Protein AF-0000000070552387 (afdb_homodimer)

Radius of gyration: 32.2 Å; Cα contacts (8 Å, |Δi|>4): 1734; chains: 2; bounding box: 57×98×79 Å

Solvent-accessible surface area (backbone atoms only — not comparable to full-atom values): 49212 Å² total; per-residue (Å²): 130,98,77,75,85,72,87,76,51,78,92,54,53,68,32,55,48,50,32,50,52,53,49,49,32,41,76,71,54,77,45,40,63,69,37,76,47,72,49,48,64,59,42,13,62,74,65,71,49,53,46,64,38,40,45,51,20,52,48,51,35,40,74,31,31,54,28,48,74,43,90,97,75,43,38,27,31,36,68,49,71,29,52,77,60,55,64,74,53,91,67,78,62,67,79,55,56,78,80,74,75,79,75,52,80,34,60,34,52,43,87,47,63,40,61,83,69,47,63,47,70,63,50,37,51,40,44,38,48,43,47,72,73,34,47,68,65,43,55,43,78,58,50,30,41,37,49,65,62,32,30,42,35,50,25,52,48,35,32,72,73,64,68,31,88,59,55,40,58,25,37,37,39,26,25,25,64,73,54,46,51,57,51,46,40,55,70,77,39,63,87,42,30,36,28,35,51,35,56,19,65,63,65,60,59,51,50,39,52,58,68,70,33,52,66,48,72,19,46,52,57,87,50,33,71,36,61,67,39,40,59,73,66,61,48,34,32,40,46,45,32,49,72,58,23,54,74,76,24,42,50,40,30,47,33,54,51,29,42,46,51,26,57,30,63,72,41,91,82,24,35,34,39,40,42,46,51,54,68,83,41,50,78,56,75,78,81,64,81,52,67,52,69,70,47,50,54,66,40,36,33,35,31,39,45,42,31,71,79,57,34,68,30,61,21,44,17,38,34,38,38,27,48,72,55,28,54,50,38,56,72,74,48,46,85,45,73,32,26,52,26,42,65,58,41,55,28,49,19,49,36,47,70,71,45,52,44,61,55,47,52,55,52,48,41,53,48,50,50,52,45,48,51,53,54,56,50,53,47,65,31,90,78,27,51,63,25,45,46,72,49,81,32,76,32,61,57,44,37,31,37,35,45,39,50,86,59,52,55,66,54,51,41,52,59,36,42,76,72,27,33,42,64,40,46,50,51,74,33,33,84,65,90,55,77,85,45,62,39,28,29,39,39,27,52,54,56,58,53,65,69,55,49,51,53,50,41,55,57,48,35,70,55,25,76,133,129,97,79,75,85,71,87,78,51,77,93,53,53,68,34,56,48,50,33,50,52,52,50,48,31,43,74,72,55,77,45,42,62,67,37,74,46,72,49,47,64,60,41,12,62,75,63,72,49,54,47,64,39,40,45,50,19,53,50,50,36,39,71,31,32,54,28,48,76,42,88,97,74,42,39,26,30,37,66,51,70,29,51,78,62,54,63,76,54,90,68,76,63,67,79,56,57,79,80,75,74,80,75,53,82,34,61,33,52,44,86,47,63,42,60,83,69,45,62,47,71,64,50,36,52,40,43,39,48,44,46,69,74,35,48,69,66,43,56,44,78,57,51,31,41,35,48,67,63,34,30,42,38,49,27,52,47,35,33,72,74,64,68,30,88,60,55,40,58,25,38,37,40,28,26,25,63,72,53,47,51,56,52,46,39,54,71,77,38,63,87,43,29,36,28,35,50,34,56,22,64,64,64,59,58,50,52,39,52,59,67,71,32,51,65,47,73,19,47,54,58,90,49,33,72,36,62,68,40,40,58,74,67,60,48,33,32,40,46,46,32,48,73,60,24,52,73,74,24,42,48,41,30,47,33,54,50,30,42,46,51,25,56,30,63,74,42,90,83,24,34,34,39,39,42,47,53,56,69,83,40,51,78,56,75,77,80,66,81,52,67,51,68,71,47,49,55,66,38,36,34,34,33,40,44,42,29,69,79,56,36,67,33,62,22,44,17,38,35,38,38,29,49,72,55,30,53,48,38,54,71,73,50,46,85,44,71,32,26,52,27,41,65,58,40,54,29,50,20,49,37,46,69,71,44,52,43,60,53,47,50,54,53,48,42,53,49,51,49,52,46,50,52,53,54,55,48,54,46,65,31,89,78,26,51,63,25,47,47,74,48,76,32,77,34,60,59,45,38,30,37,34,44,40,52,85,58,52,57,68,54,50,40,51,57,35,41,76,72,27,32,43,62,40,47,51,54,76,34,34,82,66,92,54,77,84,45,62,40,26,28,40,40,26,53,54,56,58,53,67,69,53,50,51,53,50,43,55,56,46,36,70,56,24,76,130

pLDDT: mean 89.42, std 9.97, range [50.81, 98.81]

InterPro domains:
  IPR000524 Transcription regulator HTH, GntR [PF00392] (15-77)
  IPR000524 Transcription regulator HTH, GntR [PS50949] (12-80)
  IPR000524 Transcription regulator HTH, GntR [SM00345] (18-77)
  IPR000524 Transcription regulator HTH, GntR [cd07377] (13-78)
  IPR004839 Aminotransferase, class I/classII, large domain [PF00155] (108-458)
  IPR015421 Pyridoxal phosphate-dependent transferase, major domain [G3DSA:3.40.640.10] (93-458)
  IPR015424 Pyridoxal phosphate-dependent transferase [SSF53383] (72-462)
  IPR036388 Winged helix-like DNA-binding domain superfamily [G3DSA:1.10.10.10] (6-84)
  IPR036390 Winged helix DNA-binding domain superfamily [SSF46785] (9-81)
  IPR051446 HTH-type transcriptional regulator with aminotransferase domain [PTHR46577] (10-462)

Organism: Lachnospira eligens (strain ATCC 27750 / DSM 3376 / VPI C15-48 / C15-B4) (NCBI:txid515620)

Structure (mmCIF, N/CA/C/O backbone):
data_AF-0000000070552387-model_v1
#
loop_
_entity.id
_entity.type
_entity.pdbx_description
1 polymer 'GntR family transcriptional regulator / MocR family aminotransferase'
#
loop_
_atom_site.group_PDB
_atom_site.id
_atom_site.type_symbol
_atom_site.label_atom_id
_atom_site.label_alt_id
_atom_site.label_comp_id
_atom_site.label_asym_id
_atom_site.label_entity_id
_atom_site.label_seq_id
_atom_site.pdbx_PDB_ins_code
_atom_site.Cartn_x
_atom_site.Cartn_y
_atom_site.Cartn_z
_atom_site.occupancy
_atom_site.B_iso_or_equiv
_atom_site.auth_seq_id
_atom_site.auth_comp_id
_atom_site.auth_asym_id
_atom_site.auth_atom_id
_atom_site.pdbx_PDB_model_num
ATOM 1 N N . MET A 1 1 ? -19.828 -42 -33.344 1 63.31 1 MET A N 1
ATOM 2 C CA . MET A 1 1 ? -18.5 -41.5 -33.656 1 63.31 1 MET A CA 1
ATOM 3 C C . MET A 1 1 ? -18.422 -39.969 -33.469 1 63.31 1 MET A C 1
ATOM 5 O O . MET A 1 1 ? -19.375 -39.25 -33.781 1 63.31 1 MET A O 1
ATOM 9 N N . LEU A 1 2 ? -17.453 -39.531 -32.656 1 74.12 2 LEU A N 1
ATOM 10 C CA . LEU A 1 2 ? -17.281 -38.094 -32.375 1 74.12 2 LEU A CA 1
ATOM 11 C C . LEU A 1 2 ? -16.922 -37.344 -33.656 1 74.12 2 LEU A C 1
ATOM 13 O O . LEU A 1 2 ? -15.898 -37.625 -34.281 1 74.12 2 LEU A O 1
ATOM 17 N N . THR A 1 3 ? -17.906 -36.562 -34.25 1 77.94 3 THR A N 1
ATOM 18 C CA . THR A 1 3 ? -17.672 -35.844 -35.469 1 77.94 3 THR A CA 1
ATOM 19 C C . THR A 1 3 ? -17.781 -34.312 -35.281 1 77.94 3 THR A C 1
ATOM 21 O O . THR A 1 3 ? -18.688 -33.875 -34.562 1 77.94 3 THR A O 1
ATOM 24 N N . TYR A 1 4 ? -16.766 -33.656 -35.781 1 83.31 4 TYR A N 1
ATOM 25 C CA . TYR A 1 4 ? -16.734 -32.219 -35.719 1 83.31 4 TYR A CA 1
ATOM 26 C C . TYR A 1 4 ? -16.469 -31.625 -37.094 1 83.31 4 TYR A C 1
ATOM 28 O O . TYR A 1 4 ? -15.719 -32.188 -37.906 1 83.31 4 TYR A O 1
ATOM 36 N N . SER A 1 5 ? -17.203 -30.562 -37.469 1 73.88 5 SER A N 1
ATOM 37 C CA . SER A 1 5 ? -16.984 -29.859 -38.75 1 73.88 5 SER A CA 1
ATOM 38 C C . SER A 1 5 ? -15.891 -28.812 -38.625 1 73.88 5 SER A C 1
ATOM 40 O O . SER A 1 5 ? -15.883 -28.031 -37.656 1 73.88 5 SER A O 1
ATOM 42 N N . PHE A 1 6 ? -14.844 -28.859 -39.469 1 78.38 6 PHE A N 1
ATOM 43 C CA . PHE A 1 6 ? -13.719 -27.922 -39.406 1 78.38 6 PHE A CA 1
ATOM 44 C C . PHE A 1 6 ? -13.883 -26.844 -40.469 1 78.38 6 PHE A C 1
ATOM 46 O O . PHE A 1 6 ? -12.93 -26.109 -40.75 1 78.38 6 PHE A O 1
ATOM 53 N N . GLU A 1 7 ? -14.953 -26.719 -41.094 1 64 7 GLU A N 1
ATOM 54 C CA . GLU A 1 7 ? -15.203 -25.781 -42.156 1 64 7 GLU A CA 1
ATOM 55 C C . GLU A 1 7 ? -15.117 -24.344 -41.656 1 64 7 GLU A C 1
ATOM 57 O O . GLU A 1 7 ? -14.664 -23.453 -42.375 1 64 7 GLU A O 1
ATOM 62 N N . ASN A 1 8 ? -15.43 -24.141 -40.375 1 65.12 8 ASN A N 1
ATOM 63 C CA . ASN A 1 8 ? -15.516 -22.766 -39.875 1 65.12 8 ASN A CA 1
ATOM 64 C C . ASN A 1 8 ? -14.555 -22.516 -38.719 1 65.12 8 ASN A C 1
ATOM 66 O O . ASN A 1 8 ? -14.898 -21.844 -37.75 1 65.12 8 ASN A O 1
ATOM 70 N N . ILE A 1 9 ? -13.383 -23.016 -38.875 1 73.88 9 ILE A N 1
ATOM 71 C CA . ILE A 1 9 ? -12.461 -22.953 -37.75 1 73.88 9 ILE A CA 1
ATOM 72 C C . ILE A 1 9 ? -11.844 -21.547 -37.656 1 73.88 9 ILE A C 1
ATOM 74 O O . ILE A 1 9 ? -11.344 -21.141 -36.625 1 73.88 9 ILE A O 1
ATOM 78 N N . GLY A 1 10 ? -12.062 -20.688 -38.688 1 66.38 10 GLY A N 1
ATOM 79 C CA . GLY A 1 10 ? -11.5 -19.344 -38.688 1 66.38 10 GLY A CA 1
ATOM 80 C C . GLY A 1 10 ? -9.984 -19.344 -38.562 1 66.38 10 GLY A C 1
ATOM 81 O O . GLY A 1 10 ? -9.297 -20.031 -39.344 1 66.38 10 GLY A O 1
ATOM 82 N N . LYS A 1 11 ? -9.383 -18.562 -37.688 1 72.81 11 LYS A N 1
ATOM 83 C CA . LYS A 1 11 ? -7.949 -18.359 -37.531 1 72.81 11 LYS A CA 1
ATOM 84 C C . LYS A 1 11 ? -7.375 -19.312 -36.5 1 72.81 11 LYS A C 1
ATOM 86 O O . LYS A 1 11 ? -6.172 -19.281 -36.219 1 72.81 11 LYS A O 1
ATOM 91 N N . GLU A 1 12 ? -8.086 -20.25 -36 1 79.94 12 GLU A N 1
ATOM 92 C CA . GLU A 1 12 ? -7.66 -21.172 -34.938 1 79.94 12 GLU A CA 1
ATOM 93 C C . GLU A 1 12 ? -7.004 -22.406 -35.531 1 79.94 12 GLU A C 1
ATOM 95 O O . GLU A 1 12 ? -7.336 -22.828 -36.625 1 79.94 12 GLU A O 1
ATOM 100 N N . SER A 1 13 ? -6.016 -22.938 -34.844 1 84.56 13 SER A N 1
ATOM 101 C CA . SER A 1 13 ? -5.418 -24.203 -35.25 1 84.56 13 SER A CA 1
ATOM 102 C C . SER A 1 13 ? -6.402 -25.359 -35.125 1 84.56 13 SER A C 1
ATOM 104 O O . SER A 1 13 ? -7.312 -25.312 -34.312 1 84.56 13 SER A O 1
ATOM 106 N N . ILE A 1 14 ? -6.25 -26.297 -35.906 1 86.19 14 ILE A N 1
ATOM 107 C CA . ILE A 1 14 ? -7.145 -27.453 -35.938 1 86.19 14 ILE A CA 1
ATOM 108 C C . ILE A 1 14 ? -7.145 -28.156 -34.562 1 86.19 14 ILE A C 1
ATOM 110 O O . ILE A 1 14 ? -8.188 -28.594 -34.094 1 86.19 14 ILE A O 1
ATOM 114 N N . TYR A 1 15 ? -5.996 -28.25 -33.969 1 86.31 15 TYR A N 1
ATOM 115 C CA . TYR A 1 15 ? -5.969 -28.938 -32.688 1 86.31 15 TYR A CA 1
ATOM 116 C C . TYR A 1 15 ? -6.723 -28.141 -31.641 1 86.31 15 TYR A C 1
ATOM 118 O O . TYR A 1 15 ? -7.422 -28.719 -30.797 1 86.31 15 TYR A O 1
ATOM 126 N N . GLU A 1 16 ? -6.617 -26.828 -31.719 1 86.38 16 GLU A N 1
ATOM 127 C CA . GLU A 1 16 ? -7.332 -26 -30.766 1 86.38 16 GLU A CA 1
ATOM 128 C C . GLU A 1 16 ? -8.844 -26.109 -30.953 1 86.38 16 GLU A C 1
ATOM 130 O O . GLU A 1 16 ? -9.602 -26.141 -29.984 1 86.38 16 GLU A O 1
ATOM 135 N N . TYR A 1 17 ? -9.148 -26.047 -32.156 1 87 17 TYR A N 1
ATOM 136 C CA . TYR A 1 17 ? -10.57 -26.156 -32.469 1 87 17 TYR A CA 1
ATOM 137 C C . TYR A 1 17 ? -11.125 -27.5 -32 1 87 17 TYR A C 1
ATOM 139 O O . TYR A 1 17 ? -12.195 -27.547 -31.375 1 87 17 TYR A O 1
ATOM 147 N N . LEU A 1 18 ? -10.461 -28.547 -32.312 1 89.5 18 LEU A N 1
ATOM 148 C CA . LEU A 1 18 ? -10.883 -29.875 -31.875 1 89.5 18 LEU A CA 1
ATOM 149 C C . LEU A 1 18 ? -10.984 -29.938 -30.359 1 89.5 18 LEU A C 1
ATOM 151 O O . LEU A 1 18 ? -11.961 -30.469 -29.828 1 89.5 18 LEU A O 1
ATOM 155 N N . TYR A 1 19 ? -9.922 -29.469 -29.734 1 89.44 19 TYR A N 1
ATOM 156 C CA . TYR A 1 19 ? -9.898 -29.391 -28.281 1 89.44 19 TYR A CA 1
ATOM 157 C C . TYR A 1 19 ? -11.148 -28.672 -27.766 1 89.44 19 TYR A C 1
ATOM 159 O O . TYR A 1 19 ? -11.828 -29.172 -26.875 1 89.44 19 TYR A O 1
ATOM 167 N N . LYS A 1 20 ? -11.484 -27.531 -28.266 1 88.06 20 LYS A N 1
ATOM 168 C CA . LYS A 1 20 ? -12.617 -26.734 -27.812 1 88.06 20 LYS A CA 1
ATOM 169 C C . LYS A 1 20 ? -13.938 -27.469 -28.031 1 88.06 20 LYS A C 1
ATOM 171 O O . LYS A 1 20 ? -14.844 -27.375 -27.203 1 88.06 20 LYS A O 1
ATOM 176 N N . CYS A 1 21 ? -14.016 -28.109 -29.141 1 88.56 21 CYS A N 1
ATOM 177 C CA . CYS A 1 21 ? -15.227 -28.859 -29.453 1 88.56 21 CYS A CA 1
ATOM 178 C C . CYS A 1 21 ? -15.461 -29.969 -28.438 1 88.56 21 CYS A C 1
ATOM 180 O O . CYS A 1 21 ? -16.562 -30.109 -27.906 1 88.56 21 CYS A O 1
ATOM 182 N N . ILE A 1 22 ? -14.469 -30.719 -28.188 1 90.12 22 ILE A N 1
ATOM 183 C CA . ILE A 1 22 ? -14.602 -31.828 -27.266 1 90.12 22 ILE A CA 1
ATOM 184 C C . ILE A 1 22 ? -14.891 -31.297 -25.859 1 90.12 22 ILE A C 1
ATOM 186 O O . ILE A 1 22 ? -15.758 -31.828 -25.156 1 90.12 22 ILE A O 1
ATOM 190 N N . LYS A 1 23 ? -14.172 -30.297 -25.5 1 89.31 23 LYS A N 1
ATOM 191 C CA . LYS A 1 23 ? -14.398 -29.656 -24.219 1 89.31 23 LYS A CA 1
ATOM 192 C C . LYS A 1 23 ? -15.844 -29.219 -24.078 1 89.31 23 LYS A C 1
ATOM 194 O O . LYS A 1 23 ? -16.484 -29.453 -23.047 1 89.31 23 LYS A O 1
ATOM 199 N N . LYS A 1 24 ? -16.344 -28.547 -25 1 87.06 24 LYS A N 1
ATOM 200 C CA . LYS A 1 24 ? -17.734 -28.078 -25 1 87.06 24 LYS A CA 1
ATOM 201 C C . LYS A 1 24 ? -18.703 -29.25 -24.844 1 87.06 24 LYS A C 1
ATOM 203 O O . LYS A 1 24 ? -19.672 -29.141 -24.078 1 87.06 24 LYS A O 1
ATOM 208 N N . ASP A 1 25 ? -18.422 -30.281 -25.547 1 88.81 25 ASP A N 1
ATOM 209 C CA . ASP A 1 25 ? -19.297 -31.453 -25.469 1 88.81 25 ASP A CA 1
ATOM 210 C C . ASP A 1 25 ? -19.281 -32.062 -24.062 1 88.81 25 ASP A C 1
ATOM 212 O O . ASP A 1 25 ? -20.297 -32.531 -23.578 1 88.81 25 ASP A O 1
ATOM 216 N N . ILE A 1 26 ? -18.172 -32 -23.453 1 88.31 26 ILE A N 1
ATOM 217 C CA . ILE A 1 26 ? -18.047 -32.531 -22.094 1 88.31 26 ILE A CA 1
ATOM 218 C C . ILE A 1 26 ? -18.781 -31.641 -21.125 1 88.31 26 ILE A C 1
ATOM 220 O O . ILE A 1 26 ? -19.578 -32.125 -20.312 1 88.31 26 ILE A O 1
ATOM 224 N N . ILE A 1 27 ? -18.641 -30.391 -21.266 1 85 27 ILE A N 1
ATOM 225 C CA . ILE A 1 27 ? -19.219 -29.406 -20.344 1 85 27 ILE A CA 1
ATOM 226 C C . ILE A 1 27 ? -20.734 -29.391 -20.5 1 85 27 ILE A C 1
ATOM 228 O O . ILE A 1 27 ? -21.469 -29.281 -19.516 1 85 27 ILE A O 1
ATOM 232 N N . GLU A 1 28 ? -21.156 -29.594 -21.766 1 84.06 28 GLU A N 1
ATOM 233 C CA . GLU A 1 28 ? -22.594 -29.531 -22.047 1 84.06 28 GLU A CA 1
ATOM 234 C C . GLU A 1 28 ? -23.266 -30.875 -21.797 1 84.06 28 GLU A C 1
ATOM 236 O O . GLU A 1 28 ? -24.484 -30.984 -21.906 1 84.06 28 GLU A O 1
ATOM 241 N N . GLY A 1 29 ? -22.484 -31.844 -21.469 1 84.19 29 GLY A N 1
ATOM 242 C CA . GLY A 1 29 ? -23.047 -33.125 -21.078 1 84.19 29 GLY A CA 1
ATOM 243 C C . GLY A 1 29 ? -23.297 -34.062 -22.25 1 84.19 29 GLY A C 1
ATOM 244 O O . GLY A 1 29 ? -23.938 -35.094 -22.094 1 84.19 29 GLY A O 1
ATOM 245 N N . ARG A 1 30 ? -22.828 -33.688 -23.484 1 86.44 30 ARG A N 1
ATOM 246 C CA . ARG A 1 30 ? -22.922 -34.562 -24.641 1 86.44 30 ARG A CA 1
ATOM 247 C C . ARG A 1 30 ? -21.984 -35.75 -24.5 1 86.44 30 ARG A C 1
ATOM 249 O O . ARG A 1 30 ? -22.297 -36.875 -24.953 1 86.44 30 ARG A O 1
ATOM 256 N N . LEU A 1 31 ? -20.875 -35.469 -23.969 1 90.19 31 LEU A N 1
ATOM 257 C CA . LEU A 1 31 ? -19.953 -36.5 -23.516 1 90.19 31 LEU A CA 1
ATOM 258 C C . LEU A 1 31 ? -20 -36.656 -22 1 90.19 31 LEU A C 1
ATOM 260 O O . LEU A 1 31 ? -19.781 -35.688 -21.266 1 90.19 31 LEU A O 1
ATOM 264 N N . VAL A 1 32 ? -20.281 -37.781 -21.547 1 87.81 32 VAL A N 1
ATOM 265 C CA . VAL A 1 32 ? -20.609 -37.938 -20.125 1 87.81 32 VAL A CA 1
ATOM 266 C C . VAL A 1 32 ? -19.469 -38.688 -19.422 1 87.81 32 VAL A C 1
ATOM 268 O O . VAL A 1 32 ? -18.625 -39.312 -20.062 1 87.81 32 VAL A O 1
ATOM 271 N N . LYS A 1 33 ? -19.547 -38.594 -18.141 1 89.62 33 LYS A N 1
ATOM 272 C CA . LYS A 1 33 ? -18.531 -39.219 -17.281 1 89.62 33 LYS A CA 1
ATOM 273 C C . LYS A 1 33 ? -18.344 -40.688 -17.625 1 89.62 33 LYS A C 1
ATOM 275 O O . LYS A 1 33 ? -19.328 -41.438 -17.719 1 89.62 33 LYS A O 1
ATOM 280 N N . GLY A 1 34 ? -17.078 -41.031 -17.75 1 89.56 34 GLY A N 1
ATOM 281 C CA . GLY A 1 34 ? -16.766 -42.438 -17.969 1 89.56 34 GLY A CA 1
ATOM 282 C C . GLY A 1 34 ? -16.906 -42.875 -19.422 1 89.56 34 GLY A C 1
ATOM 283 O O . GLY A 1 34 ? -16.562 -44 -19.766 1 89.56 34 GLY A O 1
ATOM 284 N N . GLU A 1 35 ? -17.359 -42 -20.25 1 91.19 35 GLU A N 1
ATOM 285 C CA . GLU A 1 35 ? -17.531 -42.312 -21.672 1 91.19 35 GLU A CA 1
ATOM 286 C C . GLU A 1 35 ? -16.188 -42.531 -22.359 1 91.19 35 GLU A C 1
ATOM 288 O O . GLU A 1 35 ? -15.234 -41.812 -22.109 1 91.19 35 GLU A O 1
ATOM 293 N N . HIS A 1 36 ? -16.125 -43.562 -23.125 1 92.75 36 HIS A N 1
ATOM 294 C CA . HIS A 1 36 ? -14.914 -43.906 -23.875 1 92.75 36 HIS A CA 1
ATOM 295 C C . HIS A 1 36 ? -14.781 -43.031 -25.125 1 92.75 36 HIS A C 1
ATOM 297 O O . HIS A 1 36 ? -15.711 -42.938 -25.922 1 92.75 36 HIS A O 1
ATOM 303 N N . LEU A 1 37 ? -13.641 -42.438 -25.25 1 93.25 37 LEU A N 1
ATOM 304 C CA . LEU A 1 37 ? -13.367 -41.625 -26.453 1 93.25 37 LEU A CA 1
ATOM 305 C C . LEU A 1 37 ? -12.625 -42.469 -27.5 1 93.25 37 LEU A C 1
ATOM 307 O O . LEU A 1 37 ? -11.914 -43.406 -27.156 1 93.25 37 LEU A O 1
ATOM 311 N N . PRO A 1 38 ? -12.797 -42.062 -28.766 1 91.75 38 PRO A N 1
ATOM 312 C CA . PRO A 1 38 ? -12.07 -42.812 -29.797 1 91.75 38 PRO A CA 1
ATOM 313 C C . PRO A 1 38 ? -10.555 -42.719 -29.641 1 91.75 38 PRO A C 1
ATOM 315 O O . PRO A 1 38 ? -10.047 -41.75 -29.047 1 91.75 38 PRO A O 1
ATOM 318 N N . SER A 1 39 ? -9.914 -43.75 -30.078 1 91.38 39 SER A N 1
ATOM 319 C CA . SER A 1 39 ? -8.453 -43.688 -30.094 1 91.38 39 SER A CA 1
ATOM 320 C C . SER A 1 39 ? -7.957 -42.562 -30.984 1 91.38 39 SER A C 1
ATOM 322 O O . SER A 1 39 ? -8.695 -42.062 -31.828 1 91.38 39 SER A O 1
ATOM 324 N N . LYS A 1 40 ? -6.77 -42.156 -30.75 1 92.88 40 LYS A N 1
ATOM 325 C CA . LYS A 1 40 ? -6.184 -41.062 -31.516 1 92.88 40 LYS A CA 1
ATOM 326 C C . LYS A 1 40 ? -6.246 -41.344 -33.031 1 92.88 40 LYS A C 1
ATOM 328 O O . LYS A 1 40 ? -6.641 -40.469 -33.812 1 92.88 40 LYS A O 1
ATOM 333 N N . ARG A 1 41 ? -5.863 -42.625 -33.375 1 89.88 41 ARG A N 1
ATOM 334 C CA . ARG A 1 41 ? -5.82 -43 -34.781 1 89.88 41 ARG A CA 1
ATOM 335 C C . ARG A 1 41 ? -7.223 -43.031 -35.375 1 89.88 41 ARG A C 1
ATOM 337 O O . ARG A 1 41 ? -7.449 -42.5 -36.469 1 89.88 41 ARG A O 1
ATOM 344 N N . THR A 1 42 ? -8.148 -43.625 -34.656 1 90.94 42 THR A N 1
ATOM 345 C CA . THR A 1 42 ? -9.516 -43.75 -35.156 1 90.94 42 THR A CA 1
ATOM 346 C C . THR A 1 42 ? -10.156 -42.375 -35.344 1 90.94 42 THR A C 1
ATOM 348 O O . THR A 1 42 ? -10.844 -42.156 -36.312 1 90.94 42 THR A O 1
ATOM 351 N N . LEU A 1 43 ? -9.922 -41.531 -34.375 1 92.38 43 LEU A N 1
ATOM 352 C CA . LEU A 1 43 ? -10.508 -40.219 -34.469 1 92.38 43 LEU A CA 1
ATOM 353 C C . LEU A 1 43 ? -9.883 -39.406 -35.594 1 92.38 43 LEU A C 1
ATOM 355 O O . LEU A 1 43 ? -10.586 -38.656 -36.281 1 92.38 43 LEU A O 1
ATOM 359 N N . ALA A 1 44 ? -8.625 -39.469 -35.75 1 92.06 44 ALA A N 1
ATOM 360 C CA . ALA A 1 44 ? -7.918 -38.781 -36.812 1 92.06 44 ALA A CA 1
ATOM 361 C C . ALA A 1 44 ? -8.477 -39.156 -38.188 1 92.06 44 ALA A C 1
ATOM 363 O O . ALA A 1 44 ? -8.719 -38.312 -39.031 1 92.06 44 ALA A O 1
ATOM 364 N N . VAL A 1 45 ? -8.633 -40.469 -38.344 1 89.19 45 VAL A N 1
ATOM 365 C CA . VAL A 1 45 ? -9.141 -41 -39.625 1 89.19 45 VAL A CA 1
ATOM 366 C C . VAL A 1 45 ? -10.57 -40.5 -39.844 1 89.19 45 VAL A C 1
ATOM 368 O O . VAL A 1 45 ? -10.906 -40.031 -40.938 1 89.19 45 VAL A O 1
ATOM 371 N N . ASN A 1 46 ? -11.328 -40.594 -38.844 1 88.56 46 ASN A N 1
ATOM 372 C CA . ASN A 1 46 ? -12.727 -40.188 -38.938 1 88.56 46 ASN A CA 1
ATOM 373 C C . ASN A 1 46 ? -12.875 -38.719 -39.281 1 88.56 46 ASN A C 1
ATOM 375 O O . ASN A 1 46 ? -13.805 -38.344 -40 1 88.56 46 ASN A O 1
ATOM 379 N N . LEU A 1 47 ? -12.008 -37.906 -38.719 1 89.56 47 LEU A N 1
ATOM 380 C CA . LEU A 1 47 ? -12.141 -36.469 -38.875 1 89.56 47 LEU A CA 1
ATOM 381 C C . LEU A 1 47 ? -11.305 -35.969 -40.062 1 89.56 47 LEU A C 1
ATOM 383 O O . LEU A 1 47 ? -11.406 -34.812 -40.469 1 89.56 47 LEU A O 1
ATOM 387 N N . GLY A 1 48 ? -10.453 -36.781 -40.562 1 87.31 48 GLY A N 1
ATOM 388 C CA . GLY A 1 48 ? -9.594 -36.406 -41.688 1 87.31 48 GLY A CA 1
ATOM 389 C C . GLY A 1 48 ? -8.477 -35.469 -41.281 1 87.31 48 GLY A C 1
ATOM 390 O O . GLY A 1 48 ? -8.18 -34.531 -42 1 87.31 48 GLY A O 1
ATOM 391 N N . ILE A 1 49 ? -8 -35.656 -40.062 1 90.5 49 ILE A N 1
ATOM 392 C CA . ILE A 1 49 ? -6.91 -34.812 -39.594 1 90.5 49 ILE A CA 1
ATOM 393 C C . ILE A 1 49 ? -5.738 -35.656 -39.156 1 90.5 49 ILE A C 1
ATOM 395 O O . ILE A 1 49 ? -5.82 -36.906 -39.188 1 90.5 49 ILE A O 1
ATOM 399 N N . SER A 1 50 ? -4.633 -35.062 -38.875 1 91.5 50 SER A N 1
ATOM 400 C CA . SER A 1 50 ? -3.432 -35.781 -38.469 1 91.5 50 SER A CA 1
ATOM 401 C C . SER A 1 50 ? -3.566 -36.375 -37.062 1 91.5 50 SER A C 1
ATOM 403 O O . SER A 1 50 ? -4.25 -35.781 -36.219 1 91.5 50 SER A O 1
ATOM 405 N N . THR A 1 51 ? -2.916 -37.5 -36.875 1 92 51 THR A N 1
ATOM 406 C CA . THR A 1 51 ? -2.898 -38.125 -35.562 1 92 51 THR A CA 1
ATOM 407 C C . THR A 1 51 ? -2.217 -37.219 -34.531 1 92 51 THR A C 1
ATOM 409 O O . THR A 1 51 ? -2.572 -37.219 -33.344 1 92 51 THR A O 1
ATOM 412 N N . ILE A 1 52 ? -1.321 -36.469 -35 1 91.81 52 ILE A N 1
ATOM 413 C CA . ILE A 1 52 ? -0.603 -35.531 -34.125 1 91.81 52 ILE A CA 1
ATOM 414 C C . ILE A 1 52 ? -1.559 -34.469 -33.594 1 91.81 52 ILE A C 1
ATOM 416 O O . ILE A 1 52 ? -1.459 -34.031 -32.469 1 91.81 52 ILE A O 1
ATOM 420 N N . THR A 1 53 ? -2.391 -34.031 -34.438 1 91.62 53 THR A N 1
ATOM 421 C CA . THR A 1 53 ? -3.391 -33.031 -34.062 1 91.62 53 THR A CA 1
ATOM 422 C C . THR A 1 53 ? -4.301 -33.562 -32.969 1 91.62 53 THR A C 1
ATOM 424 O O . THR A 1 53 ? -4.574 -32.875 -31.984 1 91.62 53 THR A O 1
ATOM 427 N N . VAL A 1 54 ? -4.75 -34.719 -33.156 1 91.56 54 VAL A N 1
ATOM 428 C CA . VAL A 1 54 ? -5.609 -35.344 -32.156 1 91.56 54 VAL A CA 1
ATOM 429 C C . VAL A 1 54 ? -4.828 -35.562 -30.859 1 91.56 54 VAL A C 1
ATOM 431 O O . VAL A 1 54 ? -5.359 -35.344 -29.766 1 91.56 54 VAL A O 1
ATOM 434 N N . GLU A 1 55 ? -3.609 -35.969 -31.047 1 91.5 55 GLU A N 1
ATOM 435 C CA . GLU A 1 55 ? -2.75 -36.188 -29.891 1 91.5 55 GLU A CA 1
ATOM 436 C C . GLU A 1 55 ? -2.596 -34.906 -29.078 1 91.5 55 GLU A C 1
ATOM 438 O O . GLU A 1 55 ? -2.65 -34.938 -27.844 1 91.5 55 GLU A O 1
ATOM 443 N N . ASN A 1 56 ? -2.473 -33.875 -29.734 1 89.75 56 ASN A N 1
ATOM 444 C CA . ASN A 1 56 ? -2.324 -32.562 -29.078 1 89.75 56 ASN A CA 1
ATOM 445 C C . ASN A 1 56 ? -3.613 -32.156 -28.375 1 89.75 56 ASN A C 1
ATOM 447 O O . ASN A 1 56 ? -3.574 -31.625 -27.266 1 89.75 56 ASN A O 1
ATOM 451 N N . SER A 1 57 ? -4.633 -32.344 -28.969 1 89.94 57 SER A N 1
ATOM 452 C CA . SER A 1 57 ? -5.926 -32 -28.391 1 89.94 57 SER A CA 1
ATOM 453 C C . SER A 1 57 ? -6.207 -32.844 -27.141 1 89.94 57 SER A C 1
ATOM 455 O O . SER A 1 57 ? -6.605 -32.312 -26.109 1 89.94 57 SER A O 1
ATOM 457 N N . TYR A 1 58 ? -5.996 -34.188 -27.312 1 90.44 58 TYR A N 1
ATOM 458 C CA . TYR A 1 58 ? -6.188 -35.094 -26.172 1 90.44 58 TYR A CA 1
ATOM 459 C C . TYR A 1 58 ? -5.219 -34.75 -25.047 1 90.44 58 TYR A C 1
ATOM 461 O O . TYR A 1 58 ? -5.582 -34.812 -23.875 1 90.44 58 TYR A O 1
ATOM 469 N N . GLY A 1 59 ? -4.023 -34.375 -25.453 1 86.75 59 GLY A N 1
ATOM 470 C CA . GLY A 1 59 ? -3.035 -34 -24.469 1 86.75 59 GLY A CA 1
ATOM 471 C C . GLY A 1 59 ? -3.475 -32.812 -23.641 1 86.75 59 GLY A C 1
ATOM 472 O O . GLY A 1 59 ? -3.33 -32.812 -22.406 1 86.75 59 GLY A O 1
ATOM 473 N N . GLN A 1 60 ? -4.055 -31.844 -24.266 1 85.56 60 GLN A N 1
ATOM 474 C CA . GLN A 1 60 ? -4.539 -30.641 -23.578 1 85.56 60 GLN A CA 1
ATOM 475 C C . GLN A 1 60 ? -5.719 -30.984 -22.672 1 85.56 60 GLN A C 1
ATOM 477 O O . GLN A 1 60 ? -5.785 -30.516 -21.531 1 85.56 60 GLN A O 1
ATOM 482 N N . LEU A 1 61 ? -6.613 -31.719 -23.188 1 88.81 61 LEU A N 1
ATOM 483 C CA . LEU A 1 61 ? -7.773 -32.125 -22.406 1 88.81 61 LEU A CA 1
ATOM 484 C C . LEU A 1 61 ? -7.348 -32.906 -21.172 1 88.81 61 LEU A C 1
ATOM 486 O O . LEU A 1 61 ? -7.941 -32.75 -20.094 1 88.81 61 LEU A O 1
ATOM 490 N N . MET A 1 62 ? -6.32 -33.719 -21.328 1 86.69 62 MET A N 1
ATOM 491 C CA . MET A 1 62 ? -5.793 -34.469 -20.203 1 86.69 62 MET A CA 1
ATOM 492 C C . MET A 1 62 ? -5.102 -33.594 -19.203 1 86.69 62 MET A C 1
ATOM 494 O O . MET A 1 62 ? -5.281 -33.75 -17.984 1 86.69 62 MET A O 1
ATOM 498 N N . SER A 1 63 ? -4.387 -32.625 -19.75 1 81.56 63 SER A N 1
ATOM 499 C CA . SER A 1 63 ? -3.652 -31.719 -18.891 1 81.56 63 SER A CA 1
ATOM 500 C C . SER A 1 63 ? -4.602 -30.875 -18.047 1 81.56 63 SER A C 1
ATOM 502 O O . SER A 1 63 ? -4.273 -30.516 -16.906 1 81.56 63 SER A O 1
ATOM 504 N N . GLU A 1 64 ? -5.801 -30.656 -18.594 1 83.31 64 GLU A N 1
ATOM 505 C CA . GLU A 1 64 ? -6.793 -29.859 -17.875 1 83.31 64 GLU A CA 1
ATOM 506 C C . GLU A 1 64 ? -7.668 -30.734 -16.984 1 83.31 64 GLU A C 1
ATOM 508 O O . GLU A 1 64 ? -8.367 -30.219 -16.094 1 83.31 64 GLU A O 1
ATOM 513 N N . GLY A 1 65 ? -7.719 -31.984 -17.25 1 84 65 GLY A N 1
ATOM 514 C CA . GLY A 1 65 ? -8.461 -32.906 -16.422 1 84 65 GLY A CA 1
ATOM 515 C C . GLY A 1 65 ? -9.852 -33.219 -16.969 1 84 65 GLY A C 1
ATOM 516 O O . GLY A 1 65 ? -10.703 -33.75 -16.234 1 84 65 GLY A O 1
ATOM 517 N N . TYR A 1 66 ? -10.156 -32.875 -18.234 1 88.94 66 TYR A N 1
ATOM 518 C CA . TYR A 1 66 ? -11.461 -33.188 -18.812 1 88.94 66 TYR A CA 1
ATOM 519 C C . TYR A 1 66 ? -11.586 -34.656 -19.172 1 88.94 66 TYR A C 1
ATOM 521 O O . TYR A 1 66 ? -12.688 -35.219 -19.188 1 88.94 66 TYR A O 1
ATOM 529 N N . ILE A 1 67 ? -10.367 -35.25 -19.516 1 91.44 67 ILE A N 1
ATOM 530 C CA . ILE A 1 67 ? -10.336 -36.688 -19.844 1 91.44 67 ILE A CA 1
ATOM 531 C C . ILE A 1 67 ? -9.148 -37.344 -19.141 1 91.44 67 ILE A C 1
ATOM 533 O O . ILE A 1 67 ? -8.289 -36.656 -18.578 1 91.44 67 ILE A O 1
ATOM 537 N N . TYR A 1 68 ? -9.148 -38.562 -18.969 1 91.12 68 TYR A N 1
ATOM 538 C CA . TYR A 1 68 ? -8.031 -39.312 -18.422 1 91.12 68 TYR A CA 1
ATOM 539 C C . TYR A 1 68 ? -7.754 -40.562 -19.266 1 91.12 68 TYR A C 1
ATOM 541 O O . TYR A 1 68 ? -8.625 -41.031 -20 1 91.12 68 TYR A O 1
ATOM 549 N N . SER A 1 69 ? -6.492 -41.031 -19.25 1 91.44 69 SER A N 1
ATOM 550 C CA . SER A 1 69 ? -6.078 -42.188 -20.031 1 91.44 69 SER A CA 1
ATOM 551 C C . SER A 1 69 ? -5.93 -43.406 -19.156 1 91.44 69 SER A C 1
ATOM 553 O O . SER A 1 69 ? -5.488 -43.312 -18.016 1 91.44 69 SER A O 1
ATOM 555 N N . VAL A 1 70 ? -6.41 -44.469 -19.609 1 88.31 70 VAL A N 1
ATOM 556 C CA . VAL A 1 70 ? -6.18 -45.781 -18.984 1 88.31 70 VAL A CA 1
ATOM 557 C C . VAL A 1 70 ? -5.281 -46.625 -19.875 1 88.31 70 VAL A C 1
ATOM 559 O O . VAL A 1 70 ? -5.582 -46.812 -21.062 1 88.31 70 VAL A O 1
ATOM 562 N N . PRO A 1 71 ? -4.156 -47 -19.344 1 87 71 PRO A N 1
ATOM 563 C CA . PRO A 1 71 ? -3.23 -47.781 -20.156 1 87 71 PRO A CA 1
ATOM 564 C C . PRO A 1 71 ? -3.914 -48.969 -20.875 1 87 71 PRO A C 1
ATOM 566 O O . PRO A 1 71 ? -4.637 -49.75 -20.25 1 87 71 PRO A O 1
ATOM 569 N N . LYS A 1 72 ? -3.713 -49.062 -22.031 1 87.5 72 LYS A N 1
ATOM 570 C CA . LYS A 1 72 ? -4.152 -50.156 -22.906 1 87.5 72 LYS A CA 1
ATOM 571 C C . LYS A 1 72 ? -5.668 -50.125 -23.078 1 87.5 72 LYS A C 1
ATOM 573 O O . LYS A 1 72 ? -6.242 -51.062 -23.625 1 87.5 72 LYS A O 1
ATOM 578 N N . LYS A 1 73 ? -6.387 -49.156 -22.531 1 87.06 73 LYS A N 1
ATOM 579 C CA . LYS A 1 73 ? -7.844 -49.125 -22.656 1 87.06 73 LYS A CA 1
ATOM 580 C C . LYS A 1 73 ? -8.289 -47.875 -23.422 1 87.06 73 LYS A C 1
ATOM 582 O O . LYS A 1 73 ? -9.266 -47.938 -24.172 1 87.06 73 LYS A O 1
ATOM 587 N N . GLY A 1 74 ? -7.477 -46.812 -23.234 1 90.81 74 GLY A N 1
ATOM 588 C CA . GLY A 1 74 ? -7.812 -45.656 -24.031 1 90.81 74 GLY A CA 1
ATOM 589 C C . GLY A 1 74 ? -8.102 -44.406 -23.188 1 90.81 74 GLY A C 1
ATOM 590 O O . GLY A 1 74 ? -7.508 -44.25 -22.109 1 90.81 74 GLY A O 1
ATOM 591 N N . TYR A 1 75 ? -8.953 -43.469 -23.797 1 93.19 75 TYR A N 1
ATOM 592 C CA . TYR A 1 75 ? -9.25 -42.188 -23.172 1 93.19 75 TYR A CA 1
ATOM 593 C C . TYR A 1 75 ? -10.703 -42.125 -22.719 1 93.19 75 TYR A C 1
ATOM 595 O O . TYR A 1 75 ? -11.602 -42.625 -23.406 1 93.19 75 TYR A O 1
ATOM 603 N N . TYR A 1 76 ? -10.992 -41.531 -21.516 1 93.19 76 TYR A N 1
ATOM 604 C CA . TYR A 1 76 ? -12.328 -41.469 -20.938 1 93.19 76 TYR A CA 1
ATOM 605 C C . TYR A 1 76 ? -12.633 -40.062 -20.438 1 93.19 76 TYR A C 1
ATOM 607 O O . TYR A 1 76 ? -11.727 -39.312 -20.062 1 93.19 76 TYR A O 1
ATOM 615 N N . VAL A 1 77 ? -13.898 -39.75 -20.438 1 92.19 77 VAL A N 1
ATOM 616 C CA . VAL A 1 77 ? -14.344 -38.438 -19.969 1 92.19 77 VAL A CA 1
ATOM 617 C C . VAL A 1 77 ? -14.359 -38.438 -18.438 1 92.19 77 VAL A C 1
ATOM 619 O O . VAL A 1 77 ? -14.852 -39.375 -17.797 1 92.19 77 VAL A O 1
ATOM 622 N N . SER A 1 78 ? -13.797 -37.375 -17.844 1 90.19 78 SER A N 1
ATOM 623 C CA . SER A 1 78 ? -13.727 -37.219 -16.406 1 90.19 78 SER A CA 1
ATOM 624 C C . SER A 1 78 ? -15.078 -36.781 -15.828 1 90.19 78 SER A C 1
ATOM 626 O O . SER A 1 78 ? -15.969 -36.375 -16.562 1 90.19 78 SER A O 1
ATOM 628 N N . ASP A 1 79 ? -15.281 -37.031 -14.5 1 86.56 79 ASP A N 1
ATOM 629 C CA . ASP A 1 79 ? -16.484 -36.594 -13.789 1 86.56 79 ASP A CA 1
ATOM 630 C C . ASP A 1 79 ? -16.469 -35.094 -13.555 1 86.56 79 ASP A C 1
ATOM 632 O O . ASP A 1 79 ? -15.68 -34.594 -12.75 1 86.56 79 ASP A O 1
ATOM 636 N N . ILE A 1 80 ? -17.281 -34.406 -14.266 1 84.56 80 ILE A N 1
ATOM 637 C CA . ILE A 1 80 ? -17.375 -32.969 -14.07 1 84.56 80 ILE A CA 1
ATOM 638 C C . ILE A 1 80 ? -18.781 -32.594 -13.625 1 84.56 80 ILE A C 1
ATOM 640 O O . ILE A 1 80 ? -19.344 -31.594 -14.102 1 84.56 80 ILE A O 1
ATOM 644 N N . SER A 1 81 ? -19.438 -33.438 -12.844 1 76.62 81 SER A N 1
ATOM 645 C CA . SER A 1 81 ? -20.812 -33.25 -12.414 1 76.62 81 SER A CA 1
ATOM 646 C C . SER A 1 81 ? -20.984 -31.922 -11.664 1 76.62 81 SER A C 1
ATOM 648 O O . SER A 1 81 ? -22.094 -31.406 -11.555 1 76.62 81 SER A O 1
ATOM 650 N N . GLY A 1 82 ? -19.969 -31.375 -11.195 1 75.69 82 GLY A N 1
ATOM 651 C CA . GLY A 1 82 ? -20.047 -30.078 -10.523 1 75.69 82 GLY A CA 1
ATOM 652 C C . GLY A 1 82 ? -20.578 -28.984 -11.422 1 75.69 82 GLY A C 1
ATOM 653 O O . GLY A 1 82 ? -21.172 -28.016 -10.938 1 75.69 82 GLY A O 1
ATOM 654 N N . VAL A 1 83 ? -20.391 -29.141 -12.648 1 75.19 83 VAL A N 1
ATOM 655 C CA . VAL A 1 83 ? -20.797 -28.125 -13.625 1 75.19 83 VAL A CA 1
ATOM 656 C C . VAL A 1 83 ? -22.312 -27.953 -13.609 1 75.19 83 VAL A C 1
ATOM 658 O O . VAL A 1 83 ? -22.812 -26.844 -13.758 1 75.19 83 VAL A O 1
ATOM 661 N N . ALA A 1 84 ? -22.938 -29.047 -13.406 1 69.44 84 ALA A N 1
ATOM 662 C CA . ALA A 1 84 ? -24.391 -29.047 -13.461 1 69.44 84 ALA A CA 1
ATOM 663 C C . ALA A 1 84 ? -24.984 -28.266 -12.305 1 69.44 84 ALA A C 1
ATOM 665 O O . ALA A 1 84 ? -26.141 -27.828 -12.359 1 69.44 84 ALA A O 1
ATOM 666 N N . ARG A 1 85 ? -24.266 -27.969 -11.344 1 72.94 85 ARG A N 1
ATOM 667 C CA . ARG A 1 85 ? -24.766 -27.312 -10.133 1 72.94 85 ARG A CA 1
ATOM 668 C C . ARG A 1 85 ? -24.516 -25.797 -10.188 1 72.94 85 ARG A C 1
ATOM 670 O O . ARG A 1 85 ? -24.828 -25.094 -9.234 1 72.94 85 ARG A O 1
ATOM 677 N N . ILE A 1 86 ? -24.047 -25.375 -11.344 1 74.69 86 ILE A N 1
ATOM 678 C CA . ILE A 1 86 ? -23.703 -23.969 -11.461 1 74.69 86 ILE A CA 1
ATOM 679 C C . ILE A 1 86 ? -24.703 -23.25 -12.359 1 74.69 86 ILE A C 1
ATOM 681 O O . ILE A 1 86 ? -24.953 -23.672 -13.492 1 74.69 86 ILE A O 1
ATOM 685 N N . LYS A 1 87 ? -25.406 -22.234 -11.805 1 72 87 LYS A N 1
ATOM 686 C CA . LYS A 1 87 ? -26.359 -21.438 -12.57 1 72 87 LYS A CA 1
ATOM 687 C C . LYS A 1 87 ? -25.719 -20.141 -13.062 1 72 87 LYS A C 1
ATOM 689 O O . LYS A 1 87 ? -25.109 -19.406 -12.281 1 72 87 LYS A O 1
ATOM 694 N N . PRO A 1 88 ? -25.875 -19.906 -14.398 1 71.31 88 PRO A N 1
ATOM 695 C CA . PRO A 1 88 ? -25.344 -18.656 -14.906 1 71.31 88 PRO A CA 1
ATOM 696 C C . PRO A 1 88 ? -26.062 -17.422 -14.352 1 71.31 88 PRO A C 1
ATOM 698 O O . PRO A 1 88 ? -27.266 -17.484 -14.117 1 71.31 88 PRO A O 1
ATOM 701 N N . VAL A 1 89 ? -25.375 -16.484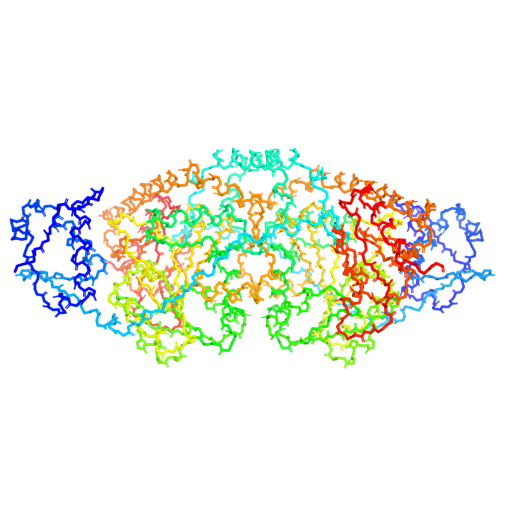 -13.867 1 71.19 89 VAL A N 1
ATOM 702 C CA . VAL A 1 89 ? -25.953 -15.219 -13.453 1 71.19 89 VAL A CA 1
ATOM 703 C C . VAL A 1 89 ? -25.672 -14.148 -14.508 1 71.19 89 VAL A C 1
ATOM 705 O O . VAL A 1 89 ? -24.547 -14.023 -14.984 1 71.19 89 VAL A O 1
ATOM 708 N N . LYS A 1 90 ? -26.688 -13.617 -15.211 1 60.06 90 LYS A N 1
ATOM 709 C CA . LYS A 1 90 ? -26.531 -12.516 -16.156 1 60.06 90 LYS A CA 1
ATOM 710 C C . LYS A 1 90 ? -26.297 -11.195 -15.43 1 60.06 90 LYS A C 1
ATOM 712 O O . LYS A 1 90 ? -27.156 -10.734 -14.672 1 60.06 90 LYS A O 1
ATOM 717 N N . TYR A 1 91 ? -25.094 -10.836 -15.133 1 57.06 91 TYR A N 1
ATOM 718 C CA . TYR A 1 91 ? -24.938 -9.5 -14.555 1 57.06 91 TYR A CA 1
ATOM 719 C C . TYR A 1 91 ? -24.469 -8.508 -15.602 1 57.06 91 TYR A C 1
ATOM 721 O O . TYR A 1 91 ? -23.688 -8.859 -16.5 1 57.06 91 TYR A O 1
ATOM 729 N N . GLU A 1 92 ? -25.172 -7.418 -15.75 1 55.59 92 GLU A N 1
ATOM 730 C CA . GLU A 1 92 ? -24.703 -6.312 -16.578 1 55.59 92 GLU A CA 1
ATOM 731 C C . GLU A 1 92 ? -23.406 -5.727 -16.016 1 55.59 92 GLU A C 1
ATOM 733 O O . GLU A 1 92 ? -23.328 -5.426 -14.82 1 55.59 92 GLU A O 1
ATOM 738 N N . VAL A 1 93 ? -22.375 -6.023 -16.703 1 59.72 93 VAL A N 1
ATOM 739 C CA . VAL A 1 93 ? -21.156 -5.32 -16.328 1 59.72 93 VAL A CA 1
ATOM 740 C C . VAL A 1 93 ? -21.438 -3.82 -16.234 1 59.72 93 VAL A C 1
ATOM 742 O O . VAL A 1 93 ? -21.828 -3.191 -17.219 1 59.72 93 VAL A O 1
ATOM 745 N N . PRO A 1 94 ? -21.516 -3.348 -14.969 1 55.94 94 PRO A N 1
ATOM 746 C CA . PRO A 1 94 ? -21.672 -1.892 -14.984 1 55.94 94 PRO A CA 1
ATOM 747 C C . PRO A 1 94 ? -20.625 -1.194 -15.844 1 55.94 94 PRO A C 1
ATOM 749 O O . PRO A 1 94 ? -19.469 -1.626 -15.883 1 55.94 94 PRO A O 1
ATOM 752 N N . GLU A 1 95 ? -21.109 -0.603 -16.859 1 57.53 95 GLU A N 1
ATOM 753 C CA . GLU A 1 95 ? -20.172 0.221 -17.609 1 57.53 95 GLU A CA 1
ATOM 754 C C . GLU A 1 95 ? -19.375 1.139 -16.703 1 57.53 95 GLU A C 1
ATOM 756 O O . GLU A 1 95 ? -19.859 2.199 -16.297 1 57.53 95 GLU A O 1
ATOM 761 N N . ILE A 1 96 ? -18.578 0.528 -15.969 1 59.31 96 ILE A N 1
ATOM 762 C CA . ILE A 1 96 ? -17.719 1.398 -15.172 1 59.31 96 ILE A CA 1
ATOM 763 C C . ILE A 1 96 ? -16.812 2.197 -16.094 1 59.31 96 ILE A C 1
ATOM 765 O O . ILE A 1 96 ? -15.906 1.634 -16.719 1 59.31 96 ILE A O 1
ATOM 769 N N . THR A 1 97 ? -17.422 3.238 -16.609 1 56.94 97 THR A N 1
ATOM 770 C CA . THR A 1 97 ? -16.672 4.145 -17.484 1 56.94 97 THR A CA 1
ATOM 771 C C . THR A 1 97 ? -15.711 5.008 -16.672 1 56.94 97 THR A C 1
ATOM 773 O O . THR A 1 97 ? -15.875 5.156 -15.461 1 56.94 97 THR A O 1
ATOM 776 N N . ALA A 1 98 ? -14.711 5.363 -17.297 1 58.47 98 ALA A N 1
ATOM 777 C CA . ALA A 1 98 ? -13.844 6.371 -16.703 1 58.47 98 ALA A CA 1
ATOM 778 C C . ALA A 1 98 ? -14.656 7.492 -16.062 1 58.47 98 ALA A C 1
ATOM 780 O O . ALA A 1 98 ? -15.609 7.996 -16.672 1 58.47 98 ALA A O 1
ATOM 781 N N . LYS A 1 99 ? -14.664 7.492 -14.68 1 56.44 99 LYS A N 1
ATOM 782 C CA . LYS A 1 99 ? -15.359 8.57 -13.992 1 56.44 99 LYS A CA 1
ATOM 783 C C . LYS A 1 99 ? -15.242 9.883 -14.766 1 56.44 99 LYS A C 1
ATOM 785 O O . LYS A 1 99 ? -14.148 10.281 -15.164 1 56.44 99 LYS A O 1
ATOM 790 N N . LYS A 1 100 ? -16.484 10.359 -15.297 1 51.38 100 LYS A N 1
ATOM 791 C CA . LYS A 1 100 ? -16.578 11.625 -16.016 1 51.38 100 LYS A CA 1
ATOM 792 C C . LYS A 1 100 ? -15.938 12.758 -15.227 1 51.38 100 LYS A C 1
ATOM 794 O O . LYS A 1 100 ? -16.094 12.836 -14.008 1 51.38 100 LYS A O 1
ATOM 799 N N . LYS A 1 101 ? -14.969 13.5 -15.859 1 53.72 101 LYS A N 1
ATOM 800 C CA . LYS A 1 101 ? -14.328 14.703 -15.352 1 53.72 101 LYS A CA 1
ATOM 801 C C . LYS A 1 101 ? -15.359 15.742 -14.922 1 53.72 101 LYS A C 1
ATOM 803 O O . LYS A 1 101 ? -16.172 16.203 -15.734 1 53.72 101 LYS A O 1
ATOM 808 N N . THR A 1 102 ? -16.062 15.672 -13.805 1 55.72 102 THR A N 1
ATOM 809 C CA . THR A 1 102 ? -16.828 16.891 -13.547 1 55.72 102 THR A CA 1
ATOM 810 C C . THR A 1 102 ? -15.969 18.125 -13.781 1 55.72 102 THR A C 1
ATOM 812 O O . THR A 1 102 ? -14.938 18.297 -13.125 1 55.72 102 THR A O 1
ATOM 815 N N . GLY A 1 103 ? -15.906 18.484 -14.984 1 64.31 103 GLY A N 1
ATOM 816 C CA . GLY A 1 103 ? -15.039 19.562 -15.391 1 64.31 103 GLY A CA 1
ATOM 817 C C . GLY A 1 103 ? -15.422 20.906 -14.781 1 64.31 103 GLY A C 1
ATOM 818 O O . GLY A 1 103 ? -16.344 21.578 -15.266 1 64.31 103 GLY A O 1
ATOM 819 N N . TYR A 1 104 ? -15.062 21.141 -13.445 1 76.12 104 TYR A N 1
ATOM 820 C CA . TYR A 1 104 ? -15.219 22.484 -12.922 1 76.12 104 TYR A CA 1
ATOM 821 C C . TYR A 1 104 ? -14.25 23.453 -13.602 1 76.12 104 TYR A C 1
ATOM 823 O O . TYR A 1 104 ? -13.133 23.078 -13.961 1 76.12 104 TYR A O 1
ATOM 831 N N . LYS A 1 105 ? -14.789 24.609 -13.867 1 78.19 105 LYS A N 1
ATOM 832 C CA . LYS A 1 105 ? -13.922 25.656 -14.367 1 78.19 105 LYS A CA 1
ATOM 833 C C . LYS A 1 105 ? -12.859 26.031 -13.344 1 78.19 105 LYS A C 1
ATOM 835 O O . LYS A 1 105 ? -11.703 26.297 -13.695 1 78.19 105 LYS A O 1
ATOM 840 N N . SER A 1 106 ? -13.375 26.016 -12.031 1 84.44 106 SER A N 1
ATOM 841 C CA . SER A 1 106 ? -12.484 26.344 -10.922 1 84.44 106 SER A CA 1
ATOM 842 C C . SER A 1 106 ? -12.805 25.5 -9.688 1 84.44 106 SER A C 1
ATOM 844 O O . SER A 1 106 ? -13.945 25.5 -9.219 1 84.44 106 SER A O 1
ATOM 846 N N . ASP A 1 107 ? -11.805 24.828 -9.25 1 86.88 107 ASP A N 1
ATOM 847 C CA . ASP A 1 107 ? -11.945 24.062 -8.016 1 86.88 107 ASP A CA 1
ATOM 848 C C . ASP A 1 107 ? -11.148 24.703 -6.879 1 86.88 107 ASP A C 1
ATOM 850 O O . ASP A 1 107 ? -9.93 24.516 -6.797 1 86.88 107 ASP A O 1
ATOM 854 N N . LEU A 1 108 ? -11.859 25.328 -5.965 1 88.69 108 LEU A N 1
ATOM 855 C CA . LEU A 1 108 ? -11.211 26.062 -4.883 1 88.69 108 LEU A CA 1
ATOM 856 C C . LEU A 1 108 ? -10.938 25.141 -3.697 1 88.69 108 LEU A C 1
ATOM 858 O O . LEU A 1 108 ? -10.367 25.562 -2.691 1 88.69 108 LEU A O 1
ATOM 862 N N . SER A 1 109 ? -11.336 23.906 -3.9 1 81.56 109 SER A N 1
ATOM 863 C CA . SER A 1 109 ? -11.164 22.953 -2.809 1 81.56 109 SER A CA 1
ATOM 864 C C . SER A 1 109 ? -10.031 21.969 -3.107 1 81.56 109 SER A C 1
ATOM 866 O O . SER A 1 109 ? -9.742 21.078 -2.301 1 81.56 109 SER A O 1
ATOM 868 N N . SER A 1 110 ? -9.414 22.141 -4.191 1 70.88 110 SER A N 1
ATOM 869 C CA . SER A 1 110 ? -8.406 21.188 -4.641 1 70.88 110 SER A CA 1
ATOM 870 C C . SER A 1 110 ? -7.148 21.266 -3.781 1 70.88 110 SER A C 1
ATOM 872 O O . SER A 1 110 ? -6.684 22.344 -3.443 1 70.88 110 SER A O 1
ATOM 874 N N . ASN A 1 111 ? -6.781 20.156 -3.225 1 69.81 111 ASN A N 1
ATOM 875 C CA . ASN A 1 111 ? -5.535 20.094 -2.473 1 69.81 111 ASN A CA 1
ATOM 876 C C . ASN A 1 111 ? -4.383 19.594 -3.344 1 69.81 111 ASN A C 1
ATOM 878 O O . ASN A 1 111 ? -3.35 19.172 -2.828 1 69.81 111 ASN A O 1
ATOM 882 N N . ARG A 1 112 ? -4.516 19.906 -4.605 1 71.5 112 ARG A N 1
ATOM 883 C CA . ARG A 1 112 ? -3.506 19.438 -5.547 1 71.5 112 ARG A CA 1
ATOM 884 C C . ARG A 1 112 ? -2.32 20.391 -5.605 1 71.5 112 ARG A C 1
ATOM 886 O O . ARG A 1 112 ? -2.457 21.578 -5.301 1 71.5 112 ARG A O 1
ATOM 893 N N . THR A 1 113 ? -1.237 19.797 -5.84 1 71.69 113 THR A N 1
ATOM 894 C CA . THR A 1 113 ? -0.044 20.609 -6.062 1 71.69 113 THR A CA 1
ATOM 895 C C . THR A 1 113 ? 0.047 21.047 -7.523 1 71.69 113 THR A C 1
ATOM 897 O O . THR A 1 113 ? -0.443 20.344 -8.414 1 71.69 113 THR A O 1
ATOM 900 N N . ASP A 1 114 ? 0.58 22.156 -7.746 1 73.62 114 ASP A N 1
ATOM 901 C CA . ASP A 1 114 ? 0.81 22.625 -9.109 1 73.62 114 ASP A CA 1
ATOM 902 C C . ASP A 1 114 ? 1.676 21.641 -9.891 1 73.62 114 ASP A C 1
ATOM 904 O O . ASP A 1 114 ? 2.781 21.297 -9.461 1 73.62 114 ASP A O 1
ATOM 908 N N . PRO A 1 115 ? 1.149 21.141 -10.953 1 73.75 115 PRO A N 1
ATOM 909 C CA . PRO A 1 115 ? 1.911 20.172 -11.742 1 73.75 115 PRO A CA 1
ATOM 910 C C . PRO A 1 115 ? 3.293 20.672 -12.141 1 73.75 115 PRO A C 1
ATOM 912 O O . PRO A 1 115 ? 4.234 19.891 -12.266 1 73.75 115 PRO A O 1
ATOM 915 N N . GLY A 1 116 ? 3.336 21.922 -12.336 1 78.88 116 GLY A N 1
ATOM 916 C CA . GLY A 1 116 ? 4.609 22.484 -12.758 1 78.88 116 GLY A CA 1
ATOM 917 C C . GLY A 1 116 ? 5.613 22.609 -11.633 1 78.88 116 GLY A C 1
ATOM 918 O O . GLY A 1 116 ? 6.793 22.875 -11.867 1 78.88 116 GLY A O 1
ATOM 919 N N . SER A 1 117 ? 5.195 22.344 -10.492 1 86 117 SER A N 1
ATOM 920 C CA . SER A 1 117 ? 6.066 22.562 -9.344 1 86 117 SER A CA 1
ATOM 921 C C . SER A 1 117 ? 6.918 21.344 -9.047 1 86 117 SER A C 1
ATOM 923 O O . SER A 1 117 ? 7.941 21.438 -8.367 1 86 117 SER A O 1
ATOM 925 N N . PHE A 1 118 ? 6.562 20.188 -9.547 1 93 118 PHE A N 1
ATOM 926 C CA . PHE A 1 118 ? 7.348 18.984 -9.32 1 93 118 PHE A CA 1
ATOM 927 C C . PHE A 1 118 ? 8.68 19.062 -10.062 1 93 118 PHE A C 1
ATOM 929 O O . PHE A 1 118 ? 8.727 19.516 -11.211 1 93 118 PHE A O 1
ATOM 936 N N . PRO A 1 119 ? 9.734 18.672 -9.453 1 95.88 119 PRO A N 1
ATOM 937 C CA . PRO A 1 119 ? 11.055 18.719 -10.086 1 95.88 119 PRO A CA 1
ATOM 938 C C . PRO A 1 119 ? 11.289 17.562 -11.055 1 95.88 119 PRO A C 1
ATOM 940 O O . PRO A 1 119 ? 12.18 16.734 -10.828 1 95.88 119 PRO A O 1
ATOM 943 N N . PHE A 1 120 ? 10.656 17.578 -12.203 1 96.69 120 PHE A N 1
ATOM 944 C CA . PHE A 1 120 ? 10.633 16.484 -13.164 1 96.69 120 PHE A CA 1
ATOM 945 C C . PHE A 1 120 ? 12.039 16.172 -13.672 1 96.69 120 PHE A C 1
ATOM 947 O O . PHE A 1 120 ? 12.438 15.016 -13.742 1 96.69 120 PHE A O 1
ATOM 954 N N . ALA A 1 121 ? 12.789 17.203 -14.023 1 96.62 121 ALA A N 1
ATOM 955 C CA . ALA A 1 121 ? 14.109 17 -14.609 1 96.62 121 ALA A CA 1
ATOM 956 C C . ALA A 1 121 ? 15.039 16.297 -13.625 1 96.62 121 ALA A C 1
ATOM 958 O O . ALA A 1 121 ? 15.719 15.336 -13.977 1 96.62 121 ALA A O 1
ATOM 959 N N . THR A 1 122 ? 15.062 16.797 -12.383 1 97.69 122 THR A N 1
ATOM 960 C CA . THR A 1 122 ? 15.898 16.203 -11.344 1 97.69 122 THR A CA 1
ATOM 961 C C . THR A 1 122 ? 15.461 14.773 -11.047 1 97.69 122 THR A C 1
ATOM 963 O O . THR A 1 122 ? 16.297 13.875 -10.906 1 97.69 122 THR A O 1
ATOM 966 N N . TRP A 1 123 ? 14.172 14.523 -10.961 1 97.94 123 TRP A N 1
ATOM 967 C CA . TRP A 1 123 ? 13.633 13.203 -10.648 1 97.94 123 TRP A CA 1
ATOM 968 C C . TRP A 1 123 ? 13.953 12.203 -11.758 1 97.94 123 TRP A C 1
ATOM 970 O O . TRP A 1 123 ? 14.32 11.062 -11.477 1 97.94 123 TRP A O 1
ATOM 980 N N . ALA A 1 124 ? 13.766 12.648 -13.031 1 97.81 124 ALA A N 1
ATOM 981 C CA . ALA A 1 124 ? 14.102 11.789 -14.172 1 97.81 124 ALA A CA 1
ATOM 982 C C . ALA A 1 124 ? 15.57 11.391 -14.141 1 97.81 124 ALA A C 1
ATOM 984 O O . ALA A 1 124 ? 15.914 10.234 -14.383 1 97.81 124 ALA A O 1
ATOM 985 N N . LYS A 1 125 ? 16.406 12.328 -13.844 1 97.88 125 LYS A N 1
ATOM 986 C CA . LYS A 1 125 ? 17.844 12.094 -13.75 1 97.88 125 LYS A CA 1
ATOM 987 C C . LYS A 1 125 ? 18.172 11.078 -12.656 1 97.88 125 LYS A C 1
ATOM 989 O O . LYS A 1 125 ? 18.922 10.125 -12.891 1 97.88 125 LYS A O 1
ATOM 994 N N . LEU A 1 126 ? 17.625 11.234 -11.5 1 98.31 126 LEU A N 1
ATOM 995 C CA . LEU A 1 126 ? 17.906 10.352 -10.367 1 98.31 126 LEU A CA 1
ATOM 996 C C . LEU A 1 126 ? 17.344 8.953 -10.617 1 98.31 126 LEU A C 1
ATOM 998 O O . LEU A 1 126 ? 18 7.957 -10.297 1 98.31 126 LEU A O 1
ATOM 1002 N N . MET A 1 127 ? 16.125 8.852 -11.18 1 98.19 127 MET A N 1
ATOM 1003 C CA . MET A 1 127 ? 15.516 7.559 -11.492 1 98.19 127 MET A CA 1
ATOM 1004 C C . MET A 1 127 ? 16.375 6.777 -12.477 1 98.19 127 MET A C 1
ATOM 1006 O O . MET A 1 127 ? 16.609 5.582 -12.289 1 98.19 127 MET A O 1
ATOM 1010 N N . ARG A 1 128 ? 16.797 7.453 -13.484 1 97.5 128 ARG A N 1
ATOM 1011 C CA . ARG A 1 128 ? 17.656 6.805 -14.469 1 97.5 128 ARG A CA 1
ATOM 1012 C C . ARG A 1 128 ? 18.953 6.309 -13.82 1 97.5 128 ARG A C 1
ATOM 1014 O O . ARG A 1 128 ? 19.375 5.18 -14.078 1 97.5 128 ARG A O 1
ATOM 1021 N N . ARG A 1 129 ? 19.562 7.145 -13.047 1 98 129 ARG A N 1
ATOM 1022 C CA . ARG A 1 129 ? 20.797 6.789 -12.383 1 98 129 ARG A CA 1
ATOM 1023 C C . ARG A 1 129 ? 20.609 5.578 -11.469 1 98 129 ARG A C 1
ATOM 1025 O O . ARG A 1 129 ? 21.438 4.66 -11.477 1 98 129 ARG A O 1
ATOM 1032 N N . VAL A 1 130 ? 19.531 5.539 -10.711 1 97.94 130 VAL A N 1
ATOM 1033 C CA . VAL A 1 130 ? 19.234 4.441 -9.789 1 97.94 130 VAL A CA 1
ATOM 1034 C C . VAL A 1 130 ? 19.047 3.148 -10.578 1 97.94 130 VAL A C 1
ATOM 1036 O O . VAL A 1 130 ? 19.594 2.104 -10.219 1 97.94 130 VAL A O 1
ATOM 1039 N N . ILE A 1 131 ? 18.297 3.184 -11.664 1 97.19 131 ILE A N 1
ATOM 1040 C CA . ILE A 1 131 ? 17.969 1.998 -12.453 1 97.19 131 ILE A CA 1
ATOM 1041 C C . ILE A 1 131 ? 19.219 1.465 -13.125 1 97.19 131 ILE A C 1
ATOM 1043 O O . ILE A 1 131 ? 19.422 0.251 -13.227 1 97.19 131 ILE A O 1
ATOM 1047 N N . THR A 1 132 ? 20.125 2.363 -13.516 1 95.62 132 THR A N 1
ATOM 1048 C CA . THR A 1 132 ? 21.312 1.971 -14.273 1 95.62 132 THR A CA 1
ATOM 1049 C C . THR A 1 132 ? 22.438 1.54 -13.336 1 95.62 132 THR A C 1
ATOM 1051 O O . THR A 1 132 ? 23.156 0.579 -13.617 1 95.62 132 THR A O 1
ATOM 1054 N N . ASP A 1 133 ? 22.562 2.203 -12.203 1 95.94 133 ASP A N 1
ATOM 1055 C CA . ASP A 1 133 ? 23.766 2.055 -11.398 1 95.94 133 ASP A CA 1
ATOM 1056 C C . ASP A 1 133 ? 23.531 1.154 -10.188 1 95.94 133 ASP A C 1
ATOM 1058 O O . ASP A 1 133 ? 24.469 0.659 -9.578 1 95.94 133 ASP A O 1
ATOM 1062 N N . ARG A 1 134 ? 22.312 0.908 -9.836 1 95.44 134 ARG A N 1
ATOM 1063 C CA . ARG A 1 134 ? 22.031 0.21 -8.578 1 95.44 134 ARG A CA 1
ATOM 1064 C C . ARG A 1 134 ? 21.219 -1.055 -8.82 1 95.44 134 ARG A C 1
ATOM 1066 O O . ARG A 1 134 ? 20.312 -1.376 -8.047 1 95.44 134 ARG A O 1
ATOM 1073 N N . GLN A 1 135 ? 21.469 -1.703 -9.828 1 93.94 135 GLN A N 1
ATOM 1074 C CA . GLN A 1 135 ? 20.688 -2.846 -10.273 1 93.94 135 GLN A CA 1
ATOM 1075 C C . GLN A 1 135 ? 20.656 -3.941 -9.219 1 93.94 135 GLN A C 1
ATOM 1077 O O . GLN A 1 135 ? 19.594 -4.504 -8.93 1 93.94 135 GLN A O 1
ATOM 1082 N N . ASP A 1 136 ? 21.719 -4.242 -8.547 1 90.75 136 ASP A N 1
ATOM 1083 C CA . ASP A 1 136 ? 21.781 -5.273 -7.52 1 90.75 136 ASP A CA 1
ATOM 1084 C C . ASP A 1 136 ? 20.922 -4.895 -6.316 1 90.75 136 ASP A C 1
ATOM 1086 O O . ASP A 1 136 ? 20.172 -5.727 -5.793 1 90.75 136 ASP A O 1
ATOM 1090 N N . ASP A 1 137 ? 21.016 -3.668 -5.891 1 93.5 137 ASP A N 1
ATOM 1091 C CA . ASP A 1 137 ? 20.234 -3.186 -4.75 1 93.5 137 ASP A CA 1
ATOM 1092 C C . ASP A 1 137 ? 18.734 -3.195 -5.059 1 93.5 137 ASP A C 1
ATOM 1094 O O . ASP A 1 137 ? 17.922 -3.506 -4.191 1 93.5 137 ASP A O 1
ATOM 1098 N N . LEU A 1 138 ? 18.484 -2.865 -6.32 1 95.31 138 LEU A N 1
ATOM 1099 C CA . LEU A 1 138 ? 17.094 -2.777 -6.742 1 95.31 138 LEU A CA 1
ATOM 1100 C C . LEU A 1 138 ? 16.422 -4.145 -6.695 1 95.31 138 LEU A C 1
ATOM 1102 O O . LEU A 1 138 ? 15.211 -4.242 -6.465 1 95.31 138 LEU A O 1
ATOM 1106 N N . MET A 1 139 ? 17.156 -5.223 -6.832 1 92.19 139 MET A N 1
ATOM 1107 C CA . MET A 1 139 ? 16.578 -6.566 -6.934 1 92.19 139 MET A CA 1
ATOM 1108 C C . MET A 1 139 ? 16.578 -7.254 -5.57 1 92.19 139 MET A C 1
ATOM 1110 O O . MET A 1 139 ? 15.938 -8.297 -5.402 1 92.19 139 MET A O 1
ATOM 1114 N N . LYS A 1 140 ? 17.203 -6.684 -4.625 1 90.75 140 LYS A N 1
ATOM 1115 C CA . LYS A 1 140 ? 17.172 -7.215 -3.266 1 90.75 140 LYS A CA 1
ATOM 1116 C C . LYS A 1 140 ? 15.891 -6.82 -2.549 1 90.75 140 LYS A C 1
ATOM 1118 O O . LYS A 1 140 ? 15.547 -5.637 -2.479 1 90.75 140 LYS A O 1
ATOM 1123 N N . ILE A 1 141 ? 15.211 -7.773 -2.059 1 90.5 141 ILE A N 1
ATOM 1124 C CA . ILE A 1 141 ? 13.969 -7.492 -1.338 1 90.5 141 ILE A CA 1
ATOM 1125 C C . ILE A 1 141 ? 14.273 -6.645 -0.106 1 90.5 141 ILE A C 1
ATOM 1127 O O . ILE A 1 141 ? 15.148 -6.988 0.695 1 90.5 141 ILE A O 1
ATOM 1131 N N . SER A 1 142 ? 13.586 -5.551 0.032 1 92.5 142 SER A N 1
ATOM 1132 C CA . SER A 1 142 ? 13.805 -4.66 1.169 1 92.5 142 SER A CA 1
ATOM 1133 C C . SER A 1 142 ? 13.078 -5.168 2.412 1 92.5 142 SER A C 1
ATOM 1135 O O . SER A 1 142 ? 12.148 -5.965 2.311 1 92.5 142 SER A O 1
ATOM 1137 N N . PRO A 1 143 ? 13.562 -4.684 3.594 1 94.06 143 PRO A N 1
ATOM 1138 C CA . PRO A 1 143 ? 12.75 -4.914 4.793 1 94.06 143 PRO A CA 1
ATOM 1139 C C . PRO A 1 143 ? 11.328 -4.367 4.656 1 94.06 143 PRO A C 1
ATOM 1141 O O . PRO A 1 143 ? 11.086 -3.473 3.842 1 94.06 143 PRO A O 1
ATOM 1144 N N . GLY A 1 144 ? 10.445 -4.934 5.457 1 95.56 144 GLY A N 1
ATOM 1145 C CA . GLY A 1 144 ? 9.055 -4.492 5.434 1 95.56 144 GLY A CA 1
ATOM 1146 C C . GLY A 1 144 ? 8.891 -3.027 5.781 1 95.56 144 GLY A C 1
ATOM 1147 O O . GLY A 1 144 ? 7.945 -2.379 5.328 1 95.56 144 GLY A O 1
ATOM 1148 N N . GLU A 1 145 ? 9.852 -2.443 6.496 1 96.94 145 GLU A N 1
ATOM 1149 C CA . GLU A 1 145 ? 9.82 -1.053 6.941 1 96.94 145 GLU A CA 1
ATOM 1150 C C . GLU A 1 145 ? 10.312 -0.11 5.848 1 96.94 145 GLU A C 1
ATOM 1152 O O . GLU A 1 145 ? 10.141 1.106 5.945 1 96.94 145 GLU A O 1
ATOM 1157 N N . GLY A 1 146 ? 10.867 -0.627 4.82 1 97.62 146 GLY A N 1
ATOM 1158 C CA . GLY A 1 146 ? 11.469 0.17 3.762 1 97.62 146 GLY A CA 1
ATOM 1159 C C . GLY A 1 146 ? 12.984 0.068 3.723 1 97.62 146 GLY A C 1
ATOM 1160 O O . GLY A 1 146 ? 13.602 -0.473 4.645 1 97.62 146 GLY A O 1
ATOM 1161 N N . THR A 1 147 ? 13.625 0.51 2.703 1 97.81 147 THR A N 1
ATOM 1162 C CA . THR A 1 147 ? 15.078 0.433 2.557 1 97.81 147 THR A CA 1
ATOM 1163 C C . THR A 1 147 ? 15.773 1.245 3.645 1 97.81 147 THR A C 1
ATOM 1165 O O . THR A 1 147 ? 15.289 2.305 4.043 1 97.81 147 THR A O 1
ATOM 1168 N N . TRP A 1 148 ? 16.875 0.71 4.062 1 96.5 148 TRP A N 1
ATOM 1169 C CA . TRP A 1 148 ? 17.656 1.392 5.094 1 96.5 148 TRP A CA 1
ATOM 1170 C C . TRP A 1 148 ? 18.078 2.781 4.629 1 96.5 148 TRP A C 1
ATOM 1172 O O . TRP A 1 148 ? 18.047 3.738 5.41 1 96.5 148 TRP A O 1
ATOM 1182 N N . GLU A 1 149 ? 18.406 2.889 3.4 1 96.88 149 GLU A N 1
ATOM 1183 C CA . GLU A 1 149 ? 18.891 4.141 2.836 1 96.88 149 GLU A CA 1
ATOM 1184 C C . GLU A 1 149 ? 17.828 5.238 2.92 1 96.88 149 GLU A C 1
ATOM 1186 O O . GLU A 1 149 ? 18.141 6.375 3.287 1 96.88 149 GLU A O 1
ATOM 1191 N N . LEU A 1 150 ? 16.609 4.934 2.58 1 98.69 150 LEU A N 1
ATOM 1192 C CA . LEU A 1 150 ? 15.562 5.941 2.648 1 98.69 150 LEU A CA 1
ATOM 1193 C C . LEU A 1 150 ? 15.234 6.289 4.098 1 98.69 150 LEU A C 1
ATOM 1195 O O . LEU A 1 150 ? 15.031 7.457 4.43 1 98.69 150 LEU A O 1
ATOM 1199 N N . ARG A 1 151 ? 15.172 5.285 4.973 1 98.25 151 ARG A N 1
ATOM 1200 C CA . ARG A 1 151 ? 14.883 5.531 6.383 1 98.25 151 ARG A CA 1
ATOM 1201 C C . ARG A 1 151 ? 15.961 6.41 7.012 1 98.25 151 ARG A C 1
ATOM 1203 O O . ARG A 1 151 ? 15.648 7.312 7.797 1 98.25 151 ARG A O 1
ATOM 1210 N N . LYS A 1 152 ? 17.203 6.176 6.621 1 97.44 152 LYS A N 1
ATOM 1211 C CA . LYS A 1 152 ? 18.312 7.008 7.086 1 97.44 152 LYS A CA 1
ATOM 1212 C C . LYS A 1 152 ? 18.172 8.438 6.574 1 97.44 152 LYS A C 1
ATOM 1214 O O . LYS A 1 152 ? 18.375 9.398 7.324 1 97.44 152 LYS A O 1
ATOM 1219 N N . ALA A 1 153 ? 17.859 8.594 5.309 1 98 153 ALA A N 1
ATOM 1220 C CA . ALA A 1 153 ? 17.688 9.914 4.711 1 98 153 ALA A CA 1
ATOM 1221 C C . ALA A 1 153 ? 16.578 10.695 5.41 1 98 153 ALA A C 1
ATOM 1223 O O . ALA A 1 153 ? 16.719 11.891 5.676 1 98 153 ALA A O 1
ATOM 1224 N N . ILE A 1 154 ? 15.508 10.016 5.754 1 98.19 154 ILE A N 1
ATOM 1225 C CA . ILE A 1 154 ? 14.383 10.648 6.43 1 98.19 154 ILE A CA 1
ATOM 1226 C C . ILE A 1 154 ? 14.789 11.062 7.84 1 98.19 154 ILE A C 1
ATOM 1228 O O . ILE A 1 154 ? 14.477 12.164 8.289 1 98.19 154 ILE A O 1
ATOM 1232 N N . ALA A 1 155 ? 15.477 10.156 8.5 1 96.19 155 ALA A N 1
ATOM 1233 C CA . ALA A 1 155 ? 15.945 10.477 9.844 1 96.19 155 ALA A CA 1
ATOM 1234 C C . ALA A 1 155 ? 16.812 11.727 9.836 1 96.19 155 ALA A C 1
ATOM 1236 O O . ALA A 1 155 ? 16.656 12.609 10.688 1 96.19 155 ALA A O 1
ATOM 1237 N N . MET A 1 156 ? 17.672 11.836 8.875 1 94 156 MET A N 1
ATOM 1238 C CA . MET A 1 156 ? 18.562 12.984 8.75 1 94 156 MET A CA 1
ATOM 1239 C C . MET A 1 156 ? 17.766 14.25 8.453 1 94 156 MET A C 1
ATOM 1241 O O . MET A 1 156 ? 18.047 15.312 9.016 1 94 156 MET A O 1
ATOM 1245 N N . HIS A 1 157 ? 16.844 14.117 7.613 1 93.81 157 HIS A N 1
ATOM 1246 C CA . HIS A 1 157 ? 15.984 15.25 7.285 1 93.81 157 HIS A CA 1
ATOM 1247 C C . HIS A 1 157 ? 15.211 15.734 8.508 1 93.81 157 HIS A C 1
ATOM 1249 O O . HIS A 1 157 ? 15.109 16.938 8.75 1 93.81 157 HIS A O 1
ATOM 1255 N N . LEU A 1 158 ? 14.656 14.805 9.273 1 93.75 158 LEU A N 1
ATOM 1256 C CA . LEU A 1 158 ? 13.891 15.156 10.469 1 93.75 158 LEU A CA 1
ATOM 1257 C C . LEU A 1 158 ? 14.773 15.836 11.508 1 93.75 158 LEU A C 1
ATOM 1259 O O . LEU A 1 158 ? 14.344 16.781 12.18 1 93.75 158 LEU A O 1
ATOM 1263 N N . ALA A 1 159 ? 15.977 15.391 11.594 1 88.81 159 ALA A N 1
ATOM 1264 C CA . ALA A 1 159 ? 16.922 16 12.523 1 88.81 159 ALA A CA 1
ATOM 1265 C C . ALA A 1 159 ? 17.234 17.438 12.117 1 88.81 159 ALA A C 1
ATOM 1267 O O . ALA A 1 159 ? 17.266 18.344 12.961 1 88.81 159 ALA A O 1
ATOM 1268 N N . SER A 1 160 ? 17.438 17.641 10.875 1 83.56 160 SER A N 1
ATOM 1269 C CA . SER A 1 160 ? 17.844 18.953 10.375 1 83.56 160 SER A CA 1
ATOM 1270 C C . SER A 1 160 ? 16.656 19.906 10.297 1 83.56 160 SER A C 1
ATOM 1272 O O . SER A 1 160 ? 16.766 21.078 10.664 1 83.56 160 SER A O 1
ATOM 1274 N N . PHE A 1 161 ? 15.531 19.391 9.898 1 82.19 161 PHE A N 1
ATOM 1275 C CA . PHE A 1 161 ? 14.383 20.234 9.609 1 82.19 161 PHE A CA 1
ATOM 1276 C C . PHE A 1 161 ? 13.539 20.453 10.859 1 82.19 161 PHE A C 1
ATOM 1278 O O . PHE A 1 161 ? 13 21.547 11.07 1 82.19 161 PHE A O 1
ATOM 1285 N N . ARG A 1 162 ? 13.383 19.422 11.648 1 82.12 162 ARG A N 1
ATOM 1286 C CA . ARG A 1 162 ? 12.445 19.469 12.766 1 82.12 162 ARG A CA 1
ATOM 1287 C C . ARG A 1 162 ? 13.18 19.344 14.102 1 82.12 162 ARG A C 1
ATOM 1289 O O . ARG A 1 162 ? 12.547 19.281 15.156 1 82.12 162 ARG A O 1
ATOM 1296 N N . ASP A 1 163 ? 14.516 19.297 14.07 1 80.44 163 ASP A N 1
ATOM 1297 C CA . ASP A 1 163 ? 15.281 19.031 15.281 1 80.44 163 ASP A CA 1
ATOM 1298 C C . ASP A 1 163 ? 14.742 17.797 16.016 1 80.44 163 ASP A C 1
ATOM 1300 O O . ASP A 1 163 ? 14.578 17.828 17.234 1 80.44 163 ASP A O 1
ATOM 1304 N N . MET A 1 164 ? 14.297 16.859 15.266 1 87.56 164 MET A N 1
ATOM 1305 C CA . MET A 1 164 ? 13.773 15.602 15.773 1 87.56 164 MET A CA 1
ATOM 1306 C C . MET A 1 164 ? 14.797 14.484 15.617 1 87.56 164 MET A C 1
ATOM 1308 O O . MET A 1 164 ? 15.133 14.086 14.5 1 87.56 164 MET A O 1
ATOM 1312 N N . LYS A 1 165 ? 15.297 14.055 16.719 1 87.12 165 LYS A N 1
ATOM 1313 C CA . LYS A 1 165 ? 16.297 12.992 16.688 1 87.12 165 LYS A CA 1
ATOM 1314 C C . LYS A 1 165 ? 15.641 11.617 16.75 1 87.12 165 LYS A C 1
ATOM 1316 O O . LYS A 1 165 ? 15.109 11.227 17.797 1 87.12 165 LYS A O 1
ATOM 1321 N N . VAL A 1 166 ? 15.641 10.922 15.641 1 92.62 166 VAL A N 1
ATOM 1322 C CA . VAL A 1 166 ? 15.102 9.57 15.562 1 92.62 166 VAL A CA 1
ATOM 1323 C C . VAL A 1 166 ? 16.094 8.656 14.828 1 92.62 166 VAL A C 1
ATOM 1325 O O . VAL A 1 166 ? 16.953 9.141 14.094 1 92.62 166 VAL A O 1
ATOM 1328 N N . THR A 1 167 ? 16.047 7.41 15.117 1 93.31 167 THR A N 1
ATOM 1329 C CA . THR A 1 167 ? 16.859 6.43 14.406 1 93.31 167 THR A CA 1
ATOM 1330 C C . THR A 1 167 ? 16.094 5.855 13.219 1 93.31 167 THR A C 1
ATOM 1332 O O . THR A 1 167 ? 14.867 5.797 13.234 1 93.31 167 THR A O 1
ATOM 1335 N N . PRO A 1 168 ? 16.844 5.449 12.172 1 95.81 168 PRO A N 1
ATOM 1336 C CA . PRO A 1 168 ? 16.188 4.805 11.039 1 95.81 168 PRO A CA 1
ATOM 1337 C C . PRO A 1 168 ? 15.336 3.604 11.461 1 95.81 168 PRO A C 1
ATOM 1339 O O . PRO A 1 168 ? 14.328 3.295 10.812 1 95.81 168 PRO A O 1
ATOM 1342 N N . GLY A 1 169 ? 15.688 2.924 12.547 1 94.69 169 GLY A N 1
ATOM 1343 C CA . GLY A 1 169 ? 14.977 1.753 13.039 1 94.69 169 GLY A CA 1
ATOM 1344 C C . GLY A 1 169 ? 13.57 2.066 13.523 1 94.69 169 GLY A C 1
ATOM 1345 O O . GLY A 1 169 ? 12.734 1.17 13.633 1 94.69 169 GLY A O 1
ATOM 1346 N N . GLN A 1 170 ? 13.273 3.338 13.773 1 96.62 170 GLN A N 1
ATOM 1347 C CA . GLN A 1 170 ? 11.969 3.771 14.25 1 96.62 170 GLN A CA 1
ATOM 1348 C C . GLN A 1 170 ? 11.047 4.125 13.086 1 96.62 170 GLN A C 1
ATOM 1350 O O . GLN A 1 170 ? 9.844 4.336 13.281 1 96.62 170 GLN A O 1
ATOM 1355 N N . ILE A 1 171 ? 11.602 4.133 11.891 1 98.06 171 ILE A N 1
ATOM 1356 C CA . ILE A 1 171 ? 10.875 4.684 10.75 1 98.06 171 ILE A CA 1
ATOM 1357 C C . ILE A 1 171 ? 10.281 3.547 9.93 1 98.06 171 ILE A C 1
ATOM 1359 O O . ILE A 1 171 ? 10.953 2.561 9.633 1 98.06 171 ILE A O 1
ATOM 1363 N N . ILE A 1 172 ? 8.992 3.6 9.609 1 98.5 172 ILE A N 1
ATOM 1364 C CA . ILE A 1 172 ? 8.289 2.695 8.711 1 98.5 172 ILE A CA 1
ATOM 1365 C C . ILE A 1 172 ? 7.82 3.459 7.477 1 98.5 172 ILE A C 1
ATOM 1367 O O . ILE A 1 172 ? 7.125 4.469 7.59 1 98.5 172 ILE A O 1
ATOM 1371 N N . ILE A 1 173 ? 8.219 2.99 6.289 1 98.56 173 ILE A N 1
ATOM 1372 C CA . ILE A 1 173 ? 7.82 3.578 5.016 1 98.56 173 ILE A CA 1
ATOM 1373 C C . ILE A 1 173 ? 6.586 2.852 4.48 1 98.56 173 ILE A C 1
ATOM 1375 O O . ILE A 1 173 ? 6.488 1.626 4.574 1 98.56 173 ILE A O 1
ATOM 1379 N N . GLY A 1 174 ? 5.617 3.555 3.914 1 98.25 174 GLY A N 1
ATOM 1380 C CA . GLY A 1 174 ? 4.426 2.955 3.336 1 98.25 174 GLY A CA 1
ATOM 1381 C C . GLY A 1 174 ? 3.828 3.779 2.211 1 98.25 174 GLY A C 1
ATOM 1382 O O . GLY A 1 174 ? 4.129 4.969 2.08 1 98.25 174 GLY A O 1
ATOM 1383 N N . ALA A 1 175 ? 2.98 3.148 1.433 1 97.81 175 ALA A N 1
ATOM 1384 C CA . ALA A 1 175 ? 2.369 3.781 0.266 1 97.81 175 ALA A CA 1
ATOM 1385 C C . ALA A 1 175 ? 1.147 4.602 0.666 1 97.81 175 ALA A C 1
ATOM 1387 O O . ALA A 1 175 ? 0.01 4.203 0.408 1 97.81 175 ALA A O 1
ATOM 1388 N N . GLY A 1 176 ? 1.399 5.773 1.225 1 96.06 176 GLY A N 1
ATOM 1389 C CA . GLY A 1 176 ? 0.338 6.676 1.642 1 96.06 176 GLY A CA 1
ATOM 1390 C C . GLY A 1 176 ? -0.058 6.5 3.096 1 96.06 176 GLY A C 1
ATOM 1391 O O . GLY A 1 176 ? 0.097 5.414 3.66 1 96.06 176 GLY A O 1
ATOM 1392 N N . THR A 1 177 ? -0.68 7.484 3.662 1 95.81 177 THR A N 1
ATOM 1393 C CA . THR A 1 177 ? -1.039 7.461 5.074 1 95.81 177 THR A CA 1
ATOM 1394 C C . THR A 1 177 ? -2.223 6.531 5.316 1 95.81 177 THR A C 1
ATOM 1396 O O . THR A 1 177 ? -2.338 5.93 6.387 1 95.81 177 THR A O 1
ATOM 1399 N N . GLU A 1 178 ? -3.113 6.418 4.344 1 96.25 178 GLU A N 1
ATOM 1400 C CA . GLU A 1 178 ? -4.277 5.547 4.484 1 96.25 178 GLU A CA 1
ATOM 1401 C C . GLU A 1 178 ? -3.859 4.109 4.777 1 96.25 178 GLU A C 1
ATOM 1403 O O . GLU A 1 178 ? -4.414 3.465 5.668 1 96.25 178 GLU A O 1
ATOM 1408 N N . TYR A 1 179 ? -2.877 3.686 4.051 1 96.94 179 TYR A N 1
ATOM 1409 C CA . TYR A 1 179 ? -2.32 2.359 4.297 1 96.94 179 TYR A CA 1
ATOM 1410 C C . TYR A 1 179 ? -1.726 2.268 5.695 1 96.94 179 TYR A C 1
ATOM 1412 O O . TYR A 1 179 ? -1.923 1.272 6.398 1 96.94 179 TYR A O 1
ATOM 1420 N N . MET A 1 180 ? -1.028 3.215 6.098 1 97.44 180 MET A N 1
ATOM 1421 C CA . MET A 1 180 ? -0.345 3.213 7.391 1 97.44 180 MET A CA 1
ATOM 1422 C C . MET A 1 180 ? -1.35 3.172 8.539 1 97.44 180 MET A C 1
ATOM 1424 O O . MET A 1 180 ? -1.078 2.582 9.586 1 97.44 180 MET A O 1
ATOM 1428 N N . TYR A 1 181 ? -2.564 3.809 8.352 1 97.62 181 TYR A N 1
ATOM 1429 C CA . TYR A 1 181 ? -3.615 3.717 9.359 1 97.62 181 TYR A CA 1
ATOM 1430 C C . TYR A 1 181 ? -4.035 2.27 9.586 1 97.62 181 TYR A C 1
ATOM 1432 O O . TYR A 1 181 ? -4.301 1.859 10.719 1 97.62 181 TYR A O 1
ATOM 1440 N N . SER A 1 182 ? -4.09 1.535 8.523 1 96.38 182 SER A N 1
ATOM 1441 C CA . SER A 1 182 ? -4.441 0.125 8.641 1 96.38 182 SER A CA 1
ATOM 1442 C C . SER A 1 182 ? -3.389 -0.645 9.43 1 96.38 182 SER A C 1
ATOM 1444 O O . SER A 1 182 ? -3.717 -1.554 10.195 1 96.38 182 SER A O 1
ATOM 1446 N N . LEU A 1 183 ? -2.111 -0.367 9.234 1 97.88 183 LEU A N 1
ATOM 1447 C CA . LEU A 1 183 ? -1.035 -0.982 10 1 97.88 183 LEU A CA 1
ATOM 1448 C C . LEU A 1 183 ? -1.151 -0.624 11.484 1 97.88 183 LEU A C 1
ATOM 1450 O O . LEU A 1 183 ? -0.953 -1.478 12.352 1 97.88 183 LEU A O 1
ATOM 1454 N N . LEU A 1 184 ? -1.479 0.651 11.719 1 98.44 184 LEU A N 1
ATOM 1455 C CA . LEU A 1 184 ? -1.571 1.112 13.102 1 98.44 184 LEU A CA 1
ATOM 1456 C C . LEU A 1 184 ? -2.707 0.408 13.836 1 98.44 184 LEU A C 1
ATOM 1458 O O . LEU A 1 184 ? -2.586 0.099 15.023 1 98.44 184 LEU A O 1
ATOM 1462 N N . ILE A 1 185 ? -3.826 0.202 13.125 1 98.12 185 ILE A N 1
ATOM 1463 C CA . ILE A 1 185 ? -4.938 -0.53 13.711 1 98.12 185 ILE A CA 1
ATOM 1464 C C . ILE A 1 185 ? -4.473 -1.919 14.148 1 98.12 185 ILE A C 1
ATOM 1466 O O . ILE A 1 185 ? -4.812 -2.383 15.234 1 98.12 185 ILE A O 1
ATOM 1470 N N . GLN A 1 186 ? -3.664 -2.576 13.297 1 97.81 186 GLN A N 1
ATOM 1471 C CA . GLN A 1 186 ? -3.152 -3.906 13.609 1 97.81 186 GLN A CA 1
ATOM 1472 C C . GLN A 1 186 ? -2.129 -3.852 14.734 1 97.81 186 GLN A C 1
ATOM 1474 O O . GLN A 1 186 ? -2.027 -4.785 15.539 1 97.81 186 GLN A O 1
ATOM 1479 N N . LEU A 1 187 ? -1.343 -2.84 14.781 1 98.25 187 LEU A N 1
ATOM 1480 C CA . LEU A 1 187 ? -0.267 -2.695 15.75 1 98.25 187 LEU A CA 1
ATOM 1481 C C . LEU A 1 187 ? -0.827 -2.387 17.141 1 98.25 187 LEU A C 1
ATOM 1483 O O . LEU A 1 187 ? -0.432 -3.014 18.125 1 98.25 187 LEU A O 1
ATOM 1487 N N . LEU A 1 188 ? -1.766 -1.364 17.172 1 98.06 188 LEU A N 1
ATOM 1488 C CA . LEU A 1 188 ? -2.24 -0.844 18.453 1 98.06 188 LEU A CA 1
ATOM 1489 C C . LEU A 1 188 ? -3.404 -1.677 18.984 1 98.06 188 LEU A C 1
ATOM 1491 O O . LEU A 1 188 ? -3.582 -1.804 20.188 1 98.06 188 LEU A O 1
ATOM 1495 N N . GLY A 1 189 ? -4.254 -2.174 18.062 1 96.88 189 GLY A N 1
ATOM 1496 C CA . GLY A 1 189 ? -5.316 -3.072 18.484 1 96.88 189 GLY A CA 1
ATOM 1497 C C . GLY A 1 189 ? -6.684 -2.66 17.984 1 96.88 189 GLY A C 1
ATOM 1498 O O . GLY A 1 189 ? -7 -1.471 17.922 1 96.88 189 GLY A O 1
ATOM 1499 N N . ARG A 1 190 ? -7.492 -3.615 17.656 1 96.12 190 ARG A N 1
ATOM 1500 C CA . ARG A 1 190 ? -8.844 -3.398 17.156 1 96.12 190 ARG A CA 1
ATOM 1501 C C . ARG A 1 190 ? -9.836 -3.219 18.297 1 96.12 190 ARG A C 1
ATOM 1503 O O . ARG A 1 190 ? -10.961 -2.76 18.094 1 96.12 190 ARG A O 1
ATOM 1510 N N . ASP A 1 191 ? -9.383 -3.535 19.438 1 96.12 191 ASP A N 1
ATOM 1511 C CA . ASP A 1 191 ? -10.234 -3.424 20.625 1 96.12 191 ASP A CA 1
ATOM 1512 C C . ASP A 1 191 ? -10.156 -2.021 21.219 1 96.12 191 ASP A C 1
ATOM 1514 O O . ASP A 1 191 ? -10.828 -1.728 22.219 1 96.12 191 ASP A O 1
ATOM 1518 N N . LYS A 1 192 ? -9.375 -1.159 20.656 1 98.12 192 LYS A N 1
ATOM 1519 C CA . LYS A 1 192 ? -9.195 0.204 21.141 1 98.12 192 LYS A CA 1
ATOM 1520 C C . LYS A 1 192 ? -10.266 1.139 20.578 1 98.12 192 LYS A C 1
ATOM 1522 O O . LYS A 1 192 ? -10.875 0.841 19.547 1 98.12 192 LYS A O 1
ATOM 1527 N N . VAL A 1 193 ? -10.484 2.199 21.281 1 98.56 193 VAL A N 1
ATOM 1528 C CA . VAL A 1 193 ? -11.352 3.268 20.797 1 98.56 193 VAL A CA 1
ATOM 1529 C C . VAL A 1 193 ? -10.508 4.391 20.203 1 98.56 193 VAL A C 1
ATOM 1531 O O . VAL A 1 193 ? -9.703 5.012 20.906 1 98.56 193 VAL A O 1
ATOM 1534 N N . TYR A 1 194 ? -10.703 4.656 18.938 1 98.69 194 TYR A N 1
ATOM 1535 C CA . TYR A 1 194 ? -9.969 5.699 18.219 1 98.69 194 TYR A CA 1
ATOM 1536 C C . TYR A 1 194 ? -10.75 7.004 18.203 1 98.69 194 TYR A C 1
ATOM 1538 O O . TYR A 1 194 ? -11.961 7.008 17.969 1 98.69 194 TYR A O 1
ATOM 1546 N N . CYS A 1 195 ? -10.062 8.117 18.5 1 98.5 195 CYS A N 1
ATOM 1547 C CA . CYS A 1 195 ? -10.711 9.422 18.562 1 98.5 195 CYS A CA 1
ATOM 1548 C C . CYS A 1 195 ? -10.18 10.336 17.453 1 98.5 195 CYS A C 1
ATOM 1550 O O . CYS A 1 195 ? -8.969 10.484 17.297 1 98.5 195 CYS A O 1
ATOM 1552 N N . VAL A 1 196 ? -11.102 10.922 16.719 1 98.06 196 VAL A N 1
ATOM 1553 C CA . VAL A 1 196 ? -10.719 11.82 15.633 1 98.06 196 VAL A CA 1
ATOM 1554 C C . VAL A 1 196 ? -11.266 13.219 15.898 1 98.06 196 VAL A C 1
ATOM 1556 O O . VAL A 1 196 ? -12.188 13.383 16.703 1 98.06 196 VAL A O 1
ATOM 1559 N N . GLU A 1 197 ? -10.695 14.156 15.242 1 97 197 GLU A N 1
ATOM 1560 C CA . GLU A 1 197 ? -11.047 15.562 15.422 1 97 197 GLU A CA 1
ATOM 1561 C C . GLU A 1 197 ? -12.406 15.875 14.797 1 97 197 GLU A C 1
ATOM 1563 O O . GLU A 1 197 ? -12.773 15.289 13.781 1 97 197 GLU A O 1
ATOM 1568 N N . ASP A 1 198 ? -13.125 16.891 15.398 1 94.88 198 ASP A N 1
ATOM 1569 C CA . ASP A 1 198 ? -14.398 17.391 14.891 1 94.88 198 ASP A CA 1
ATOM 1570 C C . ASP A 1 198 ? -14.477 18.906 15 1 94.88 198 ASP A C 1
ATOM 1572 O O . ASP A 1 198 ? -14.695 19.453 16.078 1 94.88 198 ASP A O 1
ATOM 1576 N N . PRO A 1 199 ? -14.453 19.672 13.875 1 93.62 199 PRO A N 1
ATOM 1577 C CA . PRO A 1 199 ? -14.367 19.125 12.523 1 93.62 199 PRO A CA 1
ATOM 1578 C C . PRO A 1 199 ? -13.016 18.484 12.234 1 93.62 199 PRO A C 1
ATOM 1580 O O . PRO A 1 199 ? -12.055 18.688 12.984 1 93.62 199 PRO A O 1
ATOM 1583 N N . GLY A 1 200 ? -12.977 17.703 11.211 1 93.75 200 GLY A N 1
ATOM 1584 C CA . GLY A 1 200 ? -11.711 17.078 10.859 1 93.75 200 GLY A CA 1
ATOM 1585 C C . GLY A 1 200 ? -11.727 16.453 9.477 1 93.75 200 GLY A C 1
ATOM 1586 O O . GLY A 1 200 ? -12.734 16.5 8.781 1 93.75 200 GLY A O 1
ATOM 1587 N N . TYR A 1 201 ? -10.594 15.969 9.07 1 92.44 201 TYR A N 1
ATOM 1588 C CA . TYR A 1 201 ? -10.438 15.266 7.805 1 92.44 201 TYR A CA 1
ATOM 1589 C C . TYR A 1 201 ? -11.258 13.984 7.793 1 92.44 201 TYR A C 1
ATOM 1591 O O . TYR A 1 201 ? -10.953 13.047 8.531 1 92.44 201 TYR A O 1
ATOM 1599 N N . SER A 1 202 ? -12.203 13.844 6.949 1 91.5 202 SER A N 1
ATOM 1600 C CA . SER A 1 202 ? -13.258 12.836 7 1 91.5 202 SER A CA 1
ATOM 1601 C C . SER A 1 202 ? -12.711 11.453 6.656 1 91.5 202 SER A C 1
ATOM 1603 O O . SER A 1 202 ? -13.242 10.438 7.113 1 91.5 202 SER A O 1
ATOM 1605 N N . LYS A 1 203 ? -11.695 11.391 5.918 1 93.69 203 LYS A N 1
ATOM 1606 C CA . LYS A 1 203 ? -11.172 10.109 5.445 1 93.69 203 LYS A CA 1
ATOM 1607 C C . LYS A 1 203 ? -10.68 9.258 6.609 1 93.69 203 LYS A C 1
ATOM 1609 O O . LYS A 1 203 ? -10.734 8.023 6.551 1 93.69 203 LYS A O 1
ATOM 1614 N N . ILE A 1 204 ? -10.203 9.859 7.648 1 96.62 204 ILE A N 1
ATOM 1615 C CA . ILE A 1 204 ? -9.68 9.125 8.789 1 96.62 204 ILE A CA 1
ATOM 1616 C C . ILE A 1 204 ? -10.797 8.289 9.414 1 96.62 204 ILE A C 1
ATOM 1618 O O . ILE A 1 204 ? -10.641 7.078 9.609 1 96.62 204 ILE A O 1
ATOM 1622 N N . ALA A 1 205 ? -11.906 8.945 9.664 1 96.38 205 ALA A N 1
ATOM 1623 C CA . ALA A 1 205 ? -13.055 8.25 10.242 1 96.38 205 ALA A CA 1
ATOM 1624 C C . ALA A 1 205 ? -13.555 7.148 9.312 1 96.38 205 ALA A C 1
ATOM 1626 O O . ALA A 1 205 ? -13.938 6.066 9.766 1 96.38 205 ALA A O 1
ATOM 1627 N N . ARG A 1 206 ? -13.578 7.426 8.062 1 95.94 206 ARG A N 1
ATOM 1628 C CA . ARG A 1 206 ? -14.031 6.445 7.082 1 95.94 206 ARG A CA 1
ATOM 1629 C C . ARG A 1 206 ? -13.156 5.195 7.113 1 95.94 206 ARG A C 1
ATOM 1631 O O . ARG A 1 206 ? -13.656 4.078 6.984 1 95.94 206 ARG A O 1
ATOM 1638 N N . ILE A 1 207 ? -11.883 5.363 7.266 1 97.38 207 ILE A N 1
ATOM 1639 C CA . ILE A 1 207 ? -10.945 4.246 7.316 1 97.38 207 ILE A CA 1
ATOM 1640 C C . ILE A 1 207 ? -11.203 3.418 8.57 1 97.38 207 ILE A C 1
ATOM 1642 O O . ILE A 1 207 ? -11.234 2.186 8.516 1 97.38 207 ILE A O 1
ATOM 1646 N N . TYR A 1 208 ? -11.359 4.09 9.734 1 97.88 208 TYR A N 1
ATOM 1647 C CA . TYR A 1 208 ? -11.656 3.361 10.961 1 97.88 208 TYR A CA 1
ATOM 1648 C C . TYR A 1 208 ? -12.961 2.586 10.828 1 97.88 208 TYR A C 1
ATOM 1650 O O . TYR A 1 208 ? -13.055 1.433 11.258 1 97.88 208 TYR A O 1
ATOM 1658 N N . ALA A 1 209 ? -13.961 3.23 10.156 1 97.06 209 ALA A N 1
ATOM 1659 C CA . ALA A 1 209 ? -15.242 2.57 9.93 1 97.06 209 ALA A CA 1
ATOM 1660 C C . ALA A 1 209 ? -15.078 1.354 9.023 1 97.06 209 ALA A C 1
ATOM 1662 O O . ALA A 1 209 ? -15.602 0.279 9.312 1 97.06 209 ALA A O 1
ATOM 1663 N N . SER A 1 210 ? -14.391 1.53 7.961 1 96.38 210 SER A N 1
ATOM 1664 C CA . SER A 1 210 ? -14.188 0.462 6.988 1 96.38 210 SER A CA 1
ATOM 1665 C C . SER A 1 210 ? -13.438 -0.715 7.609 1 96.38 210 SER A C 1
ATOM 1667 O O . SER A 1 210 ? -13.617 -1.861 7.191 1 96.38 210 SER A O 1
ATOM 1669 N N . ASN A 1 211 ? -12.594 -0.485 8.562 1 96.75 211 ASN A N 1
ATOM 1670 C CA . ASN A 1 211 ? -11.844 -1.526 9.25 1 96.75 211 ASN A CA 1
ATOM 1671 C C . ASN A 1 211 ? -12.609 -2.062 10.461 1 96.75 211 ASN A C 1
ATOM 1673 O O . ASN A 1 211 ? -12.078 -2.881 11.219 1 96.75 211 ASN A O 1
ATOM 1677 N N . ASN A 1 212 ? -13.758 -1.561 10.672 1 95.38 212 ASN A N 1
ATOM 1678 C CA . ASN A 1 212 ? -14.656 -2.029 11.719 1 95.38 212 ASN A CA 1
ATOM 1679 C C . ASN A 1 212 ? -14.047 -1.852 13.109 1 95.38 212 ASN A C 1
ATOM 1681 O O . ASN A 1 212 ? -14.055 -2.781 13.914 1 95.38 212 ASN A O 1
ATOM 1685 N N . VAL A 1 213 ? -13.43 -0.716 13.367 1 96.81 213 VAL A N 1
ATOM 1686 C CA . VAL A 1 213 ? -12.945 -0.41 14.711 1 96.81 213 VAL A CA 1
ATOM 1687 C C . VAL A 1 213 ? -13.797 0.701 15.32 1 96.81 213 VAL A C 1
ATOM 1689 O O . VAL A 1 213 ? -14.359 1.529 14.602 1 96.81 213 VAL A O 1
ATOM 1692 N N . LYS A 1 214 ? -13.898 0.69 16.641 1 97.81 214 LYS A N 1
ATOM 1693 C CA . LYS A 1 214 ? -14.648 1.726 17.344 1 97.81 214 LYS A CA 1
ATOM 1694 C C . LYS A 1 214 ? -13.93 3.068 17.281 1 97.81 214 LYS A C 1
ATOM 1696 O O . LYS A 1 214 ? -12.711 3.133 17.438 1 97.81 214 LYS A O 1
ATOM 1701 N N . PHE A 1 215 ? -14.719 4.086 16.906 1 98 215 PHE A N 1
ATOM 1702 C CA . PHE A 1 215 ? -14.133 5.422 16.906 1 98 215 PHE A CA 1
ATOM 1703 C C . PHE A 1 215 ? -15.156 6.461 17.344 1 98 215 PHE A C 1
ATOM 1705 O O . PHE A 1 215 ? -16.359 6.195 17.359 1 98 215 PHE A O 1
ATOM 1712 N N . CYS A 1 216 ? -14.68 7.594 17.828 1 97.44 216 CYS A N 1
ATOM 1713 C CA . CYS A 1 216 ? -15.508 8.703 18.266 1 97.44 216 CYS A CA 1
ATOM 1714 C C . CYS A 1 216 ? -14.938 10.039 17.812 1 97.44 216 CYS A C 1
ATOM 1716 O O . CYS A 1 216 ? -13.812 10.094 17.312 1 97.44 216 CYS A O 1
ATOM 1718 N N . TYR A 1 217 ? -15.75 11.031 17.875 1 96.81 217 TYR A N 1
ATOM 1719 C CA . TYR A 1 217 ? -15.367 12.398 17.531 1 96.81 217 TYR A CA 1
ATOM 1720 C C . TYR A 1 217 ? -15.188 13.242 18.781 1 96.81 217 TYR A C 1
ATOM 1722 O O . TYR A 1 217 ? -15.969 13.133 19.719 1 96.81 217 TYR A O 1
ATOM 1730 N N . ALA A 1 218 ? -14.148 13.977 18.797 1 96.38 218 ALA A N 1
ATOM 1731 C CA . ALA A 1 218 ? -13.945 14.938 19.875 1 96.38 218 ALA A CA 1
ATOM 1732 C C . ALA A 1 218 ? -13.977 16.375 19.344 1 96.38 218 ALA A C 1
ATOM 1734 O O . ALA A 1 218 ? -13.328 16.688 18.328 1 96.38 218 ALA A O 1
ATOM 1735 N N . GLY A 1 219 ? -14.664 17.203 20.047 1 94.12 219 GLY A N 1
ATOM 1736 C CA . GLY A 1 219 ? -14.797 18.594 19.656 1 94.12 219 GLY A CA 1
ATOM 1737 C C . GLY A 1 219 ? -13.523 19.391 19.844 1 94.12 219 GLY A C 1
ATOM 1738 O O . GLY A 1 219 ? -12.641 19 20.609 1 94.12 219 GLY A O 1
ATOM 1739 N N . MET A 1 220 ? -13.477 20.5 19.141 1 93.56 220 MET A N 1
ATOM 1740 C CA . MET A 1 220 ? -12.305 21.375 19.172 1 93.56 220 MET A CA 1
ATOM 1741 C C . MET A 1 220 ? -12.688 22.781 19.625 1 93.56 220 MET A C 1
ATOM 1743 O O . MET A 1 220 ? -13.867 23.156 19.594 1 93.56 220 MET A O 1
ATOM 1747 N N . ASP A 1 221 ? -11.75 23.516 20.125 1 92.56 221 ASP A N 1
ATOM 1748 C CA . ASP A 1 221 ? -11.836 24.969 20.328 1 92.56 221 ASP A CA 1
ATOM 1749 C C . ASP A 1 221 ? -10.719 25.688 19.578 1 92.56 221 ASP A C 1
ATOM 1751 O O . ASP A 1 221 ? -10.141 25.141 18.641 1 92.56 221 ASP A O 1
ATOM 1755 N N . ASP A 1 222 ? -10.43 26.906 19.891 1 89.69 222 ASP A N 1
ATOM 1756 C CA . ASP A 1 222 ? -9.461 27.719 19.156 1 89.69 222 ASP A CA 1
ATOM 1757 C C . ASP A 1 222 ? -8.039 27.219 19.391 1 89.69 222 ASP A C 1
ATOM 1759 O O . ASP A 1 222 ? -7.102 27.625 18.703 1 89.69 222 ASP A O 1
ATOM 1763 N N . GLU A 1 223 ? -7.949 26.25 20.281 1 92.19 223 GLU A N 1
ATOM 1764 C CA . GLU A 1 223 ? -6.629 25.703 20.578 1 92.19 223 GLU A CA 1
ATOM 1765 C C . GLU A 1 223 ? -6.508 24.266 20.078 1 92.19 223 GLU A C 1
ATOM 1767 O O . GLU A 1 223 ? -5.52 23.578 20.359 1 92.19 223 GLU A O 1
ATOM 1772 N N . GLY A 1 224 ? -7.508 23.766 19.391 1 94.25 224 GLY A N 1
ATOM 1773 C CA . GLY A 1 224 ? -7.48 22.406 18.875 1 94.25 224 GLY A CA 1
ATOM 1774 C C . GLY A 1 224 ? -8.375 21.453 19.641 1 94.25 224 GLY A C 1
ATOM 1775 O O . GLY A 1 224 ? -9.383 21.875 20.219 1 94.25 224 GLY A O 1
ATOM 1776 N N . MET A 1 225 ? -8.102 20.219 19.609 1 96.5 225 MET A N 1
ATOM 1777 C CA . MET A 1 225 ? -8.914 19.172 20.219 1 96.5 225 MET A CA 1
ATOM 1778 C C . MET A 1 225 ? -9 19.359 21.719 1 96.5 225 MET A C 1
ATOM 1780 O O . MET A 1 225 ? -7.98 19.562 22.391 1 96.5 225 MET A O 1
ATOM 1784 N N . LYS A 1 226 ? -10.18 19.266 22.297 1 96.5 226 LYS A N 1
ATOM 1785 C CA . LYS A 1 226 ? -10.391 19.422 23.734 1 96.5 226 LYS A CA 1
ATOM 1786 C C . LYS A 1 226 ? -10.094 18.125 24.484 1 96.5 226 LYS A C 1
ATOM 1788 O O . LYS A 1 226 ? -10.734 17.094 24.234 1 96.5 226 LYS A O 1
ATOM 1793 N N . PRO A 1 227 ? -9.172 18.188 25.438 1 96.06 227 PRO A N 1
ATOM 1794 C CA . PRO A 1 227 ? -8.875 16.969 26.203 1 96.06 227 PRO A CA 1
ATOM 1795 C C . PRO A 1 227 ? -10.102 16.406 26.922 1 96.06 227 PRO A C 1
ATOM 1797 O O . PRO A 1 227 ? -10.234 15.188 27.047 1 96.06 227 PRO A O 1
ATOM 1800 N N . GLU A 1 228 ? -10.969 17.297 27.406 1 96.44 228 GLU A N 1
ATOM 1801 C CA . GLU A 1 228 ? -12.18 16.844 28.094 1 96.44 228 GLU A CA 1
ATOM 1802 C C . GLU A 1 228 ? -13.07 16.031 27.172 1 96.44 228 GLU A C 1
ATOM 1804 O O . GLU A 1 228 ? -13.672 15.031 27.594 1 96.44 228 GLU A O 1
ATOM 1809 N N . ALA A 1 229 ? -13.188 16.438 25.953 1 96.38 229 ALA A N 1
ATOM 1810 C CA . ALA A 1 229 ? -13.977 15.703 24.953 1 96.38 229 ALA A CA 1
ATOM 1811 C C . ALA A 1 229 ? -13.375 14.32 24.703 1 96.38 229 ALA A C 1
ATOM 1813 O O . ALA A 1 229 ? -14.109 13.352 24.5 1 96.38 229 ALA A O 1
ATOM 1814 N N . VAL A 1 230 ? -12.078 14.195 24.719 1 97.81 230 VAL A N 1
ATOM 1815 C CA . VAL A 1 230 ? -11.359 12.938 24.531 1 97.81 230 VAL A CA 1
ATOM 1816 C C . VAL A 1 230 ? -11.688 11.984 25.672 1 97.81 230 VAL A C 1
ATOM 1818 O O . VAL A 1 230 ? -11.945 10.797 25.438 1 97.81 230 VAL A O 1
ATOM 1821 N N . ARG A 1 231 ? -11.672 12.531 26.875 1 96.88 231 ARG A N 1
ATOM 1822 C CA . ARG A 1 231 ? -11.977 11.719 28.062 1 96.88 231 ARG A CA 1
ATOM 1823 C C . ARG A 1 231 ? -13.43 11.25 28.031 1 96.88 231 ARG A C 1
ATOM 1825 O O . ARG A 1 231 ? -13.719 10.102 28.375 1 96.88 231 ARG A O 1
ATOM 1832 N N . GLU A 1 232 ? -14.305 12.125 27.625 1 96.12 232 GLU A N 1
ATOM 1833 C CA . GLU A 1 232 ? -15.734 11.836 27.609 1 96.12 232 GLU A CA 1
ATOM 1834 C C . GLU A 1 232 ? -16.047 10.688 26.656 1 96.12 232 GLU A C 1
ATOM 1836 O O . GLU A 1 232 ? -16.969 9.898 26.906 1 96.12 232 GLU A O 1
ATOM 1841 N N . CYS A 1 233 ? -15.32 10.539 25.656 1 94.69 233 CYS A N 1
ATOM 1842 C CA . CYS A 1 233 ? -15.617 9.5 24.688 1 94.69 233 CYS A CA 1
ATOM 1843 C C . CYS A 1 233 ? -14.82 8.234 24.984 1 94.69 233 CYS A C 1
ATOM 1845 O O . CYS A 1 233 ? -14.844 7.277 24.203 1 94.69 233 CYS A O 1
ATOM 1847 N N . MET A 1 234 ? -14.023 8.266 26.062 1 96.5 234 MET A N 1
ATOM 1848 C CA . MET A 1 234 ? -13.273 7.113 26.547 1 96.5 234 MET A CA 1
ATOM 1849 C C . MET A 1 234 ? -12.289 6.621 25.5 1 96.5 234 MET A C 1
ATOM 1851 O O . MET A 1 234 ? -12.203 5.422 25.234 1 96.5 234 MET A O 1
ATOM 1855 N N . ALA A 1 235 ? -11.609 7.527 24.875 1 98.19 235 ALA A N 1
ATOM 1856 C CA . ALA A 1 235 ? -10.664 7.227 23.797 1 98.19 235 ALA A CA 1
ATOM 1857 C C . ALA A 1 235 ? -9.422 6.52 24.344 1 98.19 235 ALA A C 1
ATOM 1859 O O . ALA A 1 235 ? -9.039 6.73 25.5 1 98.19 235 ALA A O 1
ATOM 1860 N N . ASP A 1 236 ? -8.852 5.648 23.516 1 98.62 236 ASP A N 1
ATOM 1861 C CA . ASP A 1 236 ? -7.555 5.043 23.797 1 98.62 236 ASP A CA 1
ATOM 1862 C C . ASP A 1 236 ? -6.477 5.625 22.891 1 98.62 236 ASP A C 1
ATOM 1864 O O . ASP A 1 236 ? -5.312 5.723 23.281 1 98.62 236 ASP A O 1
ATOM 1868 N N . ILE A 1 237 ? -6.844 5.895 21.688 1 98.81 237 ILE A N 1
ATOM 1869 C CA . ILE A 1 237 ? -5.938 6.434 20.688 1 98.81 237 ILE A CA 1
ATOM 1870 C C . ILE A 1 237 ? -6.496 7.746 20.141 1 98.81 237 ILE A C 1
ATOM 1872 O O . ILE A 1 237 ? -7.66 7.816 19.734 1 98.81 237 ILE A O 1
ATOM 1876 N N . VAL A 1 238 ? -5.684 8.805 20.125 1 98.69 238 VAL A N 1
ATOM 1877 C CA . VAL A 1 238 ? -6.078 10.102 19.594 1 98.69 238 VAL A CA 1
ATOM 1878 C C . VAL A 1 238 ? -5.336 10.375 18.281 1 98.69 238 VAL A C 1
ATOM 1880 O O . VAL A 1 238 ? -4.113 10.242 18.219 1 98.69 238 VAL A O 1
ATOM 1883 N N . HIS A 1 239 ? -6.074 10.672 17.266 1 98.56 239 HIS A N 1
ATOM 1884 C CA . HIS A 1 239 ? -5.559 11 15.938 1 98.56 239 HIS A CA 1
ATOM 1885 C C . HIS A 1 239 ? -5.727 12.492 15.633 1 98.56 239 HIS A C 1
ATOM 1887 O O . HIS A 1 239 ? -6.848 12.961 15.43 1 98.56 239 HIS A O 1
ATOM 1893 N N . ILE A 1 240 ? -4.59 13.281 15.539 1 97.94 240 ILE A N 1
ATOM 1894 C CA . ILE A 1 240 ? -4.719 14.727 15.461 1 97.94 240 ILE A CA 1
ATOM 1895 C C . ILE A 1 240 ? -3.672 15.297 14.508 1 97.94 240 ILE A C 1
ATOM 1897 O O . ILE A 1 240 ? -2.672 14.633 14.211 1 97.94 240 ILE A O 1
ATOM 1901 N N . SER A 1 241 ? -3.895 16.422 13.969 1 95.38 241 SER A N 1
ATOM 1902 C CA . SER A 1 241 ? -2.957 17.25 13.211 1 95.38 241 SER A CA 1
ATOM 1903 C C . SER A 1 241 ? -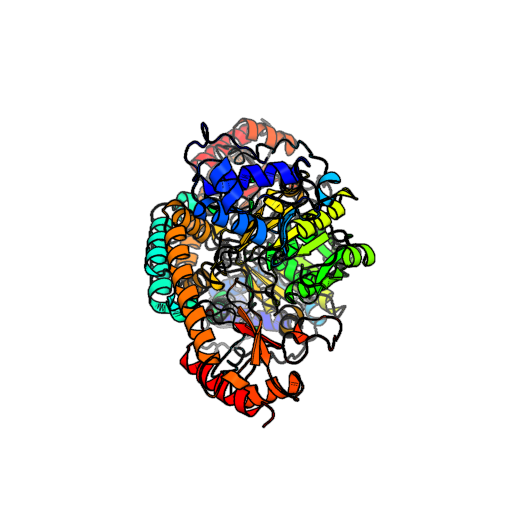2.688 18.578 13.906 1 95.38 241 SER A C 1
ATOM 1905 O O . SER A 1 241 ? -3.16 19.625 13.461 1 95.38 241 SER A O 1
ATOM 1907 N N . PRO A 1 242 ? -1.823 18.578 14.852 1 94.12 242 PRO A N 1
ATOM 1908 C CA . PRO A 1 242 ? -1.694 19.719 15.758 1 94.12 242 PRO A CA 1
ATOM 1909 C C . PRO A 1 242 ? -0.931 20.875 15.133 1 94.12 242 PRO A C 1
ATOM 1911 O O . PRO A 1 242 ? -1.125 22.031 15.523 1 94.12 242 PRO A O 1
ATOM 1914 N N . THR A 1 243 ? -0.045 20.609 14.219 1 89.75 243 THR A N 1
ATOM 1915 C CA . THR A 1 243 ? 0.753 21.688 13.633 1 89.75 243 THR A CA 1
ATOM 1916 C C . THR A 1 243 ? -0.106 22.562 12.742 1 89.75 243 THR A C 1
ATOM 1918 O O . THR A 1 243 ? -0.028 23.797 12.82 1 89.75 243 THR A O 1
ATOM 1921 N N . HIS A 1 244 ? -0.841 22 11.914 1 89.62 244 HIS A N 1
ATOM 1922 C CA . HIS A 1 244 ? -1.779 22.656 11.016 1 89.62 244 HIS A CA 1
ATOM 1923 C C . HIS A 1 244 ? -3.029 21.797 10.805 1 89.62 244 HIS A C 1
ATOM 1925 O O . HIS A 1 244 ? -3.059 20.938 9.93 1 89.62 244 HIS A O 1
ATOM 1931 N N . HIS A 1 245 ? -4.031 22.188 11.547 1 92.81 245 HIS A N 1
ATOM 1932 C CA . HIS A 1 245 ? -5.254 21.391 11.523 1 92.81 245 HIS A CA 1
ATOM 1933 C C . HIS A 1 245 ? -5.996 21.562 10.203 1 92.81 245 HIS A C 1
ATOM 1935 O O . HIS A 1 245 ? -6.082 22.672 9.664 1 92.81 245 HIS A O 1
ATOM 1941 N N . TYR A 1 246 ? -6.383 20.547 9.625 1 91.25 246 TYR A N 1
ATOM 1942 C CA . TYR A 1 246 ? -7.297 20.578 8.492 1 91.25 246 TYR A CA 1
ATOM 1943 C C . TYR A 1 246 ? -8.719 20.25 8.93 1 91.25 246 TYR A C 1
ATOM 1945 O O . TYR A 1 246 ? -8.961 19.234 9.586 1 91.25 246 TYR A O 1
ATOM 1953 N N . PRO A 1 247 ? -9.641 21.094 8.648 1 91.19 247 PRO A N 1
ATOM 1954 C CA . PRO A 1 247 ? -9.562 22.188 7.668 1 91.19 247 PRO A CA 1
ATOM 1955 C C . PRO A 1 247 ? -9.477 23.562 8.32 1 91.19 247 PRO A C 1
ATOM 1957 O O . PRO A 1 247 ? -9.359 24.578 7.621 1 91.19 247 PRO A O 1
ATOM 1960 N N . THR A 1 248 ? -9.469 23.688 9.617 1 89.94 248 THR A N 1
ATOM 1961 C CA . THR A 1 248 ? -9.656 24.984 10.258 1 89.94 248 THR A CA 1
ATOM 1962 C C . THR A 1 248 ? -8.383 25.812 10.172 1 89.94 248 THR A C 1
ATOM 1964 O O . THR A 1 248 ? -8.422 27.031 10.312 1 89.94 248 THR A O 1
ATOM 1967 N N . GLY A 1 249 ? -7.262 25.109 10.086 1 88.31 249 GLY A N 1
ATOM 1968 C CA . GLY A 1 249 ? -5.988 25.812 10.039 1 88.31 249 GLY A CA 1
ATOM 1969 C C . GLY A 1 249 ? -5.422 26.109 11.414 1 88.31 249 GLY A C 1
ATOM 1970 O O . GLY A 1 249 ? -4.305 26.625 11.539 1 88.31 249 GLY A O 1
ATOM 1971 N N . ILE A 1 250 ? -6.07 25.688 12.461 1 88.69 250 ILE A N 1
ATOM 1972 C CA . ILE A 1 250 ? -5.676 25.969 13.844 1 88.69 250 ILE A CA 1
ATOM 1973 C C . ILE A 1 250 ? -4.348 25.281 14.141 1 88.69 250 ILE A C 1
ATOM 1975 O O . ILE A 1 250 ? -4.129 24.125 13.75 1 88.69 250 ILE A O 1
ATOM 1979 N N . THR A 1 251 ? -3.436 26.031 14.727 1 88.81 251 THR A N 1
ATOM 1980 C CA . THR A 1 251 ? -2.217 25.469 15.297 1 88.81 251 THR A CA 1
ATOM 1981 C C . THR A 1 251 ? -2.375 25.25 16.797 1 88.81 251 THR A C 1
ATOM 1983 O O . THR A 1 251 ? -2.668 26.188 17.531 1 88.81 251 THR A O 1
ATOM 1986 N N . MET A 1 252 ? -2.197 24.062 17.219 1 91.94 252 MET A N 1
ATOM 1987 C CA . MET A 1 252 ? -2.33 23.719 18.625 1 91.94 252 MET A CA 1
ATOM 1988 C C . MET A 1 252 ? -1.169 24.297 19.438 1 91.94 252 MET A C 1
ATOM 1990 O O . MET A 1 252 ? -0.005 24.031 19.125 1 91.94 252 MET A O 1
ATOM 1994 N N . PRO A 1 253 ? -1.479 25.125 20.453 1 89.31 253 PRO A N 1
ATOM 1995 C CA . PRO A 1 253 ? -0.396 25.656 21.281 1 89.31 253 PRO A CA 1
ATOM 1996 C C . PRO A 1 253 ? 0.251 24.609 22.172 1 89.31 253 PRO A C 1
ATOM 1998 O O . PRO A 1 253 ? -0.338 23.547 22.406 1 89.31 253 PRO A O 1
ATOM 2001 N N . VAL A 1 254 ? 1.394 24.828 22.672 1 87.81 254 VAL A N 1
ATOM 2002 C CA . VAL A 1 254 ? 2.215 23.891 23.422 1 87.81 254 VAL A CA 1
ATOM 2003 C C . VAL A 1 254 ? 1.481 23.438 24.688 1 87.81 254 VAL A C 1
ATOM 2005 O O . VAL A 1 254 ? 1.59 22.281 25.094 1 87.81 254 VAL A O 1
ATOM 2008 N N . SER A 1 255 ? 0.773 24.406 25.375 1 87.06 255 SER A N 1
ATOM 2009 C CA . SER A 1 255 ? 0.032 24.062 26.594 1 87.06 255 SER A CA 1
ATOM 2010 C C . SER A 1 255 ? -0.966 22.938 26.328 1 87.06 255 SER A C 1
ATOM 2012 O O . SER A 1 255 ? -1.035 21.984 27.094 1 87.06 255 SER A O 1
ATOM 2014 N N . ARG A 1 256 ? -1.705 23.078 25.234 1 92.75 256 ARG A N 1
ATOM 2015 C CA . ARG A 1 256 ? -2.688 22.062 24.844 1 92.75 256 ARG A CA 1
ATOM 2016 C C . ARG A 1 256 ? -2.008 20.75 24.484 1 92.75 256 ARG A C 1
ATOM 2018 O O . ARG A 1 256 ? -2.535 19.672 24.781 1 92.75 256 ARG A O 1
ATOM 2025 N N . ARG A 1 257 ? -0.888 20.797 23.828 1 94.06 257 ARG A N 1
ATOM 2026 C CA . ARG A 1 257 ? -0.115 19.594 23.5 1 94.06 257 ARG A CA 1
ATOM 2027 C C . ARG A 1 257 ? 0.254 18.812 24.75 1 94.06 257 ARG A C 1
ATOM 2029 O O . ARG A 1 257 ? 0.111 17.594 24.797 1 94.06 257 ARG A O 1
ATOM 2036 N N . PHE A 1 258 ? 0.685 19.531 25.766 1 90.5 258 PHE A N 1
ATOM 2037 C CA . PHE A 1 258 ? 1.067 18.891 27.016 1 90.5 258 PHE A CA 1
ATOM 2038 C C . PHE A 1 258 ? -0.15 18.297 27.719 1 90.5 258 PHE A C 1
ATOM 2040 O O . PHE A 1 258 ? -0.052 17.25 28.359 1 90.5 258 PHE A O 1
ATOM 2047 N N . GLU A 1 259 ? -1.276 18.969 27.609 1 93.31 259 GLU A N 1
ATOM 2048 C CA . GLU A 1 259 ? -2.502 18.422 28.172 1 93.31 259 GLU A CA 1
ATOM 2049 C C . GLU A 1 259 ? -2.848 17.062 27.562 1 93.31 259 GLU A C 1
ATOM 2051 O O . GLU A 1 259 ? -3.219 16.125 28.266 1 93.31 259 GLU A O 1
ATOM 2056 N N . LEU A 1 260 ? -2.715 16.953 26.281 1 96.75 260 LEU A N 1
ATOM 2057 C CA . LEU A 1 260 ? -3.018 15.711 25.594 1 96.75 260 LEU A CA 1
ATOM 2058 C C . LEU A 1 260 ? -1.964 14.648 25.906 1 96.75 260 LEU A C 1
ATOM 2060 O O . LEU A 1 260 ? -2.283 13.461 26 1 96.75 260 LEU A O 1
ATOM 2064 N N . LEU A 1 261 ? -0.726 15.062 26 1 95.06 261 LEU A N 1
ATOM 2065 C CA . LEU A 1 261 ? 0.318 14.125 26.391 1 95.06 261 LEU A CA 1
ATOM 2066 C C . LEU A 1 261 ? 0.054 13.586 27.797 1 95.06 261 LEU A C 1
ATOM 2068 O O . LEU A 1 261 ? 0.283 12.406 28.062 1 95.06 261 LEU A O 1
ATOM 2072 N N . ALA A 1 262 ? -0.376 14.523 28.688 1 93.31 262 ALA A N 1
ATOM 2073 C CA . ALA A 1 262 ? -0.751 14.086 30.031 1 93.31 262 ALA A CA 1
ATOM 2074 C C . ALA A 1 262 ? -1.867 13.047 29.984 1 93.31 262 ALA A C 1
ATOM 2076 O O . ALA A 1 262 ? -1.821 12.047 30.703 1 93.31 262 ALA A O 1
ATOM 2077 N N . TRP A 1 263 ? -2.84 13.297 29.172 1 96.06 263 TRP A N 1
ATOM 2078 C CA . TRP A 1 263 ? -3.916 12.336 28.969 1 96.06 263 TRP A CA 1
ATOM 2079 C C . TRP A 1 263 ? -3.361 10.977 28.547 1 96.06 263 TRP A C 1
ATOM 2081 O O . TRP A 1 263 ? -3.752 9.945 29.078 1 96.06 263 TRP A O 1
ATOM 2091 N N . ALA A 1 264 ? -2.49 10.922 27.578 1 97.12 264 ALA A N 1
ATOM 2092 C CA . ALA A 1 264 ? -1.926 9.688 27.047 1 97.12 264 ALA A CA 1
ATOM 2093 C C . ALA A 1 264 ? -1.204 8.898 28.141 1 97.12 264 ALA A C 1
ATOM 2095 O O . ALA A 1 264 ? -1.163 7.668 28.109 1 97.12 264 ALA A O 1
ATOM 2096 N N . ASN A 1 265 ? -0.682 9.648 29.109 1 94.56 265 ASN A N 1
ATOM 2097 C CA . ASN A 1 265 ? 0.116 9.031 30.156 1 94.56 265 ASN A CA 1
ATOM 2098 C C . ASN A 1 265 ? -0.762 8.5 31.281 1 94.56 265 ASN A C 1
ATOM 2100 O O . ASN A 1 265 ? -0.274 7.82 32.188 1 94.56 265 ASN A O 1
ATOM 2104 N N . GLU A 1 266 ? -2.004 8.789 31.266 1 94.12 266 GLU A N 1
ATOM 2105 C CA . GLU A 1 266 ? -2.916 8.328 32.312 1 94.12 266 GLU A CA 1
ATOM 2106 C C . GLU A 1 266 ? -3.096 6.809 32.25 1 94.12 266 GLU A C 1
ATOM 2108 O O . GLU A 1 266 ? -3.4 6.18 33.281 1 94.12 266 GLU A O 1
ATOM 2113 N N . LYS A 1 267 ? -2.943 6.238 31.062 1 94.56 267 LYS A N 1
ATOM 2114 C CA . LYS A 1 267 ? -3.029 4.793 30.875 1 94.56 267 LYS A CA 1
ATOM 2115 C C . LYS A 1 267 ? -1.894 4.285 29.984 1 94.56 267 LYS A C 1
ATOM 2117 O O . LYS A 1 267 ? -1.445 4.988 29.078 1 94.56 267 LYS A O 1
ATOM 2122 N N . PRO A 1 268 ? -1.481 3.09 30.188 1 92.56 268 PRO A N 1
ATOM 2123 C CA . PRO A 1 268 ? -0.317 2.566 29.469 1 92.56 268 PRO A CA 1
ATOM 2124 C C . PRO A 1 268 ? -0.588 2.355 27.969 1 92.56 268 PRO A C 1
ATOM 2126 O O . PRO A 1 268 ? 0.321 2.488 27.156 1 92.56 268 PRO A O 1
ATOM 2129 N N . ASP A 1 269 ? -1.762 2.066 27.578 1 94.62 269 ASP A N 1
ATOM 2130 C CA . ASP A 1 269 ? -2.031 1.665 26.203 1 94.62 269 ASP A CA 1
ATOM 2131 C C . ASP A 1 269 ? -2.654 2.811 25.406 1 94.62 269 ASP A C 1
ATOM 2133 O O . ASP A 1 269 ? -3.328 2.582 24.406 1 94.62 269 ASP A O 1
ATOM 2137 N N . ARG A 1 270 ? -2.492 4.035 25.922 1 97.81 270 ARG A N 1
ATOM 2138 C CA . ARG A 1 270 ? -2.951 5.211 25.188 1 97.81 270 ARG A CA 1
ATOM 2139 C C . ARG A 1 270 ? -1.829 5.797 24.328 1 97.81 270 ARG A C 1
ATOM 2141 O O . ARG A 1 270 ? -0.67 5.816 24.75 1 97.81 270 ARG A O 1
ATOM 2148 N N . TYR A 1 271 ? -2.168 6.184 23.125 1 98.69 271 TYR A N 1
ATOM 2149 C CA . TYR A 1 271 ? -1.197 6.789 22.219 1 98.69 271 TYR A CA 1
ATOM 2150 C C . TYR A 1 271 ? -1.813 7.957 21.469 1 98.69 271 TYR A C 1
ATOM 2152 O O . TYR A 1 271 ? -3.037 8.078 21.391 1 98.69 271 TYR A O 1
ATOM 2160 N N . ILE A 1 272 ? -0.951 8.82 21.016 1 98.75 272 ILE A N 1
ATOM 2161 C CA . ILE A 1 272 ? -1.324 9.93 20.125 1 98.75 272 ILE A CA 1
ATOM 2162 C C . ILE A 1 272 ? -0.7 9.727 18.75 1 98.75 272 ILE A C 1
ATOM 2164 O O . ILE A 1 272 ? 0.511 9.523 18.641 1 98.75 272 ILE A O 1
ATOM 2168 N N . ILE A 1 273 ? -1.507 9.656 17.75 1 98.81 273 ILE A N 1
ATOM 2169 C CA . ILE A 1 273 ? -1.043 9.719 16.359 1 98.81 273 ILE A CA 1
ATOM 2170 C C . ILE A 1 273 ? -0.992 11.18 15.906 1 98.81 273 ILE A C 1
ATOM 2172 O O . ILE A 1 273 ? -2.029 11.836 15.797 1 98.81 273 ILE A O 1
ATOM 2176 N N . GLU A 1 274 ? 0.181 11.711 15.695 1 98.44 274 GLU A N 1
ATOM 2177 C CA . GLU A 1 274 ? 0.419 13.078 15.242 1 98.44 274 GLU A CA 1
ATOM 2178 C C . GLU A 1 274 ? 0.645 13.125 13.734 1 98.44 274 GLU A C 1
ATOM 2180 O O . GLU A 1 274 ? 1.72 12.766 13.25 1 98.44 274 GLU A O 1
ATOM 2185 N N . ASP A 1 275 ? -0.343 13.562 13.023 1 96.94 275 ASP A N 1
ATOM 2186 C CA . ASP A 1 275 ? -0.235 13.734 11.578 1 96.94 275 ASP A CA 1
ATOM 2187 C C . ASP A 1 275 ? 0.291 15.125 11.234 1 96.94 275 ASP A C 1
ATOM 2189 O O . ASP A 1 275 ? -0.426 16.109 11.367 1 96.94 275 ASP A O 1
ATOM 2193 N N . ASP A 1 276 ? 1.485 15.211 10.75 1 94.31 276 ASP A N 1
ATOM 2194 C CA . ASP A 1 276 ? 2.191 16.453 10.461 1 94.31 276 ASP A CA 1
ATOM 2195 C C . ASP A 1 276 ? 2.359 16.641 8.953 1 94.31 276 ASP A C 1
ATOM 2197 O O . ASP A 1 276 ? 3.459 16.953 8.477 1 94.31 276 ASP A O 1
ATOM 2201 N N . TYR A 1 277 ? 1.316 16.562 8.172 1 90.38 277 TYR A N 1
ATOM 2202 C CA . TYR A 1 277 ? 1.279 16.281 6.738 1 90.38 277 TYR A CA 1
ATOM 2203 C C . TYR A 1 277 ? 1.814 17.469 5.945 1 90.38 277 TYR A C 1
ATOM 2205 O O . TYR A 1 277 ? 2.238 17.328 4.797 1 90.38 277 TYR A O 1
ATOM 2213 N N . ASP A 1 278 ? 1.878 18.703 6.41 1 85.81 278 ASP A N 1
ATOM 2214 C CA . ASP A 1 278 ? 2.309 19.844 5.605 1 85.81 278 ASP A CA 1
ATOM 2215 C C . ASP A 1 278 ? 3.223 20.781 6.41 1 85.81 278 ASP A C 1
ATOM 2217 O O . ASP A 1 278 ? 3.328 21.969 6.109 1 85.81 278 ASP A O 1
ATOM 2221 N N . SER A 1 279 ? 3.857 20.312 7.406 1 80.56 279 SER A N 1
ATOM 2222 C CA . SER A 1 279 ? 4.641 21.109 8.344 1 80.56 279 SER A CA 1
ATOM 2223 C C . SER A 1 279 ? 5.758 21.859 7.637 1 80.56 279 SER A C 1
ATOM 2225 O O . SER A 1 279 ? 6.23 22.891 8.133 1 80.56 279 SER A O 1
ATOM 2227 N N . GLU A 1 280 ? 6.109 21.484 6.512 1 82.44 280 GLU A N 1
ATOM 2228 C CA . GLU A 1 280 ? 7.219 22.094 5.785 1 82.44 280 GLU A CA 1
ATOM 2229 C C . GLU A 1 280 ? 6.812 23.438 5.188 1 82.44 280 GLU A C 1
ATOM 2231 O O . GLU A 1 280 ? 7.668 24.234 4.816 1 82.44 280 GLU A O 1
ATOM 2236 N N . PHE A 1 281 ? 5.57 23.672 5.082 1 80.94 281 PHE A N 1
ATOM 2237 C CA . PHE A 1 281 ? 5.105 24.891 4.422 1 80.94 281 PHE A CA 1
ATOM 2238 C C . PHE A 1 281 ? 4.562 25.875 5.438 1 80.94 281 PHE A C 1
ATOM 2240 O O . PHE A 1 281 ? 3.469 26.422 5.258 1 80.94 281 PHE A O 1
ATOM 2247 N N . ARG A 1 282 ? 5.262 26.094 6.449 1 74.94 282 ARG A N 1
ATOM 2248 C CA . ARG A 1 282 ? 4.957 27.203 7.355 1 74.94 282 ARG A CA 1
ATOM 2249 C C . ARG A 1 282 ? 5.57 28.5 6.855 1 74.94 282 ARG A C 1
ATOM 2251 O O . ARG A 1 282 ? 6.773 28.578 6.605 1 74.94 282 ARG A O 1
ATOM 2258 N N . MET A 1 283 ? 4.809 29.453 6.637 1 67.38 283 MET A N 1
ATOM 2259 C CA . MET A 1 283 ? 5.223 30.688 5.961 1 67.38 283 MET A CA 1
ATOM 2260 C C . MET A 1 283 ? 5.82 31.672 6.957 1 67.38 283 MET A C 1
ATOM 2262 O O . MET A 1 283 ? 6.645 32.531 6.582 1 67.38 283 MET A O 1
ATOM 2266 N N . THR A 1 284 ? 5.328 31.594 8.125 1 62.62 284 THR A N 1
ATOM 2267 C CA . THR A 1 284 ? 5.797 32.594 9.078 1 62.62 284 THR A CA 1
ATOM 2268 C C . THR A 1 284 ? 6.367 31.922 10.328 1 62.62 284 THR A C 1
ATOM 2270 O O . THR A 1 284 ? 5.789 30.969 10.844 1 62.62 284 THR A O 1
ATOM 2273 N N . GLY A 1 285 ? 7.496 32.438 10.703 1 61.75 285 GLY A N 1
ATOM 2274 C CA . GLY A 1 285 ? 8.078 32 11.969 1 61.75 285 GLY A CA 1
ATOM 2275 C C . GLY A 1 285 ? 8.625 30.594 11.922 1 61.75 285 GLY A C 1
ATOM 2276 O O . GLY A 1 285 ? 8.547 29.922 10.891 1 61.75 285 GLY A O 1
ATOM 2277 N N . LYS A 1 286 ? 9.32 30.297 12.984 1 65.69 286 LYS A N 1
ATOM 2278 C CA . LYS A 1 286 ? 9.852 28.938 13.102 1 65.69 286 LYS A CA 1
ATOM 2279 C C . LYS A 1 286 ? 8.727 27.938 13.383 1 65.69 286 LYS A C 1
ATOM 2281 O O . LYS A 1 286 ? 7.668 28.297 13.883 1 65.69 286 LYS A O 1
ATOM 2286 N N . THR A 1 287 ? 9.039 26.75 13.023 1 67 287 THR A N 1
ATOM 2287 C CA . THR A 1 287 ? 8.07 25.672 13.203 1 67 287 THR A CA 1
ATOM 2288 C C . THR A 1 287 ? 7.867 25.375 14.68 1 67 287 THR A C 1
ATOM 2290 O O . THR A 1 287 ? 8.812 25.438 15.469 1 67 287 THR A O 1
ATOM 2293 N N . ILE A 1 288 ? 6.66 25.266 15.125 1 76.25 288 ILE A N 1
ATOM 2294 C CA . ILE A 1 288 ? 6.316 24.797 16.469 1 76.25 288 ILE A CA 1
ATOM 2295 C C . ILE A 1 288 ? 6.785 23.359 16.641 1 76.25 288 ILE A C 1
ATOM 2297 O O . ILE A 1 288 ? 6.641 22.531 15.742 1 76.25 288 ILE A O 1
ATOM 2301 N N . PRO A 1 289 ? 7.406 23.094 17.797 1 83.31 289 PRO A N 1
ATOM 2302 C CA . PRO A 1 289 ? 7.848 21.703 18.016 1 83.31 289 PRO A CA 1
ATOM 2303 C C . PRO A 1 289 ? 6.703 20.703 17.922 1 83.31 289 PRO A C 1
ATOM 2305 O O . PRO A 1 289 ? 5.582 20.984 18.344 1 83.31 289 PRO A O 1
ATOM 2308 N N . THR A 1 290 ? 7.016 19.562 17.406 1 91.94 290 THR A N 1
ATOM 2309 C CA . THR A 1 290 ? 6.031 18.484 17.328 1 91.94 290 THR A CA 1
ATOM 2310 C C . THR A 1 290 ? 5.785 17.875 18.703 1 91.94 290 THR A C 1
ATOM 2312 O O . THR A 1 290 ? 6.609 18.016 19.609 1 91.94 290 THR A O 1
ATOM 2315 N N . MET A 1 291 ? 4.637 17.219 18.844 1 93.62 291 MET A N 1
ATOM 2316 C CA . MET A 1 291 ? 4.379 16.453 20.062 1 93.62 291 MET A CA 1
ATOM 2317 C C . MET A 1 291 ? 5.402 15.336 20.234 1 93.62 291 MET A C 1
ATOM 2319 O O . MET A 1 291 ? 5.844 15.055 21.344 1 93.62 291 MET A O 1
ATOM 2323 N N . LYS A 1 292 ? 5.773 14.742 19.141 1 94.56 292 LYS A N 1
ATOM 2324 C CA . LYS A 1 292 ? 6.793 13.695 19.156 1 94.56 292 LYS A CA 1
ATOM 2325 C C . LYS A 1 292 ? 8.094 14.203 19.766 1 94.56 292 LYS A C 1
ATOM 2327 O O . LYS A 1 292 ? 8.734 13.5 20.562 1 94.56 292 LYS A O 1
ATOM 2332 N N . SER A 1 293 ? 8.492 15.367 19.453 1 86.88 293 SER A N 1
ATOM 2333 C CA . SER A 1 293 ? 9.758 15.922 19.891 1 86.88 293 SER A CA 1
ATOM 2334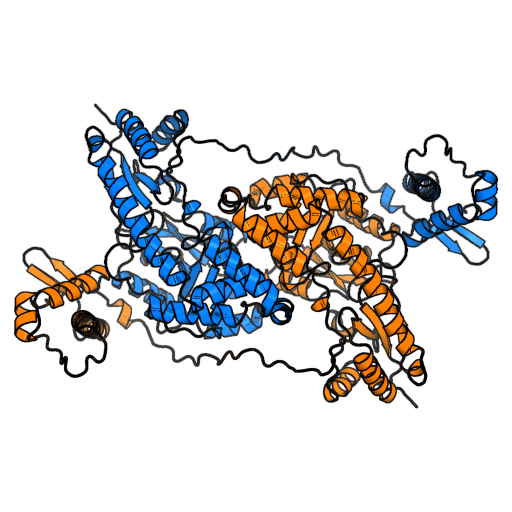 C C . SER A 1 293 ? 9.734 16.234 21.391 1 86.88 293 SER A C 1
ATOM 2336 O O . SER A 1 293 ? 10.781 16.234 22.047 1 86.88 293 SER A O 1
ATOM 2338 N N . ILE A 1 294 ? 8.578 16.484 21.969 1 85.81 294 ILE A N 1
ATOM 2339 C CA . ILE A 1 294 ? 8.523 16.859 23.375 1 85.81 294 ILE A CA 1
ATOM 2340 C C . ILE A 1 294 ? 8.047 15.664 24.203 1 85.81 294 ILE A C 1
ATOM 2342 O O . ILE A 1 294 ? 7.992 15.734 25.438 1 85.81 294 ILE A O 1
ATOM 2346 N N . ASP A 1 295 ? 7.695 14.594 23.531 1 90.38 295 ASP A N 1
ATOM 2347 C CA . ASP A 1 295 ? 7.266 13.375 24.203 1 90.38 295 ASP A CA 1
ATOM 2348 C C . ASP A 1 295 ? 8.445 12.664 24.859 1 90.38 295 ASP A C 1
ATOM 2350 O O . ASP A 1 295 ? 9.383 12.227 24.172 1 90.38 295 ASP A O 1
ATOM 2354 N N . ILE A 1 296 ? 8.367 12.516 26.109 1 86.62 296 ILE A N 1
ATOM 2355 C CA . ILE A 1 296 ? 9.453 11.844 26.828 1 86.62 296 ILE A CA 1
ATOM 2356 C C . ILE A 1 296 ? 8.953 10.516 27.391 1 86.62 296 ILE A C 1
ATOM 2358 O O . ILE A 1 296 ? 9.617 9.898 28.234 1 86.62 296 ILE A O 1
ATOM 2362 N N . SER A 1 297 ? 7.773 10.062 26.984 1 91.19 297 SER A N 1
ATOM 2363 C CA . SER A 1 297 ? 7.168 8.859 27.562 1 91.19 297 SER A CA 1
ATOM 2364 C C . SER A 1 297 ? 6.809 7.855 26.469 1 91.19 297 SER A C 1
ATOM 2366 O O . SER A 1 297 ? 6.133 6.859 26.734 1 91.19 297 SER A O 1
ATOM 2368 N N . GLU A 1 298 ? 7.188 8.109 25.234 1 93.75 298 GLU A N 1
ATOM 2369 C CA . GLU A 1 298 ? 6.977 7.215 24.109 1 93.75 298 GLU A CA 1
ATOM 2370 C C . GLU A 1 298 ? 5.492 7.004 23.828 1 93.75 298 GLU A C 1
ATOM 2372 O O . GLU A 1 298 ? 5.039 5.867 23.672 1 93.75 298 GLU A O 1
ATOM 2377 N N . LYS A 1 299 ? 4.785 8.109 23.812 1 97.25 299 LYS A N 1
ATOM 2378 C CA . LYS A 1 299 ? 3.334 8.039 23.641 1 97.25 299 LYS A CA 1
ATOM 2379 C C . LYS A 1 299 ? 2.904 8.57 22.281 1 97.25 299 LYS A C 1
ATOM 2381 O O . LYS A 1 299 ? 1.744 8.43 21.891 1 97.25 299 LYS A O 1
ATOM 2386 N N . VAL A 1 300 ? 3.857 9.062 21.484 1 98.19 300 VAL A N 1
ATOM 2387 C CA . VAL A 1 300 ? 3.463 9.75 20.266 1 98.19 300 VAL A CA 1
ATOM 2388 C C . VAL A 1 300 ? 3.998 8.992 19.047 1 98.19 300 VAL A C 1
ATOM 2390 O O . VAL A 1 300 ? 5.184 8.656 18.984 1 98.19 300 VAL A O 1
ATOM 2393 N N . ILE A 1 301 ? 3.129 8.68 18.156 1 98.69 301 ILE A N 1
ATOM 2394 C CA . ILE A 1 301 ? 3.451 8.188 16.812 1 98.69 301 ILE A CA 1
ATOM 2395 C C . ILE A 1 301 ? 3.383 9.344 15.812 1 98.69 301 ILE A C 1
ATOM 2397 O O . ILE A 1 301 ? 2.32 9.938 15.617 1 98.69 301 ILE A O 1
ATOM 2401 N N . TYR A 1 302 ? 4.523 9.641 15.25 1 98.31 302 TYR A N 1
ATOM 2402 C CA . TYR A 1 302 ? 4.613 10.75 14.305 1 98.31 302 TYR A CA 1
ATOM 2403 C C . TYR A 1 302 ? 4.414 10.258 12.875 1 98.31 302 TYR A C 1
ATOM 2405 O O . TYR A 1 302 ? 4.98 9.242 12.477 1 98.31 302 TYR A O 1
ATOM 2413 N N . MET A 1 303 ? 3.596 10.953 12.102 1 98.06 303 MET A N 1
ATOM 2414 C CA . MET A 1 303 ? 3.365 10.602 10.703 1 98.06 303 MET A CA 1
ATOM 2415 C C . MET A 1 303 ? 3.57 11.812 9.805 1 98.06 303 MET A C 1
ATOM 2417 O O . MET A 1 303 ? 3.244 12.938 10.188 1 98.06 303 MET A O 1
ATOM 2421 N N . ASN A 1 304 ? 4.102 11.57 8.656 1 97.38 304 ASN A N 1
ATOM 2422 C CA . ASN A 1 304 ? 4.262 12.578 7.617 1 97.38 304 ASN A CA 1
ATOM 2423 C C . ASN A 1 304 ? 4.18 11.961 6.223 1 97.38 304 ASN A C 1
ATOM 2425 O O . ASN A 1 304 ? 3.99 10.758 6.082 1 97.38 304 ASN A O 1
ATOM 2429 N N . THR A 1 305 ? 4.086 12.781 5.207 1 96.19 305 THR A N 1
ATOM 2430 C CA . THR A 1 305 ? 3.908 12.32 3.836 1 96.19 305 THR A CA 1
ATOM 2431 C C . THR A 1 305 ? 4.711 13.18 2.865 1 96.19 305 THR A C 1
ATOM 2433 O O . THR A 1 305 ? 5.004 14.336 3.154 1 96.19 305 THR A O 1
ATOM 2436 N N . PHE A 1 306 ? 5.082 12.625 1.739 1 96 306 PHE A N 1
ATOM 2437 C CA . PHE A 1 306 ? 5.727 13.375 0.668 1 96 306 PHE A CA 1
ATOM 2438 C C . PHE A 1 306 ? 4.707 13.82 -0.372 1 96 306 PHE A C 1
ATOM 2440 O O . PHE A 1 306 ? 5.062 14.469 -1.357 1 96 306 PHE A O 1
ATOM 2447 N N . SER A 1 307 ? 3.445 13.516 -0.113 1 91.5 307 SER A N 1
ATOM 2448 C CA . SER A 1 307 ? 2.367 13.891 -1.021 1 91.5 307 SER A CA 1
ATOM 2449 C C . SER A 1 307 ? 2.215 15.406 -1.102 1 91.5 307 SER A C 1
ATOM 2451 O O . SER A 1 307 ? 1.973 15.953 -2.178 1 91.5 307 SER A O 1
ATOM 2453 N N . ARG A 1 308 ? 2.34 16.047 0.004 1 89.19 308 ARG A N 1
ATOM 2454 C CA . ARG A 1 308 ? 2.129 17.484 0.049 1 89.19 308 ARG A CA 1
ATOM 2455 C C . ARG A 1 308 ? 3.381 18.234 -0.394 1 89.19 308 ARG A C 1
ATOM 2457 O O . ARG A 1 308 ? 3.289 19.312 -0.995 1 89.19 308 ARG A O 1
ATOM 2464 N N . THR A 1 309 ? 4.504 17.703 -0.1 1 91.25 309 THR A N 1
ATOM 2465 C CA . THR A 1 309 ? 5.754 18.406 -0.384 1 91.25 309 THR A CA 1
ATOM 2466 C C . THR A 1 309 ? 6.215 18.125 -1.811 1 91.25 309 THR A C 1
ATOM 2468 O O . THR A 1 309 ? 6.883 18.953 -2.428 1 91.25 309 THR A O 1
ATOM 2471 N N . LEU A 1 310 ? 5.883 16.969 -2.307 1 93.81 310 LEU A N 1
ATOM 2472 C CA . LEU A 1 310 ? 6.25 16.641 -3.68 1 93.81 310 LEU A CA 1
ATOM 2473 C C . LEU A 1 310 ? 5.016 16.531 -4.562 1 93.81 310 LEU A C 1
ATOM 2475 O O . LEU A 1 310 ? 4.645 17.484 -5.242 1 93.81 310 LEU A O 1
ATOM 2479 N N . THR A 1 311 ? 4.316 15.391 -4.469 1 93.06 311 THR A N 1
ATOM 2480 C CA . THR A 1 311 ? 3.076 15.172 -5.199 1 93.06 311 THR A CA 1
ATOM 2481 C C . THR A 1 311 ? 2.289 14.016 -4.594 1 93.06 311 THR A C 1
ATOM 2483 O O . THR A 1 311 ? 2.875 13.031 -4.141 1 93.06 311 THR A O 1
ATOM 2486 N N . PRO A 1 312 ? 0.97 14.156 -4.629 1 92.94 312 PRO A N 1
ATOM 2487 C CA . PRO A 1 312 ? 0.161 13.062 -4.09 1 92.94 312 PRO A CA 1
ATOM 2488 C C . PRO A 1 312 ? 0.289 11.781 -4.91 1 92.94 312 PRO A C 1
ATOM 2490 O O . PRO A 1 312 ? -0.041 10.695 -4.422 1 92.94 312 PRO A O 1
ATOM 2493 N N . THR A 1 313 ? 0.822 11.812 -6.117 1 95.44 313 THR A N 1
ATOM 2494 C CA . THR A 1 313 ? 0.819 10.664 -7.02 1 95.44 313 THR A CA 1
ATOM 2495 C C . THR A 1 313 ? 2.068 9.812 -6.812 1 95.44 313 THR A C 1
ATOM 2497 O O . THR A 1 313 ? 2.193 8.734 -7.395 1 95.44 313 THR A O 1
ATOM 2500 N N . ILE A 1 314 ? 2.992 10.211 -5.914 1 95.56 314 ILE A N 1
ATOM 2501 C CA . ILE A 1 314 ? 4.184 9.43 -5.621 1 95.56 314 ILE A CA 1
ATOM 2502 C C . ILE A 1 314 ? 3.857 8.375 -4.562 1 95.56 314 ILE A C 1
ATOM 2504 O O . ILE A 1 314 ? 4.566 7.371 -4.438 1 95.56 314 ILE A O 1
ATOM 2508 N N . ARG A 1 315 ? 2.91 8.617 -3.729 1 96.69 315 ARG A N 1
ATOM 2509 C CA . ARG A 1 315 ? 2.32 7.688 -2.766 1 96.69 315 ARG A CA 1
ATOM 2510 C C . ARG A 1 315 ? 3.363 7.203 -1.764 1 96.69 315 ARG A C 1
ATOM 2512 O O . ARG A 1 315 ? 3.469 6.004 -1.502 1 96.69 315 ARG A O 1
ATOM 2519 N N . ILE A 1 316 ? 4.18 8.086 -1.187 1 98.38 316 ILE A N 1
ATOM 2520 C CA . ILE A 1 316 ? 5.164 7.711 -0.177 1 98.38 316 ILE A CA 1
ATOM 2521 C C . ILE A 1 316 ? 4.91 8.492 1.108 1 98.38 316 ILE A C 1
ATOM 2523 O O . ILE A 1 316 ? 4.867 9.727 1.092 1 98.38 316 ILE A O 1
ATOM 2527 N N . SER A 1 317 ? 4.684 7.832 2.148 1 98.38 317 SER A N 1
ATOM 2528 C CA . SER A 1 317 ? 4.547 8.367 3.5 1 98.38 317 SER A CA 1
ATOM 2529 C C . SER A 1 317 ? 5.406 7.59 4.492 1 98.38 317 SER A C 1
ATOM 2531 O O . SER A 1 317 ? 6.012 6.578 4.133 1 98.38 317 SER A O 1
ATOM 2533 N N . TYR A 1 318 ? 5.566 8.086 5.652 1 98.5 318 TYR A N 1
ATOM 2534 C CA . TYR A 1 318 ? 6.316 7.387 6.688 1 98.5 318 TYR A CA 1
ATOM 2535 C C . TYR A 1 318 ? 5.766 7.703 8.07 1 98.5 318 TYR A C 1
ATOM 2537 O O . TYR A 1 318 ? 5.047 8.688 8.25 1 98.5 318 TYR A O 1
ATOM 2545 N N . MET A 1 319 ? 6 6.848 8.992 1 98.69 319 MET A N 1
ATOM 2546 C CA . MET A 1 319 ? 5.715 7.113 10.406 1 98.69 319 MET A CA 1
ATOM 2547 C C . MET A 1 319 ? 6.938 6.816 11.266 1 98.69 319 MET A C 1
ATOM 2549 O O . MET A 1 319 ? 7.828 6.074 10.852 1 98.69 319 MET A O 1
ATOM 2553 N N . VAL A 1 320 ? 7.047 7.484 12.328 1 98.19 320 VAL A N 1
ATOM 2554 C CA . VAL A 1 320 ? 8.07 7.273 13.344 1 98.19 320 VAL A CA 1
ATOM 2555 C C . VAL A 1 320 ? 7.438 6.688 14.609 1 98.19 320 VAL A C 1
ATOM 2557 O O . VAL A 1 320 ? 6.625 7.34 15.266 1 98.19 320 VAL A O 1
ATOM 2560 N N . LEU A 1 321 ? 7.793 5.504 14.898 1 97.88 321 LEU A N 1
ATOM 2561 C CA . LEU A 1 321 ? 7.277 4.828 16.078 1 97.88 321 LEU A CA 1
ATOM 2562 C C . LEU A 1 321 ? 8.172 5.086 17.297 1 97.88 321 LEU A C 1
ATOM 2564 O O . LEU A 1 321 ? 9.391 5.184 17.156 1 97.88 321 LEU A O 1
ATOM 2568 N N . PRO A 1 322 ? 7.527 5.242 18.469 1 95.94 322 PRO A N 1
ATOM 2569 C CA . PRO A 1 322 ? 8.391 5.145 19.656 1 95.94 322 PRO A CA 1
ATOM 2570 C C . PRO A 1 322 ? 9.148 3.818 19.719 1 95.94 322 PRO A C 1
ATOM 2572 O O . PRO A 1 322 ? 8.68 2.811 19.188 1 95.94 322 PRO A O 1
ATOM 2575 N N . PRO A 1 323 ? 10.258 3.807 20.359 1 93 323 PRO A N 1
ATOM 2576 C CA . PRO A 1 323 ? 11.141 2.635 20.328 1 93 323 PRO A CA 1
ATOM 2577 C C . PRO A 1 323 ? 10.422 1.349 20.734 1 93 323 PRO A C 1
ATOM 2579 O O . PRO A 1 323 ? 10.57 0.321 20.062 1 93 323 PRO A O 1
ATOM 2582 N N . HIS A 1 324 ? 9.617 1.402 21.781 1 94.19 324 HIS A N 1
ATOM 2583 C CA . HIS A 1 324 ? 8.969 0.176 22.219 1 94.19 324 HIS A CA 1
ATOM 2584 C C . HIS A 1 324 ? 7.953 -0.313 21.203 1 94.19 324 HIS A C 1
ATOM 2586 O O . HIS A 1 324 ? 7.777 -1.521 21.016 1 94.19 324 HIS A O 1
ATOM 2592 N N . LEU A 1 325 ? 7.258 0.583 20.516 1 96.56 325 LEU A N 1
ATOM 2593 C CA . LEU A 1 325 ? 6.309 0.19 19.484 1 96.56 325 LEU A CA 1
ATOM 2594 C C . LEU A 1 325 ? 7.043 -0.287 18.234 1 96.56 325 LEU A C 1
ATOM 2596 O O . LEU A 1 325 ? 6.535 -1.137 17.5 1 96.56 325 LEU A O 1
ATOM 2600 N N . ALA A 1 326 ? 8.25 0.316 17.953 1 96.12 326 ALA A N 1
ATOM 2601 C CA . ALA A 1 326 ? 9.07 -0.18 16.859 1 96.12 326 ALA A CA 1
ATOM 2602 C C . ALA A 1 326 ? 9.43 -1.648 17.062 1 96.12 326 ALA A C 1
ATOM 2604 O O . ALA A 1 326 ? 9.391 -2.439 16.109 1 96.12 326 ALA A O 1
ATOM 2605 N N . ALA A 1 327 ? 9.781 -1.971 18.25 1 94.25 327 ALA A N 1
ATOM 2606 C CA . ALA A 1 327 ? 10.086 -3.361 18.578 1 94.25 327 ALA A CA 1
ATOM 2607 C C . ALA A 1 327 ? 8.859 -4.25 18.391 1 94.25 327 ALA A C 1
ATOM 2609 O O . ALA A 1 327 ? 8.953 -5.344 17.844 1 94.25 327 ALA A O 1
ATOM 2610 N N . THR A 1 328 ? 7.766 -3.779 18.875 1 95.81 328 THR A N 1
ATOM 2611 C CA . THR A 1 328 ? 6.52 -4.523 18.734 1 95.81 328 THR A CA 1
ATOM 2612 C C . THR A 1 328 ? 6.168 -4.707 17.266 1 95.81 328 THR A C 1
ATOM 2614 O O . THR A 1 328 ? 5.688 -5.766 16.859 1 95.81 328 THR A O 1
ATOM 2617 N N . TYR A 1 329 ? 6.395 -3.705 16.484 1 96.88 329 TYR A N 1
ATOM 2618 C CA . TYR A 1 329 ? 6.152 -3.771 15.047 1 96.88 329 TYR A CA 1
ATOM 2619 C C . TYR A 1 329 ? 6.988 -4.871 14.406 1 96.88 329 TYR A C 1
ATOM 2621 O O . TYR A 1 329 ? 6.488 -5.633 13.57 1 96.88 329 TYR A O 1
ATOM 2629 N N . GLN A 1 330 ? 8.188 -4.922 14.727 1 93.56 330 GLN A N 1
ATOM 2630 C CA . GLN A 1 330 ? 9.094 -5.934 14.188 1 93.56 330 GLN A CA 1
ATOM 2631 C C . GLN A 1 330 ? 8.617 -7.34 14.547 1 93.56 330 GLN A C 1
ATOM 2633 O O . GLN A 1 330 ? 8.719 -8.258 13.727 1 93.56 330 GLN A O 1
ATOM 2638 N N . GLU A 1 331 ? 8.117 -7.426 15.656 1 93.81 331 GLU A N 1
ATOM 2639 C CA . GLU A 1 331 ? 7.656 -8.727 16.125 1 93.81 331 GLU A CA 1
ATOM 2640 C C . GLU A 1 331 ? 6.348 -9.125 15.453 1 93.81 331 GLU A C 1
ATOM 2642 O O . GLU A 1 331 ? 6.188 -10.266 15.016 1 93.81 331 GLU A O 1
ATOM 2647 N N . LYS A 1 332 ? 5.473 -8.203 15.258 1 95.31 332 LYS A N 1
ATOM 2648 C CA . LYS A 1 332 ? 4.098 -8.539 14.898 1 95.31 332 LYS A CA 1
ATOM 2649 C C . LYS A 1 332 ? 3.85 -8.328 13.414 1 95.31 332 LYS A C 1
ATOM 2651 O O . LYS A 1 332 ? 3.045 -9.039 12.805 1 95.31 332 LYS A O 1
ATOM 2656 N N . LEU A 1 333 ? 4.547 -7.316 12.867 1 96.81 333 LEU A N 1
ATOM 2657 C CA . LEU A 1 333 ? 4.086 -6.875 11.555 1 96.81 333 LEU A CA 1
ATOM 2658 C C . LEU A 1 333 ? 5.219 -6.922 10.531 1 96.81 333 LEU A C 1
ATOM 2660 O O . LEU A 1 333 ? 5.012 -6.621 9.359 1 96.81 333 LEU A O 1
ATOM 2664 N N . ASP A 1 334 ? 6.359 -7.375 10.938 1 91.62 334 ASP A N 1
ATOM 2665 C CA . ASP A 1 334 ? 7.527 -7.344 10.062 1 91.62 334 ASP A CA 1
ATOM 2666 C C . ASP A 1 334 ? 7.371 -8.336 8.906 1 91.62 334 ASP A C 1
ATOM 2668 O O . ASP A 1 334 ? 8.125 -8.281 7.934 1 91.62 334 ASP A O 1
ATOM 2672 N N . PHE A 1 335 ? 6.367 -9.195 8.906 1 93.5 335 PHE A N 1
ATOM 2673 C CA . PHE A 1 335 ? 6.16 -10.156 7.832 1 93.5 335 PHE A CA 1
ATOM 2674 C C . PHE A 1 335 ? 5.547 -9.484 6.609 1 93.5 335 PHE A C 1
ATOM 2676 O O . PHE A 1 335 ? 5.57 -10.039 5.512 1 93.5 335 PHE A O 1
ATOM 2683 N N . TYR A 1 336 ? 4.965 -8.273 6.801 1 96.12 336 TYR A N 1
ATOM 2684 C CA . TYR A 1 336 ? 4.461 -7.523 5.66 1 96.12 336 TYR A CA 1
ATOM 2685 C C . TYR A 1 336 ? 5.602 -7.031 4.781 1 96.12 336 TYR A C 1
ATOM 2687 O O . TYR A 1 336 ? 6.648 -6.621 5.285 1 96.12 336 TYR A O 1
ATOM 2695 N N . ALA A 1 337 ? 5.398 -7.043 3.492 1 96.06 337 ALA A N 1
ATOM 2696 C CA . ALA A 1 337 ? 6.328 -6.402 2.568 1 96.06 337 ALA A CA 1
ATOM 2697 C C . ALA A 1 337 ? 6.098 -4.895 2.516 1 96.06 337 ALA A C 1
ATOM 2699 O O . ALA A 1 337 ? 4.98 -4.422 2.746 1 96.06 337 ALA A O 1
ATOM 2700 N N . CYS A 1 338 ? 7.211 -4.184 2.271 1 97.56 338 CYS A N 1
ATOM 2701 C CA . CYS A 1 338 ? 7.059 -2.748 2.051 1 97.56 338 CYS A CA 1
ATOM 2702 C C . CYS A 1 338 ? 6.211 -2.473 0.813 1 97.56 338 CYS A C 1
ATOM 2704 O O . CYS A 1 338 ? 6.367 -3.139 -0.212 1 97.56 338 CYS A O 1
ATOM 2706 N N . THR A 1 339 ? 5.344 -1.502 0.86 1 98.06 339 THR A N 1
ATOM 2707 C CA . THR A 1 339 ? 4.41 -1.243 -0.232 1 98.06 339 THR A CA 1
ATOM 2708 C C . THR A 1 339 ? 5.008 -0.252 -1.228 1 98.06 339 THR A C 1
ATOM 2710 O O . THR A 1 339 ? 4.449 -0.033 -2.303 1 98.06 339 THR A O 1
ATOM 2713 N N . VAL A 1 340 ? 6.105 0.361 -0.925 1 98.62 340 VAL A N 1
ATOM 2714 C CA . VAL A 1 340 ? 6.754 1.3 -1.836 1 98.62 340 VAL A CA 1
ATOM 2715 C C . VAL A 1 340 ? 7.871 0.593 -2.6 1 98.62 340 VAL A C 1
ATOM 2717 O O . VAL A 1 340 ? 8.672 -0.137 -2.008 1 98.62 340 VAL A O 1
ATOM 2720 N N . SER A 1 341 ? 7.922 0.769 -3.869 1 98.12 341 SER A N 1
ATOM 2721 C CA . SER A 1 341 ? 8.914 0.097 -4.703 1 98.12 341 SER A CA 1
ATOM 2722 C C . SER A 1 341 ? 10.328 0.512 -4.32 1 98.12 341 SER A C 1
ATOM 2724 O O . SER A 1 341 ? 10.555 1.652 -3.912 1 98.12 341 SER A O 1
ATOM 2726 N N . ASN A 1 342 ? 11.281 -0.42 -4.473 1 97.75 342 ASN A N 1
ATOM 2727 C CA . ASN A 1 342 ? 12.688 -0.086 -4.277 1 97.75 342 ASN A CA 1
ATOM 2728 C C . ASN A 1 342 ? 13.117 1.081 -5.164 1 97.75 342 ASN A C 1
ATOM 2730 O O . ASN A 1 342 ? 13.906 1.93 -4.742 1 97.75 342 ASN A O 1
ATOM 2734 N N . PHE A 1 343 ? 12.586 1.104 -6.344 1 97.94 343 PHE A N 1
ATOM 2735 C CA . PHE A 1 343 ? 12.969 2.109 -7.328 1 97.94 343 PHE A CA 1
ATOM 2736 C C . PHE A 1 343 ? 12.711 3.514 -6.793 1 97.94 343 PHE A C 1
ATOM 2738 O O . PHE A 1 343 ? 13.609 4.359 -6.797 1 97.94 343 PHE A O 1
ATOM 2745 N N . GLU A 1 344 ? 11.594 3.705 -6.273 1 98.19 344 GLU A N 1
ATOM 2746 C CA . GLU A 1 344 ? 11.211 5.023 -5.773 1 98.19 344 GLU A CA 1
ATOM 2747 C C . GLU A 1 344 ? 11.883 5.32 -4.434 1 98.19 344 GLU A C 1
ATOM 2749 O O . GLU A 1 344 ? 12.219 6.469 -4.141 1 98.19 344 GLU A O 1
ATOM 2754 N N . GLN A 1 345 ? 12.055 4.293 -3.635 1 98.69 345 GLN A N 1
ATOM 2755 C CA . GLN A 1 345 ? 12.711 4.508 -2.35 1 98.69 345 GLN A CA 1
ATOM 2756 C C . GLN A 1 345 ? 14.148 4.996 -2.539 1 98.69 345 GLN A C 1
ATOM 2758 O O . GLN A 1 345 ? 14.57 5.965 -1.901 1 98.69 345 GLN A O 1
ATOM 2763 N N . TYR A 1 346 ? 14.898 4.34 -3.439 1 98.75 346 TYR A N 1
ATOM 2764 C CA . TYR A 1 346 ? 16.297 4.734 -3.662 1 98.75 346 TYR A CA 1
ATOM 2765 C C . TYR A 1 346 ? 16.375 6.098 -4.34 1 98.75 346 TYR A C 1
ATOM 2767 O O . TYR A 1 346 ? 17.266 6.895 -4.039 1 98.75 346 TYR A O 1
ATOM 2775 N N . ALA A 1 347 ? 15.461 6.379 -5.27 1 98.56 347 ALA A N 1
ATOM 2776 C CA . ALA A 1 347 ? 15.43 7.691 -5.906 1 98.56 347 ALA A CA 1
ATOM 2777 C C . ALA A 1 347 ? 15.148 8.789 -4.891 1 98.56 347 ALA A C 1
ATOM 2779 O O . ALA A 1 347 ? 15.805 9.836 -4.891 1 98.56 347 ALA A O 1
ATOM 2780 N N . LEU A 1 348 ? 14.188 8.578 -4.02 1 98.75 348 LEU A N 1
ATOM 2781 C CA . LEU A 1 348 ? 13.828 9.562 -3.006 1 98.75 348 LEU A CA 1
ATOM 2782 C C . LEU A 1 348 ? 14.961 9.758 -2.006 1 98.75 348 LEU A C 1
ATOM 2784 O O . LEU A 1 348 ? 15.227 10.875 -1.569 1 98.75 348 LEU A O 1
ATOM 2788 N N . ALA A 1 349 ? 15.562 8.617 -1.622 1 98.75 349 ALA A N 1
ATOM 2789 C CA . ALA A 1 349 ? 16.719 8.727 -0.732 1 98.75 349 ALA A CA 1
ATOM 2790 C C . ALA A 1 349 ? 17.781 9.633 -1.331 1 98.75 349 ALA A C 1
ATOM 2792 O O . ALA A 1 349 ? 18.297 10.523 -0.655 1 98.75 349 ALA A O 1
ATOM 2793 N N . ALA A 1 350 ? 18.109 9.43 -2.611 1 98.56 350 ALA A N 1
ATOM 2794 C CA . ALA A 1 350 ? 19.094 10.258 -3.299 1 98.56 350 ALA A CA 1
ATOM 2795 C C . ALA A 1 350 ? 18.625 11.711 -3.381 1 98.56 350 ALA A C 1
ATOM 2797 O O . ALA A 1 350 ? 19.422 12.633 -3.189 1 98.56 350 ALA A O 1
ATOM 2798 N N . PHE A 1 351 ? 17.375 11.898 -3.662 1 98.62 351 PHE A N 1
ATOM 2799 C CA . PHE A 1 351 ? 16.781 13.227 -3.762 1 98.62 351 PHE A CA 1
ATOM 2800 C C . PHE A 1 351 ? 16.969 14 -2.461 1 98.62 351 PHE A C 1
ATOM 2802 O O . PHE A 1 351 ? 17.25 15.195 -2.48 1 98.62 351 PHE A O 1
ATOM 2809 N N . ILE A 1 352 ? 16.812 13.336 -1.345 1 98.19 352 ILE A N 1
ATOM 2810 C CA . ILE A 1 352 ? 16.953 13.961 -0.032 1 98.19 352 ILE A CA 1
ATOM 2811 C C . ILE A 1 352 ? 18.438 14.156 0.29 1 98.19 352 ILE A C 1
ATOM 2813 O O . ILE A 1 352 ? 18.859 15.266 0.624 1 98.19 352 ILE A O 1
ATOM 2817 N N . GLU A 1 353 ? 19.25 13.148 0.139 1 96.5 353 GLU A N 1
ATOM 2818 C CA . GLU A 1 353 ? 20.641 13.133 0.562 1 96.5 353 GLU A CA 1
ATOM 2819 C C . GLU A 1 353 ? 21.469 14.133 -0.237 1 96.5 353 GLU A C 1
ATOM 2821 O O . GLU A 1 353 ? 22.438 14.703 0.284 1 96.5 353 GLU A O 1
ATOM 2826 N N . GLU A 1 354 ? 21.094 14.336 -1.462 1 97.12 354 GLU A N 1
ATOM 2827 C CA . GLU A 1 354 ? 21.891 15.195 -2.324 1 97.12 354 GLU A CA 1
ATOM 2828 C C . GLU A 1 354 ? 21.406 16.641 -2.256 1 97.12 354 GLU A C 1
ATOM 2830 O O . GLU A 1 354 ? 21.875 17.5 -3.008 1 97.12 354 GLU A O 1
ATOM 2835 N N . GLY A 1 355 ? 20.391 16.938 -1.439 1 94.75 355 GLY A N 1
ATOM 2836 C CA . GLY A 1 355 ? 20.016 18.312 -1.142 1 94.75 355 GLY A CA 1
ATOM 2837 C C . GLY A 1 355 ? 18.906 18.828 -2.047 1 94.75 355 GLY A C 1
ATOM 2838 O O . GLY A 1 355 ? 18.453 19.969 -1.886 1 94.75 355 GLY A O 1
ATOM 2839 N N . TYR A 1 356 ? 18.438 18.016 -2.982 1 97.06 356 TYR A N 1
ATOM 2840 C CA . TYR A 1 356 ? 17.406 18.453 -3.922 1 97.06 356 TYR A CA 1
ATOM 2841 C C . TYR A 1 356 ? 16.094 18.719 -3.207 1 97.06 356 TYR A C 1
ATOM 2843 O O . TYR A 1 356 ? 15.344 19.609 -3.592 1 97.06 356 TYR A O 1
ATOM 2851 N N . PHE A 1 357 ? 15.867 17.953 -2.182 1 97.25 357 PHE A N 1
ATOM 2852 C CA . PHE A 1 357 ? 14.617 18.094 -1.454 1 97.25 357 PHE A CA 1
ATOM 2853 C C . PHE A 1 357 ? 14.562 19.422 -0.725 1 97.25 357 PHE A C 1
ATOM 2855 O O . PHE A 1 357 ? 13.555 20.141 -0.802 1 97.25 357 PHE A O 1
ATOM 2862 N N . GLU A 1 358 ? 15.586 19.719 -0.025 1 92.75 358 GLU A N 1
ATOM 2863 C CA . GLU A 1 358 ? 15.656 20.984 0.682 1 92.75 358 GLU A CA 1
ATOM 2864 C C . GLU A 1 358 ? 15.516 22.156 -0.283 1 92.75 358 GLU A C 1
ATOM 2866 O O . GLU A 1 358 ? 14.82 23.141 0.008 1 92.75 358 GLU A O 1
ATOM 2871 N N . LYS A 1 359 ? 16.203 22.094 -1.373 1 93.88 359 LYS A N 1
ATOM 2872 C CA . LYS A 1 359 ? 16.109 23.141 -2.393 1 93.88 359 LYS A CA 1
ATOM 2873 C C . LYS A 1 359 ? 14.688 23.266 -2.912 1 93.88 359 LYS A C 1
ATOM 2875 O O . LYS A 1 359 ? 14.188 24.375 -3.107 1 93.88 359 LYS A O 1
ATOM 2880 N N . HIS A 1 360 ? 14.086 22.141 -3.115 1 94.69 360 HIS A N 1
ATOM 2881 C CA . HIS A 1 360 ? 12.703 22.125 -3.58 1 94.69 360 HIS A CA 1
ATOM 2882 C C . HIS A 1 360 ? 11.766 22.766 -2.553 1 94.69 360 HIS A C 1
ATOM 2884 O O . HIS A 1 360 ? 10.914 23.578 -2.906 1 94.69 360 HIS A O 1
ATOM 2890 N N . LEU A 1 361 ? 11.898 22.359 -1.314 1 92.25 361 LEU A N 1
ATOM 2891 C CA . LEU A 1 361 ? 11.062 22.906 -0.251 1 92.25 361 LEU A CA 1
ATOM 2892 C C . LEU A 1 361 ? 11.188 24.422 -0.183 1 92.25 361 LEU A C 1
ATOM 2894 O O . LEU A 1 361 ? 10.188 25.125 -0.032 1 92.25 361 LEU A O 1
ATOM 2898 N N . ASN A 1 362 ? 12.406 24.906 -0.297 1 90.5 362 ASN A N 1
ATOM 2899 C CA . ASN A 1 362 ? 12.648 26.344 -0.259 1 90.5 362 ASN A CA 1
ATOM 2900 C C . ASN A 1 362 ? 11.977 27.062 -1.429 1 90.5 362 ASN A C 1
ATOM 2902 O O . ASN A 1 362 ? 11.367 28.125 -1.251 1 90.5 362 ASN A O 1
ATOM 2906 N N . ARG A 1 363 ? 12.109 26.469 -2.547 1 91.44 363 ARG A N 1
ATOM 2907 C CA . ARG A 1 363 ? 11.461 27.031 -3.732 1 91.44 363 ARG A CA 1
ATOM 2908 C C . ARG A 1 363 ? 9.945 27.062 -3.568 1 91.44 363 ARG A C 1
ATOM 2910 O O . ARG A 1 363 ? 9.305 28.062 -3.908 1 91.44 363 ARG A O 1
ATOM 2917 N N . MET A 1 364 ? 9.391 26 -3.059 1 90.81 364 MET A N 1
ATOM 2918 C CA . MET A 1 364 ? 7.945 25.891 -2.904 1 90.81 364 MET A CA 1
ATOM 2919 C C . MET A 1 364 ? 7.441 26.844 -1.825 1 90.81 364 MET A C 1
ATOM 2921 O O . MET A 1 364 ? 6.355 27.406 -1.947 1 90.81 364 MET A O 1
ATOM 2925 N N . ARG A 1 365 ? 8.195 26.984 -0.774 1 88.25 365 ARG A N 1
ATOM 2926 C CA . ARG A 1 365 ? 7.828 27.938 0.271 1 88.25 365 ARG A CA 1
ATOM 2927 C C . ARG A 1 365 ? 7.699 29.344 -0.293 1 88.25 365 ARG A C 1
ATOM 2929 O O . ARG A 1 365 ? 6.75 30.062 0.031 1 88.25 365 ARG A O 1
ATOM 2936 N N . LEU A 1 366 ? 8.648 29.719 -1.095 1 88.38 366 LEU A N 1
ATOM 2937 C CA . LEU A 1 366 ? 8.617 31.047 -1.725 1 88.38 366 LEU A CA 1
ATOM 2938 C C . LEU A 1 366 ? 7.426 31.156 -2.668 1 88.38 366 LEU A C 1
ATOM 2940 O O . LEU A 1 366 ? 6.723 32.188 -2.658 1 88.38 366 LEU A O 1
ATOM 2944 N N . TYR A 1 367 ? 7.266 30.141 -3.391 1 88.94 367 TYR A N 1
ATOM 2945 C CA . TYR A 1 367 ? 6.152 30.141 -4.332 1 88.94 367 TYR A CA 1
ATOM 2946 C C . TYR A 1 367 ? 4.82 30.266 -3.604 1 88.94 367 TYR A C 1
ATOM 2948 O O . TYR A 1 367 ? 3.98 31.094 -3.984 1 88.94 367 TYR A O 1
ATOM 2956 N N . TYR A 1 368 ? 4.602 29.516 -2.568 1 88.12 368 TYR A N 1
ATOM 2957 C CA . TYR A 1 368 ? 3.324 29.484 -1.865 1 88.12 368 TYR A CA 1
ATOM 2958 C C . TYR A 1 368 ? 3.104 30.781 -1.089 1 88.12 368 TYR A C 1
ATOM 2960 O O . TYR A 1 368 ? 1.967 31.219 -0.919 1 88.12 368 TYR A O 1
ATOM 2968 N N . THR A 1 369 ? 4.199 31.359 -0.631 1 87.75 369 THR A N 1
ATOM 2969 C CA . THR A 1 369 ? 4.086 32.656 0.014 1 87.75 369 THR A CA 1
ATOM 2970 C C . THR A 1 369 ? 3.555 33.688 -0.964 1 87.75 369 THR A C 1
ATOM 2972 O O . THR A 1 369 ? 2.639 34.469 -0.634 1 87.75 369 THR A O 1
ATOM 2975 N N . LYS A 1 370 ? 4.145 33.75 -2.137 1 89.44 370 LYS A N 1
ATOM 2976 C CA . LYS A 1 370 ? 3.703 34.688 -3.17 1 89.44 370 LYS A CA 1
ATOM 2977 C C . LYS A 1 370 ? 2.27 34.406 -3.604 1 89.44 370 LYS A C 1
ATOM 2979 O O . LYS A 1 370 ? 1.479 35.312 -3.816 1 89.44 370 LYS A O 1
ATOM 2984 N N . GLN A 1 371 ? 2.031 33.125 -3.762 1 88.88 371 GLN A N 1
ATOM 2985 C CA . GLN A 1 371 ? 0.692 32.719 -4.152 1 88.88 371 GLN A CA 1
ATOM 2986 C C . GLN A 1 371 ? -0.343 33.125 -3.111 1 88.88 371 GLN A C 1
ATOM 2988 O O . GLN A 1 371 ? -1.417 33.625 -3.461 1 88.88 371 GLN A O 1
ATOM 2993 N N . ARG A 1 372 ? -0.05 32.906 -1.901 1 88.56 372 ARG A N 1
ATOM 2994 C CA . ARG A 1 372 ? -0.939 33.281 -0.813 1 88.56 372 ARG A CA 1
ATOM 2995 C C . ARG A 1 372 ? -1.188 34.781 -0.827 1 88.56 372 ARG A C 1
ATOM 2997 O O . ARG A 1 372 ? -2.332 35.25 -0.71 1 88.56 372 ARG A O 1
ATOM 3004 N N . GLU A 1 373 ? -0.167 35.531 -0.948 1 89.12 373 GLU A N 1
ATOM 3005 C CA . GLU A 1 373 ? -0.278 37 -0.988 1 89.12 373 GLU A CA 1
ATOM 3006 C C . GLU A 1 373 ? -1.144 37.438 -2.16 1 89.12 373 GLU A C 1
ATOM 3008 O O . GLU A 1 373 ? -1.966 38.344 -2.014 1 89.12 373 GLU A O 1
ATOM 3013 N N . ALA A 1 374 ? -0.93 36.844 -3.256 1 91.25 374 ALA A N 1
ATOM 3014 C CA . ALA A 1 374 ? -1.699 37.188 -4.445 1 91.25 374 ALA A CA 1
ATOM 3015 C C . ALA A 1 374 ? -3.184 36.906 -4.246 1 91.25 374 ALA A C 1
ATOM 3017 O O . ALA A 1 374 ? -4.035 37.719 -4.598 1 91.25 374 ALA A O 1
ATOM 3018 N N . VAL A 1 375 ? -3.449 35.781 -3.695 1 90.31 375 VAL A N 1
ATOM 3019 C CA . VAL A 1 375 ? -4.832 35.375 -3.48 1 90.31 375 VAL A CA 1
ATOM 3020 C C . VAL A 1 375 ? -5.5 36.312 -2.469 1 90.31 375 VAL A C 1
ATOM 3022 O O . VAL A 1 375 ? -6.621 36.781 -2.684 1 90.31 375 VAL A O 1
ATOM 3025 N N . LEU A 1 376 ? -4.859 36.656 -1.408 1 89.75 376 LEU A N 1
ATOM 3026 C CA . LEU A 1 376 ? -5.414 37.5 -0.362 1 89.75 376 LEU A CA 1
ATOM 3027 C C . LEU A 1 376 ? -5.582 38.938 -0.859 1 89.75 376 LEU A C 1
ATOM 3029 O O . LEU A 1 376 ? -6.508 39.625 -0.443 1 89.75 376 LEU A O 1
ATOM 3033 N N . SER A 1 377 ? -4.707 39.312 -1.75 1 92.06 377 SER A N 1
ATOM 3034 C CA . SER A 1 377 ? -4.801 40.656 -2.32 1 92.06 377 SER A CA 1
ATOM 3035 C C . SER A 1 377 ? -6.082 40.812 -3.131 1 92.06 377 SER A C 1
ATOM 3037 O O . SER A 1 377 ? -6.668 41.906 -3.162 1 92.06 377 SER A O 1
ATOM 3039 N N . VAL A 1 378 ? -6.465 39.75 -3.781 1 92 378 VAL A N 1
ATOM 3040 C CA . VAL A 1 378 ? -7.703 39.781 -4.559 1 92 378 VAL A CA 1
ATOM 3041 C C . VAL A 1 378 ? -8.883 40.094 -3.639 1 92 378 VAL A C 1
ATOM 3043 O O . VAL A 1 378 ? -9.75 40.906 -3.992 1 92 378 VAL A O 1
ATOM 3046 N N . LEU A 1 379 ? -8.945 39.594 -2.49 1 90.56 379 LEU A N 1
ATOM 3047 C CA . LEU A 1 379 ? -10.047 39.75 -1.548 1 90.56 379 LEU A CA 1
ATOM 3048 C C . LEU A 1 379 ? -10.07 41.156 -0.97 1 90.56 379 LEU A C 1
ATOM 3050 O O . LEU A 1 379 ? -11.078 41.594 -0.419 1 90.56 379 LEU A O 1
ATOM 3054 N N . LYS A 1 380 ? -8.969 41.875 -1.151 1 89.94 380 LYS A N 1
ATOM 3055 C CA . LYS A 1 380 ? -8.867 43.25 -0.634 1 89.94 380 LYS A CA 1
ATOM 3056 C C . LYS A 1 380 ? -9.273 44.25 -1.694 1 89.94 380 LYS A C 1
ATOM 3058 O O . LYS A 1 380 ? -9.523 45.406 -1.38 1 89.94 380 LYS A O 1
ATOM 3063 N N . GLU A 1 381 ? -9.375 43.75 -2.838 1 88.5 381 GLU A N 1
ATOM 3064 C CA . GLU A 1 381 ? -9.719 44.625 -3.951 1 88.5 381 GLU A CA 1
ATOM 3065 C C . GLU A 1 381 ? -11.219 44.906 -3.982 1 88.5 381 GLU A C 1
ATOM 3067 O O . GLU A 1 381 ? -12.023 44.094 -3.523 1 88.5 381 GLU A O 1
ATOM 3072 N N . GLU A 1 382 ? -11.531 46.156 -4.426 1 81.81 382 GLU A N 1
ATOM 3073 C CA . GLU A 1 382 ? -12.922 46.438 -4.789 1 81.81 382 GLU A CA 1
ATOM 3074 C C . GLU A 1 382 ? -13.305 45.719 -6.074 1 81.81 382 GLU A C 1
ATOM 3076 O O . GLU A 1 382 ? -12.516 45.656 -7.02 1 81.81 382 GLU A O 1
ATOM 3081 N N . PRO A 1 383 ? -14.414 45.031 -6.047 1 80.56 383 PRO A N 1
ATOM 3082 C CA . PRO A 1 383 ? -15.578 45 -5.152 1 80.56 383 PRO A CA 1
ATOM 3083 C C . PRO A 1 383 ? -15.57 43.781 -4.219 1 80.56 383 PRO A C 1
ATOM 3085 O O . PRO A 1 383 ? -16.609 43.438 -3.643 1 80.56 383 PRO A O 1
ATOM 3088 N N . PHE A 1 384 ? -14.477 43.156 -4.043 1 84 384 PHE A N 1
ATOM 3089 C CA . PHE A 1 384 ? -14.461 41.844 -3.381 1 84 384 PHE A CA 1
ATOM 3090 C C . PHE A 1 384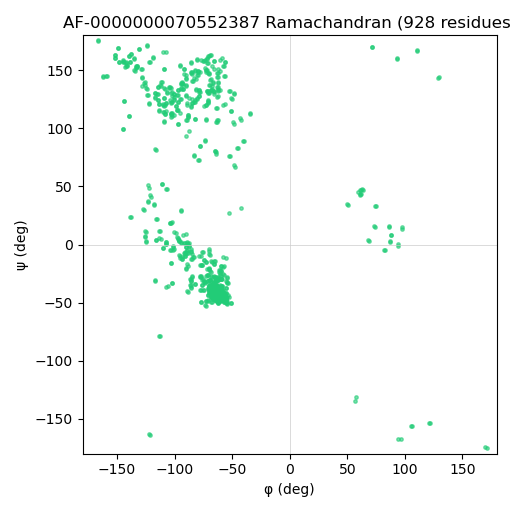 ? -14.32 42.031 -1.872 1 84 384 PHE A C 1
ATOM 3092 O O . PHE A 1 384 ? -14.438 41.031 -1.125 1 84 384 PHE A O 1
ATOM 3099 N N . LYS A 1 385 ? -14.133 43.219 -1.432 1 81.69 385 LYS A N 1
ATOM 3100 C CA . LYS A 1 385 ? -13.969 43.5 -0.008 1 81.69 385 LYS A CA 1
ATOM 3101 C C . LYS A 1 385 ? -15.211 43.094 0.778 1 81.69 385 LYS A C 1
ATOM 3103 O O . LYS A 1 385 ? -15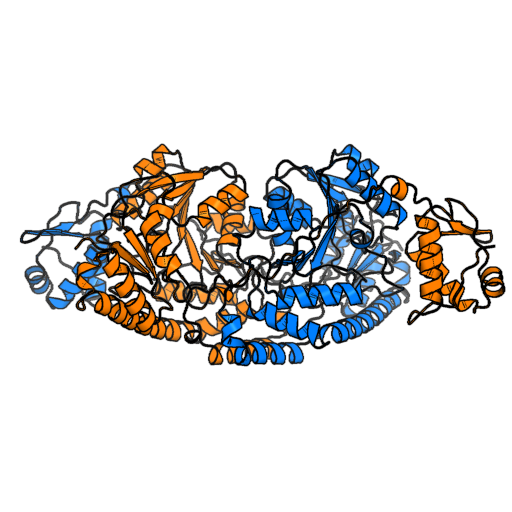.117 42.75 1.966 1 81.69 385 LYS A O 1
ATOM 3108 N N . CYS A 1 386 ? -16.281 43.062 0.037 1 82.25 386 CYS A N 1
ATOM 3109 C CA . CYS A 1 386 ? -17.547 42.781 0.704 1 82.25 386 CYS A CA 1
ATOM 3110 C C . CYS A 1 386 ? -17.812 41.281 0.744 1 82.25 386 CYS A C 1
ATOM 3112 O O . CYS A 1 386 ? -18.75 40.812 1.396 1 82.25 386 CYS A O 1
ATOM 3114 N N . VAL A 1 387 ? -17.016 40.531 0.106 1 88.06 387 VAL A N 1
ATOM 3115 C CA . VAL A 1 387 ? -17.281 39.125 -0.063 1 88.06 387 VAL A CA 1
ATOM 3116 C C . VAL A 1 387 ? -17.234 38.406 1.297 1 88.06 387 VAL A C 1
ATOM 3118 O O . VAL A 1 387 ? -18.109 37.594 1.601 1 88.06 387 VAL A O 1
ATOM 3121 N N . GLY A 1 388 ? -16.203 38.75 2.057 1 90.12 388 GLY A N 1
ATOM 3122 C CA . GLY A 1 388 ? -16.109 38.062 3.342 1 90.12 388 GLY A CA 1
ATOM 3123 C C . GLY A 1 388 ? -14.812 38.344 4.07 1 90.12 388 GLY A C 1
ATOM 3124 O O . GLY A 1 388 ? -14.086 39.281 3.729 1 90.12 388 GLY A O 1
ATOM 3125 N N . ARG A 1 389 ? -14.68 37.656 5.16 1 90.25 389 ARG A N 1
ATOM 3126 C CA . ARG A 1 389 ? -13.508 37.781 6.012 1 90.25 389 ARG A CA 1
ATOM 3127 C C . ARG A 1 389 ? -12.664 36.5 5.996 1 90.25 389 ARG A C 1
ATOM 3129 O O . ARG A 1 389 ? -13.211 35.406 6.02 1 90.25 389 ARG A O 1
ATOM 3136 N N . VAL A 1 390 ? -11.383 36.719 5.91 1 90.25 390 VAL A N 1
ATOM 3137 C CA . VAL A 1 390 ? -10.461 35.594 5.926 1 90.25 390 VAL A CA 1
ATOM 3138 C C . VAL A 1 390 ? -10.062 35.281 7.367 1 90.25 390 VAL A C 1
ATOM 3140 O O . VAL A 1 390 ? -9.688 36.188 8.133 1 90.25 390 VAL A O 1
ATOM 3143 N N . ARG A 1 391 ? -10.352 34.094 7.695 1 82.62 391 ARG A N 1
ATOM 3144 C CA . ARG A 1 391 ? -9.781 33.625 8.953 1 82.62 391 ARG A CA 1
ATOM 3145 C C . ARG A 1 391 ? -8.398 33.031 8.734 1 82.62 391 ARG A C 1
ATOM 3147 O O . ARG A 1 391 ? -8.25 32 8.039 1 82.62 391 ARG A O 1
ATOM 3154 N N . GLU A 1 392 ? -7.465 33.875 8.992 1 64.81 392 GLU A N 1
ATOM 3155 C CA . GLU A 1 392 ? -6.078 33.562 8.664 1 64.81 392 GLU A CA 1
ATOM 3156 C C . GLU A 1 392 ? -5.496 32.531 9.648 1 64.81 392 GLU A C 1
ATOM 3158 O O . GLU A 1 392 ? -5.719 32.656 10.859 1 64.81 392 GLU A O 1
ATOM 3163 N N . ALA A 1 393 ? -5.121 31.438 9.078 1 62.72 393 ALA A N 1
ATOM 3164 C CA . ALA A 1 393 ? -4.176 30.609 9.828 1 62.72 393 ALA A CA 1
ATOM 3165 C C . ALA A 1 393 ? -2.779 30.672 9.211 1 62.72 393 ALA A C 1
ATOM 3167 O O . ALA A 1 393 ? -2.637 30.891 8.008 1 62.72 393 ALA A O 1
ATOM 3168 N N . ASP A 1 394 ? -1.755 31.188 9.844 1 59.72 394 ASP A N 1
ATOM 3169 C CA . ASP A 1 394 ? -0.376 31.406 9.422 1 59.72 394 ASP A CA 1
ATOM 3170 C C . ASP A 1 394 ? 0.238 30.109 8.875 1 59.72 394 ASP A C 1
ATOM 3172 O O . ASP A 1 394 ? 1.452 29.906 8.953 1 59.72 394 ASP A O 1
ATOM 3176 N N . SER A 1 395 ? -0.681 29.281 8.375 1 62.66 395 SER A N 1
ATOM 3177 C CA . SER A 1 395 ? -0.038 28.047 7.953 1 62.66 395 SER A CA 1
ATOM 3178 C C . SER A 1 395 ? -0.888 27.312 6.93 1 62.66 395 SER A C 1
ATOM 3180 O O . SER A 1 395 ? -2.102 27.516 6.852 1 62.66 395 SER A O 1
ATOM 3182 N N . GLY A 1 396 ? -0.071 26.703 6.047 1 76.88 396 GLY A N 1
ATOM 3183 C CA . GLY A 1 396 ? -0.654 25.719 5.156 1 76.88 396 GLY A CA 1
ATOM 3184 C C . GLY A 1 396 ? -1.02 26.266 3.797 1 76.88 396 GLY A C 1
ATOM 3185 O O . GLY A 1 396 ? -0.514 27.328 3.396 1 76.88 396 GLY A O 1
ATOM 3186 N N . LEU A 1 397 ? -1.727 25.547 3.082 1 85.62 397 LEU A N 1
ATOM 3187 C CA . LEU A 1 397 ? -2.02 25.828 1.683 1 85.62 397 LEU A CA 1
ATOM 3188 C C . LEU A 1 397 ? -3.508 26.094 1.482 1 85.62 397 LEU A C 1
ATOM 3190 O O . LEU A 1 397 ? -4.043 25.859 0.397 1 85.62 397 LEU A O 1
ATOM 3194 N N . HIS A 1 398 ? -4.117 26.469 2.604 1 89.5 398 HIS A N 1
ATOM 3195 C CA . HIS A 1 398 ? -5.527 26.828 2.533 1 89.5 398 HIS A CA 1
ATOM 3196 C C . HIS A 1 398 ? -5.895 27.828 3.619 1 89.5 398 HIS A C 1
ATOM 3198 O O . HIS A 1 398 ? -5.117 28.062 4.551 1 89.5 398 HIS A O 1
ATOM 3204 N N . PHE A 1 399 ? -7.008 28.547 3.445 1 89.88 399 PHE A N 1
ATOM 3205 C CA . PHE A 1 399 ? -7.562 29.422 4.469 1 89.88 399 PHE A CA 1
ATOM 3206 C C . PHE A 1 399 ? -9.086 29.312 4.504 1 89.88 399 PHE A C 1
ATOM 3208 O O . PHE A 1 399 ? -9.695 28.734 3.6 1 89.88 399 PHE A O 1
ATOM 3215 N N . ILE A 1 400 ? -9.633 29.766 5.598 1 92.12 400 ILE A N 1
ATOM 3216 C CA . ILE A 1 400 ? -11.086 29.781 5.75 1 92.12 400 ILE A CA 1
ATOM 3217 C C . ILE A 1 400 ? -11.625 31.156 5.359 1 92.12 400 ILE A C 1
ATOM 3219 O O . ILE A 1 400 ? -11.125 32.188 5.82 1 92.12 400 ILE A O 1
ATOM 3223 N N . LEU A 1 401 ? -12.547 31.156 4.441 1 92.44 401 LEU A N 1
ATOM 3224 C CA . LEU A 1 401 ? -13.258 32.375 4.047 1 92.44 401 LEU A CA 1
ATOM 3225 C C . LEU A 1 401 ? -14.664 32.406 4.645 1 92.44 401 LEU A C 1
ATOM 3227 O O . LEU A 1 401 ? -15.492 31.547 4.332 1 92.44 401 LEU A O 1
ATOM 3231 N N . GLU A 1 402 ? -14.852 33.312 5.523 1 93.5 402 GLU A N 1
ATOM 3232 C CA . GLU A 1 402 ? -16.203 33.562 6.004 1 93.5 402 GLU A CA 1
ATOM 3233 C C . GLU A 1 402 ? -16.969 34.469 5.051 1 93.5 402 GLU A C 1
ATOM 3235 O O . GLU A 1 402 ? -16.734 35.688 5.027 1 93.5 402 GLU A O 1
ATOM 3240 N N . LEU A 1 403 ? -17.875 33.875 4.383 1 93.75 403 LEU A N 1
ATOM 3241 C CA . LEU A 1 403 ? -18.609 34.625 3.354 1 93.75 403 LEU A CA 1
ATOM 3242 C C . LEU A 1 403 ? -19.734 35.469 3.973 1 93.75 403 LEU A C 1
ATOM 3244 O O . LEU A 1 403 ? -20.453 35 4.852 1 93.75 403 LEU A O 1
ATOM 3248 N N . ASN A 1 404 ? -19.781 36.719 3.521 1 93.31 404 ASN A N 1
ATOM 3249 C CA . ASN A 1 404 ? -20.875 37.594 3.924 1 93.31 404 ASN A CA 1
ATOM 3250 C C . ASN A 1 404 ? -22.156 37.281 3.146 1 93.31 404 ASN A C 1
ATOM 3252 O O . ASN A 1 404 ? -22.469 37.938 2.162 1 93.31 404 ASN A O 1
ATOM 3256 N N . THR A 1 405 ? -22.906 36.312 3.619 1 94.25 405 THR A N 1
ATOM 3257 C CA . THR A 1 405 ? -24.109 35.875 2.908 1 94.25 405 THR A CA 1
ATOM 3258 C C . THR A 1 405 ? -25.203 35.469 3.891 1 94.25 405 THR A C 1
ATOM 3260 O O . THR A 1 405 ? -24.938 35.25 5.074 1 94.25 405 THR A O 1
ATOM 3263 N N . LEU A 1 406 ? -26.438 35.5 3.416 1 93 406 LEU A N 1
ATOM 3264 C CA . LEU A 1 406 ? -27.578 35 4.191 1 93 406 LEU A CA 1
ATOM 3265 C C . LEU A 1 406 ? -27.984 33.625 3.725 1 93 406 LEU A C 1
ATOM 3267 O O . LEU A 1 406 ? -28.844 32.969 4.348 1 93 406 LEU A O 1
ATOM 3271 N N . LEU A 1 407 ? -27.344 33.219 2.707 1 94.44 407 LEU A N 1
ATOM 3272 C CA . LEU A 1 407 ? -27.672 31.906 2.145 1 94.44 407 LEU A CA 1
ATOM 3273 C C . LEU A 1 407 ? -27.047 30.781 2.971 1 94.44 407 LEU A C 1
ATOM 3275 O O . LEU A 1 407 ? -25.984 30.969 3.584 1 94.44 407 LEU A O 1
ATOM 3279 N N . SER A 1 408 ? -27.719 29.719 2.98 1 93.56 408 SER A N 1
ATOM 3280 C CA . SER A 1 408 ? -27.125 28.547 3.617 1 93.56 408 SER A CA 1
ATOM 3281 C C . SER A 1 408 ? -25.891 28.078 2.861 1 93.56 408 SER A C 1
ATOM 3283 O O . SER A 1 408 ? -25.719 28.391 1.683 1 93.56 408 SER A O 1
ATOM 3285 N N . ASP A 1 409 ? -25.016 27.344 3.535 1 94.44 409 ASP A N 1
ATOM 3286 C CA . ASP A 1 409 ? -23.812 26.812 2.9 1 94.44 409 ASP A CA 1
ATOM 3287 C C . ASP A 1 409 ? -24.172 25.984 1.66 1 94.44 409 ASP A C 1
ATOM 3289 O O . ASP A 1 409 ? -23.516 26.109 0.623 1 94.44 409 ASP A O 1
ATOM 3293 N N . ASN A 1 410 ? -25.203 25.203 1.77 1 94 410 ASN A N 1
ATOM 3294 C CA . ASN A 1 410 ? -25.625 24.375 0.649 1 94 410 ASN A CA 1
ATOM 3295 C C . ASN A 1 410 ? -26.078 25.219 -0.535 1 94 410 ASN A C 1
ATOM 3297 O O . ASN A 1 410 ? -25.812 24.875 -1.688 1 94 410 ASN A O 1
ATOM 3301 N N . GLU A 1 411 ? -26.781 26.203 -0.253 1 95.38 411 GLU A N 1
ATOM 3302 C CA . GLU A 1 411 ? -27.25 27.094 -1.312 1 95.38 411 GLU A CA 1
ATOM 3303 C C . GLU A 1 411 ? -26.094 27.812 -1.993 1 95.38 411 GLU A C 1
ATOM 3305 O O . GLU A 1 411 ? -26.078 27.953 -3.217 1 95.38 411 GLU A O 1
ATOM 3310 N N . VAL A 1 412 ? -25.188 28.281 -1.163 1 95.75 412 VAL A N 1
ATOM 3311 C CA . VAL A 1 412 ? -24 28.938 -1.709 1 95.75 412 VAL A CA 1
ATOM 3312 C C . VAL A 1 412 ? -23.281 27.984 -2.656 1 95.75 412 VAL A C 1
ATOM 3314 O O . VAL A 1 412 ? -22.938 28.359 -3.781 1 95.75 412 VAL A O 1
ATOM 3317 N N . LYS A 1 413 ? -23.031 26.766 -2.24 1 95.56 413 LYS A N 1
ATOM 3318 C CA . LYS A 1 413 ? -22.328 25.766 -3.041 1 95.56 413 LYS A CA 1
ATOM 3319 C C . LYS A 1 413 ? -23.062 25.469 -4.34 1 95.56 413 LYS A C 1
ATOM 3321 O O . LYS A 1 413 ? -22.453 25.391 -5.406 1 95.56 413 LYS A O 1
ATOM 3326 N N . ARG A 1 414 ? -24.344 25.297 -4.242 1 95.88 414 ARG A N 1
ATOM 3327 C CA . ARG A 1 414 ? -25.156 25.016 -5.418 1 95.88 414 ARG A CA 1
ATOM 3328 C C . ARG A 1 414 ? -25.047 26.141 -6.445 1 95.88 414 ARG A C 1
ATOM 3330 O O . ARG A 1 414 ? -24.891 25.875 -7.641 1 95.88 414 ARG A O 1
ATOM 3337 N N . LYS A 1 415 ? -25.141 27.344 -6.016 1 95.88 415 LYS A N 1
ATOM 3338 C CA . LYS A 1 415 ? -25.094 28.5 -6.902 1 95.88 415 LYS A CA 1
ATOM 3339 C C . LYS A 1 415 ? -23.719 28.625 -7.555 1 95.88 415 LYS A C 1
ATOM 3341 O O . LYS A 1 415 ? -23.625 28.953 -8.742 1 95.88 415 LYS A O 1
ATOM 3346 N N . LEU A 1 416 ? -22.719 28.422 -6.785 1 95.75 416 LEU A N 1
ATOM 3347 C CA . LEU A 1 416 ? -21.375 28.484 -7.34 1 95.75 416 LEU A CA 1
ATOM 3348 C C . LEU A 1 416 ? -21.125 27.344 -8.305 1 95.75 416 LEU A C 1
ATOM 3350 O O . LEU A 1 416 ? -20.484 27.516 -9.344 1 95.75 416 LEU A O 1
ATOM 3354 N N . GLU A 1 417 ? -21.609 26.172 -7.918 1 95.12 417 GLU A N 1
ATOM 3355 C CA . GLU A 1 417 ? -21.453 25.016 -8.789 1 95.12 417 GLU A CA 1
ATOM 3356 C C . GLU A 1 417 ? -22.109 25.234 -10.141 1 95.12 417 GLU A C 1
ATOM 3358 O O . GLU A 1 417 ? -21.625 24.766 -11.164 1 95.12 417 GLU A O 1
ATOM 3363 N N . ALA A 1 418 ? -23.219 25.828 -10.117 1 94.5 418 ALA A N 1
ATOM 3364 C CA . ALA A 1 418 ? -23.938 26.172 -11.344 1 94.5 418 ALA A CA 1
ATOM 3365 C C . ALA A 1 418 ? -23.078 27.047 -12.25 1 94.5 418 ALA A C 1
ATOM 3367 O O . ALA A 1 418 ? -23.25 27.047 -13.477 1 94.5 418 ALA A O 1
ATOM 3368 N N . GLU A 1 419 ? -22.172 27.75 -11.664 1 93.38 419 GLU A N 1
ATOM 3369 C CA . GLU A 1 419 ? -21.266 28.609 -12.422 1 93.38 419 GLU A CA 1
ATOM 3370 C C . GLU A 1 419 ? -19.938 27.906 -12.688 1 93.38 419 GLU A C 1
ATOM 3372 O O . GLU A 1 419 ? -18.969 28.531 -13.133 1 93.38 419 GLU A O 1
ATOM 3377 N N . GLY A 1 420 ? -19.828 26.641 -12.297 1 92.88 420 GLY A N 1
ATOM 3378 C CA . GLY A 1 420 ? -18.625 25.859 -12.531 1 92.88 420 GLY A CA 1
ATOM 3379 C C . GLY A 1 420 ? -17.562 26.031 -11.453 1 92.88 420 GLY A C 1
ATOM 3380 O O . GLY A 1 420 ? -16.391 25.766 -11.68 1 92.88 420 GLY A O 1
ATOM 3381 N N . ILE A 1 421 ? -17.953 26.578 -10.312 1 94.62 421 ILE A N 1
ATOM 3382 C CA . ILE A 1 421 ? -17.016 26.812 -9.219 1 94.62 421 ILE A CA 1
ATOM 3383 C C . ILE A 1 421 ? -17.297 25.812 -8.086 1 94.62 421 ILE A C 1
ATOM 3385 O O . ILE A 1 421 ? -18.406 25.781 -7.551 1 94.62 421 ILE A O 1
ATOM 3389 N N . HIS A 1 422 ? -16.297 25.031 -7.746 1 94.19 422 HIS A N 1
ATOM 3390 C CA . HIS A 1 422 ? -16.438 24.078 -6.656 1 94.19 422 HIS A CA 1
ATOM 3391 C C . HIS A 1 422 ? -15.758 24.578 -5.387 1 94.19 422 HIS A C 1
ATOM 3393 O O . HIS A 1 422 ? -14.633 25.078 -5.438 1 94.19 422 HIS A O 1
ATOM 3399 N N . ILE A 1 423 ? -16.469 24.516 -4.293 1 93.19 423 ILE A N 1
ATOM 3400 C CA . ILE A 1 423 ? -15.938 24.922 -3 1 93.19 423 ILE A CA 1
ATOM 3401 C C . ILE A 1 423 ? -16.469 24 -1.907 1 93.19 423 ILE A C 1
ATOM 3403 O O . ILE A 1 423 ? -17.531 23.375 -2.07 1 93.19 423 ILE A O 1
ATOM 3407 N N . ASN A 1 424 ? -15.727 23.859 -0.841 1 93.44 424 ASN A N 1
ATOM 3408 C CA . ASN A 1 424 ? -16.188 23.062 0.305 1 93.44 424 ASN A CA 1
ATOM 3409 C C . ASN A 1 424 ? -16.516 23.969 1.495 1 93.44 424 ASN A C 1
ATOM 3411 O O . ASN A 1 424 ? -15.797 24.906 1.791 1 93.44 424 ASN A O 1
ATOM 3415 N N . ALA A 1 425 ? -17.641 23.672 2.066 1 93.56 425 ALA A N 1
ATOM 3416 C CA . ALA A 1 425 ? -18.016 24.359 3.291 1 93.56 425 ALA A CA 1
ATOM 3417 C C . ALA A 1 425 ? -17.391 23.703 4.516 1 93.56 425 ALA A C 1
ATOM 3419 O O . ALA A 1 425 ? -17.297 22.469 4.582 1 93.56 425 ALA A O 1
ATOM 3420 N N . LEU A 1 426 ? -16.969 24.5 5.422 1 92.12 426 LEU A N 1
ATOM 3421 C CA . LEU A 1 426 ? -16.422 23.984 6.668 1 92.12 426 LEU A CA 1
ATOM 3422 C C . LEU A 1 426 ? -17.406 23.047 7.359 1 92.12 426 LEU A C 1
ATOM 3424 O O . LEU A 1 426 ? -17 22.062 7.992 1 92.12 426 LEU A O 1
ATOM 3428 N N . SER A 1 427 ? -18.719 23.328 7.195 1 91.94 427 SER A N 1
ATOM 3429 C CA . SER A 1 427 ? -19.781 22.547 7.824 1 91.94 427 SER A CA 1
ATOM 3430 C C . SER A 1 427 ? -19.734 21.094 7.371 1 91.94 427 SER A C 1
ATOM 3432 O O . SER A 1 427 ? -20.172 20.203 8.102 1 91.94 427 SER A O 1
ATOM 3434 N N . GLU A 1 428 ? -19.141 20.828 6.246 1 91.25 428 GLU A N 1
ATOM 3435 C CA . GLU A 1 428 ? -19.078 19.484 5.684 1 91.25 428 GLU A CA 1
ATOM 3436 C C . GLU A 1 428 ? -18.078 18.609 6.438 1 91.25 428 GLU A C 1
ATOM 3438 O O . GLU A 1 428 ? -18.078 17.391 6.285 1 91.25 428 GLU A O 1
ATOM 3443 N N . TYR A 1 429 ? -17.281 19.203 7.234 1 92.81 429 TYR A N 1
ATOM 3444 C CA . TYR A 1 429 ? -16.219 18.484 7.922 1 92.81 429 TYR A CA 1
ATOM 3445 C C . TYR A 1 429 ? -16.609 18.188 9.367 1 92.81 429 TYR A C 1
ATOM 3447 O O . TYR A 1 429 ? -15.844 17.578 10.109 1 92.81 429 TYR A O 1
ATOM 3455 N N . TYR A 1 430 ? -17.797 18.656 9.742 1 92.12 430 TYR A N 1
ATOM 3456 C CA . TYR A 1 430 ? -18.312 18.344 11.062 1 92.12 430 TYR A CA 1
ATOM 3457 C C . TYR A 1 430 ? -19.141 17.062 11.039 1 92.12 430 TYR A C 1
ATOM 3459 O O . TYR A 1 430 ? -19.875 16.812 10.078 1 92.12 430 TYR A O 1
ATOM 3467 N N . HIS A 1 431 ? -18.953 16.25 11.992 1 87.06 431 HIS A N 1
ATOM 3468 C CA . HIS A 1 431 ? -19.781 15.07 12.125 1 87.06 431 HIS A CA 1
ATOM 3469 C C . HIS A 1 431 ? -21.188 15.438 12.594 1 87.06 431 HIS A C 1
ATOM 3471 O O . HIS A 1 431 ? -22.188 14.945 12.047 1 87.06 431 HIS A O 1
ATOM 3477 N N . ASN A 1 432 ? -21.266 16.203 13.711 1 73.56 432 ASN A N 1
ATOM 3478 C CA . ASN A 1 432 ? -22.578 16.625 14.195 1 73.56 432 ASN A CA 1
ATOM 3479 C C . ASN A 1 432 ? -22.922 18.031 13.719 1 73.56 432 ASN A C 1
ATOM 3481 O O . ASN A 1 432 ? -22.031 18.891 13.602 1 73.56 432 ASN A O 1
ATOM 3485 N N . ASN A 1 433 ? -23.984 18.156 12.875 1 62.69 433 ASN A N 1
ATOM 3486 C CA . ASN A 1 433 ? -24.469 19.406 12.281 1 62.69 433 ASN A CA 1
ATOM 3487 C C . ASN A 1 433 ? -24.438 20.547 13.297 1 62.69 433 ASN A C 1
ATOM 3489 O O . ASN A 1 433 ? -25.156 20.516 14.297 1 62.69 433 ASN A O 1
ATOM 3493 N N . THR A 1 434 ? -23.219 21.234 13.297 1 63.41 434 THR A N 1
ATOM 3494 C CA . THR A 1 434 ? -23.297 22.406 14.172 1 63.41 434 THR A CA 1
ATOM 3495 C C . THR A 1 434 ? -23.469 23.688 13.367 1 63.41 434 THR A C 1
ATOM 3497 O O . THR A 1 434 ? -22.984 23.781 12.234 1 63.41 434 THR A O 1
ATOM 3500 N N . ASP A 1 435 ? -24.453 24.391 13.602 1 63.22 435 ASP A N 1
ATOM 3501 C CA . ASP A 1 435 ? -24.75 25.703 13.016 1 63.22 435 ASP A CA 1
ATOM 3502 C C . ASP A 1 435 ? -23.594 26.688 13.242 1 63.22 435 ASP A C 1
ATOM 3504 O O . ASP A 1 435 ? -23.547 27.734 12.609 1 63.22 435 ASP A O 1
ATOM 3508 N N . GLU A 1 436 ? -22.672 26.375 14.055 1 63.41 436 GLU A N 1
ATOM 3509 C CA . GLU A 1 436 ? -21.672 27.344 14.508 1 63.41 436 GLU A CA 1
ATOM 3510 C C . GLU A 1 436 ? -20.734 27.734 13.383 1 63.41 436 GLU A C 1
ATOM 3512 O O . GLU A 1 436 ? -20.203 28.844 13.359 1 63.41 436 GLU A O 1
ATOM 3517 N N . TYR A 1 437 ? -20.641 26.906 12.453 1 75 437 TYR A N 1
ATOM 3518 C CA . TYR A 1 437 ? -19.656 27.281 11.445 1 75 437 TYR A CA 1
ATOM 3519 C C . TYR A 1 437 ? -20.312 27.359 10.062 1 75 437 TYR A C 1
ATOM 3521 O O . TYR A 1 437 ? -19.719 26.938 9.07 1 75 437 TYR A O 1
ATOM 3529 N N . SER A 1 438 ? -21.297 28.062 10.164 1 85.25 438 SER A N 1
ATOM 3530 C CA . SER A 1 438 ? -21.984 28.359 8.914 1 85.25 438 SER A CA 1
ATOM 3531 C C . SER A 1 438 ? -21.328 29.516 8.172 1 85.25 438 SER A C 1
ATOM 3533 O O . SER A 1 438 ? -20.609 30.312 8.773 1 85.25 438 SER A O 1
ATOM 3535 N N . HIS A 1 439 ? -21.391 29.531 6.902 1 93.38 439 HIS A N 1
ATOM 3536 C CA . HIS A 1 439 ? -20.953 30.578 5.992 1 93.38 439 HIS A CA 1
ATOM 3537 C C . HIS A 1 439 ? -19.422 30.609 5.887 1 93.38 439 HIS A C 1
ATOM 3539 O O . HIS A 1 439 ? -18.859 31.641 5.508 1 93.38 439 HIS A O 1
ATOM 3545 N N . SER A 1 440 ? -18.781 29.547 6.359 1 93.06 440 SER A N 1
ATOM 3546 C CA . SER A 1 440 ? -17.344 29.422 6.254 1 93.06 440 SER A CA 1
ATOM 3547 C C . SER A 1 440 ? -16.938 28.391 5.199 1 93.06 440 SER A C 1
ATOM 3549 O O . SER A 1 440 ? -17.484 27.281 5.176 1 93.06 440 SER A O 1
ATOM 3551 N N . PHE A 1 441 ? -16.047 28.812 4.359 1 93.69 441 PHE A N 1
ATOM 3552 C CA . PHE A 1 441 ? -15.648 27.953 3.25 1 93.69 441 PHE A CA 1
ATOM 3553 C C . PHE A 1 441 ? -14.133 27.766 3.223 1 93.69 441 PHE A C 1
ATOM 3555 O O . PHE A 1 441 ? -13.383 28.688 3.541 1 93.69 441 PHE A O 1
ATOM 3562 N N . VAL A 1 442 ? -13.711 26.531 2.922 1 92.88 442 VAL A N 1
ATOM 3563 C CA . VAL A 1 442 ? -12.297 26.188 2.859 1 92.88 442 VAL A CA 1
ATOM 3564 C C . VAL A 1 442 ? -11.742 26.516 1.472 1 92.88 442 VAL A C 1
ATOM 3566 O O . VAL A 1 442 ? -12.18 25.922 0.475 1 92.88 442 VAL A O 1
ATOM 3569 N N . ILE A 1 443 ? -10.805 27.375 1.404 1 91.94 443 ILE A N 1
ATOM 3570 C CA . ILE A 1 443 ? -10.219 27.797 0.131 1 91.94 443 ILE A CA 1
ATOM 3571 C C . ILE A 1 443 ? -8.773 27.328 0.047 1 91.94 443 ILE A C 1
ATOM 3573 O O . ILE A 1 443 ? -7.93 27.734 0.847 1 91.94 443 ILE A O 1
ATOM 3577 N N . SER A 1 444 ? -8.516 26.438 -0.891 1 90.81 444 SER A N 1
ATOM 3578 C CA . SER A 1 444 ? -7.152 26 -1.163 1 90.81 444 SER A CA 1
ATOM 3579 C C . SER A 1 444 ? -6.52 26.797 -2.289 1 90.81 444 SER A C 1
ATOM 3581 O O . SER A 1 444 ? -7.168 27.094 -3.299 1 90.81 444 SER A O 1
ATOM 3583 N N . TYR A 1 445 ? -5.289 27.172 -2.172 1 87.44 445 TYR A N 1
ATOM 3584 C CA . TYR A 1 445 ? -4.691 28.047 -3.184 1 87.44 445 TYR A CA 1
ATOM 3585 C C . TYR A 1 445 ? -3.42 27.422 -3.746 1 87.44 445 TYR A C 1
ATOM 3587 O O . TYR A 1 445 ? -2.672 28.078 -4.473 1 87.44 445 TYR A O 1
ATOM 3595 N N . SER A 1 446 ? -3.182 26.125 -3.418 1 83.81 446 SER A N 1
ATOM 3596 C CA . SER A 1 446 ? -1.938 25.469 -3.816 1 83.81 446 SER A CA 1
ATOM 3597 C C . SER A 1 446 ? -1.801 25.422 -5.336 1 83.81 446 SER A C 1
ATOM 3599 O O . SER A 1 446 ? -0.696 25.547 -5.867 1 83.81 446 SER A O 1
ATOM 3601 N N . ASP A 1 447 ? -2.83 25.219 -6.074 1 81.31 447 ASP A N 1
ATOM 3602 C CA . ASP A 1 447 ? -2.773 25.156 -7.531 1 81.31 447 ASP A CA 1
ATOM 3603 C C . ASP A 1 447 ? -3.781 26.109 -8.164 1 81.31 447 ASP A C 1
ATOM 3605 O O . ASP A 1 447 ? -4.219 25.906 -9.297 1 81.31 447 ASP A O 1
ATOM 3609 N N . MET A 1 448 ? -4.09 27.172 -7.574 1 86.19 448 MET A N 1
ATOM 3610 C CA . MET A 1 448 ? -5.137 28.094 -8.008 1 86.19 448 MET A CA 1
ATOM 3611 C C . MET A 1 448 ? -4.578 29.141 -8.953 1 86.19 448 MET A C 1
ATOM 3613 O O . MET A 1 448 ? -3.533 29.734 -8.672 1 86.19 448 MET A O 1
ATOM 3617 N N . LYS A 1 449 ? -5.215 29.266 -10.055 1 88 449 LYS A N 1
ATOM 3618 C CA . LYS A 1 449 ? -4.941 30.422 -10.898 1 88 449 LYS A CA 1
ATOM 3619 C C . LYS A 1 449 ? -5.652 31.672 -10.367 1 88 449 LYS A C 1
ATOM 3621 O O . LYS A 1 449 ? -6.852 31.625 -10.086 1 88 449 LYS A O 1
ATOM 3626 N N . ILE A 1 450 ? -4.891 32.75 -10.266 1 91.25 450 ILE A N 1
ATOM 3627 C CA . ILE A 1 450 ? -5.395 33.969 -9.656 1 91.25 450 ILE A CA 1
ATOM 3628 C C . ILE A 1 450 ? -6.613 34.469 -10.43 1 91.25 450 ILE A C 1
ATOM 3630 O O . ILE A 1 450 ? -7.57 34.969 -9.836 1 91.25 450 ILE A O 1
ATOM 3634 N N . GLU A 1 451 ? -6.574 34.281 -11.758 1 91.38 451 GLU A N 1
ATOM 3635 C CA . GLU A 1 451 ? -7.688 34.719 -12.594 1 91.38 451 GLU A CA 1
ATOM 3636 C C . GLU A 1 451 ? -8.961 33.969 -12.258 1 91.38 451 GLU A C 1
ATOM 3638 O O . GLU A 1 451 ? -10.055 34.531 -12.242 1 91.38 451 GLU A O 1
ATOM 3643 N N . ASN A 1 452 ? -8.836 32.719 -12.039 1 90.44 452 ASN A N 1
ATOM 3644 C CA . ASN A 1 452 ? -9.977 31.906 -11.672 1 90.44 452 ASN A CA 1
ATOM 3645 C C . ASN A 1 452 ? -10.539 32.312 -10.305 1 90.44 452 ASN A C 1
ATOM 3647 O O . ASN A 1 452 ? -11.75 32.25 -10.094 1 90.44 452 ASN A O 1
ATOM 3651 N N . PHE A 1 453 ? -9.68 32.688 -9.422 1 92.44 453 PHE A N 1
ATOM 3652 C CA . PHE A 1 453 ? -10.125 33.125 -8.102 1 92.44 453 PHE A CA 1
ATOM 3653 C C . PHE A 1 453 ? -10.875 34.438 -8.188 1 92.44 453 PHE A C 1
ATOM 3655 O O . PHE A 1 453 ? -11.859 34.656 -7.48 1 92.44 453 PHE A O 1
ATOM 3662 N N . ARG A 1 454 ? -10.445 35.281 -9.062 1 92.56 454 ARG A N 1
ATOM 3663 C CA . ARG A 1 454 ? -11.141 36.562 -9.281 1 92.56 454 ARG A CA 1
ATOM 3664 C C . ARG A 1 454 ? -12.57 36.312 -9.773 1 92.56 454 ARG A C 1
ATOM 3666 O O . ARG A 1 454 ? -13.5 36.969 -9.32 1 92.56 454 ARG A O 1
ATOM 3673 N N . ILE A 1 455 ? -12.633 35.406 -10.641 1 92.25 455 ILE A N 1
ATOM 3674 C CA . ILE A 1 455 ? -13.945 35.062 -11.172 1 92.25 455 ILE A CA 1
ATOM 3675 C C . ILE A 1 455 ? -14.82 34.5 -10.047 1 92.25 455 ILE A C 1
ATOM 3677 O O . ILE A 1 455 ? -15.992 34.875 -9.93 1 92.25 455 ILE A O 1
ATOM 3681 N N . ALA A 1 456 ? -14.25 33.656 -9.281 1 93.31 456 ALA A N 1
ATOM 3682 C CA . ALA A 1 456 ? -14.984 33.094 -8.156 1 93.31 456 ALA A CA 1
ATOM 3683 C C . ALA A 1 456 ? -15.422 34.188 -7.18 1 93.31 456 ALA A C 1
ATOM 3685 O O . ALA A 1 456 ? -16.547 34.156 -6.676 1 93.31 456 ALA A O 1
ATOM 3686 N N . CYS A 1 457 ? -14.555 35.125 -6.898 1 93.25 457 CYS A N 1
ATOM 3687 C CA . CYS A 1 457 ? -14.867 36.219 -5.992 1 93.25 457 CYS A CA 1
ATOM 3688 C C . CYS A 1 457 ? -16 37.062 -6.539 1 93.25 457 CYS A C 1
ATOM 3690 O O . CYS A 1 457 ? -16.859 37.531 -5.781 1 93.25 457 CYS A O 1
ATOM 3692 N N . SER A 1 458 ? -15.969 37.25 -7.84 1 93.19 458 SER A N 1
ATOM 3693 C CA . SER A 1 458 ? -17.047 38 -8.477 1 93.19 458 SER A CA 1
ATOM 3694 C C . SER A 1 458 ? -18.391 37.312 -8.273 1 93.19 458 SER A C 1
ATOM 3696 O O . SER A 1 458 ? -19.375 37.969 -7.926 1 93.19 458 SER A O 1
ATOM 3698 N N . LYS A 1 459 ? -18.391 36.062 -8.445 1 94.12 459 LYS A N 1
ATOM 3699 C CA . LYS A 1 459 ? -19.625 35.281 -8.266 1 94.12 459 LYS A CA 1
ATOM 3700 C C . LYS A 1 459 ? -20.047 35.281 -6.797 1 94.12 459 LYS A C 1
ATOM 3702 O O . LYS A 1 459 ? -21.234 35.344 -6.484 1 94.12 459 LYS A O 1
ATOM 3707 N N . MET A 1 460 ? -19.125 35.219 -5.918 1 94 460 MET A N 1
ATOM 3708 C CA . MET A 1 460 ? -19.422 35.219 -4.488 1 94 460 MET A CA 1
ATOM 3709 C C . MET A 1 460 ? -19.984 36.562 -4.059 1 94 460 MET A C 1
ATOM 3711 O O . MET A 1 460 ? -20.828 36.625 -3.172 1 94 460 MET A O 1
ATOM 3715 N N . SER A 1 461 ? -19.438 37.594 -4.664 1 92.38 461 SER A N 1
ATOM 3716 C CA . SER A 1 461 ? -19.922 38.906 -4.344 1 92.38 461 SER A CA 1
ATOM 3717 C C . SER A 1 461 ? -21.406 39.062 -4.652 1 92.38 461 SER A C 1
ATOM 3719 O O . SER A 1 461 ? -22.109 39.812 -3.984 1 92.38 461 SER A O 1
ATOM 3721 N N . GLU A 1 462 ? -21.844 38.312 -5.645 1 91.81 462 GLU A N 1
ATOM 3722 C CA . GLU A 1 462 ? -23.25 38.344 -6.023 1 91.81 462 GLU A CA 1
ATOM 3723 C C . GLU A 1 462 ? -24.125 37.688 -4.965 1 91.81 462 GLU A C 1
ATOM 3725 O O . GLU A 1 462 ? -25.344 37.875 -4.941 1 91.81 462 GLU A O 1
ATOM 3730 N N . LEU A 1 463 ? -23.516 36.906 -4.191 1 92.94 463 LEU A N 1
ATOM 3731 C CA . LEU A 1 463 ? -24.25 36.156 -3.184 1 92.94 463 LEU A CA 1
ATOM 3732 C C . LEU A 1 463 ? -24.312 36.938 -1.869 1 92.94 463 LEU A C 1
ATOM 3734 O O . LEU A 1 463 ? -24.906 36.469 -0.898 1 92.94 463 LEU A O 1
ATOM 3738 N N . THR A 1 464 ? -23.625 38.031 -1.802 1 88.25 464 THR A N 1
ATOM 3739 C CA . THR A 1 464 ? -23.609 38.844 -0.609 1 88.25 464 THR A CA 1
ATOM 3740 C C . THR A 1 464 ? -24.828 39.781 -0.58 1 88.25 464 THR A C 1
ATOM 3742 O O . THR A 1 464 ? -25.359 40.156 -1.63 1 88.25 464 THR A O 1
ATOM 3745 N N . PRO A 1 465 ? -25.344 39.969 0.702 1 79.44 465 PRO A N 1
ATOM 3746 C CA . PRO A 1 465 ? -26.484 40.875 0.799 1 79.44 465 PRO A CA 1
ATOM 3747 C C . PRO A 1 465 ? -26.125 42.312 0.346 1 79.44 465 PRO A C 1
ATOM 3749 O O . PRO A 1 465 ? -24.984 42.75 0.526 1 79.44 465 PRO A O 1
ATOM 3752 N N . LEU A 1 466 ? -27 42.969 -0.564 1 63.53 466 LEU A N 1
ATOM 3753 C CA . LEU A 1 466 ? -26.844 44.375 -0.958 1 63.53 466 LEU A CA 1
ATOM 3754 C C . LEU A 1 466 ? -26.922 45.281 0.255 1 63.53 466 LEU A C 1
ATOM 3756 O O . LEU A 1 466 ? -27.672 45.031 1.195 1 63.53 466 LEU A O 1
ATOM 3760 N N . MET B 1 1 ? 15.539 39.219 38.125 1 63.34 1 MET B N 1
ATOM 3761 C CA . MET B 1 1 ? 15.742 39.562 36.719 1 63.34 1 MET B CA 1
ATOM 3762 C C . MET B 1 1 ? 16.203 38.312 35.938 1 63.34 1 MET B C 1
ATOM 3764 O O . MET B 1 1 ? 16.969 37.5 36.469 1 63.34 1 MET B O 1
ATOM 3768 N N . LEU B 1 2 ? 15.477 38 34.844 1 73.94 2 LEU B N 1
ATOM 3769 C CA . LEU B 1 2 ? 15.805 36.844 34.031 1 73.94 2 LEU B CA 1
ATOM 3770 C C . LEU B 1 2 ? 17.188 37 33.375 1 73.94 2 LEU B C 1
ATOM 3772 O O . LEU B 1 2 ? 17.422 37.938 32.625 1 73.94 2 LEU B O 1
ATOM 3776 N N . THR B 1 3 ? 18.203 36.25 33.906 1 77.38 3 THR B N 1
ATOM 3777 C CA . THR B 1 3 ? 19.578 36.375 33.406 1 77.38 3 THR B CA 1
ATOM 3778 C C . THR B 1 3 ? 20.047 35.031 32.781 1 77.38 3 THR B C 1
ATOM 3780 O O . THR B 1 3 ? 19.797 33.969 33.344 1 77.38 3 THR B O 1
ATOM 3783 N N . TYR B 1 4 ? 20.562 35.188 31.594 1 83.19 4 TYR B N 1
ATOM 3784 C CA . TYR B 1 4 ? 21.141 34.062 30.891 1 83.19 4 TYR B CA 1
ATOM 3785 C C . TYR B 1 4 ? 22.562 34.344 30.453 1 83.19 4 TYR B C 1
ATOM 3787 O O . TYR B 1 4 ? 22.891 35.469 30.078 1 83.19 4 TYR B O 1
ATOM 3795 N N . SER B 1 5 ? 23.469 33.375 30.609 1 73.44 5 SER B N 1
ATOM 3796 C CA . SER B 1 5 ? 24.828 33.531 30.125 1 73.44 5 SER B CA 1
ATOM 3797 C C . SER B 1 5 ? 24.953 33.094 28.672 1 73.44 5 SER B C 1
ATOM 3799 O O . SER B 1 5 ? 24.438 32.062 28.266 1 73.44 5 SER B O 1
ATOM 3801 N N . PHE B 1 6 ? 25.484 34 27.812 1 78.06 6 PHE B N 1
ATOM 3802 C CA . PHE B 1 6 ? 25.641 33.719 26.375 1 78.06 6 PHE B CA 1
ATOM 3803 C C . PHE B 1 6 ? 27.062 33.281 26.047 1 78.06 6 PHE B C 1
ATOM 3805 O O . PHE B 1 6 ? 27.453 33.25 24.891 1 78.06 6 PHE B O 1
ATOM 3812 N N . GLU B 1 7 ? 27.844 33.031 26.969 1 63.53 7 GLU B N 1
ATOM 3813 C CA . GLU B 1 7 ? 29.25 32.656 26.781 1 63.53 7 GLU B CA 1
ATOM 3814 C C . GLU B 1 7 ? 29.406 31.359 26.031 1 63.53 7 GLU B C 1
ATOM 3816 O O . GLU B 1 7 ? 30.328 31.188 25.234 1 63.53 7 GLU B O 1
ATOM 3821 N N . ASN B 1 8 ? 28.391 30.484 26.172 1 64.5 8 ASN B N 1
ATOM 3822 C CA . ASN B 1 8 ? 28.547 29.156 25.594 1 64.5 8 ASN B CA 1
ATOM 3823 C C . ASN B 1 8 ? 27.453 28.859 24.562 1 64.5 8 ASN B C 1
ATOM 3825 O O . ASN B 1 8 ? 26.938 27.734 24.516 1 64.5 8 ASN B O 1
ATOM 3829 N N . ILE B 1 9 ? 27.156 29.812 23.797 1 73.5 9 ILE B N 1
ATOM 3830 C CA . ILE B 1 9 ? 26.031 29.656 22.875 1 73.5 9 ILE B CA 1
ATOM 3831 C C . ILE B 1 9 ? 26.438 28.797 21.688 1 73.5 9 ILE B C 1
ATOM 3833 O O . ILE B 1 9 ? 25.578 28.203 21.016 1 73.5 9 ILE B O 1
ATOM 3837 N N . GLY B 1 10 ? 27.766 28.484 21.547 1 66.12 10 GLY B N 1
ATOM 3838 C CA . GLY B 1 10 ? 28.219 27.672 20.422 1 66.12 10 GLY B CA 1
ATOM 3839 C C . GLY B 1 10 ? 27.859 28.25 19.078 1 66.12 10 GLY B C 1
ATOM 3840 O O . GLY B 1 10 ? 28.109 29.422 18.812 1 66.12 10 GLY B O 1
ATOM 3841 N N . LYS B 1 11 ? 27.344 27.484 18.125 1 72.94 11 LYS B N 1
ATOM 3842 C CA . LYS B 1 11 ? 27.016 27.859 16.75 1 72.94 11 LYS B CA 1
ATOM 3843 C C . LYS B 1 11 ? 25.578 28.375 16.641 1 72.94 11 LYS B C 1
ATOM 3845 O O . LYS B 1 11 ? 25.125 28.734 15.555 1 72.94 11 LYS B O 1
ATOM 3850 N N . GLU B 1 12 ? 24.844 28.609 17.703 1 80.12 12 GLU B N 1
ATOM 3851 C CA . GLU B 1 12 ? 23.453 29.016 17.703 1 80.12 12 GLU B CA 1
ATOM 3852 C C . GLU B 1 12 ? 23.312 30.531 17.719 1 80.12 12 GLU B C 1
ATOM 3854 O O . GLU B 1 12 ? 24.188 31.234 18.25 1 80.12 12 GLU B O 1
ATOM 3859 N N . SER B 1 13 ? 22.281 31.031 17.078 1 84.56 13 SER B N 1
ATOM 3860 C CA . SER B 1 13 ? 22.016 32.469 17.156 1 84.56 13 SER B CA 1
ATOM 3861 C C . SER B 1 13 ? 21.594 32.875 18.562 1 84.56 13 SER B C 1
ATOM 3863 O O . SER B 1 13 ? 21.047 32.062 19.312 1 84.56 13 SER B O 1
ATOM 3865 N N . ILE B 1 14 ? 21.828 34.031 18.891 1 85.88 14 ILE B N 1
ATOM 3866 C CA . ILE B 1 14 ? 21.547 34.562 20.219 1 85.88 14 ILE B CA 1
ATOM 3867 C C . ILE B 1 14 ? 20.047 34.469 20.5 1 85.88 14 ILE B C 1
ATOM 3869 O O . ILE B 1 14 ? 19.625 34.156 21.609 1 85.88 14 ILE B O 1
ATOM 3873 N N . TYR B 1 15 ? 19.266 34.75 19.5 1 86.19 15 TYR B N 1
ATOM 3874 C CA . TYR B 1 15 ? 17.828 34.719 19.766 1 86.19 15 TYR B CA 1
ATOM 3875 C C . TYR B 1 15 ? 17.359 33.281 20.016 1 86.19 15 TYR B C 1
ATOM 3877 O O . TYR B 1 15 ? 16.516 33.031 20.875 1 86.19 15 TYR B O 1
ATOM 3885 N N . GLU B 1 16 ? 17.984 32.344 19.312 1 86.31 16 GLU B N 1
ATOM 3886 C CA . GLU B 1 16 ? 17.625 30.953 19.516 1 86.31 16 GLU B CA 1
ATOM 3887 C C . GLU B 1 16 ? 18.031 30.484 20.922 1 86.31 16 GLU B C 1
ATOM 3889 O O . GLU B 1 16 ? 17.297 29.734 21.562 1 86.31 16 GLU B O 1
ATOM 3894 N N . TYR B 1 17 ? 19.188 30.859 21.188 1 86.88 17 TYR B N 1
ATOM 3895 C CA . TYR B 1 17 ? 19.672 30.484 22.516 1 86.88 17 TYR B CA 1
ATOM 3896 C C . TYR B 1 17 ? 18.797 31.062 23.609 1 86.88 17 TYR B C 1
ATOM 3898 O O . TYR B 1 17 ? 18.438 30.359 24.562 1 86.88 17 TYR B O 1
ATOM 3906 N N . LEU B 1 18 ? 18.516 32.312 23.531 1 89.38 18 LEU B N 1
ATOM 3907 C CA . LEU B 1 18 ? 17.641 32.969 24.5 1 89.38 18 LEU B CA 1
ATOM 3908 C C . LEU B 1 18 ? 16.281 32.25 24.578 1 89.38 18 LEU B C 1
ATOM 3910 O O . LEU B 1 18 ? 15.766 32 25.656 1 89.38 18 LEU B O 1
ATOM 3914 N N . TYR B 1 19 ? 15.734 32.062 23.391 1 89.44 19 TYR B N 1
ATOM 3915 C CA . TYR B 1 19 ? 14.477 31.328 23.297 1 89.44 19 TYR B CA 1
ATOM 3916 C C . TYR B 1 19 ? 14.555 30 24.047 1 89.44 19 TYR B C 1
ATOM 3918 O O . TYR B 1 19 ? 13.68 29.688 24.844 1 89.44 19 TYR B O 1
ATOM 3926 N N . LYS B 1 20 ? 15.539 29.219 23.828 1 88 20 LYS B N 1
ATOM 3927 C CA . LYS B 1 20 ? 15.703 27.891 24.438 1 88 20 LYS B CA 1
ATOM 3928 C C . LYS B 1 20 ? 15.828 28.016 25.953 1 88 20 LYS B C 1
ATOM 3930 O O . LYS B 1 20 ? 15.297 27.172 26.688 1 88 20 LYS B O 1
ATOM 3935 N N . CYS B 1 21 ? 16.547 28.984 26.359 1 88.31 21 CYS B N 1
ATOM 3936 C CA . CYS B 1 21 ? 16.75 29.203 27.797 1 88.31 21 CYS B CA 1
ATOM 3937 C C . CYS B 1 21 ? 15.43 29.5 28.484 1 88.31 21 CYS B C 1
ATOM 3939 O O . CYS B 1 21 ? 15.109 28.875 29.516 1 88.31 21 CYS B O 1
ATOM 3941 N N . ILE B 1 22 ? 14.703 30.375 27.938 1 90.06 22 ILE B N 1
ATOM 3942 C CA . ILE B 1 22 ? 13.43 30.75 28.547 1 90.06 22 ILE B CA 1
ATOM 3943 C C . ILE B 1 22 ? 12.469 29.562 28.516 1 90.06 22 ILE B C 1
ATOM 3945 O O . ILE B 1 22 ? 11.789 29.281 29.5 1 90.06 22 ILE B O 1
ATOM 3949 N N . LYS B 1 23 ? 12.453 28.938 27.391 1 89.19 23 LYS B N 1
ATOM 3950 C CA . LYS B 1 23 ? 11.625 27.734 27.25 1 89.19 23 LYS B CA 1
ATOM 3951 C C . LYS B 1 23 ? 11.961 26.703 28.328 1 89.19 23 LYS B C 1
ATOM 3953 O O . LYS B 1 23 ? 11.062 26.156 28.969 1 89.19 23 LYS B O 1
ATOM 3958 N N . LYS B 1 24 ? 13.156 26.406 28.484 1 86.88 24 LYS B N 1
ATOM 3959 C CA . LYS B 1 24 ? 13.609 25.453 29.5 1 86.88 24 LYS B CA 1
ATOM 3960 C C . LYS B 1 24 ? 13.156 25.859 30.891 1 86.88 24 LYS B C 1
ATOM 3962 O O . LYS B 1 24 ? 12.711 25.031 31.672 1 86.88 24 LYS B O 1
ATOM 3967 N N . ASP B 1 25 ? 13.289 27.125 31.156 1 88.69 25 ASP B N 1
ATOM 3968 C CA . ASP B 1 25 ? 12.891 27.625 32.469 1 88.69 25 ASP B CA 1
ATOM 3969 C C . ASP B 1 25 ? 11.391 27.453 32.688 1 88.69 25 ASP B C 1
ATOM 3971 O O . ASP B 1 25 ? 10.945 27.172 33.781 1 88.69 25 ASP B O 1
ATOM 3975 N N . ILE B 1 26 ? 10.648 27.594 31.656 1 88.25 26 ILE B N 1
ATOM 3976 C CA . ILE B 1 26 ? 9.203 27.438 31.734 1 88.25 26 ILE B CA 1
ATOM 3977 C C . ILE B 1 26 ? 8.859 25.969 31.938 1 88.25 26 ILE B C 1
ATOM 3979 O O . ILE B 1 26 ? 8.094 25.625 32.844 1 88.25 26 ILE B O 1
ATOM 3983 N N . ILE B 1 27 ? 9.5 25.125 31.234 1 84.88 27 ILE B N 1
ATOM 3984 C CA . ILE B 1 27 ? 9.211 23.703 31.25 1 84.88 27 ILE B CA 1
ATOM 3985 C C . ILE B 1 27 ? 9.641 23.109 32.594 1 84.88 27 ILE B C 1
ATOM 3987 O O . ILE B 1 27 ? 8.945 22.266 33.156 1 84.88 27 ILE B O 1
ATOM 3991 N N . GLU B 1 28 ? 10.758 23.672 33.125 1 83.69 28 GLU B N 1
ATOM 3992 C CA . GLU B 1 28 ? 11.312 23.141 34.375 1 83.69 28 GLU B CA 1
ATOM 3993 C C . GLU B 1 28 ? 10.641 23.766 35.594 1 83.69 28 GLU B C 1
ATOM 3995 O O . GLU B 1 28 ? 10.922 23.391 36.719 1 83.69 28 GLU B O 1
ATOM 4000 N N . GLY B 1 29 ? 9.789 24.719 35.312 1 83.81 29 GLY B N 1
ATOM 4001 C CA . GLY B 1 29 ? 9.008 25.297 36.406 1 83.81 29 GLY B CA 1
ATOM 4002 C C . GLY B 1 29 ? 9.695 26.453 37.094 1 83.81 29 GLY B C 1
ATOM 4003 O O . GLY B 1 29 ? 9.242 26.922 38.125 1 83.81 29 GLY B O 1
ATOM 4004 N N . ARG B 1 30 ? 10.852 26.922 36.531 1 86.12 30 ARG B N 1
ATOM 4005 C CA . ARG B 1 30 ? 11.516 28.109 37.094 1 86.12 30 ARG B CA 1
ATOM 4006 C C . ARG B 1 30 ? 10.703 29.359 36.812 1 86.12 30 ARG B C 1
ATOM 4008 O O . ARG B 1 30 ? 10.688 30.297 37.625 1 86.12 30 ARG B O 1
ATOM 4015 N N . LEU B 1 31 ? 10.141 29.359 35.656 1 90.12 31 LEU B N 1
ATOM 4016 C CA . LEU B 1 31 ? 9.125 30.344 35.312 1 90.12 31 LEU B CA 1
ATOM 4017 C C . LEU B 1 31 ? 7.734 29.734 35.375 1 90.12 31 LEU B C 1
ATOM 4019 O O . LEU B 1 31 ? 7.469 28.734 34.719 1 90.12 31 LEU B O 1
ATOM 4023 N N . VAL B 1 32 ? 6.906 30.281 36.156 1 87.62 32 VAL B N 1
ATOM 4024 C CA . VAL B 1 32 ? 5.648 29.609 36.438 1 87.62 32 VAL B CA 1
ATOM 4025 C C . VAL B 1 32 ? 4.492 30.328 35.75 1 87.62 32 VAL B C 1
ATOM 4027 O O . VAL B 1 32 ? 4.637 31.484 35.344 1 87.62 32 VAL B O 1
ATOM 4030 N N . LYS B 1 33 ? 3.408 29.641 35.719 1 89.5 33 LYS B N 1
ATOM 4031 C CA . LYS B 1 33 ? 2.203 30.156 35.094 1 89.5 33 LYS B CA 1
ATOM 4032 C C . LYS B 1 33 ? 1.849 31.547 35.625 1 89.5 33 LYS B C 1
ATOM 4034 O O . LYS B 1 33 ? 1.792 31.734 36.844 1 89.5 33 LYS B O 1
ATOM 4039 N N . GLY B 1 34 ? 1.576 32.406 34.688 1 89.38 34 GLY B N 1
ATOM 4040 C CA . GLY B 1 34 ? 1.11 33.719 35.062 1 89.38 34 GLY B CA 1
ATOM 4041 C C . GLY B 1 34 ? 2.236 34.688 35.438 1 89.38 34 GLY B C 1
ATOM 4042 O O . GLY B 1 34 ? 2.008 35.875 35.688 1 89.38 34 GLY B O 1
ATOM 4043 N N . GLU B 1 35 ? 3.443 34.188 35.469 1 91 35 GLU B N 1
ATOM 4044 C CA . GLU B 1 35 ? 4.586 35.031 35.844 1 91 35 GLU B CA 1
ATOM 4045 C C . GLU B 1 35 ? 4.844 36.094 34.781 1 91 35 GLU B C 1
ATOM 4047 O O . GLU B 1 35 ? 4.754 35.812 33.562 1 91 35 GLU B O 1
ATOM 4052 N N . HIS B 1 36 ? 5.082 37.25 35.219 1 92.62 36 HIS B N 1
ATOM 4053 C CA . HIS B 1 36 ? 5.371 38.375 34.344 1 92.62 36 HIS B CA 1
ATOM 4054 C C . HIS B 1 36 ? 6.816 38.344 33.844 1 92.62 36 HIS B C 1
ATOM 4056 O O . HIS B 1 36 ? 7.742 38.25 34.656 1 92.62 36 HIS B O 1
ATOM 4062 N N . LEU B 1 37 ? 6.973 38.438 32.562 1 93.25 37 LEU B N 1
ATOM 4063 C CA . LEU B 1 37 ? 8.312 38.5 31.984 1 93.25 37 LEU B CA 1
ATOM 4064 C C . LEU B 1 37 ? 8.75 39.938 31.75 1 93.25 37 LEU B C 1
ATOM 4066 O O . LEU B 1 37 ? 7.906 40.812 31.562 1 93.25 37 LEU B O 1
ATOM 4070 N N . PRO B 1 38 ? 10.062 40.156 31.766 1 91.62 38 PRO B N 1
ATOM 4071 C CA . PRO B 1 38 ? 10.531 41.5 31.5 1 91.62 38 PRO B CA 1
ATOM 4072 C C . PRO B 1 38 ? 10.133 42.031 30.125 1 91.62 38 PRO B C 1
ATOM 4074 O O . PRO B 1 38 ? 9.914 41.219 29.203 1 91.62 38 PRO B O 1
ATOM 4077 N N . SER B 1 39 ? 9.961 43.312 30.078 1 91.25 39 SER B N 1
ATOM 4078 C CA . SER B 1 39 ? 9.727 43.906 28.766 1 91.25 39 SER B CA 1
ATOM 4079 C C . SER B 1 39 ? 10.898 43.625 27.812 1 91.25 39 SER B C 1
ATOM 4081 O O . SER B 1 39 ? 12 43.312 28.266 1 91.25 39 SER B O 1
ATOM 4083 N N . LYS B 1 40 ? 10.641 43.75 26.578 1 92.88 40 LYS B N 1
ATOM 4084 C CA . LYS B 1 40 ? 11.68 43.5 25.562 1 92.88 40 LYS B CA 1
ATOM 4085 C C . LYS B 1 40 ? 12.898 44.375 25.812 1 92.88 40 LYS B C 1
ATOM 4087 O O . LYS B 1 40 ? 14.031 43.906 25.781 1 92.88 40 LYS B O 1
ATOM 4092 N N . ARG B 1 41 ? 12.586 45.688 26.078 1 89.75 41 ARG B N 1
ATOM 4093 C CA . ARG B 1 41 ? 13.664 46.656 26.266 1 89.75 41 ARG B CA 1
ATOM 4094 C C . ARG B 1 41 ? 14.445 46.344 27.531 1 89.75 41 ARG B C 1
ATOM 4096 O O . ARG B 1 41 ? 15.68 46.344 27.531 1 89.75 41 ARG B O 1
ATOM 4103 N N . THR B 1 42 ? 13.75 46.094 28.609 1 90.75 42 THR B N 1
ATOM 4104 C CA . THR B 1 42 ? 14.375 45.812 29.891 1 90.75 42 THR B CA 1
ATOM 4105 C C . THR B 1 42 ? 15.242 44.562 29.812 1 90.75 42 THR B C 1
ATOM 4107 O O . THR B 1 42 ? 16.359 44.562 30.344 1 90.75 42 THR B O 1
ATOM 4110 N N . LEU B 1 43 ? 14.711 43.594 29.188 1 92.38 43 LEU B N 1
ATOM 4111 C CA . LEU B 1 43 ? 15.461 42.344 29.078 1 92.38 43 LEU B CA 1
ATOM 4112 C C . LEU B 1 43 ? 16.688 42.5 28.188 1 92.38 43 LEU B C 1
ATOM 4114 O O . LEU B 1 43 ? 17.75 41.969 28.484 1 92.38 43 LEU B O 1
ATOM 4118 N N . ALA B 1 44 ? 16.562 43.156 27.109 1 91.94 44 ALA B N 1
ATOM 4119 C CA . ALA B 1 44 ? 17.656 43.406 26.188 1 91.94 44 ALA B CA 1
ATOM 4120 C C . ALA B 1 44 ? 18.812 44.125 26.922 1 91.94 44 ALA B C 1
ATOM 4122 O O . ALA B 1 44 ? 19.969 43.75 26.766 1 91.94 44 ALA B O 1
ATOM 4123 N N . VAL B 1 45 ? 18.438 45.125 27.672 1 88.88 45 VAL B N 1
ATOM 4124 C CA . VAL B 1 45 ? 19.438 45.906 28.406 1 88.88 45 VAL B CA 1
ATOM 4125 C C . VAL B 1 45 ? 20.109 45.031 29.453 1 88.88 45 VAL B C 1
ATOM 4127 O O . VAL B 1 45 ? 21.344 45.031 29.578 1 88.88 45 VAL B O 1
ATOM 4130 N N . ASN B 1 46 ? 19.344 44.312 30.125 1 88.25 46 ASN B N 1
ATOM 4131 C CA . ASN B 1 46 ? 19.859 43.438 31.188 1 88.25 46 ASN B CA 1
ATOM 4132 C C . ASN B 1 46 ? 20.812 42.406 30.641 1 88.25 46 ASN B C 1
ATOM 4134 O O . ASN B 1 46 ? 21.781 42.031 31.312 1 88.25 46 ASN B O 1
ATOM 4138 N N . LEU B 1 47 ? 20.5 41.906 29.484 1 89.31 47 LEU B N 1
ATOM 4139 C CA . LEU B 1 47 ? 21.281 40.781 28.922 1 89.31 47 LEU B CA 1
ATOM 4140 C C . LEU B 1 47 ? 22.359 41.312 27.984 1 89.31 47 LEU B C 1
ATOM 4142 O O . LEU B 1 47 ? 23.234 40.562 27.562 1 89.31 47 LEU B O 1
ATOM 4146 N N . GLY B 1 48 ? 22.297 42.531 27.641 1 86.94 48 GLY B N 1
ATOM 4147 C CA . GLY B 1 48 ? 23.281 43.125 26.75 1 86.94 48 GLY B CA 1
ATOM 4148 C C . GLY B 1 48 ? 23.109 42.688 25.297 1 86.94 48 GLY B C 1
ATOM 4149 O O . GLY B 1 48 ? 24.094 42.438 24.609 1 86.94 48 GLY B O 1
ATOM 4150 N N . ILE B 1 49 ? 21.875 42.469 24.922 1 90.44 49 ILE B N 1
ATOM 4151 C CA . ILE B 1 49 ? 21.609 42.062 23.547 1 90.44 49 ILE B CA 1
ATOM 4152 C C . ILE B 1 49 ? 20.625 43.031 22.906 1 90.44 49 ILE B C 1
ATOM 4154 O O . ILE B 1 49 ? 20.141 43.969 23.547 1 90.44 49 ILE B O 1
ATOM 4158 N N . SER B 1 50 ? 20.422 42.906 21.625 1 91.5 50 SER B N 1
ATOM 4159 C CA . SER B 1 50 ? 19.531 43.812 20.891 1 91.5 50 SER B CA 1
ATOM 4160 C C . SER B 1 50 ? 18.062 43.531 21.234 1 91.5 50 SER B C 1
ATOM 4162 O O . SER B 1 50 ? 17.688 42.406 21.547 1 91.5 50 SER B O 1
ATOM 4164 N N . THR B 1 51 ? 17.297 44.594 21.188 1 91.88 51 THR B N 1
ATOM 4165 C CA . THR B 1 51 ? 15.859 44.469 21.422 1 91.88 51 THR B CA 1
ATOM 4166 C C . THR B 1 51 ? 15.211 43.594 20.359 1 91.88 51 THR B C 1
ATOM 4168 O O . THR B 1 51 ? 14.234 42.906 20.641 1 91.88 51 THR B O 1
ATOM 4171 N N . ILE B 1 52 ? 15.789 43.594 19.234 1 91.81 52 ILE B N 1
ATOM 4172 C CA . ILE B 1 52 ? 15.266 42.781 18.141 1 91.81 52 ILE B CA 1
ATOM 4173 C C . ILE B 1 52 ? 15.445 41.312 18.469 1 91.81 52 ILE B C 1
ATOM 4175 O O . ILE B 1 52 ? 14.586 40.469 18.141 1 91.81 52 ILE B O 1
ATOM 4179 N N . THR B 1 53 ? 16.516 41 19.031 1 91.5 53 THR B N 1
ATOM 4180 C CA . THR B 1 53 ? 16.797 39.625 19.438 1 91.5 53 THR B CA 1
ATOM 4181 C C . THR B 1 53 ? 15.773 39.156 20.453 1 91.5 53 THR B C 1
ATOM 4183 O O . THR B 1 53 ? 15.258 38.031 20.344 1 91.5 53 THR B O 1
ATOM 4186 N N . VAL B 1 54 ? 15.547 39.938 21.391 1 91.44 54 VAL B N 1
ATOM 4187 C CA . VAL B 1 54 ? 14.555 39.594 22.406 1 91.44 54 VAL B CA 1
ATOM 4188 C C . VAL B 1 54 ? 13.172 39.5 21.766 1 91.44 54 VAL B C 1
ATOM 4190 O O . VAL B 1 54 ? 12.406 38.594 22.109 1 91.44 54 VAL B O 1
ATOM 4193 N N . GLU B 1 55 ? 12.93 40.406 20.891 1 91.56 55 GLU B N 1
ATOM 4194 C CA . GLU B 1 55 ? 11.648 40.406 20.188 1 91.56 55 GLU B CA 1
ATOM 4195 C C . GLU B 1 55 ? 11.445 39.094 19.422 1 91.56 55 GLU B C 1
ATOM 4197 O O . GLU B 1 55 ? 10.352 38.5 19.453 1 91.56 55 GLU B O 1
ATOM 4202 N N . ASN B 1 56 ? 12.445 38.656 18.859 1 89.69 56 ASN B N 1
ATOM 4203 C CA . ASN B 1 56 ? 12.383 37.406 18.109 1 89.69 56 ASN B CA 1
ATOM 4204 C C . ASN B 1 56 ? 12.195 36.219 19.016 1 89.69 56 ASN B C 1
ATOM 4206 O O . ASN B 1 56 ? 11.43 35.281 18.703 1 89.69 56 ASN B O 1
ATOM 4210 N N . SER B 1 57 ? 12.836 36.188 20.031 1 89.88 57 SER B N 1
ATOM 4211 C CA . SER B 1 57 ? 12.703 35.125 21 1 89.88 57 SER B CA 1
ATOM 4212 C C . SER B 1 57 ? 11.305 35.062 21.594 1 89.88 57 SER B C 1
ATOM 4214 O O . SER B 1 57 ? 10.688 34 21.672 1 89.88 57 SER B O 1
ATOM 4216 N N . TYR B 1 58 ? 10.844 36.281 22.047 1 90.44 58 TYR B N 1
ATOM 4217 C CA . TYR B 1 58 ? 9.492 36.344 22.594 1 90.44 58 TYR B CA 1
ATOM 4218 C C . TYR B 1 58 ? 8.453 36 21.531 1 90.44 58 TYR B C 1
ATOM 4220 O O . TYR B 1 58 ? 7.449 35.344 21.844 1 90.44 58 TYR B O 1
ATOM 4228 N N . GLY B 1 59 ? 8.742 36.406 20.328 1 86.75 59 GLY B N 1
ATOM 4229 C CA . GLY B 1 59 ? 7.852 36.062 19.234 1 86.75 59 GLY B CA 1
ATOM 4230 C C . GLY B 1 59 ? 7.703 34.562 19.031 1 86.75 59 GLY B C 1
ATOM 4231 O O . GLY B 1 59 ? 6.59 34.062 18.859 1 86.75 59 GLY B O 1
ATOM 4232 N N . GLN B 1 60 ? 8.781 33.875 19.125 1 85.56 60 GLN B N 1
ATOM 4233 C CA . GLN B 1 60 ? 8.773 32.406 18.969 1 85.56 60 GLN B CA 1
ATOM 4234 C C . GLN B 1 60 ? 8.055 31.75 20.141 1 85.56 60 GLN B C 1
ATOM 4236 O O . GLN B 1 60 ? 7.262 30.828 19.938 1 85.56 60 GLN B O 1
ATOM 4241 N N . LEU B 1 61 ? 8.367 32.188 21.281 1 88.75 61 LEU B N 1
ATOM 4242 C CA . LEU B 1 61 ? 7.719 31.625 22.469 1 88.75 61 LEU B CA 1
ATOM 4243 C C . LEU B 1 61 ? 6.211 31.844 22.422 1 88.75 61 LEU B C 1
ATOM 4245 O O . LEU B 1 61 ? 5.441 30.969 22.828 1 88.75 61 LEU B O 1
ATOM 4249 N N . MET B 1 62 ? 5.809 32.969 21.891 1 86.75 62 MET B N 1
ATOM 4250 C CA . MET B 1 62 ? 4.387 33.281 21.734 1 86.75 62 MET B CA 1
ATOM 4251 C C . MET B 1 62 ? 3.744 32.406 20.672 1 86.75 62 MET B C 1
ATOM 4253 O O . MET B 1 62 ? 2.639 31.906 20.859 1 86.75 62 MET B O 1
ATOM 4257 N N . SER B 1 63 ? 4.52 32.25 19.625 1 81.69 63 SER B N 1
ATOM 4258 C CA . SER B 1 63 ? 4.008 31.438 18.516 1 81.69 63 SER B CA 1
ATOM 4259 C C . SER B 1 63 ? 3.789 29.984 18.938 1 81.69 63 SER B C 1
ATOM 4261 O O . SER B 1 63 ? 2.879 29.328 18.438 1 81.69 63 SER B O 1
ATOM 4263 N N . GLU B 1 64 ? 4.59 29.562 19.922 1 83.25 64 GLU B N 1
ATOM 4264 C CA . GLU B 1 64 ? 4.492 28.188 20.406 1 83.25 64 GLU B CA 1
ATOM 4265 C C . GLU B 1 64 ? 3.49 28.078 21.547 1 83.25 64 GLU B C 1
ATOM 4267 O O . GLU B 1 64 ? 3.057 26.984 21.891 1 83.25 64 GLU B O 1
ATOM 4272 N N . GLY B 1 65 ? 3.219 29.172 22.188 1 84 65 GLY B N 1
ATOM 4273 C CA . GLY B 1 65 ? 2.225 29.188 23.25 1 84 65 GLY B CA 1
ATOM 4274 C C . GLY B 1 65 ? 2.83 29.078 24.641 1 84 65 GLY B C 1
ATOM 4275 O O . GLY B 1 65 ? 2.125 28.797 25.609 1 84 65 GLY B O 1
ATOM 4276 N N . TYR B 1 66 ? 4.145 29.281 24.797 1 88.88 66 TYR B N 1
ATOM 4277 C CA . TYR B 1 66 ? 4.781 29.219 26.094 1 88.88 66 TYR B CA 1
ATOM 4278 C C . TYR B 1 66 ? 4.488 30.469 26.906 1 88.88 66 TYR B C 1
ATOM 4280 O O . TYR B 1 66 ? 4.48 30.438 28.141 1 88.88 66 TYR B O 1
ATOM 4288 N N . ILE B 1 67 ? 4.305 31.625 26.125 1 91.44 67 ILE B N 1
ATOM 4289 C CA . ILE B 1 67 ? 3.986 32.906 26.781 1 91.44 67 ILE B CA 1
ATOM 4290 C C . ILE B 1 67 ? 2.861 33.594 26.016 1 91.44 67 ILE B C 1
ATOM 4292 O O . ILE B 1 67 ? 2.494 33.156 24.906 1 91.44 67 ILE B O 1
ATOM 4296 N N . TYR B 1 68 ? 2.191 34.469 26.562 1 91.06 68 TYR B N 1
ATOM 4297 C CA . TYR B 1 68 ? 1.175 35.281 25.922 1 91.06 68 TYR B CA 1
ATOM 4298 C C . TYR B 1 68 ? 1.344 36.75 26.281 1 91.06 68 TYR B C 1
ATOM 4300 O O . TYR B 1 68 ? 1.966 37.062 27.281 1 91.06 68 TYR B O 1
ATOM 4308 N N . SER B 1 69 ? 0.909 37.625 25.391 1 91.44 69 SER B N 1
ATOM 4309 C CA . SER B 1 69 ? 1.031 39.062 25.594 1 91.44 69 SER B CA 1
ATOM 4310 C C . SER B 1 69 ? -0.301 39.688 26.016 1 91.44 69 SER B C 1
ATOM 4312 O O . SER B 1 69 ? -1.358 39.25 25.531 1 91.44 69 SER B O 1
ATOM 4314 N N . VAL B 1 70 ? -0.261 40.5 26.953 1 88.31 70 VAL B N 1
ATOM 4315 C CA . VAL B 1 70 ? -1.406 41.312 27.328 1 88.31 70 VAL B CA 1
ATOM 4316 C C . VAL B 1 70 ? -1.142 42.781 26.969 1 88.31 70 VAL B C 1
ATOM 4318 O O . VAL B 1 70 ? -0.124 43.344 27.359 1 88.31 70 VAL B O 1
ATOM 4321 N N . PRO B 1 71 ? -1.996 43.312 26.141 1 86.88 71 PRO B N 1
ATOM 4322 C CA . PRO B 1 71 ? -1.774 44.688 25.719 1 86.88 71 PRO B CA 1
ATOM 4323 C C . PRO B 1 71 ? -1.501 45.625 26.891 1 86.88 71 PRO B C 1
ATOM 4325 O O . PRO B 1 71 ? -2.244 45.625 27.875 1 86.88 71 PRO B O 1
ATOM 4328 N N . LYS B 1 72 ? -0.546 46.344 26.797 1 87.25 72 LYS B N 1
ATOM 4329 C CA . LYS B 1 72 ? -0.146 47.406 27.719 1 87.25 72 LYS B CA 1
ATOM 4330 C C . LYS B 1 72 ? 0.299 46.812 29.062 1 87.25 72 LYS B C 1
ATOM 4332 O O . LYS B 1 72 ? 0.506 47.562 30.031 1 87.25 72 LYS B O 1
ATOM 4337 N N . LYS B 1 73 ? 0.349 45.5 29.219 1 86.94 73 LYS B N 1
ATOM 4338 C CA . LYS B 1 73 ? 0.759 44.906 30.484 1 86.94 73 LYS B CA 1
ATOM 4339 C C . LYS B 1 73 ? 2.051 44.094 30.312 1 86.94 73 LYS B C 1
ATOM 4341 O O . LYS B 1 73 ? 2.895 44.094 31.219 1 86.94 73 LYS B O 1
ATOM 4346 N N . GLY B 1 74 ? 2.182 43.562 29.109 1 90.69 74 GLY B N 1
ATOM 4347 C CA . GLY B 1 74 ? 3.439 42.875 28.891 1 90.69 74 GLY B CA 1
ATOM 4348 C C . GLY B 1 74 ? 3.262 41.406 28.531 1 90.69 74 GLY B C 1
ATOM 4349 O O . GLY B 1 74 ? 2.281 41.031 27.891 1 90.69 74 GLY B O 1
ATOM 4350 N N . TYR B 1 75 ? 4.363 40.562 28.875 1 93.12 75 TYR B N 1
ATOM 4351 C CA . TYR B 1 75 ? 4.406 39.156 28.516 1 93.12 75 TYR B CA 1
ATOM 4352 C C . TYR B 1 75 ? 4.297 38.281 29.75 1 93.12 75 TYR B C 1
ATOM 4354 O O . TYR B 1 75 ? 4.875 38.594 30.797 1 93.12 75 TYR B O 1
ATOM 4362 N N . TYR B 1 76 ? 3.533 37.156 29.688 1 93.06 76 TYR B N 1
ATOM 4363 C CA . TYR B 1 76 ? 3.303 36.281 30.812 1 93.06 76 TYR B CA 1
ATOM 4364 C C . TYR B 1 76 ? 3.521 34.812 30.406 1 93.06 76 TYR B C 1
ATOM 4366 O O . TYR B 1 76 ? 3.328 34.469 29.25 1 93.06 76 TYR B O 1
ATOM 4374 N N . VAL B 1 77 ? 3.885 34.031 31.375 1 92.06 77 VAL B N 1
ATOM 4375 C CA . VAL B 1 77 ? 4.109 32.625 31.141 1 92.06 77 VAL B CA 1
ATOM 4376 C C . VAL B 1 77 ? 2.771 31.891 31.094 1 92.06 77 VAL B C 1
ATOM 4378 O O . VAL B 1 77 ? 1.902 32.094 31.938 1 92.06 77 VAL B O 1
ATOM 4381 N N . SER B 1 78 ? 2.598 31.031 30.078 1 90.19 78 SER B N 1
ATOM 4382 C CA . SER B 1 78 ? 1.374 30.25 29.891 1 90.19 78 SER B CA 1
ATOM 4383 C C . SER B 1 78 ? 1.299 29.094 30.875 1 90.19 78 SER B C 1
ATOM 4385 O O . SER B 1 78 ? 2.303 28.719 31.484 1 90.19 78 SER B O 1
ATOM 4387 N N . ASP B 1 79 ? 0.053 28.578 31.125 1 86.31 79 ASP B N 1
ATOM 4388 C CA . ASP B 1 79 ? -0.16 27.391 31.953 1 86.31 79 ASP B CA 1
ATOM 4389 C C . ASP B 1 79 ? 0.275 26.125 31.234 1 86.31 79 ASP B C 1
ATOM 4391 O O . ASP B 1 79 ? -0.374 25.703 30.281 1 86.31 79 ASP B O 1
ATOM 4395 N N . ILE B 1 80 ? 1.358 25.578 31.656 1 84.25 80 ILE B N 1
ATOM 4396 C CA . ILE B 1 80 ? 1.815 24.328 31.047 1 84.25 80 ILE B CA 1
ATOM 4397 C C . ILE B 1 80 ? 1.85 23.219 32.094 1 84.25 80 ILE B C 1
ATOM 4399 O O . ILE B 1 80 ? 2.801 22.438 32.156 1 84.25 80 ILE B O 1
ATOM 4403 N N . SER B 1 81 ? 0.919 23.234 33.062 1 76.25 81 SER B N 1
ATOM 4404 C CA . SER B 1 81 ? 0.878 22.297 34.156 1 76.25 81 SER B CA 1
ATOM 4405 C C . SER B 1 81 ? 0.81 20.859 33.688 1 76.25 81 SER B C 1
ATOM 4407 O O . SER B 1 81 ? 1.149 19.938 34.406 1 76.25 81 SER B O 1
ATOM 4409 N N . GLY B 1 82 ? 0.441 20.641 32.5 1 75.5 82 GLY B N 1
ATOM 4410 C CA . GLY B 1 82 ? 0.417 19.297 31.953 1 75.5 82 GLY B CA 1
ATOM 4411 C C . GLY B 1 82 ? 1.78 18.625 31.938 1 75.5 82 GLY B C 1
ATOM 4412 O O . GLY B 1 82 ? 1.879 17.406 31.984 1 75.5 82 GLY B O 1
ATOM 4413 N N . VAL B 1 83 ? 2.766 19.406 31.891 1 74.88 83 VAL B N 1
ATOM 4414 C CA . VAL B 1 83 ? 4.137 18.906 31.812 1 74.88 83 VAL B CA 1
ATOM 4415 C C . VAL B 1 83 ? 4.477 18.125 33.062 1 74.88 83 VAL B C 1
ATOM 4417 O O . VAL B 1 83 ? 5.18 17.109 33 1 74.88 83 VAL B O 1
ATOM 4420 N N . ALA B 1 84 ? 3.963 18.609 34.125 1 69.56 84 ALA B N 1
ATOM 4421 C CA . ALA B 1 84 ? 4.285 18.016 35.406 1 69.56 84 ALA B CA 1
ATOM 4422 C C . ALA B 1 84 ? 3.711 16.609 35.531 1 69.56 84 ALA B C 1
ATOM 4424 O O . ALA B 1 84 ? 4.168 15.812 36.375 1 69.56 84 ALA B O 1
ATOM 4425 N N . ARG B 1 85 ? 2.85 16.25 34.719 1 72.75 85 ARG B N 1
ATOM 4426 C CA . ARG B 1 85 ? 2.154 14.969 34.812 1 72.75 85 ARG B CA 1
ATOM 4427 C C . ARG B 1 85 ? 2.791 13.93 33.906 1 72.75 85 ARG B C 1
ATOM 4429 O O . ARG B 1 85 ? 2.305 12.797 33.812 1 72.75 85 ARG B O 1
ATOM 4436 N N . ILE B 1 86 ? 3.896 14.32 33.312 1 74.69 86 ILE B N 1
ATOM 4437 C CA . ILE B 1 86 ? 4.531 13.43 32.344 1 74.69 86 ILE B CA 1
ATOM 4438 C C . ILE B 1 86 ? 5.816 12.859 32.938 1 74.69 86 ILE B C 1
ATOM 4440 O O . ILE B 1 86 ? 6.684 13.609 33.406 1 74.69 86 ILE B O 1
ATOM 4444 N N . LYS B 1 87 ? 5.891 11.531 33.062 1 71.81 87 LYS B N 1
ATOM 4445 C CA . LYS B 1 87 ? 7.09 10.859 33.562 1 71.81 87 LYS B CA 1
ATOM 4446 C C . LYS B 1 87 ? 7.949 10.344 32.406 1 71.81 87 LYS B C 1
ATOM 4448 O O . LYS B 1 87 ? 7.449 9.688 31.484 1 71.81 87 LYS B O 1
ATOM 4453 N N . PRO B 1 88 ? 9.258 10.734 32.5 1 71.69 88 PRO B N 1
ATOM 4454 C CA . PRO B 1 88 ? 10.141 10.219 31.453 1 71.69 88 PRO B CA 1
ATOM 4455 C C . PRO B 1 88 ? 10.305 8.695 31.516 1 71.69 88 PRO B C 1
ATOM 4457 O O . PRO B 1 88 ? 10.305 8.117 32.594 1 71.69 88 PRO B O 1
ATOM 4460 N N . VAL B 1 89 ? 10.164 8.047 30.469 1 70.75 89 VAL B N 1
ATOM 4461 C CA . VAL B 1 89 ? 10.445 6.621 30.375 1 70.75 89 VAL B CA 1
ATOM 4462 C C . VAL B 1 89 ? 11.781 6.402 29.672 1 70.75 89 VAL B C 1
ATOM 4464 O O . VAL B 1 89 ? 12.039 7.004 28.625 1 70.75 89 VAL B O 1
ATOM 4467 N N . LYS B 1 90 ? 12.836 5.879 30.344 1 60.47 90 LYS B N 1
ATOM 4468 C CA . LYS B 1 90 ? 14.109 5.531 29.703 1 60.47 90 LYS B CA 1
ATOM 4469 C C . LYS B 1 90 ? 13.977 4.273 28.859 1 60.47 90 LYS B C 1
ATOM 4471 O O . LYS B 1 90 ? 13.664 3.197 29.375 1 60.47 90 LYS B O 1
ATOM 4476 N N . TYR B 1 91 ? 13.641 4.387 27.641 1 56.81 91 TYR B N 1
ATOM 4477 C CA . TYR B 1 91 ? 13.672 3.148 26.875 1 56.81 91 TYR B CA 1
ATOM 4478 C C . TYR B 1 91 ? 14.922 3.074 26 1 56.81 91 TYR B C 1
ATOM 4480 O O . TYR B 1 91 ? 15.414 4.098 25.516 1 56.81 91 TYR B O 1
ATOM 4488 N N . GLU B 1 92 ? 15.641 1.984 26.125 1 55.19 92 GLU B N 1
ATOM 4489 C CA . GLU B 1 92 ? 16.75 1.713 25.203 1 55.19 92 GLU B CA 1
ATOM 4490 C C . GLU B 1 92 ? 16.25 1.557 23.766 1 55.19 92 GLU B C 1
ATOM 4492 O O . GLU B 1 92 ? 15.289 0.828 23.516 1 55.19 92 GLU B O 1
ATOM 4497 N N . VAL B 1 93 ? 16.547 2.543 23.031 1 59.41 93 VAL B N 1
ATOM 4498 C CA . VAL B 1 93 ? 16.297 2.359 21.609 1 59.41 93 VAL B CA 1
ATOM 4499 C C . VAL B 1 93 ? 16.875 1.027 21.141 1 59.41 93 VAL B C 1
ATOM 4501 O O . VAL B 1 93 ? 18.094 0.807 21.234 1 59.41 93 VAL B O 1
ATOM 4504 N N . PRO B 1 94 ? 15.969 0.066 20.953 1 55.44 94 PRO B N 1
ATOM 4505 C CA . PRO B 1 94 ? 16.625 -1.133 20.422 1 55.44 94 PRO B CA 1
ATOM 4506 C C . PRO B 1 94 ? 17.5 -0.836 19.203 1 55.44 94 PRO B C 1
ATOM 4508 O O . PRO B 1 94 ? 17.156 0.016 18.375 1 55.44 94 PRO B O 1
ATOM 4511 N N . GLU B 1 95 ? 18.734 -1.037 19.422 1 56.97 95 GLU B N 1
ATOM 4512 C CA . GLU B 1 95 ? 19.609 -0.943 18.25 1 56.97 95 GLU B CA 1
ATOM 4513 C C . GLU B 1 95 ? 19.031 -1.743 17.078 1 56.97 95 GLU B C 1
ATOM 4515 O O . GLU B 1 95 ? 19.203 -2.963 17 1 56.97 95 GLU B O 1
ATOM 4520 N N . ILE B 1 96 ? 17.969 -1.273 16.625 1 59 96 ILE B N 1
ATOM 4521 C CA . ILE B 1 96 ? 17.484 -1.964 15.438 1 59 96 ILE B CA 1
ATOM 4522 C C . ILE B 1 96 ? 18.469 -1.773 14.289 1 59 96 ILE B C 1
ATOM 4524 O O . ILE B 1 96 ? 18.609 -0.667 13.766 1 59 96 ILE B O 1
ATOM 4528 N N . THR B 1 97 ? 19.484 -2.586 14.367 1 56.94 97 THR B N 1
ATOM 4529 C CA . THR B 1 97 ? 20.5 -2.582 13.32 1 56.94 97 THR B CA 1
ATOM 4530 C C . THR B 1 97 ? 19.953 -3.209 12.039 1 56.94 97 THR B C 1
ATOM 4532 O O . THR B 1 97 ? 18.984 -3.971 12.078 1 56.94 97 THR B O 1
ATOM 4535 N N . ALA B 1 98 ? 20.484 -2.734 11.023 1 58 98 ALA B N 1
ATOM 4536 C CA . ALA B 1 98 ? 20.203 -3.422 9.766 1 58 98 ALA B CA 1
ATOM 4537 C C . ALA B 1 98 ? 20.281 -4.938 9.945 1 58 98 ALA B C 1
ATOM 4539 O O . ALA B 1 98 ? 21.203 -5.457 10.562 1 58 98 ALA B O 1
ATOM 4540 N N . LYS B 1 99 ? 19.047 -5.617 9.898 1 56.34 99 LYS B N 1
ATOM 4541 C CA . LYS B 1 99 ? 19.031 -7.074 9.984 1 56.34 99 LYS B CA 1
ATOM 4542 C C . LYS B 1 99 ? 20.25 -7.684 9.289 1 56.34 99 LYS B C 1
ATOM 4544 O O . LYS B 1 99 ? 20.547 -7.34 8.148 1 56.34 99 LYS B O 1
ATOM 4549 N N . LYS B 1 100 ? 21.188 -8.328 10.18 1 50.81 100 LYS B N 1
ATOM 4550 C CA . LYS B 1 100 ? 22.375 -9.016 9.695 1 50.81 100 LYS B CA 1
ATOM 4551 C C . LYS B 1 100 ? 22.016 -10 8.586 1 50.81 100 LYS B C 1
ATOM 4553 O O . LYS B 1 100 ? 21.016 -10.711 8.672 1 50.81 100 LYS B O 1
ATOM 4558 N N . LYS B 1 101 ? 22.672 -9.875 7.414 1 54.03 101 LYS B N 1
ATOM 4559 C CA . LYS B 1 101 ? 22.609 -10.781 6.277 1 54.03 101 LYS B CA 1
ATOM 4560 C C . LYS B 1 101 ? 22.875 -12.227 6.707 1 54.03 101 LYS B C 1
ATOM 4562 O O . LYS B 1 101 ? 23.938 -12.531 7.238 1 54.03 101 LYS B O 1
ATOM 4567 N N . THR B 1 102 ? 22.016 -13 7.332 1 55.44 102 THR B N 1
ATOM 4568 C CA . THR B 1 102 ? 22.469 -14.383 7.426 1 55.44 102 THR B CA 1
ATOM 4569 C C . THR B 1 102 ? 23.016 -14.867 6.09 1 55.44 102 THR B C 1
ATOM 4571 O O . THR B 1 102 ? 22.312 -14.883 5.086 1 55.44 102 THR B O 1
ATOM 4574 N N . GLY B 1 103 ? 24.219 -14.539 5.898 1 64.19 103 GLY B N 1
ATOM 4575 C CA . GLY B 1 103 ? 24.844 -14.812 4.621 1 64.19 103 GLY B CA 1
ATOM 4576 C C . GLY B 1 103 ? 24.953 -16.297 4.32 1 64.19 103 GLY B C 1
ATOM 4577 O O . GLY B 1 103 ? 25.859 -16.969 4.828 1 64.19 103 GLY B O 1
ATOM 4578 N N . TYR B 1 104 ? 23.812 -16.953 3.852 1 76.12 104 TYR B N 1
ATOM 4579 C CA . TYR B 1 104 ? 23.953 -18.312 3.338 1 76.12 104 TYR B CA 1
ATOM 4580 C C . TYR B 1 104 ? 24.781 -18.328 2.059 1 76.12 104 TYR B C 1
ATOM 4582 O O . TYR B 1 104 ? 24.734 -17.391 1.263 1 76.12 104 TYR B O 1
ATOM 4590 N N . LYS B 1 105 ? 25.625 -19.328 2.018 1 78.25 105 LYS B N 1
ATOM 4591 C CA . LYS B 1 105 ? 26.344 -19.531 0.77 1 78.25 105 LYS B CA 1
ATOM 4592 C C . LYS B 1 105 ? 25.391 -19.844 -0.378 1 78.25 105 LYS B C 1
ATOM 4594 O O . LYS B 1 105 ? 25.594 -19.406 -1.507 1 78.25 105 LYS B O 1
ATOM 4599 N N . SER B 1 106 ? 24.312 -20.672 0.041 1 84.31 106 SER B N 1
ATOM 4600 C CA . SER B 1 106 ? 23.297 -21.062 -0.936 1 84.31 106 SER B CA 1
ATOM 4601 C C . SER B 1 106 ? 21.922 -21.125 -0.301 1 84.31 106 SER B C 1
ATOM 4603 O O . SER B 1 106 ? 21.719 -21.828 0.693 1 84.31 106 SER B O 1
ATOM 4605 N N . ASP B 1 107 ? 21.047 -20.375 -0.883 1 86.81 107 ASP B N 1
ATOM 4606 C CA . ASP B 1 107 ? 19.656 -20.422 -0.441 1 86.81 107 ASP B CA 1
ATOM 4607 C C . ASP B 1 107 ? 18.766 -21.094 -1.484 1 86.81 107 ASP B C 1
ATOM 4609 O O . ASP B 1 107 ? 18.391 -20.469 -2.477 1 86.81 107 ASP B O 1
ATOM 4613 N N . LEU B 1 108 ? 18.375 -22.328 -1.186 1 88.62 108 LEU B N 1
ATOM 4614 C CA . LEU B 1 108 ? 17.609 -23.109 -2.137 1 88.62 108 LEU B CA 1
ATOM 4615 C C . LEU B 1 108 ? 16.109 -22.844 -1.988 1 88.62 108 LEU B C 1
ATOM 4617 O O . LEU B 1 108 ? 15.297 -23.406 -2.725 1 88.62 108 LEU B O 1
ATOM 4621 N N . SER B 1 109 ? 15.844 -21.953 -1.05 1 81.5 109 SER B N 1
ATOM 4622 C CA . SER B 1 109 ? 14.438 -21.656 -0.799 1 81.5 109 SER B CA 1
ATOM 4623 C C . SER B 1 109 ? 14.062 -20.266 -1.329 1 81.5 109 SER B C 1
ATOM 4625 O O . SER B 1 109 ? 12.922 -19.828 -1.198 1 81.5 109 SER B O 1
ATOM 4627 N N . SER B 1 110 ? 14.969 -19.625 -1.918 1 70.69 110 SER B N 1
ATOM 4628 C CA . SER B 1 110 ? 14.766 -18.25 -2.346 1 70.69 110 SER B CA 1
ATOM 4629 C C . SER B 1 110 ? 13.797 -18.172 -3.52 1 70.69 110 SER B C 1
ATOM 4631 O O . SER B 1 110 ? 13.867 -18.984 -4.445 1 70.69 110 SER B O 1
ATOM 4633 N N . ASN B 1 111 ? 12.781 -17.406 -3.348 1 70.19 111 ASN B N 1
ATOM 4634 C CA . ASN B 1 111 ? 11.844 -17.172 -4.441 1 70.19 111 ASN B CA 1
ATOM 4635 C C . ASN B 1 111 ? 12.188 -15.906 -5.207 1 70.19 111 ASN B C 1
ATOM 4637 O O . ASN B 1 111 ? 11.352 -15.375 -5.945 1 70.19 111 ASN B O 1
ATOM 4641 N N . ARG B 1 112 ? 13.461 -15.617 -5.195 1 71.31 112 ARG B N 1
ATOM 4642 C CA . ARG B 1 112 ? 13.898 -14.383 -5.844 1 71.31 112 ARG B CA 1
ATOM 4643 C C . ARG B 1 112 ? 14.125 -14.602 -7.336 1 71.31 112 ARG B C 1
ATOM 4645 O O . ARG B 1 112 ? 14.383 -15.727 -7.77 1 71.31 112 ARG B O 1
ATOM 4652 N N . THR B 1 113 ? 13.875 -13.578 -8.008 1 71.94 113 THR B N 1
ATOM 4653 C CA . THR B 1 113 ? 14.188 -13.594 -9.438 1 71.94 113 THR B CA 1
ATOM 4654 C C . THR B 1 113 ? 15.641 -13.211 -9.672 1 71.94 113 THR B C 1
ATOM 4656 O O . THR B 1 113 ? 16.219 -12.461 -8.891 1 71.94 113 THR B O 1
ATOM 4659 N N . ASP B 1 114 ? 16.234 -13.758 -10.656 1 74.06 114 ASP B N 1
ATOM 4660 C CA . ASP B 1 114 ? 17.594 -13.375 -11.031 1 74.06 114 ASP B CA 1
ATOM 4661 C C . ASP B 1 114 ? 17.688 -11.883 -11.312 1 74.06 114 ASP B C 1
ATOM 4663 O O . ASP B 1 114 ? 16.953 -11.352 -12.156 1 74.06 114 ASP B O 1
ATOM 4667 N N . PRO B 1 115 ? 18.516 -11.227 -10.578 1 73.75 115 PRO B N 1
ATOM 4668 C CA . PRO B 1 115 ? 18.641 -9.781 -10.773 1 73.75 115 PRO B CA 1
ATOM 4669 C C . PRO B 1 115 ? 18.953 -9.406 -12.219 1 73.75 115 PRO B C 1
ATOM 4671 O O . PRO B 1 115 ? 18.531 -8.344 -12.688 1 73.75 115 PRO B O 1
ATOM 4674 N N . GLY B 1 116 ? 19.672 -10.25 -12.828 1 78.88 116 GLY B N 1
ATOM 4675 C CA . GLY B 1 116 ? 20.062 -9.945 -14.195 1 78.88 116 GLY B CA 1
ATOM 4676 C C . GLY B 1 116 ? 18.922 -10.133 -15.188 1 78.88 116 GLY B C 1
ATOM 4677 O O . GLY B 1 116 ? 19.016 -9.719 -16.344 1 78.88 116 GLY B O 1
ATOM 4678 N N . SER B 1 117 ? 17.875 -10.633 -14.734 1 86.06 117 SER B N 1
ATOM 4679 C CA . SER B 1 117 ? 16.797 -10.969 -15.656 1 86.06 117 SER B CA 1
ATOM 4680 C C . SER B 1 117 ? 15.852 -9.789 -15.844 1 86.06 117 SER B C 1
ATOM 4682 O O . SER B 1 117 ? 15.086 -9.742 -16.812 1 86.06 117 SER B O 1
ATOM 4684 N N . PHE B 1 118 ? 15.875 -8.828 -14.992 1 93.12 118 PHE B N 1
ATOM 4685 C CA . PHE B 1 118 ? 15.008 -7.66 -15.133 1 93.12 118 PHE B CA 1
ATOM 4686 C C . PHE B 1 118 ? 15.445 -6.805 -16.312 1 93.12 118 PHE B C 1
ATOM 4688 O O . PHE B 1 118 ? 16.641 -6.598 -16.531 1 93.12 118 PHE B O 1
ATOM 4695 N N . PRO B 1 119 ? 14.547 -6.336 -17.078 1 95.94 119 PRO B N 1
ATOM 4696 C CA . PRO B 1 119 ? 14.875 -5.512 -18.25 1 95.94 119 PRO B CA 1
ATOM 4697 C C . PRO B 1 119 ? 15.188 -4.062 -17.891 1 95.94 119 PRO B C 1
ATOM 4699 O O . PRO B 1 119 ? 14.469 -3.148 -18.297 1 95.94 119 PRO B O 1
ATOM 4702 N N . PHE B 1 120 ? 16.328 -3.811 -17.297 1 96.69 120 PHE B N 1
ATOM 4703 C CA . PHE B 1 120 ? 16.719 -2.521 -16.734 1 96.69 120 PHE B CA 1
ATOM 4704 C C . PHE B 1 120 ? 16.766 -1.452 -17.828 1 96.69 120 PHE B C 1
ATOM 4706 O O . PHE B 1 120 ? 16.266 -0.344 -17.641 1 96.69 120 PHE B O 1
ATOM 4713 N N . ALA B 1 121 ? 17.375 -1.768 -18.953 1 96.69 121 ALA B N 1
ATOM 4714 C CA . ALA B 1 121 ? 17.562 -0.774 -20.016 1 96.69 121 ALA B CA 1
ATOM 4715 C C . ALA B 1 121 ? 16.203 -0.289 -20.531 1 96.69 121 ALA B C 1
ATOM 4717 O O . ALA B 1 121 ? 15.984 0.917 -20.672 1 96.69 121 ALA B O 1
ATOM 4718 N N . THR B 1 122 ? 15.32 -1.238 -20.828 1 97.75 122 THR B N 1
ATOM 4719 C CA . THR B 1 122 ? 13.992 -0.903 -21.328 1 97.75 122 THR B CA 1
ATOM 4720 C C . THR B 1 122 ? 13.203 -0.122 -20.281 1 97.75 122 THR B C 1
ATOM 4722 O O . THR B 1 122 ? 12.539 0.863 -20.609 1 97.75 122 THR B O 1
ATOM 4725 N N . TRP B 1 123 ? 13.266 -0.521 -19.031 1 97.94 123 TRP B N 1
ATOM 4726 C CA . TRP B 1 123 ? 12.531 0.124 -17.953 1 97.94 123 TRP B CA 1
ATOM 4727 C C . TRP B 1 123 ? 13.023 1.55 -17.734 1 97.94 123 TRP B C 1
ATOM 4729 O O . TRP B 1 123 ? 12.227 2.467 -17.531 1 97.94 123 TRP B O 1
ATOM 4739 N N . ALA B 1 124 ? 14.375 1.729 -17.734 1 97.81 124 ALA B N 1
ATOM 4740 C CA . ALA B 1 124 ? 14.961 3.062 -17.594 1 97.81 124 ALA B CA 1
ATOM 4741 C C . ALA B 1 124 ? 14.477 3.984 -18.719 1 97.81 124 ALA B C 1
ATOM 4743 O O . ALA B 1 124 ? 14.141 5.145 -18.469 1 97.81 124 ALA B O 1
ATOM 4744 N N . LYS B 1 125 ? 14.453 3.475 -19.891 1 97.88 125 LYS B N 1
ATOM 4745 C CA . LYS B 1 125 ? 14 4.227 -21.062 1 97.88 125 LYS B CA 1
ATOM 4746 C C . LYS B 1 125 ? 12.539 4.648 -20.906 1 97.88 125 LYS B C 1
ATOM 4748 O O . LYS B 1 125 ? 12.203 5.812 -21.109 1 97.88 125 LYS B O 1
ATOM 4753 N N . LEU B 1 126 ? 11.672 3.758 -20.531 1 98.31 126 LEU B N 1
ATOM 4754 C CA . LEU B 1 126 ? 10.25 4.027 -20.406 1 98.31 126 LEU B CA 1
ATOM 4755 C C . LEU B 1 126 ? 9.977 4.992 -19.25 1 98.31 126 LEU B C 1
ATOM 4757 O O . LEU B 1 126 ? 9.148 5.895 -19.375 1 98.31 126 LEU B O 1
ATOM 4761 N N . MET B 1 127 ? 10.664 4.816 -18.109 1 98.19 127 MET B N 1
ATOM 4762 C CA . MET B 1 127 ? 10.508 5.707 -16.953 1 98.19 127 MET B CA 1
ATOM 4763 C C . MET B 1 127 ? 10.883 7.137 -17.328 1 98.19 127 MET B C 1
ATOM 4765 O O . MET B 1 127 ? 10.164 8.078 -16.984 1 98.19 127 MET B O 1
ATOM 4769 N N . ARG B 1 128 ? 11.992 7.262 -17.969 1 97.56 128 ARG B N 1
ATOM 4770 C CA . ARG B 1 128 ? 12.422 8.586 -18.406 1 97.56 128 ARG B CA 1
ATOM 4771 C C . ARG B 1 128 ? 11.398 9.227 -19.328 1 97.56 128 ARG B C 1
ATOM 4773 O O . ARG B 1 128 ? 11.062 10.398 -19.188 1 97.56 128 ARG B O 1
ATOM 4780 N N . ARG B 1 129 ? 10.953 8.477 -20.297 1 98 129 ARG B N 1
ATOM 4781 C CA . ARG B 1 129 ? 9.969 8.969 -21.25 1 98 129 ARG B CA 1
ATOM 4782 C C . ARG B 1 129 ? 8.688 9.406 -20.547 1 98 129 ARG B C 1
ATOM 4784 O O . ARG B 1 129 ? 8.148 10.477 -20.844 1 98 129 ARG B O 1
ATOM 4791 N N . VAL B 1 130 ? 8.203 8.625 -19.594 1 98 130 VAL B N 1
ATOM 4792 C CA . VAL B 1 130 ? 6.977 8.922 -18.859 1 98 130 VAL B CA 1
ATOM 4793 C C . VAL B 1 130 ? 7.156 10.203 -18.062 1 98 130 VAL B C 1
ATOM 4795 O O . VAL B 1 130 ? 6.285 11.078 -18.062 1 98 130 VAL B O 1
ATOM 4798 N N . ILE B 1 131 ? 8.273 10.352 -17.359 1 97.25 131 ILE B N 1
ATOM 4799 C CA . ILE B 1 131 ? 8.523 11.5 -16.5 1 97.25 131 ILE B CA 1
ATOM 4800 C C . ILE B 1 131 ? 8.656 12.766 -17.344 1 97.25 131 ILE B C 1
ATOM 4802 O O . ILE B 1 131 ? 8.195 13.836 -16.938 1 97.25 131 ILE B O 1
ATOM 4806 N N . THR B 1 132 ? 9.211 12.633 -18.547 1 95.56 132 THR B N 1
ATOM 4807 C CA . THR B 1 132 ? 9.484 13.789 -19.375 1 95.56 132 THR B CA 1
ATOM 4808 C C . THR B 1 132 ? 8.258 14.172 -20.203 1 95.56 132 THR B C 1
ATOM 4810 O O . THR B 1 132 ? 7.965 15.359 -20.375 1 95.56 132 THR B O 1
ATOM 4813 N N . ASP B 1 133 ? 7.523 13.195 -20.672 1 95.88 133 ASP B N 1
ATOM 4814 C CA . ASP B 1 133 ? 6.52 13.453 -21.703 1 95.88 133 ASP B CA 1
ATOM 4815 C C . ASP B 1 133 ? 5.113 13.484 -21.109 1 95.88 133 ASP B C 1
ATOM 4817 O O . ASP B 1 133 ? 4.18 13.992 -21.734 1 95.88 133 ASP B O 1
ATOM 4821 N N . ARG B 1 134 ? 4.926 12.992 -19.922 1 95.5 134 ARG B N 1
ATOM 4822 C CA . ARG B 1 134 ? 3.568 12.828 -19.406 1 95.5 134 ARG B CA 1
ATOM 4823 C C . ARG B 1 134 ? 3.398 13.578 -18.078 1 95.5 134 ARG B C 1
ATOM 4825 O O . ARG B 1 134 ? 2.742 13.086 -17.156 1 95.5 134 ARG B O 1
ATOM 4832 N N . GLN B 1 135 ? 3.967 14.664 -17.969 1 93.88 135 GLN B N 1
ATOM 4833 C CA . GLN B 1 135 ? 4.023 15.422 -16.719 1 93.88 135 GLN B CA 1
ATOM 4834 C C . GLN B 1 135 ? 2.621 15.766 -16.219 1 93.88 135 GLN B C 1
ATOM 4836 O O . GLN B 1 135 ? 2.326 15.609 -15.039 1 93.88 135 GLN B O 1
ATOM 4841 N N . ASP B 1 136 ? 1.699 16.141 -17.062 1 90.75 136 ASP B N 1
ATOM 4842 C CA . ASP B 1 136 ? 0.335 16.484 -16.672 1 90.75 136 ASP B CA 1
ATOM 4843 C C . ASP B 1 136 ? -0.405 15.273 -16.125 1 90.75 136 ASP B C 1
ATOM 4845 O O . ASP B 1 136 ? -1.084 15.359 -15.094 1 90.75 136 ASP B O 1
ATOM 4849 N N . ASP B 1 137 ? -0.272 14.156 -16.781 1 93.5 137 ASP B N 1
ATOM 4850 C CA . ASP B 1 137 ? -0.926 12.922 -16.359 1 93.5 137 ASP B CA 1
ATOM 4851 C C . ASP B 1 137 ? -0.374 12.438 -15.023 1 93.5 137 ASP B C 1
ATOM 4853 O O . ASP B 1 137 ? -1.121 11.922 -14.188 1 93.5 137 ASP B O 1
ATOM 4857 N N . LEU B 1 138 ? 0.928 12.648 -14.922 1 95.31 138 LEU B N 1
ATOM 4858 C CA . LEU B 1 138 ? 1.603 12.188 -13.711 1 95.31 138 LEU B CA 1
ATOM 4859 C C . LEU B 1 138 ? 1.102 12.938 -12.484 1 95.31 138 LEU B C 1
ATOM 4861 O O . LEU B 1 138 ? 1.078 12.391 -11.383 1 95.31 138 LEU B O 1
ATOM 4865 N N . MET B 1 139 ? 0.636 14.156 -12.617 1 92.12 139 MET B N 1
ATOM 4866 C CA . MET B 1 139 ? 0.262 15 -11.492 1 92.12 139 MET B CA 1
ATOM 4867 C C . MET B 1 139 ? -1.232 14.898 -11.203 1 92.12 139 MET B C 1
ATOM 4869 O O . MET B 1 139 ? -1.702 15.352 -10.156 1 92.12 139 MET B O 1
ATOM 4873 N N . LYS B 1 140 ? -1.948 14.281 -12.055 1 90.69 140 LYS B N 1
ATOM 4874 C CA . LYS B 1 140 ? -3.371 14.055 -11.828 1 90.69 140 LYS B CA 1
ATOM 4875 C C . LYS B 1 140 ? -3.594 12.859 -10.898 1 90.69 140 LYS B C 1
ATOM 4877 O O . LYS B 1 140 ? -3.084 11.766 -11.148 1 90.69 140 LYS B O 1
ATOM 4882 N N . ILE B 1 141 ? -4.312 13.086 -9.883 1 90.5 141 ILE B N 1
ATOM 4883 C CA . ILE B 1 141 ? -4.598 12 -8.945 1 90.5 141 ILE B CA 1
ATOM 4884 C C . ILE B 1 141 ? -5.387 10.898 -9.648 1 90.5 141 ILE B C 1
ATOM 4886 O O . ILE B 1 141 ? -6.41 11.172 -10.281 1 90.5 141 ILE B O 1
ATOM 4890 N N . SER B 1 142 ? -4.91 9.695 -9.555 1 92.56 142 SER B N 1
ATOM 4891 C CA . SER B 1 142 ? -5.582 8.57 -10.203 1 92.56 142 SER B CA 1
ATOM 4892 C C . SER B 1 142 ? -6.762 8.078 -9.367 1 92.56 142 SER B C 1
ATOM 4894 O O . SER B 1 142 ? -6.832 8.344 -8.164 1 92.56 142 SER B O 1
ATOM 4896 N N . PRO B 1 143 ? -7.691 7.355 -10.07 1 94.12 143 PRO B N 1
ATOM 4897 C CA . PRO B 1 143 ? -8.695 6.629 -9.289 1 94.12 143 PRO B CA 1
ATOM 4898 C C . PRO B 1 143 ? -8.078 5.664 -8.281 1 94.12 143 PRO B C 1
ATOM 4900 O O . PRO B 1 143 ? -6.926 5.246 -8.445 1 94.12 143 PRO B O 1
ATOM 4903 N N . GLY B 1 144 ? -8.859 5.355 -7.25 1 95.56 144 GLY B N 1
ATOM 4904 C CA . GLY B 1 144 ? -8.391 4.438 -6.227 1 95.56 144 GLY B CA 1
ATOM 4905 C C . GLY B 1 144 ? -8.039 3.068 -6.773 1 95.56 144 GLY B C 1
ATOM 4906 O O . GLY B 1 144 ? -7.184 2.375 -6.215 1 95.56 144 GLY B O 1
ATOM 4907 N N . GLU B 1 145 ? -8.602 2.691 -7.922 1 97 145 GLU B N 1
ATOM 4908 C CA . GLU B 1 145 ? -8.391 1.39 -8.547 1 97 145 GLU B CA 1
ATOM 4909 C C . GLU B 1 145 ? -7.113 1.374 -9.383 1 97 145 GLU B C 1
ATOM 4911 O O . GLU B 1 145 ? -6.648 0.31 -9.797 1 97 145 GLU B O 1
ATOM 4916 N N . GLY B 1 146 ? -6.535 2.486 -9.609 1 97.62 146 GLY B N 1
ATOM 4917 C CA . GLY B 1 146 ? -5.375 2.613 -10.477 1 97.62 146 GLY B CA 1
ATOM 4918 C C . GLY B 1 146 ? -5.668 3.355 -11.766 1 97.62 146 GLY B C 1
ATOM 4919 O O . GLY B 1 146 ? -6.832 3.609 -12.094 1 97.62 146 GLY B O 1
ATOM 4920 N N . THR B 1 147 ? -4.699 3.764 -12.5 1 97.81 147 THR B N 1
ATOM 4921 C CA . THR B 1 147 ? -4.879 4.508 -13.742 1 97.81 147 THR B CA 1
ATOM 4922 C C . THR B 1 147 ? -5.625 3.668 -14.773 1 97.81 147 THR B C 1
ATOM 4924 O O . THR B 1 147 ? -5.434 2.453 -14.852 1 97.81 147 THR B O 1
ATOM 4927 N N . TRP B 1 148 ? -6.426 4.359 -15.516 1 96.62 148 TRP B N 1
ATOM 4928 C CA . TRP B 1 148 ? -7.199 3.682 -16.547 1 96.62 148 TRP B CA 1
ATOM 4929 C C . TRP B 1 148 ? -6.277 3 -17.562 1 96.62 148 TRP B C 1
ATOM 4931 O O . TRP B 1 148 ? -6.555 1.887 -18 1 96.62 148 TRP B O 1
ATOM 4941 N N . GLU B 1 149 ? -5.211 3.627 -17.859 1 97.06 149 GLU B N 1
ATOM 4942 C CA . GLU B 1 149 ? -4.27 3.127 -18.859 1 97.06 149 GLU B CA 1
ATOM 4943 C C . GLU B 1 149 ? -3.68 1.785 -18.438 1 97.06 149 GLU B C 1
ATOM 4945 O O . GLU B 1 149 ? -3.58 0.861 -19.234 1 97.06 149 GLU B O 1
ATOM 4950 N N . LEU B 1 150 ? -3.271 1.661 -17.203 1 98.69 150 LEU B N 1
ATOM 4951 C CA . LEU B 1 150 ? -2.703 0.399 -16.75 1 98.69 150 LEU B CA 1
ATOM 4952 C C . LEU B 1 150 ? -3.773 -0.683 -16.656 1 98.69 150 LEU B C 1
ATOM 4954 O O . LEU B 1 150 ? -3.529 -1.833 -17.031 1 98.69 150 LEU B O 1
ATOM 4958 N N . ARG B 1 151 ? -4.965 -0.342 -16.172 1 98.31 151 ARG B N 1
ATOM 4959 C CA . ARG B 1 151 ? -6.051 -1.312 -16.078 1 98.31 151 ARG B CA 1
ATOM 4960 C C . ARG B 1 151 ? -6.438 -1.831 -17.453 1 98.31 151 ARG B C 1
ATOM 4962 O O . ARG B 1 151 ? -6.688 -3.025 -17.641 1 98.31 151 ARG B O 1
ATOM 4969 N N . LYS B 1 152 ? -6.426 -0.942 -18.438 1 97.56 152 LYS B N 1
ATOM 4970 C CA . LYS B 1 152 ? -6.695 -1.333 -19.828 1 97.56 152 LYS B CA 1
ATOM 4971 C C . LYS B 1 152 ? -5.605 -2.262 -20.344 1 97.56 152 LYS B C 1
ATOM 4973 O O . LYS B 1 152 ? -5.898 -3.27 -21 1 97.56 152 LYS B O 1
ATOM 4978 N N . ALA B 1 153 ? -4.359 -1.924 -20.109 1 98.12 153 ALA B N 1
ATOM 4979 C CA . ALA B 1 153 ? -3.232 -2.746 -20.547 1 98.12 153 ALA B CA 1
ATOM 4980 C C . ALA B 1 153 ? -3.311 -4.148 -19.938 1 98.12 153 ALA B C 1
ATOM 4982 O O . ALA B 1 153 ? -3.064 -5.137 -20.641 1 98.12 153 ALA B O 1
ATOM 4983 N N . ILE B 1 154 ? -3.695 -4.234 -18.688 1 98.25 154 ILE B N 1
ATOM 4984 C CA . ILE B 1 154 ? -3.811 -5.52 -18 1 98.25 154 ILE B CA 1
ATOM 4985 C C . ILE B 1 154 ? -4.961 -6.324 -18.609 1 98.25 154 ILE B C 1
ATOM 4987 O O . ILE B 1 154 ? -4.824 -7.523 -18.859 1 98.25 154 ILE B O 1
ATOM 4991 N N . ALA B 1 155 ? -6.066 -5.633 -18.812 1 96.38 155 ALA B N 1
ATOM 4992 C CA . ALA B 1 155 ? -7.207 -6.312 -19.422 1 96.38 155 ALA B CA 1
ATOM 4993 C C . ALA B 1 155 ? -6.832 -6.91 -20.781 1 96.38 155 ALA B C 1
ATOM 4995 O O . ALA B 1 155 ? -7.18 -8.055 -21.078 1 96.38 155 ALA B O 1
ATOM 4996 N N . MET B 1 156 ? -6.098 -6.172 -21.562 1 94.56 156 MET B N 1
ATOM 4997 C CA . MET B 1 156 ? -5.664 -6.633 -22.875 1 94.56 156 MET B CA 1
ATOM 4998 C C . MET B 1 156 ? -4.707 -7.816 -22.75 1 94.56 156 MET B C 1
ATOM 5000 O O . MET B 1 156 ? -4.809 -8.781 -23.5 1 94.56 156 MET B O 1
ATOM 5004 N N . HIS B 1 157 ? -3.854 -7.715 -21.844 1 94.06 157 HIS B N 1
ATOM 5005 C CA . HIS B 1 157 ? -2.914 -8.805 -21.594 1 94.06 157 HIS B CA 1
ATOM 5006 C C . HIS B 1 157 ? -3.641 -10.078 -21.172 1 94.06 157 HIS B C 1
ATOM 5008 O O . HIS B 1 157 ? -3.322 -11.164 -21.656 1 94.06 157 HIS B O 1
ATOM 5014 N N . LEU B 1 158 ? -4.613 -9.953 -20.281 1 93.94 158 LEU B N 1
ATOM 5015 C CA . LEU B 1 158 ? -5.371 -11.109 -19.812 1 93.94 158 LEU B CA 1
ATOM 5016 C C . LEU B 1 158 ? -6.164 -11.742 -20.938 1 93.94 158 LEU B C 1
ATOM 5018 O O . LEU B 1 158 ? -6.273 -12.969 -21.016 1 93.94 158 LEU B O 1
ATOM 5022 N N . ALA B 1 159 ? -6.656 -10.938 -21.812 1 89 159 ALA B N 1
ATOM 5023 C CA . ALA B 1 159 ? -7.395 -11.438 -22.969 1 89 159 ALA B CA 1
ATOM 5024 C C . ALA B 1 159 ? -6.48 -12.227 -23.891 1 89 159 ALA B C 1
ATOM 5026 O O . ALA B 1 159 ? -6.848 -13.312 -24.359 1 89 159 ALA B O 1
ATOM 5027 N N . SER B 1 160 ? -5.34 -11.711 -24.125 1 83.88 160 SER B N 1
ATOM 5028 C CA . SER B 1 160 ? -4.414 -12.32 -25.078 1 83.88 160 SER B CA 1
ATOM 5029 C C . SER B 1 160 ? -3.717 -13.531 -24.469 1 83.88 160 SER B C 1
ATOM 5031 O O . SER B 1 160 ? -3.562 -14.562 -25.125 1 83.88 160 SER B O 1
ATOM 5033 N N . PHE B 1 161 ? -3.361 -13.438 -23.219 1 82.38 161 PHE B N 1
ATOM 5034 C CA . PHE B 1 161 ? -2.525 -14.453 -22.578 1 82.38 161 PHE B CA 1
ATOM 5035 C C . PHE B 1 161 ? -3.381 -15.562 -21.984 1 82.38 161 PHE B C 1
ATOM 5037 O O . PHE B 1 161 ? -3 -16.734 -22.016 1 82.38 161 PHE B O 1
ATOM 5044 N N . ARG B 1 162 ? -4.5 -15.195 -21.375 1 82.12 162 ARG B N 1
ATOM 5045 C CA . ARG B 1 162 ? -5.289 -16.156 -20.625 1 82.12 162 ARG B CA 1
ATOM 5046 C C . ARG B 1 162 ? -6.66 -16.359 -21.25 1 82.12 162 ARG B C 1
ATOM 5048 O O . ARG B 1 162 ? -7.5 -17.078 -20.703 1 82.12 162 ARG B O 1
ATOM 5055 N N . ASP B 1 163 ? -6.906 -15.727 -22.391 1 80.38 163 ASP B N 1
ATOM 5056 C CA . ASP B 1 163 ? -8.234 -15.758 -23 1 80.38 163 ASP B CA 1
ATOM 5057 C C . ASP B 1 163 ? -9.305 -15.367 -21.969 1 80.38 163 ASP B C 1
ATOM 5059 O O . ASP B 1 163 ? -10.352 -16.016 -21.891 1 80.38 163 ASP B O 1
ATOM 5063 N N . MET B 1 164 ? -8.945 -14.492 -21.109 1 87.62 164 MET B N 1
ATOM 5064 C CA . MET B 1 164 ? -9.836 -13.977 -20.078 1 87.62 164 MET B CA 1
ATOM 5065 C C . MET B 1 164 ? -10.383 -12.602 -20.469 1 87.62 164 MET B C 1
ATOM 5067 O O . MET B 1 164 ? -9.625 -11.633 -20.547 1 87.62 164 MET B O 1
ATOM 5071 N N . LYS B 1 165 ? -11.633 -12.57 -20.734 1 87.44 165 LYS B N 1
ATOM 5072 C CA . LYS B 1 165 ? -12.25 -11.305 -21.125 1 87.44 165 LYS B CA 1
ATOM 5073 C C . LYS B 1 165 ? -12.766 -10.547 -19.906 1 87.44 165 LYS B C 1
ATOM 5075 O O . LYS B 1 165 ? -13.75 -10.961 -19.281 1 87.44 165 LYS B O 1
ATOM 5080 N N . VAL B 1 166 ? -12.086 -9.484 -19.547 1 92.81 166 VAL B N 1
ATOM 5081 C CA . VAL B 1 166 ? -12.484 -8.625 -18.438 1 92.81 166 VAL B CA 1
ATOM 5082 C C . VAL B 1 166 ? -12.414 -7.164 -18.875 1 92.81 166 VAL B C 1
ATOM 5084 O O . VAL B 1 166 ? -11.719 -6.824 -19.828 1 92.81 166 VAL B O 1
ATOM 5087 N N . THR B 1 167 ? -13.195 -6.332 -18.266 1 93.56 167 THR B N 1
ATOM 5088 C CA . THR B 1 167 ? -13.141 -4.895 -18.5 1 93.56 167 THR B CA 1
ATOM 5089 C C . THR B 1 167 ? -12.188 -4.223 -17.516 1 93.56 167 THR B C 1
ATOM 5091 O O . THR B 1 167 ? -12 -4.707 -16.406 1 93.56 167 THR B O 1
ATOM 5094 N N . PRO B 1 168 ? -11.586 -3.105 -17.969 1 96 168 PRO B N 1
ATOM 5095 C CA . PRO B 1 168 ? -10.734 -2.361 -17.031 1 96 168 PRO B CA 1
ATOM 5096 C C . PRO B 1 168 ? -11.461 -1.985 -15.75 1 96 168 PRO B C 1
ATOM 5098 O O . PRO B 1 168 ? -10.828 -1.874 -14.695 1 96 168 PRO B O 1
ATOM 5101 N N . GLY B 1 169 ? -12.781 -1.812 -15.781 1 94.88 169 GLY B N 1
ATOM 5102 C CA . GLY B 1 169 ? -13.578 -1.436 -14.625 1 94.88 169 GLY B CA 1
ATOM 5103 C C . GLY B 1 169 ? -13.602 -2.502 -13.547 1 94.88 169 GLY B C 1
ATOM 5104 O O . GLY B 1 169 ? -13.922 -2.213 -12.391 1 94.88 169 GLY B O 1
ATOM 5105 N N . GLN B 1 170 ? -13.227 -3.736 -13.875 1 96.69 170 GLN B N 1
ATOM 5106 C CA . GLN B 1 170 ? -13.219 -4.852 -12.938 1 96.69 170 GLN B CA 1
ATOM 5107 C C . GLN B 1 170 ? -11.859 -4.973 -12.242 1 96.69 170 GLN B C 1
ATOM 5109 O O . GLN B 1 170 ? -11.719 -5.738 -11.289 1 96.69 170 GLN B O 1
ATOM 5114 N N . ILE B 1 171 ? -10.906 -4.191 -12.703 1 98.12 171 ILE B N 1
ATOM 5115 C CA . ILE B 1 171 ? -9.523 -4.398 -12.281 1 98.12 171 ILE B CA 1
ATOM 5116 C C . ILE B 1 171 ? -9.164 -3.385 -11.195 1 98.12 171 ILE B C 1
ATOM 5118 O O . ILE B 1 171 ? -9.453 -2.193 -11.328 1 98.12 171 ILE B O 1
ATOM 5122 N N . ILE B 1 172 ? -8.609 -3.826 -10.07 1 98.5 172 ILE B N 1
ATOM 5123 C CA . ILE B 1 172 ? -8.07 -3.008 -9 1 98.5 172 ILE B CA 1
ATOM 5124 C C . ILE B 1 172 ? -6.559 -3.223 -8.898 1 98.5 172 ILE B C 1
ATOM 5126 O O . ILE B 1 172 ? -6.094 -4.355 -8.75 1 98.5 172 ILE B O 1
ATOM 5130 N N . ILE B 1 173 ? -5.781 -2.133 -8.992 1 98.62 173 ILE B N 1
ATOM 5131 C CA . ILE B 1 173 ? -4.328 -2.168 -8.867 1 98.62 173 ILE B CA 1
ATOM 5132 C C . ILE B 1 173 ? -3.928 -1.882 -7.422 1 98.62 173 ILE B C 1
ATOM 5134 O O . ILE B 1 173 ? -4.516 -1.019 -6.77 1 98.62 173 ILE B O 1
ATOM 5138 N N . GLY B 1 174 ? -2.941 -2.576 -6.879 1 98.25 174 GLY B N 1
ATOM 5139 C CA . GLY B 1 174 ? -2.459 -2.352 -5.523 1 98.25 174 GLY B CA 1
ATOM 5140 C C . GLY B 1 174 ? -0.997 -2.715 -5.344 1 98.25 174 GLY B C 1
ATOM 5141 O O . GLY B 1 174 ? -0.427 -3.441 -6.16 1 98.25 174 GLY B O 1
ATOM 5142 N N . ALA B 1 175 ? -0.422 -2.225 -4.273 1 97.81 175 ALA B N 1
ATOM 5143 C CA . ALA B 1 175 ? 0.995 -2.43 -3.984 1 97.81 175 ALA B CA 1
ATOM 5144 C C . ALA B 1 175 ? 1.227 -3.775 -3.305 1 97.81 175 ALA B C 1
ATOM 5146 O O . ALA B 1 175 ? 1.508 -3.832 -2.105 1 97.81 175 ALA B O 1
ATOM 5147 N N . GLY B 1 176 ? 1.18 -4.832 -4.09 1 96.06 176 GLY B N 1
ATOM 5148 C CA . GLY B 1 176 ? 1.398 -6.18 -3.586 1 96.06 176 GLY B CA 1
ATOM 5149 C C . GLY B 1 176 ? 0.114 -6.887 -3.201 1 96.06 176 GLY B C 1
ATOM 5150 O O . GLY B 1 176 ? -0.875 -6.242 -2.848 1 96.06 176 GLY B O 1
ATOM 5151 N N . THR B 1 177 ? 0.152 -8.18 -3.123 1 95.88 177 THR B N 1
ATOM 5152 C CA . THR B 1 177 ? -1.039 -8.977 -2.84 1 95.88 177 THR B CA 1
ATOM 5153 C C . THR B 1 177 ? -1.424 -8.867 -1.367 1 95.88 177 THR B C 1
ATOM 5155 O O . THR B 1 177 ? -2.605 -8.938 -1.021 1 95.88 177 THR B O 1
ATOM 5158 N N . GLU B 1 178 ? -0.44 -8.711 -0.499 1 96.31 178 GLU B N 1
ATOM 5159 C CA . GLU B 1 178 ? -0.714 -8.602 0.931 1 96.31 178 GLU B CA 1
ATOM 5160 C C . GLU B 1 178 ? -1.658 -7.441 1.227 1 96.31 178 GLU B C 1
ATOM 5162 O O . GLU B 1 178 ? -2.617 -7.59 1.987 1 96.31 178 GLU B O 1
ATOM 5167 N N . TYR B 1 179 ? -1.373 -6.352 0.573 1 96.81 179 TYR B N 1
ATOM 5168 C CA . TYR B 1 179 ? -2.258 -5.199 0.696 1 96.81 179 TYR B CA 1
ATOM 5169 C C . TYR B 1 179 ? -3.652 -5.523 0.169 1 96.81 179 TYR B C 1
ATOM 5171 O O . TYR B 1 179 ? -4.656 -5.16 0.787 1 96.81 179 TYR B O 1
ATOM 5179 N N . MET B 1 180 ? -3.748 -6.148 -0.894 1 97.44 180 MET B N 1
ATOM 5180 C CA . MET B 1 180 ? -5.023 -6.449 -1.54 1 97.44 180 MET B CA 1
ATOM 5181 C C . MET B 1 180 ? -5.863 -7.383 -0.678 1 97.44 180 MET B C 1
ATOM 5183 O O . MET B 1 180 ? -7.094 -7.293 -0.675 1 97.44 180 MET B O 1
ATOM 5187 N N . TYR B 1 181 ? -5.207 -8.312 0.101 1 97.62 181 TYR B N 1
ATOM 5188 C CA . TYR B 1 181 ? -5.938 -9.156 1.033 1 97.62 181 TYR B CA 1
ATOM 5189 C C . TYR B 1 181 ? -6.672 -8.32 2.074 1 97.62 181 TYR B C 1
ATOM 5191 O O . TYR B 1 181 ? -7.797 -8.641 2.459 1 97.62 181 TYR B O 1
ATOM 5199 N N . SER B 1 182 ? -6.035 -7.277 2.502 1 96.38 182 SER B N 1
ATOM 5200 C CA . SER B 1 182 ? -6.676 -6.391 3.465 1 96.38 182 SER B CA 1
ATOM 5201 C C . SER B 1 182 ? -7.898 -5.711 2.861 1 96.38 182 SER B C 1
ATOM 5203 O O . SER B 1 182 ? -8.898 -5.496 3.549 1 96.38 182 SER B O 1
ATOM 5205 N N . LEU B 1 183 ? -7.84 -5.293 1.607 1 97.88 183 LEU B N 1
ATOM 5206 C CA . LEU B 1 183 ? -8.992 -4.715 0.916 1 97.88 183 LEU B CA 1
ATOM 5207 C C . LEU B 1 183 ? -10.117 -5.73 0.8 1 97.88 183 LEU B C 1
ATOM 5209 O O . LEU B 1 183 ? -11.289 -5.387 0.99 1 97.88 183 LEU B O 1
ATOM 5213 N N . LEU B 1 184 ? -9.734 -6.965 0.493 1 98.44 184 LEU B N 1
ATOM 5214 C CA . LEU B 1 184 ? -10.742 -8.008 0.316 1 98.44 184 LEU B CA 1
ATOM 5215 C C . LEU B 1 184 ? -11.477 -8.281 1.624 1 98.44 184 LEU B C 1
ATOM 5217 O O . LEU B 1 184 ? -12.68 -8.539 1.622 1 98.44 184 LEU B O 1
ATOM 5221 N N . ILE B 1 185 ? -10.719 -8.266 2.732 1 98.19 185 ILE B N 1
ATOM 5222 C CA . ILE B 1 185 ? -11.344 -8.445 4.039 1 98.19 185 ILE B CA 1
ATOM 5223 C C . ILE B 1 185 ? -12.406 -7.371 4.258 1 98.19 185 ILE B C 1
ATOM 5225 O O . ILE B 1 185 ? -13.5 -7.66 4.738 1 98.19 185 ILE B O 1
ATOM 5229 N N . GLN B 1 186 ? -12.086 -6.125 3.873 1 97.81 186 GLN B N 1
ATOM 5230 C CA . GLN B 1 186 ? -13.023 -5.023 4.027 1 97.81 186 GLN B CA 1
ATOM 5231 C C . GLN B 1 186 ? -14.195 -5.156 3.059 1 97.81 186 GLN B C 1
ATOM 5233 O O . GLN B 1 186 ? -15.32 -4.762 3.377 1 97.81 186 GLN B O 1
ATOM 5238 N N . LEU B 1 187 ? -13.953 -5.625 1.891 1 98.19 187 LEU B N 1
ATOM 5239 C CA . LEU B 1 187 ? -14.961 -5.734 0.84 1 98.19 187 LEU B CA 1
ATOM 5240 C C . LEU B 1 187 ? -15.953 -6.855 1.147 1 98.19 187 LEU B C 1
ATOM 5242 O O . LEU B 1 187 ? -17.156 -6.664 1.06 1 98.19 187 LEU B O 1
ATOM 5246 N N . LEU B 1 188 ? -15.367 -8.07 1.502 1 98.06 188 LEU B N 1
ATOM 5247 C CA . LEU B 1 188 ? -16.188 -9.266 1.639 1 98.06 188 LEU B CA 1
ATOM 5248 C C . LEU B 1 188 ? -16.781 -9.367 3.039 1 98.06 188 LEU B C 1
ATOM 5250 O O . LEU B 1 188 ? -17.875 -9.906 3.217 1 98.06 188 LEU B O 1
ATOM 5254 N N . GLY B 1 189 ? -16.016 -8.914 4.051 1 96.88 189 GLY B N 1
ATOM 5255 C CA . GLY B 1 189 ? -16.562 -8.867 5.395 1 96.88 189 GLY B CA 1
ATOM 5256 C C . GLY B 1 189 ? -15.672 -9.523 6.43 1 96.88 189 GLY B C 1
ATOM 5257 O O . GLY B 1 189 ? -15.055 -10.555 6.156 1 96.88 189 GLY B O 1
ATOM 5258 N N . ARG B 1 190 ? -15.641 -8.984 7.594 1 96.12 190 ARG B N 1
ATOM 5259 C CA . ARG B 1 190 ? -14.844 -9.492 8.703 1 96.12 190 ARG B CA 1
ATOM 5260 C C . ARG B 1 190 ? -15.594 -10.586 9.461 1 96.12 190 ARG B C 1
ATOM 5262 O O . ARG B 1 190 ? -14.992 -11.32 10.25 1 96.12 190 ARG B O 1
ATOM 5269 N N . ASP B 1 191 ? -16.828 -10.68 9.172 1 96.06 191 ASP B N 1
ATOM 5270 C CA . ASP B 1 191 ? -17.656 -11.672 9.828 1 96.06 191 ASP B CA 1
ATOM 5271 C C . ASP B 1 191 ? -17.609 -13.008 9.094 1 96.06 191 ASP B C 1
ATOM 5273 O O . ASP B 1 191 ? -18.219 -13.992 9.523 1 96.06 191 ASP B O 1
ATOM 5277 N N . LYS B 1 192 ? -16.891 -13.086 8.016 1 98.12 192 LYS B N 1
ATOM 5278 C CA . LYS B 1 192 ? -16.781 -14.297 7.207 1 98.12 192 LYS B CA 1
ATOM 5279 C C . LYS B 1 192 ? -15.688 -15.211 7.734 1 98.12 192 LYS B C 1
ATOM 5281 O O . LYS B 1 192 ? -14.789 -14.766 8.453 1 98.12 192 LYS B O 1
ATOM 5286 N N . VAL B 1 193 ? -15.812 -16.453 7.41 1 98.5 193 VAL B N 1
ATOM 5287 C CA . VAL B 1 193 ? -14.766 -17.438 7.695 1 98.5 193 VAL B CA 1
ATOM 5288 C C . VAL B 1 193 ? -13.93 -17.672 6.445 1 98.5 193 VAL B C 1
ATOM 5290 O O . VAL B 1 193 ? -14.438 -18.141 5.426 1 98.5 193 VAL B O 1
ATOM 5293 N N . TYR B 1 194 ? -12.656 -17.375 6.547 1 98.69 194 TYR B N 1
ATOM 5294 C CA . TYR B 1 194 ? -11.727 -17.547 5.434 1 98.69 194 TYR B CA 1
ATOM 5295 C C . TYR B 1 194 ? -11.016 -18.891 5.52 1 98.69 194 TYR B C 1
ATOM 5297 O O . TYR B 1 194 ? -10.586 -19.297 6.598 1 98.69 194 TYR B O 1
ATOM 5305 N N . CYS B 1 195 ? -10.93 -19.594 4.379 1 98.5 195 CYS B N 1
ATOM 5306 C CA . CYS B 1 195 ? -10.297 -20.906 4.344 1 98.5 195 CYS B CA 1
ATOM 5307 C C . CYS B 1 195 ? -9.039 -20.875 3.486 1 98.5 195 CYS B C 1
ATOM 5309 O O . CYS B 1 195 ? -9.062 -20.406 2.348 1 98.5 195 CYS B O 1
ATOM 5311 N N . VAL B 1 196 ? -7.953 -21.375 4.062 1 98.06 196 VAL B N 1
ATOM 5312 C CA . VAL B 1 196 ? -6.684 -21.391 3.346 1 98.06 196 VAL B CA 1
ATOM 5313 C C . VAL B 1 196 ? 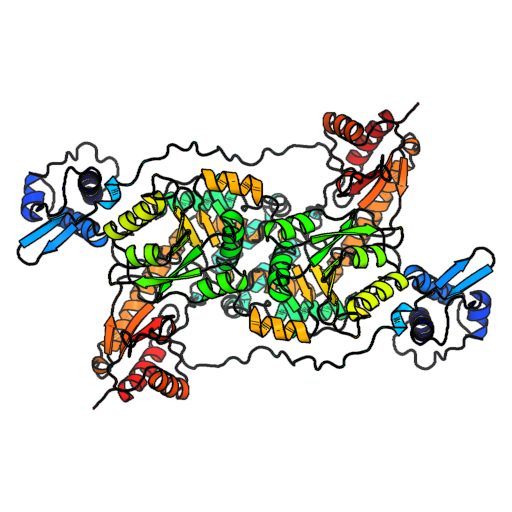-6.219 -22.844 3.174 1 98.06 196 VAL B C 1
ATOM 5315 O O . VAL B 1 196 ? -6.684 -23.734 3.881 1 98.06 196 VAL B O 1
ATOM 5318 N N . GLU B 1 197 ? -5.355 -23.016 2.248 1 97 197 GLU B N 1
ATOM 5319 C CA . GLU B 1 197 ? -4.852 -24.344 1.903 1 97 197 GLU B CA 1
ATOM 5320 C C . GLU B 1 197 ? -3.906 -24.875 2.98 1 97 197 GLU B C 1
ATOM 5322 O O . GLU B 1 197 ? -3.178 -24.109 3.605 1 97 197 GLU B O 1
ATOM 5327 N N . ASP B 1 198 ? -3.869 -26.25 3.123 1 94.88 198 ASP B N 1
ATOM 5328 C CA . ASP B 1 198 ? -2.963 -26.938 4.035 1 94.88 198 ASP B CA 1
ATOM 5329 C C . ASP B 1 198 ? -2.398 -28.203 3.395 1 94.88 198 ASP B C 1
ATOM 5331 O O . ASP B 1 198 ? -3.088 -29.219 3.309 1 94.88 198 ASP B O 1
ATOM 5335 N N . PRO B 1 199 ? -1.084 -28.266 3.047 1 93.62 199 PRO B N 1
ATOM 5336 C CA . PRO B 1 199 ? -0.135 -27.172 3.271 1 93.62 199 PRO B CA 1
ATOM 5337 C C . PRO B 1 199 ? -0.407 -25.969 2.379 1 93.62 199 PRO B C 1
ATOM 5339 O O . PRO B 1 199 ? -1.162 -26.062 1.41 1 93.62 199 PRO B O 1
ATOM 5342 N N . GLY B 1 200 ? 0.149 -24.875 2.75 1 93.75 200 GLY B N 1
ATOM 5343 C CA . GLY B 1 200 ? -0.037 -23.688 1.932 1 93.75 200 GLY B CA 1
ATOM 5344 C C . GLY B 1 200 ? 0.917 -22.562 2.287 1 93.75 200 GLY B C 1
ATOM 5345 O O . GLY B 1 200 ? 1.743 -22.703 3.191 1 93.75 200 GLY B O 1
ATOM 5346 N N . TYR B 1 201 ? 0.844 -21.516 1.526 1 92.44 201 TYR B N 1
ATOM 5347 C CA . TYR B 1 201 ? 1.645 -20.312 1.763 1 92.44 201 TYR B CA 1
ATOM 5348 C C . TYR B 1 201 ? 1.268 -19.656 3.086 1 92.44 201 TYR B C 1
ATOM 5350 O O . TYR B 1 201 ? 0.152 -19.156 3.24 1 92.44 201 TYR B O 1
ATOM 5358 N N . SER B 1 202 ? 2.152 -19.562 4.004 1 91.56 202 SER B N 1
ATOM 5359 C CA . SER B 1 202 ? 1.883 -19.25 5.402 1 91.56 202 SER B CA 1
ATOM 5360 C C . SER B 1 202 ? 1.493 -17.781 5.578 1 91.56 202 SER B C 1
ATOM 5362 O O . SER B 1 202 ? 0.76 -17.438 6.508 1 91.56 202 SER B O 1
ATOM 5364 N N . LYS B 1 203 ? 1.927 -16.953 4.723 1 93.56 203 LYS B N 1
ATOM 5365 C CA . LYS B 1 203 ? 1.697 -15.523 4.875 1 93.56 203 LYS B CA 1
ATOM 5366 C C . LYS B 1 203 ? 0.209 -15.195 4.801 1 93.56 203 LYS B C 1
ATOM 5368 O O . LYS B 1 203 ? -0.252 -14.234 5.418 1 93.56 203 LYS B O 1
ATOM 5373 N N . ILE B 1 204 ? -0.54 -15.945 4.07 1 96.62 204 ILE B N 1
ATOM 5374 C CA . ILE B 1 204 ? -1.966 -15.688 3.91 1 96.62 204 ILE B CA 1
ATOM 5375 C C . ILE B 1 204 ? -2.668 -15.805 5.262 1 96.62 204 ILE B C 1
ATOM 5377 O O . ILE B 1 204 ? -3.387 -14.891 5.676 1 96.62 204 ILE B O 1
ATOM 5381 N N . ALA B 1 205 ? -2.4 -16.891 5.934 1 96.38 205 ALA B N 1
ATOM 5382 C CA . ALA B 1 205 ? -2.998 -17.109 7.25 1 96.38 205 ALA B CA 1
ATOM 5383 C C . ALA B 1 205 ? -2.547 -16.031 8.234 1 96.38 205 ALA B C 1
ATOM 5385 O O . ALA B 1 205 ? -3.336 -15.57 9.062 1 96.38 205 ALA B O 1
ATOM 5386 N N . ARG B 1 206 ? -1.308 -15.68 8.156 1 95.94 206 ARG B N 1
ATOM 5387 C CA . ARG B 1 206 ? -0.776 -14.656 9.055 1 95.94 206 ARG B CA 1
ATOM 5388 C C . ARG B 1 206 ? -1.499 -13.328 8.852 1 95.94 206 ARG B C 1
ATOM 5390 O O . ARG B 1 206 ? -1.766 -12.609 9.82 1 95.94 206 ARG B O 1
ATOM 5397 N N . ILE B 1 207 ? -1.805 -12.992 7.645 1 97.38 207 ILE B N 1
ATOM 5398 C CA . ILE B 1 207 ? -2.504 -11.75 7.332 1 97.38 207 ILE B CA 1
ATOM 5399 C C . ILE B 1 207 ? -3.92 -11.797 7.898 1 97.38 207 ILE B C 1
ATOM 5401 O O . ILE B 1 207 ? -4.391 -10.828 8.5 1 97.38 207 ILE B O 1
ATOM 5405 N N . TYR B 1 208 ? -4.629 -12.914 7.695 1 97.88 208 TYR B N 1
ATOM 5406 C CA . TYR B 1 208 ? -5.969 -13.055 8.258 1 97.88 208 TYR B CA 1
ATOM 5407 C C . TYR B 1 208 ? -5.938 -12.945 9.773 1 97.88 208 TYR B C 1
ATOM 5409 O O . TYR B 1 208 ? -6.789 -12.281 10.375 1 97.88 208 TYR B O 1
ATOM 5417 N N . ALA B 1 209 ? -4.887 -13.555 10.375 1 97 209 ALA B N 1
ATOM 5418 C CA . ALA B 1 209 ? -4.723 -13.477 11.828 1 97 209 ALA B CA 1
ATOM 5419 C C . ALA B 1 209 ? -4.469 -12.047 12.273 1 97 209 ALA B C 1
ATOM 5421 O O . ALA B 1 209 ? -5.082 -11.57 13.234 1 97 209 ALA B O 1
ATOM 5422 N N . SER B 1 210 ? -3.584 -11.391 11.617 1 96.38 210 SER B N 1
ATOM 5423 C CA . SER B 1 210 ? -3.215 -10.023 11.969 1 96.38 210 SER B CA 1
ATOM 5424 C C . SER B 1 210 ? -4.406 -9.078 11.828 1 96.38 210 SER B C 1
ATOM 5426 O O . SER B 1 210 ? -4.488 -8.07 12.539 1 96.38 210 SER B O 1
ATOM 5428 N N . ASN B 1 211 ? -5.312 -9.352 10.945 1 96.75 211 ASN B N 1
ATOM 5429 C CA . ASN B 1 211 ? -6.512 -8.547 10.742 1 96.75 211 ASN B CA 1
ATOM 5430 C C . ASN B 1 211 ? -7.664 -9.016 11.625 1 96.75 211 ASN B C 1
ATOM 5432 O O . ASN B 1 211 ? -8.781 -8.508 11.516 1 96.75 211 ASN B O 1
ATOM 5436 N N . ASN B 1 212 ? -7.414 -9.984 12.414 1 95.31 212 ASN B N 1
ATOM 5437 C CA . ASN B 1 212 ? -8.367 -10.492 13.398 1 95.31 212 ASN B CA 1
ATOM 5438 C C . ASN B 1 212 ? -9.633 -11.023 12.727 1 95.31 212 ASN B C 1
ATOM 5440 O O . ASN B 1 212 ? -10.742 -10.688 13.148 1 95.31 212 ASN B O 1
ATOM 5444 N N . VAL B 1 213 ? -9.5 -11.758 11.633 1 96.81 213 VAL B N 1
ATOM 5445 C CA . VAL B 1 213 ? -10.648 -12.414 11.016 1 96.81 213 VAL B CA 1
ATOM 5446 C C . VAL B 1 213 ? -10.555 -13.922 11.227 1 96.81 213 VAL B C 1
ATOM 5448 O O . VAL B 1 213 ? -9.461 -14.469 11.367 1 96.81 213 VAL B O 1
ATOM 5451 N N . LYS B 1 214 ? -11.703 -14.578 11.281 1 97.81 214 LYS B N 1
ATOM 5452 C CA . LYS B 1 214 ? -11.734 -16.031 11.445 1 97.81 214 LYS B CA 1
ATOM 5453 C C . LYS B 1 214 ? -11.25 -16.734 10.18 1 97.81 214 LYS B C 1
ATOM 5455 O O . LYS B 1 214 ? -11.594 -16.344 9.07 1 97.81 214 LYS B O 1
ATOM 5460 N N . PHE B 1 215 ? -10.344 -17.703 10.422 1 98 215 PHE B N 1
ATOM 5461 C CA . PHE B 1 215 ? -9.891 -18.484 9.281 1 98 215 PHE B CA 1
ATOM 5462 C C . PHE B 1 215 ? -9.633 -19.938 9.688 1 98 215 PHE B C 1
ATOM 5464 O O . PHE B 1 215 ? -9.523 -20.234 10.875 1 98 215 PHE B O 1
ATOM 5471 N N . CYS B 1 216 ? -9.672 -20.828 8.734 1 97.38 216 CYS B N 1
ATOM 5472 C CA . CYS B 1 216 ? -9.438 -22.25 8.938 1 97.38 216 CYS B CA 1
ATOM 5473 C C . CYS B 1 216 ? -8.57 -22.828 7.828 1 97.38 216 CYS B C 1
ATOM 5475 O O . CYS B 1 216 ? -8.32 -22.156 6.82 1 97.38 216 CYS B O 1
ATOM 5477 N N . TYR B 1 217 ? -8.047 -23.969 8.086 1 96.75 217 TYR B N 1
ATOM 5478 C CA . TYR B 1 217 ? -7.23 -24.703 7.125 1 96.75 217 TYR B CA 1
ATOM 5479 C C . TYR B 1 217 ? -8.016 -25.875 6.531 1 96.75 217 TYR B C 1
ATOM 5481 O O . TYR B 1 217 ? -8.758 -26.547 7.238 1 96.75 217 TYR B O 1
ATOM 5489 N N . ALA B 1 218 ? -7.918 -26 5.262 1 96.38 218 ALA B N 1
ATOM 5490 C CA . ALA B 1 218 ? -8.5 -27.156 4.598 1 96.38 218 ALA B CA 1
ATOM 5491 C C . ALA B 1 218 ? -7.414 -28.031 3.977 1 96.38 218 ALA B C 1
ATOM 5493 O O . ALA B 1 218 ? -6.516 -27.531 3.297 1 96.38 218 ALA B O 1
ATOM 5494 N N . GLY B 1 219 ? -7.551 -29.312 4.18 1 94.06 219 GLY B N 1
ATOM 5495 C CA . GLY B 1 219 ? -6.586 -30.266 3.664 1 94.06 219 GLY B CA 1
ATOM 5496 C C . GLY B 1 219 ? -6.656 -30.438 2.156 1 94.06 219 GLY B C 1
ATOM 5497 O O . GLY B 1 219 ? -7.668 -30.109 1.537 1 94.06 219 GLY B O 1
ATOM 5498 N N . MET B 1 220 ? -5.57 -30.938 1.618 1 93.44 220 MET B N 1
ATOM 5499 C CA . MET B 1 220 ? -5.441 -31.141 0.176 1 93.44 220 MET B CA 1
ATOM 5500 C C . MET B 1 220 ? -5.176 -32.594 -0.153 1 93.44 220 MET B C 1
ATOM 5502 O O . MET B 1 220 ? -4.781 -33.375 0.72 1 93.44 220 MET B O 1
ATOM 5506 N N . ASP B 1 221 ? -5.492 -33 -1.349 1 92.38 221 ASP B N 1
ATOM 5507 C CA . ASP B 1 221 ? -5.039 -34.25 -1.951 1 92.38 221 ASP B CA 1
ATOM 5508 C C . ASP B 1 221 ? -4.273 -34 -3.248 1 92.38 221 ASP B C 1
ATOM 5510 O O . ASP B 1 221 ? -3.781 -32.875 -3.473 1 92.38 221 ASP B O 1
ATOM 5514 N N . ASP B 1 222 ? -4.07 -34.969 -4.074 1 89.62 222 ASP B N 1
ATOM 5515 C CA . ASP B 1 222 ? -3.264 -34.844 -5.285 1 89.62 222 ASP B CA 1
ATOM 5516 C C . ASP B 1 222 ? -3.961 -33.969 -6.316 1 89.62 222 ASP B C 1
ATOM 5518 O O . ASP B 1 222 ? -3.357 -33.562 -7.32 1 89.62 222 ASP B O 1
ATOM 5522 N N . GLU B 1 223 ? -5.172 -33.562 -5.98 1 92.25 223 GLU B N 1
ATOM 5523 C CA . GLU B 1 223 ? -5.922 -32.719 -6.898 1 92.25 223 GLU B CA 1
ATOM 5524 C C . GLU B 1 223 ? -6.121 -31.328 -6.316 1 92.25 223 GLU B C 1
ATOM 5526 O O . GLU B 1 223 ? -6.855 -30.516 -6.883 1 92.25 223 GLU B O 1
ATOM 5531 N N . GLY B 1 224 ? -5.527 -31.047 -5.188 1 94.19 224 GLY B N 1
ATOM 5532 C CA . GLY B 1 224 ? -5.652 -29.734 -4.562 1 94.19 224 GLY B CA 1
ATOM 5533 C C . GLY B 1 224 ? -6.57 -29.75 -3.355 1 94.19 224 GLY B C 1
ATOM 5534 O O . GLY B 1 224 ? -6.707 -30.766 -2.674 1 94.19 224 GLY B O 1
ATOM 5535 N N . MET B 1 225 ? -7.113 -28.656 -3.021 1 96.44 225 MET B N 1
ATOM 5536 C CA . MET B 1 225 ? -7.941 -28.469 -1.834 1 96.44 225 MET B CA 1
ATOM 5537 C C . MET B 1 225 ? -9.188 -29.344 -1.896 1 96.44 225 MET B C 1
ATOM 5539 O O . MET B 1 225 ? -9.875 -29.375 -2.916 1 96.44 225 MET B O 1
ATOM 5543 N N . LYS B 1 226 ? -9.516 -30.031 -0.819 1 96.44 226 LYS B N 1
ATOM 5544 C CA . LYS B 1 226 ? -10.68 -30.922 -0.748 1 96.44 226 LYS B CA 1
ATOM 5545 C C . LYS B 1 226 ? -11.945 -30.125 -0.43 1 96.44 226 LYS B C 1
ATOM 5547 O O . LYS B 1 226 ? -12.039 -29.484 0.62 1 96.44 226 LYS B O 1
ATOM 5552 N N . PRO B 1 227 ? -12.945 -30.234 -1.322 1 96.06 227 PRO B N 1
ATOM 5553 C CA . PRO B 1 227 ? -14.188 -29.516 -1.048 1 96.06 227 PRO B CA 1
ATOM 5554 C C . PRO B 1 227 ? -14.828 -29.938 0.274 1 96.06 227 PRO B C 1
ATOM 5556 O O . PRO B 1 227 ? -15.438 -29.109 0.957 1 96.06 227 PRO B O 1
ATOM 5559 N N . GLU B 1 228 ? -14.727 -31.219 0.617 1 96.44 228 GLU B N 1
ATOM 5560 C CA . GLU B 1 228 ? -15.297 -31.703 1.868 1 96.44 228 GLU B CA 1
ATOM 5561 C C . GLU B 1 228 ? -14.656 -31.016 3.072 1 96.44 228 GLU B C 1
ATOM 5563 O O . GLU B 1 228 ? -15.336 -30.703 4.047 1 96.44 228 GLU B O 1
ATOM 5568 N N . ALA B 1 229 ? -13.383 -30.812 3.021 1 96.31 229 ALA B N 1
ATOM 5569 C CA . ALA B 1 229 ? -12.672 -30.125 4.094 1 96.31 229 ALA B CA 1
ATOM 5570 C C . ALA B 1 229 ? -13.148 -28.672 4.215 1 96.31 229 ALA B C 1
ATOM 5572 O O . ALA B 1 229 ? -13.234 -28.141 5.32 1 96.31 229 ALA B O 1
ATOM 5573 N N . VAL B 1 230 ? -13.453 -28.031 3.125 1 97.75 230 VAL B N 1
ATOM 5574 C CA . VAL B 1 230 ? -13.961 -26.672 3.08 1 97.75 230 VAL B CA 1
ATOM 5575 C C . VAL B 1 230 ? -15.312 -26.594 3.777 1 97.75 230 VAL B C 1
ATOM 5577 O O . VAL B 1 230 ? -15.57 -25.672 4.559 1 97.75 230 VAL B O 1
ATOM 5580 N N . ARG B 1 231 ? -16.156 -27.578 3.467 1 96.81 231 ARG B N 1
ATOM 5581 C CA . ARG B 1 231 ? -17.484 -27.625 4.07 1 96.81 231 ARG B CA 1
ATOM 5582 C C . ARG B 1 231 ? -17.391 -27.875 5.574 1 96.81 231 ARG B C 1
ATOM 5584 O O . ARG B 1 231 ? -18.125 -27.25 6.352 1 96.81 231 ARG B O 1
ATOM 5591 N N . GLU B 1 232 ? -16.484 -28.719 5.953 1 96.06 232 GLU B N 1
ATOM 5592 C CA . GLU B 1 232 ? -16.328 -29.094 7.355 1 96.06 232 GLU B CA 1
ATOM 5593 C C . GLU B 1 232 ? -15.914 -27.891 8.203 1 96.06 232 GLU B C 1
ATOM 5595 O O . GLU B 1 232 ? -16.297 -27.797 9.367 1 96.06 232 GLU B O 1
ATOM 5600 N N . CYS B 1 233 ? -15.227 -27.016 7.645 1 94.69 233 CYS B N 1
ATOM 5601 C CA . CYS B 1 233 ? -14.758 -25.875 8.422 1 94.69 233 CYS B CA 1
ATOM 5602 C C . CYS B 1 233 ? -15.711 -24.688 8.297 1 94.69 233 CYS B C 1
ATOM 5604 O O . CYS B 1 233 ? -15.43 -23.609 8.797 1 94.69 233 CYS B O 1
ATOM 5606 N N . MET B 1 234 ? -16.812 -24.891 7.559 1 96.44 234 MET B N 1
ATOM 5607 C CA . MET B 1 234 ? -17.875 -23.906 7.406 1 96.44 234 MET B CA 1
ATOM 5608 C C . MET B 1 234 ? -17.328 -22.609 6.805 1 96.44 234 MET B C 1
ATOM 5610 O O . MET B 1 234 ? -17.625 -21.516 7.293 1 96.44 234 MET B O 1
ATOM 5614 N N . ALA B 1 235 ? -16.531 -22.734 5.805 1 98.19 235 ALA B N 1
ATOM 5615 C CA . ALA B 1 235 ? -15.883 -21.609 5.145 1 98.19 235 ALA B CA 1
ATOM 5616 C C . ALA B 1 235 ? -16.891 -20.781 4.359 1 98.19 235 ALA B C 1
ATOM 5618 O O . ALA B 1 235 ? -17.906 -21.312 3.879 1 98.19 235 ALA B O 1
ATOM 5619 N N . ASP B 1 236 ? -16.656 -19.469 4.297 1 98.62 236 ASP B N 1
ATOM 5620 C CA . ASP B 1 236 ? -17.391 -18.578 3.422 1 98.62 236 ASP B CA 1
ATOM 5621 C C . ASP B 1 236 ? -16.547 -18.141 2.225 1 98.62 236 ASP B C 1
ATOM 5623 O O . ASP B 1 236 ? -17.078 -17.906 1.139 1 98.62 236 ASP B O 1
ATOM 5627 N N . ILE B 1 237 ? -15.305 -17.969 2.463 1 98.81 237 ILE B N 1
ATOM 5628 C CA . ILE B 1 237 ? -14.352 -17.531 1.446 1 98.81 237 ILE B CA 1
ATOM 5629 C C . ILE B 1 237 ? -13.211 -18.531 1.345 1 98.81 237 ILE B C 1
ATOM 5631 O O . ILE B 1 237 ? -12.602 -18.906 2.355 1 98.81 237 ILE B O 1
ATOM 5635 N N . VAL B 1 238 ? -12.898 -19 0.139 1 98.69 238 VAL B N 1
ATOM 5636 C CA . VAL B 1 238 ? -11.805 -19.938 -0.1 1 98.69 238 VAL B CA 1
ATOM 5637 C C . VAL B 1 238 ? -10.672 -19.219 -0.838 1 98.69 238 VAL B C 1
ATOM 5639 O O . VAL B 1 238 ? -10.898 -18.562 -1.853 1 98.69 238 VAL B O 1
ATOM 5642 N N . HIS B 1 239 ? -9.492 -19.297 -0.291 1 98.56 239 HIS B N 1
ATOM 5643 C CA . HIS B 1 239 ? -8.281 -18.719 -0.855 1 98.56 239 HIS B CA 1
ATOM 5644 C C . HIS B 1 239 ? -7.348 -19.797 -1.388 1 98.56 239 HIS B C 1
ATOM 5646 O O . HIS B 1 239 ? -6.754 -20.547 -0.61 1 98.56 239 HIS B O 1
ATOM 5652 N N . ILE B 1 240 ? -7.141 -19.875 -2.762 1 97.94 240 ILE B N 1
ATOM 5653 C CA . ILE B 1 240 ? -6.426 -21.016 -3.316 1 97.94 240 ILE B CA 1
ATOM 5654 C C . ILE B 1 240 ? -5.539 -20.562 -4.473 1 97.94 240 ILE B C 1
ATOM 5656 O O . ILE B 1 240 ? -5.75 -19.484 -5.039 1 97.94 240 ILE B O 1
ATOM 5660 N N . SER B 1 241 ? -4.543 -21.297 -4.777 1 95.44 241 SER B N 1
ATOM 5661 C CA . SER B 1 241 ? -3.697 -21.172 -5.961 1 95.44 241 SER B CA 1
ATOM 5662 C C . SER B 1 241 ? -3.801 -22.422 -6.84 1 95.44 241 SER B C 1
ATOM 5664 O O . SER B 1 241 ? -2.871 -23.234 -6.891 1 95.44 241 SER B O 1
ATOM 5666 N N . PRO B 1 242 ? -4.809 -22.484 -7.637 1 94.12 242 PRO B N 1
ATOM 5667 C CA . PRO B 1 242 ? -5.145 -23.75 -8.312 1 94.12 242 PRO B CA 1
ATOM 5668 C C . PRO B 1 242 ? -4.242 -24.031 -9.508 1 94.12 242 PRO B C 1
ATOM 5670 O O . PRO B 1 242 ? -4.066 -25.188 -9.891 1 94.12 242 PRO B O 1
ATOM 5673 N N . THR B 1 243 ? -3.709 -23.016 -10.133 1 89.81 243 THR B N 1
ATOM 5674 C CA . THR B 1 243 ? -2.889 -23.234 -11.32 1 89.81 243 THR B CA 1
ATOM 5675 C C . THR B 1 243 ? -1.557 -23.875 -10.945 1 89.81 243 THR B C 1
ATOM 5677 O O . THR B 1 243 ? -1.12 -24.828 -11.586 1 89.81 243 THR B O 1
ATOM 5680 N N . HIS B 1 244 ? -0.93 -23.359 -10.008 1 89.69 244 HIS B N 1
ATOM 5681 C CA . HIS B 1 244 ? 0.327 -23.859 -9.453 1 89.69 244 HIS B CA 1
ATOM 5682 C C . HIS B 1 244 ? 0.389 -23.625 -7.945 1 89.69 244 HIS B C 1
ATOM 5684 O O . HIS B 1 244 ? 0.803 -22.562 -7.488 1 89.69 244 HIS B O 1
ATOM 5690 N N . HIS B 1 245 ? 0.084 -24.688 -7.266 1 92.81 245 HIS B N 1
ATOM 5691 C CA . HIS B 1 245 ? -0.003 -24.578 -5.812 1 92.81 245 HIS B CA 1
ATOM 5692 C C . HIS B 1 245 ? 1.377 -24.422 -5.188 1 92.81 245 HIS B C 1
ATOM 5694 O O . HIS B 1 245 ? 2.338 -25.062 -5.609 1 92.81 245 HIS B O 1
ATOM 5700 N N . TYR B 1 246 ? 1.525 -23.531 -4.348 1 91.38 246 TYR B N 1
ATOM 5701 C CA . TYR B 1 246 ? 2.717 -23.422 -3.512 1 91.38 246 TYR B CA 1
ATOM 5702 C C . TYR B 1 246 ? 2.455 -23.984 -2.119 1 91.38 246 TYR B C 1
ATOM 5704 O O . TYR B 1 246 ? 1.491 -23.594 -1.457 1 91.38 246 TYR B O 1
ATOM 5712 N N . PRO B 1 247 ? 3.223 -24.891 -1.677 1 91.19 247 PRO B N 1
ATOM 5713 C CA . PRO B 1 247 ? 4.543 -25.25 -2.209 1 91.19 247 PRO B CA 1
ATOM 5714 C C . PRO B 1 247 ? 4.539 -26.578 -2.947 1 91.19 247 PRO B C 1
ATOM 5716 O O . PRO B 1 247 ? 5.566 -27 -3.498 1 91.19 247 PRO B O 1
ATOM 5719 N N . THR B 1 248 ? 3.441 -27.281 -3.064 1 90.06 248 THR B N 1
ATOM 5720 C CA . THR B 1 248 ? 3.465 -28.656 -3.521 1 90.06 248 THR B CA 1
ATOM 5721 C C . THR B 1 248 ? 3.662 -28.719 -5.035 1 90.06 248 THR B C 1
ATOM 5723 O O . THR B 1 248 ? 4.066 -29.766 -5.566 1 90.06 248 THR B O 1
ATOM 5726 N N . GLY B 1 249 ? 3.221 -27.672 -5.699 1 88.44 249 GLY B N 1
ATOM 5727 C CA . GLY B 1 249 ? 3.322 -27.656 -7.148 1 88.44 249 GLY B CA 1
ATOM 5728 C C . GLY B 1 249 ? 2.129 -28.297 -7.84 1 88.44 249 GLY B C 1
ATOM 5729 O O . GLY B 1 249 ? 2.031 -28.266 -9.07 1 88.44 249 GLY B O 1
ATOM 5730 N N . ILE B 1 250 ? 1.148 -28.719 -7.102 1 88.75 250 ILE B N 1
ATOM 5731 C CA . ILE B 1 250 ? -0.026 -29.406 -7.633 1 88.75 250 ILE B CA 1
ATOM 5732 C C . ILE B 1 250 ? -0.837 -28.438 -8.5 1 88.75 250 ILE B C 1
ATOM 5734 O O . ILE B 1 250 ? -1.021 -27.281 -8.141 1 88.75 250 ILE B O 1
ATOM 5738 N N . THR B 1 251 ? -1.209 -28.891 -9.672 1 88.81 251 THR B N 1
ATOM 5739 C CA . THR B 1 251 ? -2.186 -28.203 -10.508 1 88.81 251 THR B CA 1
ATOM 5740 C C . THR B 1 251 ? -3.576 -28.812 -10.32 1 88.81 251 THR B C 1
ATOM 5742 O O . THR B 1 251 ? -3.773 -30 -10.523 1 88.81 251 THR B O 1
ATOM 5745 N N . MET B 1 252 ? -4.484 -28 -9.938 1 92 252 MET B N 1
ATOM 5746 C CA . MET B 1 252 ? -5.852 -28.453 -9.711 1 92 252 MET B CA 1
ATOM 5747 C C . MET B 1 252 ? -6.539 -28.781 -11.031 1 92 252 MET B C 1
ATOM 5749 O O . MET B 1 252 ? -6.605 -27.938 -11.93 1 92 252 MET B O 1
ATOM 5753 N N . PRO B 1 253 ? -7.039 -30.031 -11.18 1 89.5 253 PRO B N 1
ATOM 5754 C CA . PRO B 1 253 ? -7.746 -30.375 -12.414 1 89.5 253 PRO B CA 1
ATOM 5755 C C . PRO B 1 253 ? -9.109 -29.688 -12.523 1 89.5 253 PRO B C 1
ATOM 5757 O O . PRO B 1 253 ? -9.648 -29.219 -11.516 1 89.5 253 PRO B O 1
ATOM 5760 N N . VAL B 1 254 ? -9.672 -29.625 -13.664 1 87.88 254 VAL B N 1
ATOM 5761 C CA . VAL B 1 254 ? -10.891 -28.875 -13.969 1 87.88 254 VAL B CA 1
ATOM 5762 C C . VAL B 1 254 ? -12.055 -29.438 -13.164 1 87.88 254 VAL B C 1
ATOM 5764 O O . VAL B 1 254 ? -12.938 -28.688 -12.734 1 87.88 254 VAL B O 1
ATOM 5767 N N . SER B 1 255 ? -12.133 -30.797 -13 1 87.12 255 SER B N 1
ATOM 5768 C CA . SER B 1 255 ? -13.203 -31.422 -12.227 1 87.12 255 SER B CA 1
ATOM 5769 C C . SER B 1 255 ? -13.266 -30.859 -10.812 1 87.12 255 SER B C 1
ATOM 5771 O O . SER B 1 255 ? -14.344 -30.5 -10.336 1 87.12 255 SER B O 1
ATOM 5773 N N . ARG B 1 256 ? -12.094 -30.75 -10.188 1 92.81 256 ARG B N 1
ATOM 5774 C CA . ARG B 1 256 ? -12 -30.219 -8.836 1 92.81 256 ARG B CA 1
ATOM 5775 C C . ARG B 1 256 ? -12.367 -28.734 -8.812 1 92.81 256 ARG B C 1
ATOM 5777 O O . ARG B 1 256 ? -12.984 -28.25 -7.859 1 92.81 256 ARG B O 1
ATOM 5784 N N . ARG B 1 257 ? -11.977 -27.984 -9.805 1 94.06 257 ARG B N 1
ATOM 5785 C CA . ARG B 1 257 ? -12.344 -26.578 -9.922 1 94.06 257 ARG B CA 1
ATOM 5786 C C . ARG B 1 257 ? -13.859 -26.406 -9.93 1 94.06 257 ARG B C 1
ATOM 5788 O O . ARG B 1 257 ? -14.391 -25.531 -9.234 1 94.06 257 ARG B O 1
ATOM 5795 N N . PHE B 1 258 ? -14.516 -27.25 -10.68 1 90.56 258 PHE B N 1
ATOM 5796 C CA . PHE B 1 258 ? -15.969 -27.156 -10.758 1 90.56 258 PHE B CA 1
ATOM 5797 C C . PHE B 1 258 ? -16.609 -27.547 -9.43 1 90.56 258 PHE B C 1
ATOM 5799 O O . PHE B 1 258 ? -17.656 -27 -9.055 1 90.56 258 PHE B O 1
ATOM 5806 N N . GLU B 1 259 ? -16.031 -28.5 -8.742 1 93.44 259 GLU B N 1
ATOM 5807 C CA . GLU B 1 259 ? -16.531 -28.859 -7.422 1 93.44 259 GLU B CA 1
ATOM 5808 C C . GLU B 1 259 ? -16.5 -27.672 -6.465 1 93.44 259 GLU B C 1
ATOM 5810 O O . GLU B 1 259 ? -17.453 -27.438 -5.727 1 93.44 259 GLU B O 1
ATOM 5815 N N . LEU B 1 260 ? -15.438 -26.938 -6.484 1 96.75 260 LEU B N 1
ATOM 5816 C CA . LEU B 1 260 ? -15.297 -25.781 -5.617 1 96.75 260 LEU B CA 1
ATOM 5817 C C . LEU B 1 260 ? -16.219 -24.656 -6.062 1 96.75 260 LEU B C 1
ATOM 5819 O O . LEU B 1 260 ? -16.766 -23.906 -5.234 1 96.75 260 LEU B O 1
ATOM 5823 N N . LEU B 1 261 ? -16.375 -24.484 -7.355 1 95.12 261 LEU B N 1
ATOM 5824 C CA . LEU B 1 261 ? -17.328 -23.5 -7.855 1 95.12 261 LEU B CA 1
ATOM 5825 C C . LEU B 1 261 ? -18.734 -23.859 -7.418 1 95.12 261 LEU B C 1
ATOM 5827 O O . LEU B 1 261 ? -19.531 -22.969 -7.078 1 95.12 261 LEU B O 1
ATOM 5831 N N . ALA B 1 262 ? -19.047 -25.172 -7.508 1 93.38 262 ALA B N 1
ATOM 5832 C CA . ALA B 1 262 ? -20.344 -25.609 -7.02 1 93.38 262 ALA B CA 1
ATOM 5833 C C . ALA B 1 262 ? -20.531 -25.266 -5.547 1 93.38 262 ALA B C 1
ATOM 5835 O O . ALA B 1 262 ? -21.594 -24.797 -5.145 1 93.38 262 ALA B O 1
ATOM 5836 N N . TRP B 1 263 ? -19.531 -25.5 -4.77 1 96.12 263 TRP B N 1
ATOM 5837 C CA . TRP B 1 263 ? -19.547 -25.125 -3.363 1 96.12 263 TRP B CA 1
ATOM 5838 C C . TRP B 1 263 ? -19.859 -23.641 -3.207 1 96.12 263 TRP B C 1
ATOM 5840 O O . TRP B 1 263 ? -20.703 -23.25 -2.398 1 96.12 263 TRP B O 1
ATOM 5850 N N . ALA B 1 264 ? -19.203 -22.766 -3.92 1 97.12 264 ALA B N 1
ATOM 5851 C CA . ALA B 1 264 ? -19.375 -21.328 -3.824 1 97.12 264 ALA B CA 1
ATOM 5852 C C . ALA B 1 264 ? -20.812 -20.906 -4.133 1 97.12 264 ALA B C 1
ATOM 5854 O O . ALA B 1 264 ? -21.312 -19.922 -3.592 1 97.12 264 ALA B O 1
ATOM 5855 N N . ASN B 1 265 ? -21.422 -21.719 -4.973 1 94.62 265 ASN B N 1
ATOM 5856 C CA . ASN B 1 265 ? -22.781 -21.375 -5.426 1 94.62 265 ASN B CA 1
ATOM 5857 C C . ASN B 1 265 ? -23.828 -21.875 -4.445 1 94.62 265 ASN B C 1
ATOM 5859 O O . ASN B 1 265 ? -25.016 -21.562 -4.594 1 94.62 265 ASN B O 1
ATOM 5863 N N . GLU B 1 266 ? -23.453 -22.609 -3.475 1 94.12 266 GLU B N 1
ATOM 5864 C CA . GLU B 1 266 ? -24.406 -23.125 -2.486 1 94.12 266 GLU B CA 1
ATOM 5865 C C . GLU B 1 266 ? -24.969 -22.016 -1.62 1 94.12 266 GLU B C 1
ATOM 5867 O O . GLU B 1 266 ? -26.078 -22.125 -1.09 1 94.12 266 GLU B O 1
ATOM 5872 N N . LYS B 1 267 ? -24.188 -20.938 -1.451 1 94.56 267 LYS B N 1
ATOM 5873 C CA . LYS B 1 267 ? -24.609 -19.766 -0.695 1 94.56 267 LYS B CA 1
ATOM 5874 C C . LYS B 1 267 ? -24.266 -18.469 -1.437 1 94.56 267 LYS B C 1
ATOM 5876 O O . LYS B 1 267 ? -23.25 -18.406 -2.129 1 94.56 267 LYS B O 1
ATOM 5881 N N . PRO B 1 268 ? -25.031 -17.469 -1.25 1 92.44 268 PRO B N 1
ATOM 5882 C CA . PRO B 1 268 ? -24.844 -16.234 -2.014 1 92.44 268 PRO B CA 1
ATOM 5883 C C . PRO B 1 268 ? -23.562 -15.484 -1.629 1 92.44 268 PRO B C 1
ATOM 5885 O O . PRO B 1 268 ? -22.953 -14.828 -2.471 1 92.44 268 PRO B O 1
ATOM 5888 N N . ASP B 1 269 ? -23.109 -15.562 -0.444 1 94.5 269 ASP B N 1
ATOM 5889 C CA . ASP B 1 269 ? -22.016 -14.727 0.024 1 94.5 269 ASP B CA 1
ATOM 5890 C C . ASP B 1 269 ? -20.703 -15.516 0.067 1 94.5 269 ASP B C 1
ATOM 5892 O O . ASP B 1 269 ? -19.781 -15.156 0.805 1 94.5 269 ASP B O 1
ATOM 5896 N N . ARG B 1 270 ? -20.672 -16.641 -0.674 1 97.75 270 ARG B N 1
ATOM 5897 C CA . ARG B 1 270 ? -19.422 -17.406 -0.787 1 97.75 270 ARG B CA 1
ATOM 5898 C C . ARG B 1 270 ? -18.641 -16.984 -2.021 1 97.75 270 ARG B C 1
ATOM 5900 O O . ARG B 1 270 ? -19.219 -16.703 -3.074 1 97.75 270 ARG B O 1
ATOM 5907 N N . TYR B 1 271 ? -17.344 -16.859 -1.854 1 98.69 271 TYR B N 1
ATOM 5908 C CA . TYR B 1 271 ? -16.469 -16.5 -2.963 1 98.69 271 TYR B CA 1
ATOM 5909 C C . TYR B 1 271 ? -15.18 -17.312 -2.936 1 98.69 271 TYR B C 1
ATOM 5911 O O . TYR B 1 271 ? -14.82 -17.891 -1.906 1 98.69 271 TYR B O 1
ATOM 5919 N N . ILE B 1 272 ? -14.57 -17.406 -4.086 1 98.75 272 ILE B N 1
ATOM 5920 C CA . ILE B 1 272 ? -13.258 -18.016 -4.242 1 98.75 272 ILE B CA 1
ATOM 5921 C C . ILE B 1 272 ? -12.234 -16.953 -4.652 1 98.75 272 ILE B C 1
ATOM 5923 O O . ILE B 1 272 ? -12.453 -16.234 -5.625 1 98.75 272 ILE B O 1
ATOM 5927 N N . ILE B 1 273 ? -11.227 -16.781 -3.871 1 98.81 273 ILE B N 1
ATOM 5928 C CA . ILE B 1 273 ? -10.062 -15.992 -4.266 1 98.81 273 ILE B CA 1
ATOM 5929 C C . ILE B 1 273 ? -9.047 -16.891 -4.973 1 98.81 273 ILE B C 1
ATOM 5931 O O . ILE B 1 273 ? -8.477 -17.781 -4.363 1 98.81 273 ILE B O 1
ATOM 5935 N N . GLU B 1 274 ? -8.859 -16.703 -6.242 1 98.44 274 GLU B N 1
ATOM 5936 C CA . GLU B 1 274 ? -7.918 -17.438 -7.074 1 98.44 274 GLU B CA 1
ATOM 5937 C C . GLU B 1 274 ? -6.605 -16.688 -7.246 1 98.44 274 GLU B C 1
ATOM 5939 O O . GLU B 1 274 ? -6.535 -15.719 -8.016 1 98.44 274 GLU B O 1
ATOM 5944 N N . ASP B 1 275 ? -5.605 -17.125 -6.555 1 96.94 275 ASP B N 1
ATOM 5945 C CA . ASP B 1 275 ? -4.273 -16.547 -6.684 1 96.94 275 ASP B CA 1
ATOM 5946 C C . ASP B 1 275 ? -3.473 -17.234 -7.781 1 96.94 275 ASP B C 1
ATOM 5948 O O . ASP B 1 275 ? -3.043 -18.375 -7.617 1 96.94 275 ASP B O 1
ATOM 5952 N N . ASP B 1 276 ? -3.236 -16.562 -8.867 1 94.38 276 ASP B N 1
ATOM 5953 C CA . ASP B 1 276 ? -2.582 -17.094 -10.055 1 94.38 276 ASP B CA 1
ATOM 5954 C C . ASP B 1 276 ? -1.2 -16.469 -10.25 1 94.38 276 ASP B C 1
ATOM 5956 O O . ASP B 1 276 ? -0.857 -16.031 -11.344 1 94.38 276 ASP B O 1
ATOM 5960 N N . TYR B 1 277 ? -0.35 -16.484 -9.25 1 90.5 277 TYR B N 1
ATOM 5961 C CA . TYR B 1 277 ? 0.809 -15.617 -9.047 1 90.5 277 TYR B CA 1
ATOM 5962 C C . TYR B 1 277 ? 1.914 -15.938 -10.047 1 90.5 277 TYR B C 1
ATOM 5964 O O . TYR B 1 277 ? 2.785 -15.109 -10.305 1 90.5 277 TYR B O 1
ATOM 5972 N N . ASP B 1 278 ? 2.012 -17.094 -10.695 1 86.19 278 ASP B N 1
ATOM 5973 C CA . ASP B 1 278 ? 3.125 -17.422 -11.578 1 86.19 278 ASP B CA 1
ATOM 5974 C C . ASP B 1 278 ? 2.633 -18.125 -12.844 1 86.19 278 ASP B C 1
ATOM 5976 O O . ASP B 1 278 ? 3.381 -18.859 -13.477 1 86.19 278 ASP B O 1
ATOM 5980 N N . SER B 1 279 ? 1.433 -17.953 -13.234 1 80.88 279 SER B N 1
ATOM 5981 C CA . SER B 1 279 ? 0.786 -18.672 -14.328 1 80.88 279 SER B CA 1
ATOM 5982 C C . SER B 1 279 ? 1.526 -18.453 -15.641 1 80.88 279 SER B C 1
ATOM 5984 O O . SER B 1 279 ? 1.432 -19.281 -16.547 1 80.88 279 SER B O 1
ATOM 5986 N N . GLU B 1 280 ? 2.293 -17.484 -15.727 1 82.69 280 GLU B N 1
ATOM 5987 C CA . GLU B 1 280 ? 2.986 -17.156 -16.969 1 82.69 280 GLU B CA 1
ATOM 5988 C C . GLU B 1 280 ? 4.164 -18.094 -17.219 1 82.69 280 GLU B C 1
ATOM 5990 O O . GLU B 1 280 ? 4.676 -18.188 -18.328 1 82.69 280 GLU B O 1
ATOM 5995 N N . PHE B 1 281 ? 4.594 -18.75 -16.219 1 81.06 281 PHE B N 1
ATOM 5996 C CA . PHE B 1 281 ? 5.781 -19.594 -16.359 1 81.06 281 PHE B CA 1
ATOM 5997 C C . PHE B 1 281 ? 5.41 -21.062 -16.375 1 81.06 281 PHE B C 1
ATOM 5999 O O . PHE B 1 281 ? 6.008 -21.875 -15.648 1 81.06 281 PHE B O 1
ATOM 6006 N N . ARG B 1 282 ? 4.473 -21.406 -17.125 1 75 282 ARG B N 1
ATOM 6007 C CA . ARG B 1 282 ? 4.199 -22.812 -17.391 1 75 282 ARG B CA 1
ATOM 6008 C C . ARG B 1 282 ? 5.078 -23.312 -18.531 1 75 282 ARG B C 1
ATOM 6010 O O . ARG B 1 282 ? 5.082 -22.75 -19.625 1 75 282 ARG B O 1
ATOM 6017 N N . MET B 1 283 ? 5.832 -24.281 -18.297 1 67.38 283 MET B N 1
ATOM 6018 C CA . MET B 1 283 ? 6.875 -24.734 -19.219 1 67.38 283 MET B CA 1
ATOM 6019 C C . MET B 1 283 ? 6.309 -25.703 -20.25 1 67.38 283 MET B C 1
ATOM 6021 O O . MET B 1 283 ? 6.84 -25.828 -21.359 1 67.38 283 MET B O 1
ATOM 6025 N N . THR B 1 284 ? 5.336 -26.406 -19.812 1 62.78 284 THR B N 1
ATOM 6026 C CA . THR B 1 284 ? 4.832 -27.438 -20.734 1 62.78 284 THR B CA 1
ATOM 6027 C C . THR B 1 284 ? 3.334 -27.25 -20.969 1 62.78 284 THR B C 1
ATOM 6029 O O . THR B 1 284 ? 2.578 -27.016 -20.016 1 62.78 284 THR B O 1
ATOM 6032 N N . GLY B 1 285 ? 2.994 -27.328 -22.219 1 61.81 285 GLY B N 1
ATOM 6033 C CA . GLY B 1 285 ? 1.586 -27.328 -22.578 1 61.81 285 GLY B CA 1
ATOM 6034 C C . GLY B 1 285 ? 0.917 -25.984 -22.391 1 61.81 285 GLY B C 1
ATOM 6035 O O . GLY B 1 285 ? 1.557 -25.016 -21.969 1 61.81 285 GLY B O 1
ATOM 6036 N N . LYS B 1 286 ? -0.284 -25.953 -22.906 1 65.5 286 LYS B N 1
ATOM 6037 C CA . LYS B 1 286 ? -1.068 -24.734 -22.734 1 65.5 286 LYS B CA 1
ATOM 6038 C C . LYS B 1 286 ? -1.524 -24.562 -21.281 1 65.5 286 LYS B C 1
ATOM 6040 O O . LYS B 1 286 ? -1.609 -25.547 -20.547 1 65.5 286 LYS B O 1
ATOM 6045 N N . THR B 1 287 ? -1.765 -23.359 -20.984 1 67 287 THR B N 1
ATOM 6046 C CA . THR B 1 287 ? -2.193 -23.016 -19.625 1 67 287 THR B CA 1
ATOM 6047 C C . THR B 1 287 ? -3.592 -23.562 -19.359 1 67 287 THR B C 1
ATOM 6049 O O . THR B 1 287 ? -4.449 -23.578 -20.25 1 67 287 THR B O 1
ATOM 6052 N N . ILE B 1 288 ? -3.807 -24.188 -18.25 1 76.5 288 ILE B N 1
ATOM 6053 C CA . ILE B 1 288 ? -5.125 -24.594 -17.781 1 76.5 288 ILE B CA 1
ATOM 6054 C C . ILE B 1 288 ? -5.988 -23.359 -17.531 1 76.5 288 ILE B C 1
ATOM 6056 O O . ILE B 1 288 ? -5.512 -22.375 -16.984 1 76.5 288 ILE B O 1
ATOM 6060 N N . PRO B 1 289 ? -7.238 -23.438 -18 1 83.5 289 PRO B N 1
ATOM 6061 C CA . PRO B 1 289 ? -8.109 -22.281 -17.75 1 83.5 289 PRO B CA 1
ATOM 6062 C C . PRO B 1 289 ? -8.227 -21.938 -16.266 1 83.5 289 PRO B C 1
ATOM 6064 O O . PRO B 1 289 ? -8.273 -22.844 -15.422 1 83.5 289 PRO B O 1
ATOM 6067 N N . THR B 1 290 ? -8.328 -20.688 -15.992 1 92 290 THR B N 1
ATOM 6068 C CA . THR B 1 290 ? -8.523 -20.234 -14.625 1 92 290 THR B CA 1
ATOM 6069 C C . THR B 1 290 ? -9.953 -20.5 -14.164 1 92 290 THR B C 1
ATOM 6071 O O . THR B 1 290 ? -10.852 -20.672 -14.984 1 92 290 THR B O 1
ATOM 6074 N N . MET B 1 291 ? -10.148 -20.562 -12.852 1 93.69 291 MET B N 1
ATOM 6075 C CA . MET B 1 291 ? -11.5 -20.641 -12.305 1 93.69 291 MET B CA 1
ATOM 6076 C C . MET B 1 291 ? -12.312 -19.406 -12.703 1 93.69 291 MET B C 1
ATOM 6078 O O . MET B 1 291 ? -13.508 -19.516 -13 1 93.69 291 MET B O 1
ATOM 6082 N N . LYS B 1 292 ? -11.68 -18.281 -12.719 1 94.62 292 LYS B N 1
ATOM 6083 C CA . LYS B 1 292 ? -12.328 -17.047 -13.133 1 94.62 292 LYS B CA 1
ATOM 6084 C C . LYS B 1 292 ? -12.898 -17.172 -14.547 1 94.62 292 LYS B C 1
ATOM 6086 O O . LYS B 1 292 ? -14.016 -16.719 -14.812 1 94.62 292 LYS B O 1
ATOM 6091 N N . SER B 1 293 ? -12.195 -17.766 -15.422 1 87.06 293 SER B N 1
ATOM 6092 C CA . SER B 1 293 ? -12.594 -17.859 -16.812 1 87.06 293 SER B CA 1
ATOM 6093 C C . SER B 1 293 ? -13.781 -18.797 -16.984 1 87.06 293 SER B C 1
ATOM 6095 O O . SER B 1 293 ? -14.555 -18.672 -17.938 1 87.06 293 SER B O 1
ATOM 6097 N N . ILE B 1 294 ? -13.969 -19.766 -16.094 1 85.94 294 ILE B N 1
ATOM 6098 C CA . ILE B 1 294 ? -15.047 -20.734 -16.266 1 85.94 294 ILE B CA 1
ATOM 6099 C C . ILE B 1 294 ? -16.203 -20.391 -15.32 1 85.94 294 ILE B C 1
ATOM 6101 O O . ILE B 1 294 ? -17.25 -21.047 -15.352 1 85.94 294 ILE B O 1
ATOM 6105 N N . ASP B 1 295 ? -15.977 -19.391 -14.5 1 90.44 295 ASP B N 1
ATOM 6106 C CA . ASP B 1 295 ? -17.016 -18.938 -13.578 1 90.44 295 ASP B CA 1
ATOM 6107 C C . ASP B 1 295 ? -18.125 -18.188 -14.312 1 90.44 295 ASP B C 1
ATOM 6109 O O . ASP B 1 295 ? -17.875 -17.141 -14.914 1 90.44 295 ASP B O 1
ATOM 6113 N N . ILE B 1 296 ? -19.281 -18.688 -14.211 1 86.56 296 ILE B N 1
ATOM 6114 C CA . ILE B 1 296 ? -20.406 -18.031 -14.883 1 86.56 296 ILE B CA 1
ATOM 6115 C C . ILE B 1 296 ? -21.375 -17.484 -13.844 1 86.56 296 ILE B C 1
ATOM 6117 O O . ILE B 1 296 ? -22.5 -17.109 -14.172 1 86.56 296 ILE B O 1
ATOM 6121 N N . SER B 1 297 ? -21 -17.438 -12.57 1 91.25 297 SER B N 1
ATOM 6122 C CA . SER B 1 297 ? -21.891 -17.031 -11.5 1 91.25 297 SER B CA 1
ATOM 6123 C C . SER B 1 297 ? -21.281 -15.898 -10.68 1 91.25 297 SER B C 1
ATOM 6125 O O . SER B 1 297 ? -21.812 -15.539 -9.625 1 91.25 297 SER B O 1
ATOM 6127 N N . GLU B 1 298 ? -20.172 -15.359 -11.094 1 93.81 298 GLU B N 1
ATOM 6128 C CA . GLU B 1 298 ? -19.5 -14.227 -10.453 1 93.81 298 GLU B CA 1
ATOM 6129 C C . GLU B 1 298 ? -19.062 -14.578 -9.031 1 93.81 298 GLU B C 1
ATOM 6131 O O . GLU B 1 298 ? -19.328 -13.812 -8.094 1 93.81 298 GLU B O 1
ATOM 6136 N N . LYS B 1 299 ? -18.438 -15.727 -8.922 1 97.31 299 LYS B N 1
ATOM 6137 C CA . LYS B 1 299 ? -18.047 -16.219 -7.602 1 97.31 299 LYS B CA 1
ATOM 6138 C C . LYS B 1 299 ? -16.547 -16.172 -7.422 1 97.31 299 LYS B C 1
ATOM 6140 O O . LYS B 1 299 ? -16.031 -16.359 -6.316 1 97.31 299 LYS B O 1
ATOM 6145 N N . VAL B 1 300 ? -15.812 -15.773 -8.469 1 98.25 300 VAL B N 1
ATOM 6146 C CA . VAL B 1 300 ? -14.359 -15.906 -8.398 1 98.25 300 VAL B CA 1
ATOM 6147 C C . VAL B 1 300 ? -13.711 -14.523 -8.477 1 98.25 300 VAL B C 1
ATOM 6149 O O . VAL B 1 300 ? -14.031 -13.734 -9.367 1 98.25 300 VAL B O 1
ATOM 6152 N N . ILE B 1 301 ? -12.883 -14.234 -7.531 1 98.69 301 ILE B N 1
ATOM 6153 C CA . ILE B 1 301 ? -11.969 -13.102 -7.543 1 98.69 301 ILE B CA 1
ATOM 6154 C C . ILE B 1 301 ? -10.578 -13.555 -7.984 1 98.69 301 ILE B C 1
ATOM 6156 O O . ILE B 1 301 ? -9.945 -14.375 -7.316 1 98.69 301 ILE B O 1
ATOM 6160 N N . TYR B 1 302 ? -10.172 -13.039 -9.117 1 98.31 302 TYR B N 1
ATOM 6161 C CA . TYR B 1 302 ? -8.883 -13.422 -9.68 1 98.31 302 TYR B CA 1
ATOM 6162 C C . TYR B 1 302 ? -7.789 -12.461 -9.227 1 98.31 302 TYR B C 1
ATOM 6164 O O . TYR B 1 302 ? -7.977 -11.25 -9.25 1 98.31 302 TYR B O 1
ATOM 6172 N N . MET B 1 303 ? -6.652 -12.992 -8.805 1 98.06 303 MET B N 1
ATOM 6173 C CA . MET B 1 303 ? -5.52 -12.172 -8.391 1 98.06 303 MET B CA 1
ATOM 6174 C C . MET B 1 303 ? -4.242 -12.602 -9.109 1 98.06 303 MET B C 1
ATOM 6176 O O . MET B 1 303 ? -4.039 -13.797 -9.352 1 98.06 303 MET B O 1
ATOM 6180 N N . ASN B 1 304 ? -3.438 -11.648 -9.422 1 97.38 304 ASN B N 1
ATOM 6181 C CA . ASN B 1 304 ? -2.117 -11.883 -10 1 97.38 304 ASN B CA 1
ATOM 6182 C C . ASN B 1 304 ? -1.132 -10.789 -9.594 1 97.38 304 ASN B C 1
ATOM 6184 O O . ASN B 1 304 ? -1.489 -9.867 -8.859 1 97.38 304 ASN B O 1
ATOM 6188 N N . THR B 1 305 ? 0.136 -10.992 -9.852 1 96.19 305 THR B N 1
ATOM 6189 C CA . THR B 1 305 ? 1.185 -10.07 -9.43 1 96.19 305 THR B CA 1
ATOM 6190 C C . THR B 1 305 ? 2.258 -9.945 -10.508 1 96.19 305 THR B C 1
ATOM 6192 O O . THR B 1 305 ? 2.443 -10.859 -11.32 1 96.19 305 THR B O 1
ATOM 6195 N N . PHE B 1 306 ? 2.953 -8.836 -10.539 1 96 306 PHE B N 1
ATOM 6196 C CA . PHE B 1 306 ? 4.098 -8.648 -11.422 1 96 306 PHE B CA 1
ATOM 6197 C C . PHE B 1 306 ? 5.402 -8.938 -10.695 1 96 306 PHE B C 1
ATOM 6199 O O . PHE B 1 306 ? 6.48 -8.836 -11.273 1 96 306 PHE B O 1
ATOM 6206 N N . SER B 1 307 ? 5.273 -9.359 -9.445 1 91.5 307 SER B N 1
ATOM 6207 C CA . SER B 1 307 ? 6.441 -9.688 -8.633 1 91.5 307 SER B CA 1
ATOM 6208 C C . SER B 1 307 ? 7.184 -10.891 -9.203 1 91.5 307 SER B C 1
ATOM 6210 O O . SER B 1 307 ? 8.422 -10.914 -9.211 1 91.5 307 SER B O 1
ATOM 6212 N N . ARG B 1 308 ? 6.465 -11.844 -9.648 1 89.31 308 ARG B N 1
ATOM 6213 C CA . ARG B 1 308 ? 7.078 -13.078 -10.133 1 89.31 308 ARG B CA 1
ATOM 6214 C C . ARG B 1 308 ? 7.551 -12.922 -11.578 1 89.31 308 ARG B C 1
ATOM 6216 O O . ARG B 1 308 ? 8.555 -13.508 -11.969 1 89.31 308 ARG B O 1
ATOM 6223 N N . THR B 1 309 ? 6.844 -12.164 -12.328 1 91.31 309 THR B N 1
ATOM 6224 C CA . THR B 1 309 ? 7.156 -12.039 -13.75 1 91.31 309 THR B CA 1
ATOM 6225 C C . THR B 1 309 ? 8.211 -10.961 -13.984 1 91.31 309 THR B C 1
ATOM 6227 O O . THR B 1 309 ? 8.992 -11.047 -14.938 1 91.31 309 THR B O 1
ATOM 6230 N N . LEU B 1 310 ? 8.227 -9.984 -13.133 1 93.88 310 LEU B N 1
ATOM 6231 C CA . LEU B 1 310 ? 9.234 -8.93 -13.25 1 93.88 310 LEU B CA 1
ATOM 6232 C C . LEU B 1 310 ? 10.203 -8.961 -12.078 1 93.88 310 LEU B C 1
ATOM 6234 O O . LEU B 1 310 ? 11.281 -9.555 -12.172 1 93.88 310 LEU B O 1
ATOM 6238 N N . THR B 1 311 ? 9.773 -8.422 -10.938 1 93.06 311 THR B N 1
ATOM 6239 C CA . THR B 1 311 ? 10.562 -8.438 -9.711 1 93.06 311 THR B CA 1
ATOM 6240 C C . THR B 1 311 ? 9.68 -8.156 -8.5 1 93.06 311 THR B C 1
ATOM 6242 O O . THR B 1 311 ? 8.75 -7.348 -8.578 1 93.06 311 THR B O 1
ATOM 6245 N N . PRO B 1 312 ? 10.008 -8.812 -7.395 1 92.94 312 PRO B N 1
ATOM 6246 C CA . PRO B 1 312 ? 9.219 -8.547 -6.188 1 92.94 312 PRO B CA 1
ATOM 6247 C C . PRO B 1 312 ? 9.375 -7.117 -5.68 1 92.94 312 PRO B C 1
ATOM 6249 O O . PRO B 1 312 ? 8.547 -6.641 -4.898 1 92.94 312 PRO B O 1
ATOM 6252 N N . THR B 1 313 ? 10.359 -6.352 -6.133 1 95.44 313 THR B N 1
ATOM 6253 C CA . THR B 1 313 ? 10.672 -5.043 -5.57 1 95.44 313 THR B CA 1
ATOM 6254 C C . THR B 1 313 ? 9.883 -3.949 -6.293 1 95.44 313 THR B C 1
ATOM 6256 O O . THR B 1 313 ? 9.922 -2.785 -5.887 1 95.44 313 THR B O 1
ATOM 6259 N N . ILE B 1 314 ? 9.086 -4.289 -7.324 1 95.5 314 ILE B N 1
ATOM 6260 C CA . ILE B 1 314 ? 8.266 -3.309 -8.023 1 95.5 314 ILE B CA 1
ATOM 6261 C C . ILE B 1 314 ? 6.941 -3.117 -7.281 1 95.5 314 ILE B C 1
ATOM 6263 O O . ILE B 1 314 ? 6.273 -2.094 -7.449 1 95.5 314 ILE B O 1
ATOM 6267 N N . ARG B 1 315 ? 6.492 -4.094 -6.582 1 96.69 315 ARG B N 1
ATOM 6268 C CA . ARG B 1 315 ? 5.359 -4.07 -5.664 1 96.69 315 ARG B CA 1
ATOM 6269 C C . ARG B 1 315 ? 4.07 -3.713 -6.391 1 96.69 315 ARG B C 1
ATOM 6271 O O . ARG B 1 315 ? 3.312 -2.854 -5.938 1 96.69 315 ARG B O 1
ATOM 6278 N N . ILE B 1 316 ? 3.773 -4.328 -7.535 1 98.38 316 ILE B N 1
ATOM 6279 C CA . ILE B 1 316 ? 2.531 -4.086 -8.266 1 98.38 316 ILE B CA 1
ATOM 6280 C C . ILE B 1 316 ? 1.777 -5.402 -8.445 1 98.38 316 ILE B C 1
ATOM 6282 O O . ILE B 1 316 ? 2.324 -6.367 -8.984 1 98.38 316 ILE B O 1
ATOM 6286 N N . SER B 1 317 ? 0.615 -5.465 -7.977 1 98.38 317 SER B N 1
ATOM 6287 C CA . SER B 1 317 ? -0.326 -6.566 -8.148 1 98.38 317 SER B CA 1
ATOM 6288 C C . SER B 1 317 ? -1.698 -6.062 -8.586 1 98.38 317 SER B C 1
ATOM 6290 O O . SER B 1 317 ? -1.931 -4.852 -8.633 1 98.38 317 SER B O 1
ATOM 6292 N N . TYR B 1 318 ? -2.539 -6.922 -8.992 1 98.5 318 TYR B N 1
ATOM 6293 C CA . TYR B 1 318 ? -3.896 -6.539 -9.367 1 98.5 318 TYR B CA 1
ATOM 6294 C C . TYR B 1 318 ? -4.883 -7.664 -9.07 1 98.5 318 TYR B C 1
ATOM 6296 O O . TYR B 1 318 ? -4.484 -8.82 -8.898 1 98.5 318 TYR B O 1
ATOM 6304 N N . MET B 1 319 ? -6.109 -7.324 -8.914 1 98.69 319 MET B N 1
ATOM 6305 C CA . MET B 1 319 ? -7.191 -8.305 -8.828 1 98.69 319 MET B CA 1
ATOM 6306 C C . MET B 1 319 ? -8.312 -7.957 -9.797 1 98.69 319 MET B C 1
ATOM 6308 O O . MET B 1 319 ? -8.438 -6.809 -10.227 1 98.69 319 MET B O 1
ATOM 6312 N N . VAL B 1 320 ? -8.992 -8.93 -10.25 1 98.25 320 VAL B N 1
ATOM 6313 C CA . VAL B 1 320 ? -10.172 -8.805 -11.086 1 98.25 320 VAL B CA 1
ATOM 6314 C C . VAL B 1 320 ? -11.414 -9.203 -10.297 1 98.25 320 VAL B C 1
ATOM 6316 O O . VAL B 1 320 ? -11.562 -10.367 -9.898 1 98.25 320 VAL B O 1
ATOM 6319 N N . LEU B 1 321 ? -12.242 -8.273 -10.078 1 97.94 321 LEU B N 1
ATOM 6320 C CA . LEU B 1 321 ? -13.484 -8.523 -9.344 1 97.94 321 LEU B CA 1
ATOM 6321 C C . LEU B 1 321 ? -14.609 -8.906 -10.297 1 97.94 321 LEU B C 1
ATOM 6323 O O . LEU B 1 321 ? -14.68 -8.391 -11.414 1 97.94 321 LEU B O 1
ATOM 6327 N N . PRO B 1 322 ? -15.469 -9.844 -9.836 1 96 322 PRO B N 1
ATOM 6328 C CA . PRO B 1 322 ? -16.719 -9.945 -10.594 1 96 322 PRO B CA 1
ATOM 6329 C C . PRO B 1 322 ? -17.484 -8.633 -10.641 1 96 322 PRO B C 1
ATOM 6331 O O . PRO B 1 322 ? -17.359 -7.801 -9.742 1 96 322 PRO B O 1
ATOM 6334 N N . PRO B 1 323 ? -18.266 -8.438 -11.641 1 93.12 323 PRO B N 1
ATOM 6335 C CA . PRO B 1 323 ? -18.922 -7.148 -11.875 1 93.12 323 PRO B CA 1
ATOM 6336 C C . PRO B 1 323 ? -19.688 -6.641 -10.648 1 93.12 323 PRO B C 1
ATOM 6338 O O . PRO B 1 323 ? -19.562 -5.473 -10.281 1 93.12 323 PRO B O 1
ATOM 6341 N N . HIS B 1 324 ? -20.438 -7.512 -10.008 1 94.31 324 HIS B N 1
ATOM 6342 C CA . HIS B 1 324 ? -21.219 -7.043 -8.867 1 94.31 324 HIS B CA 1
ATOM 6343 C C . HIS B 1 324 ? -20.328 -6.617 -7.711 1 94.31 324 HIS B C 1
ATOM 6345 O O . HIS B 1 324 ? -20.656 -5.676 -6.984 1 94.31 324 HIS B O 1
ATOM 6351 N N . LEU B 1 325 ? -19.203 -7.297 -7.5 1 96.62 325 LEU B N 1
ATOM 6352 C CA . LEU B 1 325 ? -18.281 -6.914 -6.445 1 96.62 325 LEU B CA 1
ATOM 6353 C C . LEU B 1 325 ? -17.516 -5.648 -6.828 1 96.62 325 LEU B C 1
ATOM 6355 O O . LEU B 1 325 ? -17.125 -4.863 -5.957 1 96.62 325 LEU B O 1
ATOM 6359 N N . ALA B 1 326 ? -17.25 -5.484 -8.172 1 96.19 326 ALA B N 1
ATOM 6360 C CA . ALA B 1 326 ? -16.641 -4.238 -8.625 1 96.19 326 ALA B CA 1
ATOM 6361 C C . ALA B 1 326 ? -17.516 -3.037 -8.273 1 96.19 326 ALA B C 1
ATOM 6363 O O . ALA B 1 326 ? -17 -1.999 -7.836 1 96.19 326 ALA B O 1
ATOM 6364 N N . ALA B 1 327 ? -18.766 -3.188 -8.461 1 94.38 327 ALA B N 1
ATOM 6365 C CA . ALA B 1 327 ? -19.719 -2.135 -8.102 1 94.38 327 ALA B CA 1
ATOM 6366 C C . ALA B 1 327 ? -19.703 -1.882 -6.594 1 94.38 327 ALA B C 1
ATOM 6368 O O . ALA B 1 327 ? -19.688 -0.73 -6.152 1 94.38 327 ALA B O 1
ATOM 6369 N N . THR B 1 328 ? -19.719 -2.938 -5.863 1 95.94 328 THR B N 1
ATOM 6370 C CA . THR B 1 328 ? -19.672 -2.822 -4.41 1 95.94 328 THR B CA 1
ATOM 6371 C C . THR B 1 328 ? -18.375 -2.145 -3.967 1 95.94 328 THR B C 1
ATOM 6373 O O . THR B 1 328 ? -18.375 -1.339 -3.033 1 95.94 328 THR B O 1
ATOM 6376 N N . TYR B 1 329 ? -17.297 -2.461 -4.609 1 96.94 329 TYR B N 1
ATOM 6377 C CA . TYR B 1 329 ? -16.016 -1.845 -4.316 1 96.94 329 TYR B CA 1
ATOM 6378 C C . TYR B 1 329 ? -16.078 -0.336 -4.523 1 96.94 329 TYR B C 1
ATOM 6380 O O . TYR B 1 329 ? -15.57 0.43 -3.695 1 96.94 329 TYR B O 1
ATOM 6388 N N . GLN B 1 330 ? -16.609 0.068 -5.574 1 93.62 330 GLN B N 1
ATOM 6389 C CA . GLN B 1 330 ? -16.734 1.488 -5.883 1 93.62 330 GLN B CA 1
ATOM 6390 C C . GLN B 1 330 ? -17.562 2.211 -4.82 1 93.62 330 GLN B C 1
ATOM 6392 O O . GLN B 1 330 ? -17.25 3.346 -4.453 1 93.62 330 GLN B O 1
ATOM 6397 N N . GLU B 1 331 ? -18.5 1.55 -4.371 1 93.88 331 GLU B N 1
ATOM 6398 C CA . GLU B 1 331 ? -19.375 2.145 -3.371 1 93.88 331 GLU B CA 1
ATOM 6399 C C . GLU B 1 331 ? -18.703 2.211 -2.004 1 93.88 331 GLU B C 1
ATOM 6401 O O . GLU B 1 331 ? -18.766 3.232 -1.319 1 93.88 331 GLU B O 1
ATOM 6406 N N . LYS B 1 332 ? -17.969 1.208 -1.653 1 95.31 332 LYS B N 1
ATOM 6407 C CA . LYS B 1 332 ? -17.547 1.045 -0.269 1 95.31 332 LYS B CA 1
ATOM 6408 C C . LYS B 1 332 ? -16.094 1.474 -0.096 1 95.31 332 LYS B C 1
ATOM 6410 O O . LYS B 1 332 ? -15.703 1.964 0.968 1 95.31 332 LYS B O 1
ATOM 6415 N N . LEU B 1 333 ? -15.305 1.245 -1.169 1 96.81 333 LEU B N 1
ATOM 6416 C CA . LEU B 1 333 ? -13.867 1.319 -0.918 1 96.81 333 LEU B CA 1
ATOM 6417 C C . LEU B 1 333 ? -13.203 2.311 -1.865 1 96.81 333 LEU B C 1
ATOM 6419 O O . LEU B 1 333 ? -11.992 2.537 -1.784 1 96.81 333 LEU B O 1
ATOM 6423 N N . ASP B 1 334 ? -13.969 2.967 -2.674 1 91.69 334 ASP B N 1
ATOM 6424 C CA . ASP B 1 334 ? -13.398 3.846 -3.688 1 91.69 334 ASP B CA 1
ATOM 6425 C C . ASP B 1 334 ? -12.773 5.082 -3.051 1 91.69 334 ASP B C 1
ATOM 6427 O O . ASP B 1 334 ? -12.039 5.824 -3.711 1 91.69 334 ASP B O 1
ATOM 6431 N N . PHE B 1 335 ? -12.938 5.312 -1.756 1 93.5 335 PHE B N 1
ATOM 6432 C CA . PHE B 1 335 ? -12.359 6.473 -1.087 1 93.5 335 PHE B CA 1
ATOM 6433 C C . PHE B 1 335 ? -10.875 6.254 -0.823 1 93.5 335 PHE B C 1
ATOM 6435 O O . PHE B 1 335 ? -10.141 7.203 -0.549 1 93.5 335 PHE B O 1
ATOM 6442 N N . TYR B 1 336 ? -10.422 4.984 -0.886 1 96.19 336 TYR B N 1
ATOM 6443 C CA . TYR B 1 336 ? -8.992 4.711 -0.754 1 96.19 336 TYR B CA 1
ATOM 6444 C C . TYR B 1 336 ? -8.227 5.223 -1.968 1 96.19 336 TYR B C 1
ATOM 6446 O O . TYR B 1 336 ? -8.703 5.113 -3.102 1 96.19 336 TYR B O 1
ATOM 6454 N N . ALA B 1 337 ? -7.055 5.754 -1.734 1 96.12 337 ALA B N 1
ATOM 6455 C CA . ALA B 1 337 ? -6.145 6.082 -2.828 1 96.12 337 ALA B CA 1
ATOM 6456 C C . ALA B 1 337 ? -5.41 4.84 -3.322 1 96.12 337 ALA B C 1
ATOM 6458 O O . ALA B 1 337 ? -5.199 3.891 -2.562 1 96.12 337 ALA B O 1
ATOM 6459 N N . CYS B 1 338 ? -5.102 4.867 -4.633 1 97.56 338 CYS B N 1
ATOM 6460 C CA . CYS B 1 338 ? -4.266 3.795 -5.164 1 97.56 338 CYS B CA 1
ATOM 6461 C C . CYS B 1 338 ? -2.893 3.797 -4.504 1 97.56 338 CYS B C 1
ATOM 6463 O O . CYS B 1 338 ? -2.299 4.859 -4.301 1 97.56 338 CYS B O 1
ATOM 6465 N N . THR B 1 339 ? -2.352 2.656 -4.188 1 98.06 339 THR B N 1
ATOM 6466 C CA . THR B 1 339 ? -1.097 2.568 -3.447 1 98.06 339 THR B CA 1
ATOM 6467 C C . THR B 1 339 ? 0.092 2.514 -4.402 1 98.06 339 THR B C 1
ATOM 6469 O O . THR B 1 339 ? 1.244 2.605 -3.973 1 98.06 339 THR B O 1
ATOM 6472 N N . VAL B 1 340 ? -0.128 2.363 -5.664 1 98.62 340 VAL B N 1
ATOM 6473 C CA . VAL B 1 340 ? 0.953 2.332 -6.645 1 98.62 340 VAL B CA 1
ATOM 6474 C C . VAL B 1 340 ? 1.116 3.713 -7.277 1 98.62 340 VAL B C 1
ATOM 6476 O O . VAL B 1 340 ? 0.131 4.348 -7.664 1 98.62 340 VAL B O 1
ATOM 6479 N N . SER B 1 341 ? 2.307 4.188 -7.363 1 98.19 341 SER B N 1
ATOM 6480 C CA . SER B 1 341 ? 2.57 5.52 -7.895 1 98.19 341 SER B CA 1
ATOM 6481 C C . SER B 1 341 ? 2.141 5.625 -9.359 1 98.19 341 SER B C 1
ATOM 6483 O O . SER B 1 341 ? 2.223 4.648 -10.102 1 98.19 341 SER B O 1
ATOM 6485 N N . ASN B 1 342 ? 1.697 6.828 -9.75 1 97.75 342 ASN B N 1
ATOM 6486 C CA . ASN B 1 342 ? 1.401 7.078 -11.156 1 97.75 342 ASN B CA 1
ATOM 6487 C C . ASN B 1 342 ? 2.602 6.766 -12.047 1 97.75 342 ASN B C 1
ATOM 6489 O O . ASN B 1 342 ? 2.441 6.246 -13.156 1 97.75 342 ASN B O 1
ATOM 6493 N N . PHE B 1 343 ? 3.752 7.074 -11.547 1 97.88 343 PHE B N 1
ATOM 6494 C CA . PHE B 1 343 ? 4.98 6.914 -12.32 1 97.88 343 PHE B CA 1
ATOM 6495 C C . PHE B 1 343 ? 5.156 5.465 -12.758 1 97.88 343 PHE B C 1
ATOM 6497 O O . PHE B 1 343 ? 5.348 5.188 -13.945 1 97.88 343 PHE B O 1
ATOM 6504 N N . GLU B 1 344 ? 4.992 4.594 -11.883 1 98.19 344 GLU B N 1
ATOM 6505 C CA . GLU B 1 344 ? 5.184 3.176 -12.172 1 98.19 344 GLU B CA 1
ATOM 6506 C C . GLU B 1 344 ? 4 2.609 -12.953 1 98.19 344 GLU B C 1
ATOM 6508 O O . GLU B 1 344 ? 4.172 1.726 -13.797 1 98.19 344 GLU B O 1
ATOM 6513 N N . GLN B 1 345 ? 2.818 3.109 -12.656 1 98.69 345 GLN B N 1
ATOM 6514 C CA . GLN B 1 345 ? 1.651 2.621 -13.383 1 98.69 345 GLN B CA 1
ATOM 6515 C C . GLN B 1 345 ? 1.755 2.941 -14.875 1 98.69 345 GLN B C 1
ATOM 6517 O O . GLN B 1 345 ? 1.521 2.074 -15.719 1 98.69 345 GLN B O 1
ATOM 6522 N N . TYR B 1 346 ? 2.131 4.195 -15.203 1 98.75 346 TYR B N 1
ATOM 6523 C CA . TYR B 1 346 ? 2.23 4.582 -16.609 1 98.75 346 TYR B CA 1
ATOM 6524 C C . TYR B 1 346 ? 3.396 3.875 -17.281 1 98.75 346 TYR B C 1
ATOM 6526 O O . TYR B 1 346 ? 3.303 3.494 -18.453 1 98.75 346 TYR B O 1
ATOM 6534 N N . ALA B 1 347 ? 4.512 3.705 -16.578 1 98.56 347 ALA B N 1
ATOM 6535 C CA . ALA B 1 347 ? 5.641 2.971 -17.141 1 98.56 347 ALA B CA 1
ATOM 6536 C C . ALA B 1 347 ? 5.262 1.521 -17.438 1 98.56 347 ALA B C 1
ATOM 6538 O O . ALA B 1 347 ? 5.582 0.995 -18.5 1 98.56 347 ALA B O 1
ATOM 6539 N N . LEU B 1 348 ? 4.59 0.867 -16.516 1 98.75 348 LEU B N 1
ATOM 6540 C CA . LEU B 1 348 ? 4.184 -0.523 -16.688 1 98.75 348 LEU B CA 1
ATOM 6541 C C . LEU B 1 348 ? 3.164 -0.651 -17.828 1 98.75 348 LEU B C 1
ATOM 6543 O O . LEU B 1 348 ? 3.207 -1.61 -18.594 1 98.75 348 LEU B O 1
ATOM 6547 N N . ALA B 1 349 ? 2.219 0.31 -17.844 1 98.75 349 ALA B N 1
ATOM 6548 C CA . ALA B 1 349 ? 1.259 0.304 -18.938 1 98.75 349 ALA B CA 1
ATOM 6549 C C . ALA B 1 349 ? 1.971 0.336 -20.297 1 98.75 349 ALA B C 1
ATOM 6551 O O . ALA B 1 349 ? 1.655 -0.452 -21.188 1 98.75 349 ALA B O 1
ATOM 6552 N N . ALA B 1 350 ? 2.955 1.224 -20.438 1 98.56 350 ALA B N 1
ATOM 6553 C CA . ALA B 1 350 ? 3.73 1.32 -21.672 1 98.56 350 ALA B CA 1
ATOM 6554 C C . ALA B 1 350 ? 4.508 0.034 -21.938 1 98.56 350 ALA B C 1
ATOM 6556 O O . ALA B 1 350 ? 4.578 -0.438 -23.062 1 98.56 350 ALA B O 1
ATOM 6557 N N . PHE B 1 351 ? 5.082 -0.51 -20.891 1 98.62 351 PHE B N 1
ATOM 6558 C CA . PHE B 1 351 ? 5.852 -1.746 -20.984 1 98.62 351 PHE B CA 1
ATOM 6559 C C . PHE B 1 351 ? 4.996 -2.875 -21.547 1 98.62 351 PHE B C 1
ATOM 6561 O O . PHE B 1 351 ? 5.473 -3.678 -22.359 1 98.62 351 PHE B O 1
ATOM 6568 N N . ILE B 1 352 ? 3.75 -2.945 -21.156 1 98.25 352 ILE B N 1
ATOM 6569 C CA . ILE B 1 352 ? 2.828 -3.979 -21.609 1 98.25 352 ILE B CA 1
ATOM 6570 C C . ILE B 1 352 ? 2.348 -3.654 -23.016 1 98.25 352 ILE B C 1
ATOM 6572 O O . ILE B 1 352 ? 2.445 -4.488 -23.922 1 98.25 352 ILE B O 1
ATOM 6576 N N . GLU B 1 353 ? 1.899 -2.453 -23.266 1 96.69 353 GLU B N 1
ATOM 6577 C CA . GLU B 1 353 ? 1.254 -2.043 -24.5 1 96.69 353 GLU B CA 1
ATOM 6578 C C . GLU B 1 353 ? 2.23 -2.094 -25.672 1 96.69 353 GLU B C 1
ATOM 6580 O O . GLU B 1 353 ? 1.834 -2.375 -26.812 1 96.69 353 GLU B O 1
ATOM 6585 N N . GLU B 1 354 ? 3.467 -1.842 -25.391 1 97.31 354 GLU B N 1
ATOM 6586 C CA . GLU B 1 354 ? 4.445 -1.768 -26.469 1 97.31 354 GLU B CA 1
ATOM 6587 C C . GLU B 1 354 ? 5.094 -3.127 -26.719 1 97.31 354 GLU B C 1
ATOM 6589 O O . GLU B 1 354 ? 6.035 -3.234 -27.516 1 97.31 354 GLU B O 1
ATOM 6594 N N . GLY B 1 355 ? 4.691 -4.156 -25.984 1 95.19 355 GLY B N 1
ATOM 6595 C CA . GLY B 1 355 ? 5.086 -5.523 -26.297 1 95.19 355 GLY B CA 1
ATOM 6596 C C . GLY B 1 355 ? 6.316 -5.977 -25.547 1 95.19 355 GLY B C 1
ATOM 6597 O O . GLY B 1 355 ? 6.742 -7.125 -25.672 1 95.19 355 GLY B O 1
ATOM 6598 N N . TYR B 1 356 ? 6.891 -5.121 -24.703 1 97.25 356 TYR B N 1
ATOM 6599 C CA . TYR B 1 356 ? 8.109 -5.465 -23.984 1 97.25 356 TYR B CA 1
ATOM 6600 C C . TYR B 1 356 ? 7.836 -6.566 -22.953 1 97.25 356 TYR B C 1
ATOM 6602 O O . TYR B 1 356 ? 8.703 -7.402 -22.703 1 97.25 356 TYR B O 1
ATOM 6610 N N . PHE B 1 357 ? 6.645 -6.531 -22.438 1 97.31 357 PHE B N 1
ATOM 6611 C CA . PHE B 1 357 ? 6.301 -7.516 -21.422 1 97.31 357 PHE B CA 1
ATOM 6612 C C . PHE B 1 357 ? 6.238 -8.914 -22.016 1 97.31 357 PHE B C 1
ATOM 6614 O O . PHE B 1 357 ? 6.805 -9.859 -21.469 1 97.31 357 PHE B O 1
ATOM 6621 N N . GLU B 1 358 ? 5.539 -9.031 -23.078 1 93.12 358 GLU B N 1
ATOM 6622 C CA . GLU B 1 358 ? 5.445 -10.32 -23.75 1 93.12 358 GLU B CA 1
ATOM 6623 C C . GLU B 1 358 ? 6.824 -10.836 -24.141 1 93.12 358 GLU B C 1
ATOM 6625 O O . GLU B 1 358 ? 7.113 -12.023 -23.984 1 93.12 358 GLU B O 1
ATOM 6630 N N . LYS B 1 359 ? 7.625 -9.984 -24.688 1 94.25 359 LYS B N 1
ATOM 6631 C CA . LYS B 1 359 ? 8.992 -10.359 -25.047 1 94.25 359 LYS B CA 1
ATOM 6632 C C . LYS B 1 359 ? 9.773 -10.828 -23.828 1 94.25 359 LYS B C 1
ATOM 6634 O O . LYS B 1 359 ? 10.516 -11.812 -23.906 1 94.25 359 LYS B O 1
ATOM 6639 N N . HIS B 1 360 ? 9.586 -10.117 -22.766 1 94.88 360 HIS B N 1
ATOM 6640 C CA . HIS B 1 360 ? 10.258 -10.477 -21.516 1 94.88 360 HIS B CA 1
ATOM 6641 C C . HIS B 1 360 ? 9.797 -11.844 -21.016 1 94.88 360 HIS B C 1
ATOM 6643 O O . HIS B 1 360 ? 10.617 -12.672 -20.625 1 94.88 360 HIS B O 1
ATOM 6649 N N . LEU B 1 361 ? 8.508 -12.055 -21 1 92.5 361 LEU B N 1
ATOM 6650 C CA . LEU B 1 361 ? 7.953 -13.328 -20.547 1 92.5 361 LEU B CA 1
ATOM 6651 C C . LEU B 1 361 ? 8.516 -14.484 -21.359 1 92.5 361 LEU B C 1
ATOM 6653 O O . LEU B 1 361 ? 8.875 -15.523 -20.812 1 92.5 361 LEU B O 1
ATOM 6657 N N . ASN B 1 362 ? 8.594 -14.297 -22.672 1 90.88 362 ASN B N 1
ATOM 6658 C CA . ASN B 1 362 ? 9.133 -15.328 -23.547 1 90.88 362 ASN B CA 1
ATOM 6659 C C . ASN B 1 362 ? 10.594 -15.625 -23.234 1 90.88 362 ASN B C 1
ATOM 6661 O O . ASN B 1 362 ? 11 -16.781 -23.188 1 90.88 362 ASN B O 1
ATOM 6665 N N . ARG B 1 363 ? 11.312 -14.594 -23.031 1 91.75 363 ARG B N 1
ATOM 6666 C CA . ARG B 1 363 ? 12.719 -14.75 -22.688 1 91.75 363 ARG B CA 1
ATOM 6667 C C . ARG B 1 363 ? 12.875 -15.5 -21.359 1 91.75 363 ARG B C 1
ATOM 6669 O O . ARG B 1 363 ? 13.719 -16.391 -21.25 1 91.75 363 ARG B O 1
ATOM 6676 N N . MET B 1 364 ? 12.07 -15.133 -20.406 1 90.94 364 MET B N 1
ATOM 6677 C CA . MET B 1 364 ? 12.164 -15.742 -19.078 1 90.94 364 MET B CA 1
ATOM 6678 C C . MET B 1 364 ? 11.711 -17.203 -19.109 1 90.94 364 MET B C 1
ATOM 6680 O O . MET B 1 364 ? 12.266 -18.047 -18.406 1 90.94 364 MET B O 1
ATOM 6684 N N . ARG B 1 365 ? 10.695 -17.484 -19.875 1 88.38 365 ARG B N 1
ATOM 6685 C CA . ARG B 1 365 ? 10.25 -18.859 -20.031 1 88.38 365 ARG B CA 1
ATOM 6686 C C . ARG B 1 365 ? 11.375 -19.75 -20.562 1 88.38 365 ARG B C 1
ATOM 6688 O O . ARG B 1 365 ? 11.57 -20.859 -20.062 1 88.38 365 ARG B O 1
ATOM 6695 N N . LEU B 1 366 ? 12.062 -19.25 -21.531 1 88.69 366 LEU B N 1
ATOM 6696 C CA . LEU B 1 366 ? 13.188 -20 -22.094 1 88.69 366 LEU B CA 1
ATOM 6697 C C . LEU B 1 366 ? 14.297 -20.156 -21.062 1 88.69 366 LEU B C 1
ATOM 6699 O O . LEU B 1 366 ? 14.859 -21.25 -20.922 1 88.69 366 LEU B O 1
ATOM 6703 N N . TYR B 1 367 ? 14.531 -19.109 -20.438 1 89.06 367 TYR B N 1
ATOM 6704 C CA . TYR B 1 367 ? 15.562 -19.125 -19.406 1 89.06 367 TYR B CA 1
ATOM 6705 C C . TYR B 1 367 ? 15.227 -20.141 -18.312 1 89.06 367 TYR B C 1
ATOM 6707 O O . TYR B 1 367 ? 16.078 -20.953 -17.938 1 89.06 367 TYR B O 1
ATOM 6715 N N . TYR B 1 368 ? 14.023 -20.141 -17.812 1 88.19 368 TYR B N 1
ATOM 6716 C CA . TYR B 1 368 ? 13.633 -20.984 -16.688 1 88.19 368 TYR B CA 1
ATOM 6717 C C . TYR B 1 368 ? 13.539 -22.453 -17.125 1 88.19 368 TYR B C 1
ATOM 6719 O O . TYR B 1 368 ? 13.789 -23.359 -16.328 1 88.19 368 TYR B O 1
ATOM 6727 N N . THR B 1 369 ? 13.18 -22.641 -18.375 1 87.75 369 THR B N 1
ATOM 6728 C CA . THR B 1 369 ? 13.195 -24 -18.906 1 87.75 369 THR B CA 1
ATOM 6729 C C . THR B 1 369 ? 14.602 -24.578 -18.891 1 87.75 369 THR B C 1
ATOM 6731 O O . THR B 1 369 ? 14.805 -25.703 -18.438 1 87.75 369 THR B O 1
ATOM 6734 N N . LYS B 1 370 ? 15.555 -23.812 -19.391 1 89.5 370 LYS B N 1
ATOM 6735 C CA . LYS B 1 370 ? 16.953 -24.25 -19.391 1 89.5 370 LYS B CA 1
ATOM 6736 C C . LYS B 1 370 ? 17.469 -24.438 -17.969 1 89.5 370 LYS B C 1
ATOM 6738 O O . LYS B 1 370 ? 18.203 -25.391 -17.703 1 89.5 370 LYS B O 1
ATOM 6743 N N . GLN B 1 371 ? 17.125 -23.484 -17.172 1 88.88 371 GLN B N 1
ATOM 6744 C CA . GLN B 1 371 ? 17.547 -23.547 -15.773 1 88.88 371 GLN B CA 1
ATOM 6745 C C . GLN B 1 371 ? 17 -24.797 -15.094 1 88.88 371 GLN B C 1
ATOM 6747 O O . GLN B 1 371 ? 17.719 -25.469 -14.367 1 88.88 371 GLN B O 1
ATOM 6752 N N . ARG B 1 372 ? 15.773 -25.047 -15.297 1 88.56 372 ARG B N 1
ATOM 6753 C CA . ARG B 1 372 ? 15.141 -26.25 -14.734 1 88.56 372 ARG B CA 1
ATOM 6754 C C . ARG B 1 372 ? 15.836 -27.516 -15.211 1 88.56 372 ARG B C 1
ATOM 6756 O O . ARG B 1 372 ? 16.141 -28.406 -14.414 1 88.56 372 ARG B O 1
ATOM 6763 N N . GLU B 1 373 ? 16.062 -27.594 -16.438 1 89.12 373 GLU B N 1
ATOM 6764 C CA . GLU B 1 373 ? 16.75 -28.766 -17.016 1 89.12 373 GLU B CA 1
ATOM 6765 C C . GLU B 1 373 ? 18.141 -28.938 -16.422 1 89.12 373 GLU B C 1
ATOM 6767 O O . GLU B 1 373 ? 18.547 -30.062 -16.125 1 89.12 373 GLU B O 1
ATOM 6772 N N . ALA B 1 374 ? 18.812 -27.875 -16.297 1 91.25 374 ALA B N 1
ATOM 6773 C CA . ALA B 1 374 ? 20.156 -27.922 -15.734 1 91.25 374 ALA B CA 1
ATOM 6774 C C . ALA B 1 374 ? 20.141 -28.422 -14.289 1 91.25 374 ALA B C 1
ATOM 6776 O O . ALA B 1 374 ? 20.953 -29.25 -13.906 1 91.25 374 ALA B O 1
ATOM 6777 N N . VAL B 1 375 ? 19.234 -27.922 -13.562 1 90.25 375 VAL B N 1
ATOM 6778 C CA . VAL B 1 375 ? 19.125 -28.297 -12.156 1 90.25 375 VAL B CA 1
ATOM 6779 C C . VAL B 1 375 ? 18.75 -29.766 -12.031 1 90.25 375 VAL B C 1
ATOM 6781 O O . VAL B 1 375 ? 19.344 -30.516 -11.25 1 90.25 375 VAL B O 1
ATOM 6784 N N . LEU B 1 376 ? 17.828 -30.25 -12.797 1 89.62 376 LEU B N 1
ATOM 6785 C CA . LEU B 1 376 ? 17.375 -31.641 -12.742 1 89.62 376 LEU B CA 1
ATOM 6786 C C . LEU B 1 376 ? 18.453 -32.594 -13.242 1 89.62 376 LEU B C 1
ATOM 6788 O O . LEU B 1 376 ? 18.562 -33.719 -12.766 1 89.62 376 LEU B O 1
ATOM 6792 N N . SER B 1 377 ? 19.234 -32.094 -14.148 1 91.94 377 SER B N 1
ATOM 6793 C CA . SER B 1 377 ? 20.328 -32.906 -14.664 1 91.94 377 SER B CA 1
ATOM 6794 C C . SER B 1 377 ? 21.359 -33.188 -13.578 1 91.94 377 SER B C 1
ATOM 6796 O O . SER B 1 377 ? 21.953 -34.281 -13.562 1 91.94 377 SER B O 1
ATOM 6798 N N . VAL B 1 378 ? 21.562 -32.219 -12.734 1 91.81 378 VAL B N 1
ATOM 6799 C CA . VAL B 1 378 ? 22.5 -32.406 -11.633 1 91.81 378 VAL B CA 1
ATOM 6800 C C . VAL B 1 378 ? 22.047 -33.594 -10.766 1 91.81 378 VAL B C 1
ATOM 6802 O O . VAL B 1 378 ? 22.859 -34.438 -10.352 1 91.81 378 VAL B O 1
ATOM 6805 N N . LEU B 1 379 ? 20.828 -33.781 -10.516 1 90.38 379 LEU B N 1
ATOM 6806 C CA . LEU B 1 379 ? 20.266 -34.812 -9.648 1 90.38 379 LEU B CA 1
ATOM 6807 C C . LEU B 1 379 ? 20.359 -36.188 -10.305 1 90.38 379 LEU B C 1
ATOM 6809 O O . LEU B 1 379 ? 20.266 -37.188 -9.625 1 90.38 379 LEU B O 1
ATOM 6813 N N . LYS B 1 380 ? 20.609 -36.156 -11.602 1 89.88 380 LYS B N 1
ATOM 6814 C CA . LYS B 1 380 ? 20.719 -37.438 -12.336 1 89.88 380 LYS B CA 1
ATOM 6815 C C . LYS B 1 380 ? 22.156 -37.906 -12.414 1 89.88 380 LYS B C 1
ATOM 6817 O O . LYS B 1 380 ? 22.422 -39.062 -12.75 1 89.88 380 LYS B O 1
ATOM 6822 N N . GLU B 1 381 ? 22.969 -37.031 -12.047 1 88.38 381 GLU B N 1
ATOM 6823 C CA . GLU B 1 381 ? 24.391 -37.344 -12.117 1 88.38 381 GLU B CA 1
ATOM 6824 C C . GLU B 1 381 ? 24.828 -38.188 -10.922 1 88.38 381 GLU B C 1
ATOM 6826 O O . GLU B 1 381 ? 24.234 -38.125 -9.852 1 88.38 381 GLU B O 1
ATOM 6831 N N . GLU B 1 382 ? 25.812 -39.094 -11.219 1 81.44 382 GLU B N 1
ATOM 6832 C CA . GLU B 1 382 ? 26.516 -39.719 -10.102 1 81.44 382 GLU B CA 1
ATOM 6833 C C . GLU B 1 382 ? 27.406 -38.719 -9.383 1 81.44 382 GLU B C 1
ATOM 6835 O O . GLU B 1 382 ? 28.062 -37.906 -10.016 1 81.44 382 GLU B O 1
ATOM 6840 N N . PRO B 1 383 ? 27.312 -38.656 -8.078 1 80.5 383 PRO B N 1
ATOM 6841 C CA . PRO B 1 383 ? 26.734 -39.562 -7.066 1 80.5 383 PRO B CA 1
ATOM 6842 C C . PRO B 1 383 ? 25.391 -39.062 -6.535 1 80.5 383 PRO B C 1
ATOM 6844 O O . PRO B 1 383 ? 24.938 -39.5 -5.477 1 80.5 383 PRO B O 1
ATOM 6847 N N . PHE B 1 384 ? 24.75 -38.188 -7.223 1 83.62 384 PHE B N 1
ATOM 6848 C CA . PHE B 1 384 ? 23.609 -37.5 -6.652 1 83.62 384 PHE B CA 1
ATOM 6849 C C . PHE B 1 384 ? 22.312 -38.25 -6.906 1 83.62 384 PHE B C 1
ATOM 6851 O O . PHE B 1 384 ? 21.266 -37.906 -6.371 1 83.62 384 PHE B O 1
ATOM 6858 N N . LYS B 1 385 ? 22.406 -39.312 -7.648 1 81.38 385 LYS B N 1
ATOM 6859 C CA . LYS B 1 385 ? 21.234 -40.125 -7.969 1 81.38 385 LYS B CA 1
ATOM 6860 C C . LYS B 1 385 ? 20.594 -40.688 -6.707 1 81.38 385 LYS B C 1
ATOM 6862 O O . LYS B 1 385 ? 19.391 -40.938 -6.684 1 81.38 385 LYS B O 1
ATOM 6867 N N . CYS B 1 386 ? 21.453 -40.781 -5.711 1 81.56 386 CYS B N 1
ATOM 6868 C CA . CYS B 1 386 ? 20.969 -41.406 -4.48 1 81.56 386 CYS B CA 1
ATOM 6869 C C . CYS B 1 386 ? 20.344 -40.375 -3.555 1 81.56 386 CYS B C 1
ATOM 6871 O O . CYS B 1 386 ? 19.75 -40.719 -2.533 1 81.56 386 CYS B O 1
ATOM 6873 N N . VAL B 1 387 ? 20.453 -39.156 -3.896 1 87.75 387 VAL B N 1
ATOM 6874 C CA . VAL B 1 387 ? 20.047 -38.094 -3.006 1 87.75 387 VAL B CA 1
ATOM 6875 C C . VAL B 1 387 ? 18.547 -38.156 -2.76 1 87.75 387 VAL B C 1
ATOM 6877 O O . VAL B 1 387 ? 18.078 -38.031 -1.622 1 87.75 387 VAL B O 1
ATOM 6880 N N . GLY B 1 388 ? 17.812 -38.344 -3.867 1 89.81 388 GLY B N 1
ATOM 6881 C CA . GLY B 1 388 ? 16.375 -38.375 -3.672 1 89.81 388 GLY B CA 1
ATOM 6882 C C . GLY B 1 388 ? 15.594 -38.344 -4.973 1 89.81 388 GLY B C 1
ATOM 6883 O O . GLY B 1 388 ? 16.156 -38.594 -6.043 1 89.81 388 GLY B O 1
ATOM 6884 N N . ARG B 1 389 ? 14.305 -38.25 -4.797 1 90.19 389 ARG B N 1
ATOM 6885 C CA . ARG B 1 389 ? 13.375 -38.25 -5.926 1 90.19 389 ARG B CA 1
ATOM 6886 C C . ARG B 1 389 ? 12.695 -36.906 -6.074 1 90.19 389 ARG B C 1
ATOM 6888 O O . ARG B 1 389 ? 12.312 -36.281 -5.078 1 90.19 389 ARG B O 1
ATOM 6895 N N . VAL B 1 390 ? 12.617 -36.5 -7.312 1 90.12 390 VAL B N 1
ATOM 6896 C CA . VAL B 1 390 ? 11.953 -35.25 -7.617 1 90.12 390 VAL B CA 1
ATOM 6897 C C . VAL B 1 390 ? 10.469 -35.469 -7.867 1 90.12 390 VAL B C 1
ATOM 6899 O O . VAL B 1 390 ? 10.094 -36.375 -8.625 1 90.12 390 VAL B O 1
ATOM 6902 N N . ARG B 1 391 ? 9.75 -34.844 -7.082 1 82.5 391 ARG B N 1
ATOM 6903 C CA . ARG B 1 391 ? 8.328 -34.781 -7.398 1 82.5 391 ARG B CA 1
ATOM 6904 C C . ARG B 1 391 ? 8.008 -33.562 -8.273 1 82.5 391 ARG B C 1
ATOM 6906 O O . ARG B 1 391 ? 8.18 -32.406 -7.84 1 82.5 391 ARG B O 1
ATOM 6913 N N . GLU B 1 392 ? 8.031 -33.875 -9.516 1 64.44 392 GLU B N 1
ATOM 6914 C CA . GLU B 1 392 ? 7.918 -32.781 -10.477 1 64.44 392 GLU B CA 1
ATOM 6915 C C . GLU B 1 392 ? 6.465 -32.375 -10.695 1 64.44 392 GLU B C 1
ATOM 6917 O O . GLU B 1 392 ? 5.582 -33.219 -10.758 1 64.44 392 GLU B O 1
ATOM 6922 N N . ALA B 1 393 ? 6.25 -31.062 -10.453 1 62.88 393 ALA B N 1
ATOM 6923 C CA . ALA B 1 393 ? 5.043 -30.469 -11.016 1 62.88 393 ALA B CA 1
ATOM 6924 C C . ALA B 1 393 ? 5.371 -29.625 -12.25 1 62.88 393 ALA B C 1
ATOM 6926 O O . ALA B 1 393 ? 6.484 -29.109 -12.375 1 62.88 393 ALA B O 1
ATOM 6927 N N . ASP B 1 394 ? 5.039 -29.969 -13.484 1 60.19 394 ASP B N 1
ATOM 6928 C CA . ASP B 1 394 ? 5.27 -29.328 -14.773 1 60.19 394 ASP B CA 1
ATOM 6929 C C . ASP B 1 394 ? 5.031 -27.828 -14.703 1 60.19 394 ASP B C 1
ATOM 6931 O O . ASP B 1 394 ? 4.586 -27.219 -15.672 1 60.19 394 ASP B O 1
ATOM 6935 N N . SER B 1 395 ? 5.336 -27.328 -13.461 1 63 395 SER B N 1
ATOM 6936 C CA . SER B 1 395 ? 5.016 -25.906 -13.414 1 63 395 SER B CA 1
ATOM 6937 C C . SER B 1 395 ? 5.773 -25.203 -12.297 1 63 395 SER B C 1
ATOM 6939 O O . SER B 1 395 ? 6.191 -25.844 -11.328 1 63 395 SER B O 1
ATOM 6941 N N . GLY B 1 396 ? 6.098 -23.969 -12.68 1 77.25 396 GLY B N 1
ATOM 6942 C CA . GLY B 1 396 ? 6.574 -23.031 -11.672 1 77.25 396 GLY B CA 1
ATOM 6943 C C . GLY B 1 396 ? 8.086 -22.984 -11.562 1 77.25 396 GLY B C 1
ATOM 6944 O O . GLY B 1 396 ? 8.789 -23.391 -12.492 1 77.25 396 GLY B O 1
ATOM 6945 N N . LEU B 1 397 ? 8.547 -22.391 -10.555 1 85.88 397 LEU B N 1
ATOM 6946 C CA . LEU B 1 397 ? 9.961 -22.094 -10.383 1 85.88 397 LEU B CA 1
ATOM 6947 C C . LEU B 1 397 ? 10.531 -22.844 -9.172 1 85.88 397 LEU B C 1
ATOM 6949 O O . LEU B 1 397 ? 11.484 -22.375 -8.547 1 85.88 397 LEU B O 1
ATOM 6953 N N . HIS B 1 398 ? 9.82 -23.906 -8.844 1 89.56 398 HIS B N 1
ATOM 6954 C CA . HIS B 1 398 ? 10.297 -24.75 -7.762 1 89.56 398 HIS B CA 1
ATOM 6955 C C . HIS B 1 398 ? 9.836 -26.188 -7.941 1 89.56 398 HIS B C 1
ATOM 6957 O O . HIS B 1 398 ? 8.961 -26.469 -8.766 1 89.56 398 HIS B O 1
ATOM 6963 N N . PHE B 1 399 ? 10.5 -27.141 -7.285 1 89.88 399 PHE B N 1
ATOM 6964 C CA . PHE B 1 399 ? 10.078 -28.531 -7.234 1 89.88 399 PHE B CA 1
ATOM 6965 C C . PHE B 1 399 ? 10.289 -29.109 -5.84 1 89.88 399 PHE B C 1
ATOM 6967 O O . PHE B 1 399 ? 10.961 -28.5 -5.004 1 89.88 399 PHE B O 1
ATOM 6974 N N . ILE B 1 400 ? 9.625 -30.203 -5.605 1 92.06 400 ILE B N 1
ATOM 6975 C CA . ILE B 1 400 ? 9.773 -30.906 -4.336 1 92.06 400 ILE B CA 1
ATOM 6976 C C . ILE B 1 400 ? 10.812 -32 -4.48 1 92.06 400 ILE B C 1
ATOM 6978 O O . ILE B 1 400 ? 10.742 -32.812 -5.414 1 92.06 400 ILE B O 1
ATOM 6982 N N . LEU B 1 401 ? 11.797 -31.969 -3.637 1 92.25 401 LEU B N 1
ATOM 6983 C CA . LEU B 1 401 ? 12.797 -33.031 -3.559 1 92.25 401 LEU B CA 1
ATOM 6984 C C . LEU B 1 401 ? 12.539 -33.938 -2.352 1 92.25 401 LEU B C 1
ATOM 6986 O O . LEU B 1 401 ? 12.617 -33.469 -1.208 1 92.25 401 LEU B O 1
ATOM 6990 N N . GLU B 1 402 ? 12.18 -35.125 -2.627 1 93.44 402 GLU B N 1
ATOM 6991 C CA . GLU B 1 402 ? 12.125 -36.125 -1.565 1 93.44 402 GLU B CA 1
ATOM 6992 C C . GLU B 1 402 ? 13.5 -36.719 -1.287 1 93.44 402 GLU B C 1
ATOM 6994 O O . GLU B 1 402 ? 14 -37.531 -2.061 1 93.44 402 GLU B O 1
ATOM 6999 N N . LEU B 1 403 ? 14.016 -36.344 -0.179 1 93.69 403 LEU B N 1
ATOM 7000 C CA . LEU B 1 403 ? 15.375 -36.75 0.167 1 93.69 403 LEU B CA 1
ATOM 7001 C C . LEU B 1 403 ? 15.391 -38.156 0.738 1 93.69 403 LEU B C 1
ATOM 7003 O O . LEU B 1 403 ? 14.555 -38.5 1.574 1 93.69 403 LEU B O 1
ATOM 7007 N N . ASN B 1 404 ? 16.328 -38.938 0.204 1 93.19 404 ASN B N 1
ATOM 7008 C CA . ASN B 1 404 ? 16.547 -40.281 0.758 1 93.19 404 ASN B CA 1
ATOM 7009 C C . ASN B 1 404 ? 17.359 -40.219 2.055 1 93.19 404 ASN B C 1
ATOM 7011 O O . ASN B 1 404 ? 18.578 -40.406 2.045 1 93.19 404 ASN B O 1
ATOM 7015 N N . THR B 1 405 ? 16.688 -40 3.16 1 94.19 405 THR B N 1
ATOM 7016 C CA . THR B 1 405 ? 17.359 -39.875 4.441 1 94.19 405 THR B CA 1
ATOM 7017 C C . THR B 1 405 ? 16.516 -40.469 5.57 1 94.19 405 THR B C 1
ATOM 7019 O O . THR B 1 405 ? 15.328 -40.719 5.391 1 94.19 405 THR B O 1
ATOM 7022 N N . LEU B 1 406 ? 17.188 -40.812 6.664 1 93 406 LEU B N 1
ATOM 7023 C CA . LEU B 1 406 ? 16.516 -41.25 7.867 1 93 406 LEU B CA 1
ATOM 7024 C C . LEU B 1 406 ? 16.422 -40.156 8.898 1 93 406 LEU B C 1
ATOM 7026 O O . LEU B 1 406 ? 15.758 -40.281 9.93 1 93 406 LEU B O 1
ATOM 7030 N N . LEU B 1 407 ? 17.016 -39.062 8.547 1 94.44 407 LEU B N 1
ATOM 7031 C CA . LEU B 1 407 ? 17.031 -37.938 9.461 1 94.44 407 LEU B CA 1
ATOM 7032 C C . LEU B 1 407 ? 15.703 -37.188 9.406 1 94.44 407 LEU B C 1
ATOM 7034 O O . LEU B 1 407 ? 15.031 -37.156 8.367 1 94.44 407 LEU B O 1
ATOM 7038 N N . SER B 1 408 ? 15.375 -36.656 10.492 1 93.56 408 SER B N 1
ATOM 7039 C CA . SER B 1 408 ? 14.195 -35.781 10.492 1 93.56 408 SER B CA 1
ATOM 7040 C C . SER B 1 408 ? 14.43 -34.531 9.648 1 93.56 408 SER B C 1
ATOM 7042 O O . SER B 1 408 ? 15.57 -34.156 9.383 1 93.56 408 SER B O 1
ATOM 7044 N N . ASP B 1 409 ? 13.344 -33.906 9.195 1 94.44 409 ASP B N 1
ATOM 7045 C CA . ASP B 1 409 ? 13.453 -32.688 8.398 1 94.44 409 ASP B CA 1
ATOM 7046 C C . ASP B 1 409 ? 14.266 -31.625 9.133 1 94.44 409 ASP B C 1
ATOM 7048 O O . ASP B 1 409 ? 15.109 -30.969 8.531 1 94.44 409 ASP B O 1
ATOM 7052 N N . ASN B 1 410 ? 14.031 -31.5 10.414 1 94 410 ASN B N 1
ATOM 7053 C CA . ASN B 1 410 ? 14.75 -30.516 11.219 1 94 410 ASN B CA 1
ATOM 7054 C C . ASN B 1 410 ? 16.25 -30.828 11.266 1 94 410 ASN B C 1
ATOM 7056 O O . ASN B 1 410 ? 17.078 -29.906 11.234 1 94 410 ASN B O 1
ATOM 7060 N N . GLU B 1 411 ? 16.562 -32.031 11.398 1 95.44 411 GLU B N 1
ATOM 7061 C CA . GLU B 1 411 ? 17.969 -32.406 11.438 1 95.44 411 GLU B CA 1
ATOM 7062 C C . GLU B 1 411 ? 18.656 -32.156 10.102 1 95.44 411 GLU B C 1
ATOM 7064 O O . GLU B 1 411 ? 19.797 -31.703 10.062 1 95.44 411 GLU B O 1
ATOM 7069 N N . VAL B 1 412 ? 17.938 -32.531 9.062 1 95.75 412 VAL B N 1
ATOM 7070 C CA . VAL B 1 412 ? 18.469 -32.281 7.73 1 95.75 412 VAL B CA 1
ATOM 7071 C C . VAL B 1 412 ? 18.766 -30.781 7.562 1 95.75 412 VAL B C 1
ATOM 7073 O O . VAL B 1 412 ? 19.859 -30.406 7.129 1 95.75 412 VAL B O 1
ATOM 7076 N N . LYS B 1 413 ? 17.828 -29.938 7.906 1 95.56 413 LYS B N 1
ATOM 7077 C CA . LYS B 1 413 ? 17.984 -28.484 7.766 1 95.56 413 LYS B CA 1
ATOM 7078 C C . LYS B 1 413 ? 19.141 -27.969 8.609 1 95.56 413 LYS B C 1
ATOM 7080 O O . LYS B 1 413 ? 19.938 -27.141 8.141 1 95.56 413 LYS B O 1
ATOM 7085 N N . ARG B 1 414 ? 19.234 -28.422 9.805 1 95.81 414 ARG B N 1
ATOM 7086 C CA . ARG B 1 414 ? 20.312 -28 10.695 1 95.81 414 ARG B CA 1
ATOM 7087 C C . ARG B 1 414 ? 21.672 -28.344 10.109 1 95.81 414 ARG B C 1
ATOM 7089 O O . ARG B 1 414 ? 22.594 -27.531 10.133 1 95.81 414 ARG B O 1
ATOM 7096 N N . LYS B 1 415 ? 21.828 -29.531 9.617 1 95.81 415 LYS B N 1
ATOM 7097 C CA . LYS B 1 415 ? 23.094 -29.984 9.062 1 95.81 415 LYS B CA 1
ATOM 7098 C C . LYS B 1 415 ? 23.453 -29.203 7.809 1 95.81 415 LYS B C 1
ATOM 7100 O O . LYS B 1 415 ? 24.625 -28.859 7.602 1 95.81 415 LYS B O 1
ATOM 7105 N N . LEU B 1 416 ? 22.5 -28.969 7.008 1 95.69 416 LEU B N 1
ATOM 7106 C CA . LEU B 1 416 ? 22.75 -28.188 5.801 1 95.69 416 LEU B CA 1
ATOM 7107 C C . LEU B 1 416 ? 23.062 -26.734 6.141 1 95.69 416 LEU B C 1
ATOM 7109 O O . LEU B 1 416 ? 23.938 -26.125 5.527 1 95.69 416 LEU B O 1
ATOM 7113 N N . GLU B 1 417 ? 22.312 -26.219 7.098 1 95.12 417 GLU B N 1
ATOM 7114 C CA . GLU B 1 417 ? 22.562 -24.844 7.527 1 95.12 417 GLU B CA 1
ATOM 7115 C C . GLU B 1 417 ? 23.984 -24.672 8.062 1 95.12 417 GLU B C 1
ATOM 7117 O O . GLU B 1 417 ? 24.594 -23.609 7.879 1 95.12 417 GLU B O 1
ATOM 7122 N N . ALA B 1 418 ? 24.438 -25.625 8.766 1 94.38 418 ALA B N 1
ATOM 7123 C CA . ALA B 1 418 ? 25.797 -25.609 9.273 1 94.38 418 ALA B CA 1
ATOM 7124 C C . ALA B 1 418 ? 26.812 -25.5 8.141 1 94.38 418 ALA B C 1
ATOM 7126 O O . ALA B 1 418 ? 27.922 -25.016 8.328 1 94.38 418 ALA B O 1
ATOM 7127 N N . GLU B 1 419 ? 26.406 -25.938 6.996 1 93.25 419 GLU B N 1
ATOM 7128 C CA . GLU B 1 419 ? 27.266 -25.859 5.82 1 93.25 419 GLU B CA 1
ATOM 7129 C C . GLU B 1 419 ? 26.953 -24.625 4.98 1 93.25 419 GLU B C 1
ATOM 7131 O O . GLU B 1 419 ? 27.438 -24.5 3.848 1 93.25 419 GLU B O 1
ATOM 7136 N N . GLY B 1 420 ? 26.047 -23.781 5.457 1 92.81 420 GLY B N 1
ATOM 7137 C CA . GLY B 1 420 ? 25.703 -22.562 4.758 1 92.81 420 GLY B CA 1
ATOM 7138 C C . GLY B 1 420 ? 24.625 -22.75 3.711 1 92.81 420 GLY B C 1
ATOM 7139 O O . GLY B 1 420 ? 24.484 -21.938 2.799 1 92.81 420 GLY B O 1
ATOM 7140 N N . ILE B 1 421 ? 23.922 -23.875 3.762 1 94.56 421 ILE B N 1
ATOM 7141 C CA . ILE B 1 421 ? 22.859 -24.156 2.793 1 94.56 421 ILE B CA 1
ATOM 7142 C C . ILE B 1 421 ? 21.5 -24.031 3.467 1 94.56 421 ILE B C 1
ATOM 7144 O O . ILE B 1 421 ? 21.219 -24.734 4.445 1 94.56 421 ILE B O 1
ATOM 7148 N N . HIS B 1 422 ? 20.672 -23.156 2.932 1 94.12 422 HIS B N 1
ATOM 7149 C CA . HIS B 1 422 ? 19.328 -22.984 3.467 1 94.12 422 HIS B CA 1
ATOM 7150 C C . HIS B 1 422 ? 18.297 -23.672 2.588 1 94.12 422 HIS B C 1
ATOM 7152 O O . HIS B 1 422 ? 18.344 -23.562 1.361 1 94.12 422 HIS B O 1
ATOM 7158 N N . ILE B 1 423 ? 17.438 -24.453 3.213 1 93.19 423 ILE B N 1
ATOM 7159 C CA . ILE B 1 423 ? 16.359 -25.125 2.506 1 93.19 423 ILE B CA 1
ATOM 7160 C C . ILE B 1 423 ? 15.102 -25.141 3.373 1 93.19 423 ILE B C 1
ATOM 7162 O O . ILE B 1 423 ? 15.188 -25.031 4.598 1 93.19 423 ILE B O 1
ATOM 7166 N N . ASN B 1 424 ? 13.961 -25.203 2.74 1 93.5 424 ASN B N 1
ATOM 7167 C CA . ASN B 1 424 ? 12.695 -25.328 3.465 1 93.5 424 ASN B CA 1
ATOM 7168 C C . ASN B 1 424 ? 12.094 -26.719 3.312 1 93.5 424 ASN B C 1
ATOM 7170 O O . ASN B 1 424 ? 12.094 -27.281 2.217 1 93.5 424 ASN B O 1
ATOM 7174 N N . ALA B 1 425 ? 11.68 -27.234 4.434 1 93.62 425 ALA B N 1
ATOM 7175 C CA . ALA B 1 425 ? 10.961 -28.516 4.398 1 93.62 425 ALA B CA 1
ATOM 7176 C C . ALA B 1 425 ? 9.477 -28.297 4.117 1 93.62 425 ALA B C 1
ATOM 7178 O O . ALA B 1 425 ? 8.875 -27.344 4.605 1 93.62 425 ALA B O 1
ATOM 7179 N N . LEU B 1 426 ? 8.938 -29.156 3.33 1 92.19 426 LEU B N 1
ATOM 7180 C CA . LEU B 1 426 ? 7.508 -29.094 3.037 1 92.19 426 LEU B CA 1
ATOM 7181 C C . LEU B 1 426 ? 6.688 -29.125 4.324 1 92.19 426 LEU B C 1
ATOM 7183 O O . LEU B 1 426 ? 5.637 -28.484 4.402 1 92.19 426 LEU B O 1
ATOM 7187 N N . SER B 1 427 ? 7.195 -29.812 5.359 1 91.94 427 SER B N 1
ATOM 7188 C CA . SER B 1 427 ? 6.508 -29.969 6.641 1 91.94 427 SER B CA 1
ATOM 7189 C C . SER B 1 427 ? 6.281 -28.609 7.301 1 91.94 427 SER B C 1
ATOM 7191 O O . SER B 1 427 ? 5.34 -28.438 8.078 1 91.94 427 SER B O 1
ATOM 7193 N N . GLU B 1 428 ? 7.055 -27.609 6.938 1 91.25 428 GLU B N 1
ATOM 7194 C CA . GLU B 1 428 ? 6.965 -26.281 7.535 1 91.25 428 GLU B CA 1
ATOM 7195 C C . GLU B 1 428 ? 5.734 -25.531 7.031 1 91.25 428 GLU B C 1
ATOM 7197 O O . GLU B 1 428 ? 5.348 -24.516 7.602 1 91.25 428 GLU B O 1
ATOM 7202 N N . TYR B 1 429 ? 5.137 -26.031 6.016 1 92.88 429 TYR B N 1
ATOM 7203 C CA . TYR B 1 429 ? 4.016 -25.328 5.395 1 92.88 429 TYR B CA 1
ATOM 7204 C C . TYR B 1 429 ? 2.688 -25.938 5.828 1 92.88 429 TYR B C 1
ATOM 7206 O O . TYR B 1 429 ? 1.622 -25.484 5.406 1 92.88 429 TYR B O 1
ATOM 7214 N N . TYR B 1 430 ? 2.771 -26.984 6.645 1 92 430 TYR B N 1
ATOM 7215 C CA . TYR B 1 430 ? 1.571 -27.578 7.207 1 92 430 TYR B CA 1
ATOM 7216 C C . TYR B 1 430 ? 1.206 -26.938 8.539 1 92 430 TYR B C 1
ATOM 7218 O O . TYR B 1 430 ? 2.086 -26.609 9.336 1 92 430 TYR B O 1
ATOM 7226 N N . HIS B 1 431 ? -0.015 -26.672 8.695 1 87 431 HIS B N 1
ATOM 7227 C CA . HIS B 1 431 ? -0.476 -26.188 9.992 1 87 431 HIS B CA 1
ATOM 7228 C C . HIS B 1 431 ? -0.501 -27.297 11.031 1 87 431 HIS B C 1
ATOM 7230 O O . HIS B 1 431 ? -0.049 -27.109 12.156 1 87 431 HIS B O 1
ATOM 7236 N N . ASN B 1 432 ? -1.171 -28.422 10.664 1 73.38 432 ASN B N 1
ATOM 7237 C CA . ASN B 1 432 ? -1.206 -29.562 11.586 1 73.38 432 ASN B CA 1
ATOM 7238 C C . ASN B 1 432 ? -0.109 -30.578 11.273 1 73.38 432 ASN B C 1
ATOM 7240 O O . ASN B 1 432 ? 0.23 -30.781 10.102 1 73.38 432 ASN B O 1
ATOM 7244 N N . ASN B 1 433 ? 0.885 -30.719 12.211 1 62.69 433 ASN B N 1
ATOM 7245 C CA . ASN B 1 433 ? 2.033 -31.625 12.102 1 62.69 433 ASN B CA 1
ATOM 7246 C C . ASN B 1 433 ? 1.64 -32.969 11.492 1 62.69 433 ASN B C 1
ATOM 7248 O O . ASN B 1 433 ? 0.829 -33.688 12.07 1 62.69 433 ASN B O 1
ATOM 7252 N N . THR B 1 434 ? 1.732 -33 10.094 1 63.47 434 THR B N 1
ATOM 7253 C CA . THR B 1 434 ? 1.48 -34.344 9.586 1 63.47 434 THR B CA 1
ATOM 7254 C C . THR B 1 434 ? 2.785 -35 9.18 1 63.47 434 THR B C 1
ATOM 7256 O O . THR B 1 434 ? 3.736 -34.344 8.766 1 63.47 434 THR B O 1
ATOM 7259 N N . ASP B 1 435 ? 3.066 -36.094 9.688 1 63.47 435 ASP B N 1
ATOM 7260 C CA . ASP B 1 435 ? 4.207 -36.938 9.367 1 63.47 435 ASP B CA 1
ATOM 7261 C C . ASP B 1 435 ? 4.207 -37.312 7.887 1 63.47 435 ASP B C 1
ATOM 7263 O O . ASP B 1 435 ? 5.203 -37.812 7.367 1 63.47 435 ASP B O 1
ATOM 7267 N N . GLU B 1 436 ? 3.172 -37.062 7.172 1 63.81 436 GLU B N 1
ATOM 7268 C CA . GLU B 1 436 ? 2.994 -37.594 5.824 1 63.81 436 GLU B CA 1
ATOM 7269 C C . GLU B 1 436 ? 3.988 -36.969 4.848 1 63.81 436 GLU B C 1
ATOM 7271 O O . GLU B 1 436 ? 4.379 -37.594 3.865 1 63.81 436 GLU B O 1
ATOM 7276 N N . TYR B 1 437 ? 4.434 -35.875 5.18 1 75.69 437 TYR B N 1
ATOM 7277 C CA . TYR B 1 437 ? 5.301 -35.25 4.176 1 75.69 437 TYR B CA 1
ATOM 7278 C C . TYR B 1 437 ? 6.68 -34.969 4.758 1 75.69 437 TYR B C 1
ATOM 7280 O O . TYR B 1 437 ? 7.266 -33.906 4.477 1 75.69 437 TYR B O 1
ATOM 7288 N N . SER B 1 438 ? 7.07 -35.969 5.32 1 85.44 438 SER B N 1
ATOM 7289 C CA . SER B 1 438 ? 8.43 -35.906 5.848 1 85.44 438 SER B CA 1
ATOM 7290 C C . SER B 1 438 ? 9.461 -36.188 4.754 1 85.44 438 SER B C 1
ATOM 7292 O O . SER B 1 438 ? 9.133 -36.75 3.721 1 85.44 438 SER B O 1
ATOM 7294 N N . HIS B 1 439 ? 10.602 -35.625 4.844 1 93.44 439 HIS B N 1
ATOM 7295 C CA . HIS B 1 439 ? 11.773 -35.812 4 1 93.44 439 HIS B CA 1
ATOM 7296 C C . HIS B 1 439 ? 11.594 -35.156 2.641 1 93.44 439 HIS B C 1
ATOM 7298 O O . HIS B 1 439 ? 12.25 -35.531 1.669 1 93.44 439 HIS B O 1
ATOM 7304 N N . SER B 1 440 ? 10.594 -34.281 2.57 1 93 440 SER B N 1
ATOM 7305 C CA . SER B 1 440 ? 10.359 -33.531 1.349 1 93 440 SER B CA 1
ATOM 7306 C C . SER B 1 440 ? 10.781 -32.062 1.516 1 93 440 SER B C 1
ATOM 7308 O O . SER B 1 440 ? 10.43 -31.422 2.51 1 93 440 SER B O 1
ATOM 7310 N N . PHE B 1 441 ? 11.531 -31.609 0.544 1 93.62 441 PHE B N 1
ATOM 7311 C CA . PHE B 1 441 ? 12.078 -30.266 0.63 1 93.62 441 PHE B CA 1
ATOM 7312 C C . PHE B 1 441 ? 11.734 -29.453 -0.62 1 93.62 441 PHE B C 1
ATOM 7314 O O . PHE B 1 441 ? 11.711 -30 -1.726 1 93.62 441 PHE B O 1
ATOM 7321 N N . VAL B 1 442 ? 11.391 -28.188 -0.413 1 92.81 442 VAL B N 1
ATOM 7322 C CA . VAL B 1 442 ? 11.031 -27.297 -1.503 1 92.81 442 VAL B CA 1
ATOM 7323 C C . VAL B 1 442 ? 12.289 -26.656 -2.092 1 92.81 442 VAL B C 1
ATOM 7325 O O . VAL B 1 442 ? 13.008 -25.938 -1.4 1 92.81 442 VAL B O 1
ATOM 7328 N N . ILE B 1 443 ? 12.539 -26.891 -3.324 1 91.88 443 ILE B N 1
ATOM 7329 C CA . ILE B 1 443 ? 13.734 -26.375 -3.986 1 91.88 443 ILE B CA 1
ATOM 7330 C C . ILE B 1 443 ? 13.328 -25.359 -5.051 1 91.88 443 ILE B C 1
ATOM 7332 O O . ILE B 1 443 ? 12.641 -25.688 -6.016 1 91.88 443 ILE B O 1
ATOM 7336 N N . SER B 1 444 ? 13.734 -24.125 -4.84 1 90.88 444 SER B N 1
ATOM 7337 C CA . SER B 1 444 ? 13.523 -23.078 -5.824 1 90.88 444 SER B CA 1
ATOM 7338 C C . SER B 1 444 ? 14.742 -22.906 -6.723 1 90.88 444 SER B C 1
ATOM 7340 O O . SER B 1 444 ? 15.883 -22.938 -6.25 1 90.88 444 SER B O 1
ATOM 7342 N N . TYR B 1 445 ? 14.57 -22.719 -7.984 1 87.44 445 TYR B N 1
ATOM 7343 C CA . TYR B 1 445 ? 15.719 -22.656 -8.883 1 87.44 445 TYR B CA 1
ATOM 7344 C C . TYR B 1 445 ? 15.703 -21.375 -9.703 1 87.44 445 TYR B C 1
ATOM 7346 O O . TYR B 1 445 ? 16.484 -21.219 -10.648 1 87.44 445 TYR B O 1
ATOM 7354 N N . SER B 1 446 ? 14.812 -20.422 -9.312 1 84 446 SER B N 1
ATOM 7355 C CA . SER B 1 446 ? 14.648 -19.203 -10.086 1 84 446 SER B CA 1
ATOM 7356 C C . SER B 1 446 ? 15.945 -18.406 -10.141 1 84 446 SER B C 1
ATOM 7358 O O . SER B 1 446 ? 16.266 -17.781 -11.156 1 84 446 SER B O 1
ATOM 7360 N N . ASP B 1 447 ? 16.719 -18.328 -9.109 1 81.31 447 ASP B N 1
ATOM 7361 C CA . ASP B 1 447 ? 17.969 -17.578 -9.078 1 81.31 447 ASP B CA 1
ATOM 7362 C C . ASP B 1 447 ? 19.125 -18.453 -8.609 1 81.31 447 ASP B C 1
ATOM 7364 O O . ASP B 1 447 ? 20.125 -17.953 -8.094 1 81.31 447 ASP B O 1
ATOM 7368 N N . MET B 1 448 ? 19.109 -19.688 -8.844 1 86.19 448 MET B N 1
ATOM 7369 C CA . MET B 1 448 ? 20.078 -20.641 -8.328 1 86.19 448 MET B CA 1
ATOM 7370 C C . MET B 1 448 ? 21.25 -20.797 -9.281 1 86.19 448 MET B C 1
ATOM 7372 O O . MET B 1 448 ? 21.062 -20.938 -10.492 1 86.19 448 MET B O 1
ATOM 7376 N N . LYS B 1 449 ? 22.422 -20.641 -8.734 1 87.5 449 LYS B N 1
ATOM 7377 C CA . LYS B 1 449 ? 23.609 -21.031 -9.484 1 87.5 449 LYS B CA 1
ATOM 7378 C C . LYS B 1 449 ? 23.797 -22.547 -9.453 1 87.5 449 LYS B C 1
ATOM 7380 O O . LYS B 1 449 ? 23.75 -23.172 -8.383 1 87.5 449 LYS B O 1
ATOM 7385 N N . ILE B 1 450 ? 24.016 -23.109 -10.633 1 91.19 450 ILE B N 1
ATOM 7386 C CA . ILE B 1 450 ? 24.078 -24.562 -10.781 1 91.19 450 ILE B CA 1
ATOM 7387 C C . ILE B 1 450 ? 25.219 -25.109 -9.914 1 91.19 450 ILE B C 1
ATOM 7389 O O . ILE B 1 450 ? 25.078 -26.188 -9.32 1 91.19 450 ILE B O 1
ATOM 7393 N N . GLU B 1 451 ? 26.297 -24.328 -9.812 1 91.31 451 GLU B N 1
ATOM 7394 C CA . GLU B 1 451 ? 27.438 -24.75 -9.008 1 91.31 451 GLU B CA 1
ATOM 7395 C C . GLU B 1 451 ? 27.062 -24.859 -7.531 1 91.31 451 GLU B C 1
ATOM 7397 O O . GLU B 1 451 ? 27.5 -25.781 -6.836 1 91.31 451 GLU B O 1
ATOM 7402 N N . ASN B 1 452 ? 26.312 -23.953 -7.082 1 90.31 452 ASN B N 1
ATOM 7403 C CA . ASN B 1 452 ? 25.859 -23.969 -5.699 1 90.31 452 ASN B CA 1
ATOM 7404 C C . ASN B 1 452 ? 24.922 -25.156 -5.434 1 90.31 452 ASN B C 1
ATOM 7406 O O . ASN B 1 452 ? 24.953 -25.734 -4.352 1 90.31 452 ASN B O 1
ATOM 7410 N N . PHE B 1 453 ? 24.156 -25.5 -6.418 1 92.31 453 PHE B N 1
ATOM 7411 C CA . PHE B 1 453 ? 23.25 -26.641 -6.273 1 92.31 453 PHE B CA 1
ATOM 7412 C C . PHE B 1 453 ? 24.031 -27.953 -6.223 1 92.31 453 PHE B C 1
ATOM 7414 O O . PHE B 1 453 ? 23.688 -28.859 -5.469 1 92.31 453 PHE B O 1
ATOM 7421 N N . ARG B 1 454 ? 25.078 -28.016 -6.953 1 92.5 454 ARG B N 1
ATOM 7422 C CA . ARG B 1 454 ? 25.953 -29.188 -6.918 1 92.5 454 ARG B CA 1
ATOM 7423 C C . ARG B 1 454 ? 26.547 -29.391 -5.531 1 92.5 454 ARG B C 1
ATOM 7425 O O . ARG B 1 454 ? 26.609 -30.516 -5.031 1 92.5 454 ARG B O 1
ATOM 7432 N N . ILE B 1 455 ? 26.953 -28.297 -5.027 1 92.12 455 ILE B N 1
ATOM 7433 C CA . ILE B 1 455 ? 27.516 -28.344 -3.686 1 92.12 455 ILE B CA 1
ATOM 7434 C C . ILE B 1 455 ? 26.453 -28.812 -2.691 1 92.12 455 ILE B C 1
ATOM 7436 O O . ILE B 1 455 ? 26.734 -29.656 -1.832 1 92.12 455 ILE B O 1
ATOM 7440 N N . ALA B 1 456 ? 25.312 -28.281 -2.834 1 93.19 456 ALA B N 1
ATOM 7441 C CA . ALA B 1 456 ? 24.219 -28.672 -1.954 1 93.19 456 ALA B CA 1
ATOM 7442 C C . ALA B 1 456 ? 23.891 -30.156 -2.109 1 93.19 456 ALA B C 1
ATOM 7444 O O . ALA B 1 456 ? 23.656 -30.859 -1.121 1 93.19 456 ALA B O 1
ATOM 7445 N N . CYS B 1 457 ? 23.875 -30.641 -3.322 1 93.06 457 CYS B N 1
ATOM 7446 C CA . CYS B 1 457 ? 23.609 -32.062 -3.59 1 93.06 457 CYS B CA 1
ATOM 7447 C C . CYS B 1 457 ? 24.672 -32.938 -2.965 1 93.06 457 CYS B C 1
ATOM 7449 O O . CYS B 1 457 ? 24.359 -34.031 -2.451 1 93.06 457 CYS B O 1
ATOM 7451 N N . SER B 1 458 ? 25.891 -32.469 -3.041 1 93.06 458 SER B N 1
ATOM 7452 C CA . SER B 1 458 ? 26.984 -33.219 -2.414 1 93.06 458 SER B CA 1
ATOM 7453 C C . SER B 1 458 ? 26.766 -33.344 -0.912 1 93.06 458 SER B C 1
ATOM 7455 O O . SER B 1 458 ? 26.922 -34.438 -0.355 1 93.06 458 SER B O 1
ATOM 7457 N N . LYS B 1 459 ? 26.391 -32.281 -0.32 1 94.06 459 LYS B N 1
ATOM 7458 C CA . LYS B 1 459 ? 26.141 -32.312 1.118 1 94.06 459 LYS B CA 1
ATOM 7459 C C . LYS B 1 459 ? 24.906 -33.156 1.449 1 94.06 459 LYS B C 1
ATOM 7461 O O . LYS B 1 459 ? 24.891 -33.875 2.457 1 94.06 459 LYS B O 1
ATOM 7466 N N . MET B 1 460 ? 23.938 -33.125 0.636 1 93.94 460 MET B N 1
ATOM 7467 C CA . MET B 1 460 ? 22.719 -33.906 0.838 1 93.94 460 MET B CA 1
ATOM 7468 C C . MET B 1 460 ? 23.031 -35.406 0.694 1 93.94 460 MET B C 1
ATOM 7470 O O . MET B 1 460 ? 22.438 -36.25 1.387 1 93.94 460 MET B O 1
ATOM 7474 N N . SER B 1 461 ? 23.875 -35.656 -0.239 1 92.19 461 SER B N 1
ATOM 7475 C CA . SER B 1 461 ? 24.25 -37.062 -0.451 1 92.19 461 SER B CA 1
ATOM 7476 C C . SER B 1 461 ? 24.875 -37.656 0.805 1 92.19 461 SER B C 1
ATOM 7478 O O . SER B 1 461 ? 24.734 -38.875 1.058 1 92.19 461 SER B O 1
ATOM 7480 N N . GLU B 1 462 ? 25.516 -36.812 1.587 1 91.75 462 GLU B N 1
ATOM 7481 C CA . GLU B 1 462 ? 26.141 -37.25 2.83 1 91.75 462 GLU B CA 1
ATOM 7482 C C . GLU B 1 462 ? 25.078 -37.625 3.877 1 91.75 462 GLU B C 1
ATOM 7484 O O . GLU B 1 462 ? 25.375 -38.281 4.863 1 91.75 462 GLU B O 1
ATOM 7489 N N . LEU B 1 463 ? 23.969 -37.125 3.656 1 92.81 463 LEU B N 1
ATOM 7490 C CA . LEU B 1 463 ? 22.906 -37.312 4.629 1 92.81 463 LEU B CA 1
ATOM 7491 C C . LEU B 1 463 ? 22.078 -38.562 4.277 1 92.81 463 LEU B C 1
ATOM 7493 O O . LEU B 1 463 ? 21.141 -38.906 4.996 1 92.81 463 LEU B O 1
ATOM 7497 N N . THR B 1 464 ? 22.344 -39.125 3.174 1 88.19 464 THR B N 1
ATOM 7498 C CA . THR B 1 464 ? 21.641 -40.344 2.732 1 88.19 464 THR B CA 1
ATOM 7499 C C . THR B 1 464 ? 22.234 -41.562 3.375 1 88.19 464 THR B C 1
ATOM 7501 O O . THR B 1 464 ? 23.438 -41.594 3.688 1 88.19 464 THR B O 1
ATOM 7504 N N . PRO B 1 465 ? 21.281 -42.531 3.713 1 79.25 465 PRO B N 1
ATOM 7505 C CA . PRO B 1 465 ? 21.797 -43.781 4.281 1 79.25 465 PRO B CA 1
ATOM 7506 C C . PRO B 1 465 ? 22.734 -44.5 3.32 1 79.25 465 PRO B C 1
ATOM 7508 O O . PRO B 1 465 ? 22.547 -44.438 2.102 1 79.25 465 PRO B O 1
ATOM 7511 N N . LEU B 1 466 ? 24 -45 3.826 1 63.06 466 LEU B N 1
ATOM 7512 C CA . LEU B 1 466 ? 24.906 -45.844 3.047 1 63.06 466 LEU B CA 1
ATOM 7513 C C . LEU B 1 466 ? 24.234 -47.156 2.648 1 63.06 466 LEU B C 1
ATOM 7515 O O . LEU B 1 466 ? 23.422 -47.688 3.396 1 63.06 466 LEU B O 1
#

Secondary structure (DSSP, 8-state):
------TT-TTS-HHHHHHHHHHHHHHTTSS-TTPEEPPHHHHHHHHT--HHHHHHHHHHHHHHTSEEEETTTEEEE---GGGGG-------------------SEETT--PPPGGGS-HHHHHHHHHHHHHH-HHHHHSPPPTT--HHHHHHHHHHHHHHH-----GGGEEEESSHHHHHHHHHHHH-TTSEEEEEES--HHHHHHHHHTT-EEEEEEEETTEE-HHHHHHTT-SEEEE--SS-TTT-PPPPHHHHHHHHHHHHTSTT-EEEEE-TTGGGB-SSSPPPPHHHH-SSS-EEEEEESTTTT-GGG--EEEE--HHHHHHHHHHTTTSPPSS-HHHHHHHHHHHHTTHHHHHHHHHHHHHHHHHHHHHHHHHSTTGGGTEEEE--SBSSEEEEEE--SS-HHHHHHHHHHTTEE-EEGGGG-SS--GGGTTEEEEE-TT--HHHHHHHHHHHHTTS--/------TT-TTS-HHHHHHHHHHHHHHTTSS-TTPEEPPHHHHHHHHT--HHHHHHHHHHHHHHTSEEEETTTEEEE---GGGGG-------------------SEETT--PPPGGGS-HHHHHHHHHHHHHH-HHHHHSPPPTT--HHHHHHHHHHHHHHH-----GGGEEEESSHHHHHHHHHHHH-TTSEEEEEES--HHHHHHHHHTT-EEEEEEEETTEE-HHHHHHTT-SEEEE--SS-TTT-PPPPHHHHHHHHHHHHTSTT-EEEEE-TTGGGB-SSSPPPPHHHH-SSS-EEEEEESTTTT-GGG--EEEE--HHHHHHHHHHTTTSPPSS-HHHHHHHHHHHHTTHHHHHHHHHHHHHHHHHHHHHHHHHSTTGGGTEEEE--SBSSEEEEEE--SS-HHHHHHHHHHTTEE-EEGGGG-SS--GGGTTEEEEE-TT--HHHHHHHHHHHHTTS--

Sequence (932 aa):
MLTYSFENIGKESIYEYLYKCIKKDIIEGRLVKGEHLPSKRTLAVNLGISTITVENSYGQLMSEGYIYSVPKKGYYVSDISGVARIKPVKYEVPEITAKKKTGYKSDLSSNRTDPGSFPFATWAKLMRRVITDRQDDLMKISPGEGTWELRKAIAMHLASFRDMKVTPGQIIIGAGTEYMYSLLIQLLGRDKVYCVEDPGYSKIARIYASNNVKFCYAGMDDEGMKPEAVRECMADIVHISPTHHYPTGITMPVSRRFELLAWANEKPDRYIIEDDYDSEFRMTGKTIPTMKSIDISEKVIYMNTFSRTLTPTIRISYMVLPPHLAATYQEKLDFYACTVSNFEQYALAAFIEEGYFEKHLNRMRLYYTKQREAVLSVLKEEPFKCVGRVREADSGLHFILELNTLLSDNEVKRKLEAEGIHINALSEYYHNNTDEYSHSFVISYSDMKIENFRIACSKMSELTPLMLTYSFENIGKESIYEYLYKCIKKDIIEGRLVKGEHLPSKRTLAVNLGISTITVENSYGQLMSEGYIYSVPKKGYYVSDISGVARIKPVKYEVPEITAKKKTGYKSDLSSNRTDPGSFPFATWAKLMRRVITDRQDDLMKISPGEGTWELRKAIAMHLASFRDMKVTPGQIIIGAGTEYMYSLLIQLLGRDKVYCVEDPGYSKIARIYASNNVKFCYAGMDDEGMKPEAVRECMADIVHISPTHHYPTGITMPVSRRFELLAWANEKPDRYIIEDDYDSEFRMTGKTIPTMKSIDISEKVIYMNTFSRTLTPTIRISYMVLPPHLAATYQEKLDFYACTVSNFEQYALAAFIEEGYFEKHLNRMRLYYTKQREAVLSVLKEEPFK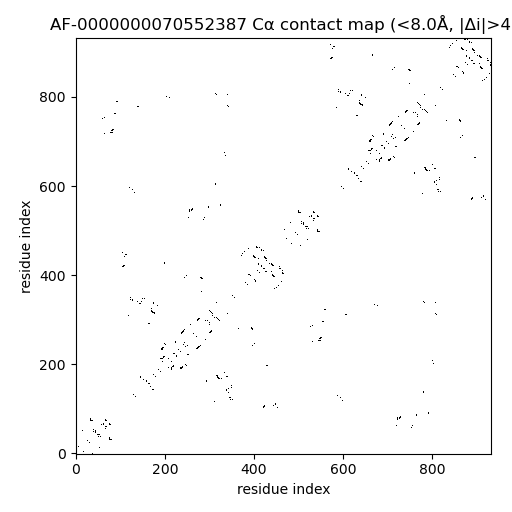CVGRVREADSGLHFILELNTLLSDNEVKRKLEAEGIHINALSEYYHNNTDEYSHSFVISYSDMKIENFRIACSKMSELTPL

Foldseek 3Di:
DDEDDCPPVPPDDPLVSVLVVVVVCLLVCVAAFFDADDALVVVCVVHVHDSVSSVSSLVVCVVVPQWHADPPRHIGGHHPVVSVVDDDDDDDPPCPDDPPCLQFPAEQPDLFFAPVLFPVVLLVVLLVCCVPPVVVVQPDFDFQQAHLLLLQLVQVCCCVQQVAHDHSLQKRKAQAVLVVLVVVCQLLHLAFEEEEEFLADVVSVVSNVVVPGHYYYAYADLQGGDVVSCVVVVGQEYEAAQQATPPARRHHDPVVLVVVLVVNVVDDSHAYEHEPAFQLQQQDDGGDHDSNRVRPPQRYKYKYACCNLHNVVQRMIMIGGRPVSSVSCCVRPRVHGHHHRNSSSSSVSCCSVVCVSVVSSVVLNVVLVVQVVLQVVLCVDPPLVQQFDWDDNSDDQKTKTQGQAPDWPVVLQVQLVVVSYHWAASQVSGPDRDPVRTSITIGGRSHGDSVVSNVSSVSSSVRHDD/DDEDDCPPVPPDDPLVVVLVVVVVCLLVCVAAFFDFDDALVVVCVVHVHDSVSSVSSVVVCVVVPQWDADPPRHIGGHHPVVSVVDDDDDDPPPCPDDPPCLQFPAEQADLFFAPVLFPVVLLVVLLVCCVPPVVVVQPDFDFQQAHLLLLQLVQVCCCVQQVAHAHSLQKRKAQAVLVVLVVVCQLLHLAFEEEEEFLADVVSVVSNVVVPGHYYYAYADLQGGDVVSCVVVVGQEYEAAQQATPPARRHHDPVVLVVVLVVNVVDDSHAYEHEPAFQLQQQDDGGDHDSNRVRPPQRYKYKYACCNLHNSVQRMIMIGGRPVSSVSCCVRPRVHGHHHRNSSSSSVSCCSVVCVSVVSSVVLNVVLVVLVVLLVVLCVDPPNVQQFDWDDNSDDQKTKTQGQAPDWPVVLQVQLVVVSYHWAASQVSGPPRDPVRTSITIGGRSHGDSVVSNVSSVSSSVRHDD

Nearest PDB structures (foldseek):
  4mgr-assembly1_A  TM=9.078E-01  e=1.706E-47  Bacillus subtilis
  7zla-assembly1_B  TM=8.978E-01  e=6.036E-44  Shouchella clausii
  5t4j-assembly1_B  TM=9.404E-01  e=1.246E-39  Bacillus subtilis
  5x03-assembly1_A  TM=9.398E-01  e=9.752E-39  Bacillus subtilis subsp. subtilis str. 168
  6uxz-assembly1_B  TM=9.511E-01  e=2.649E-38  Bacillus subtilis subsp. subtilis str. 168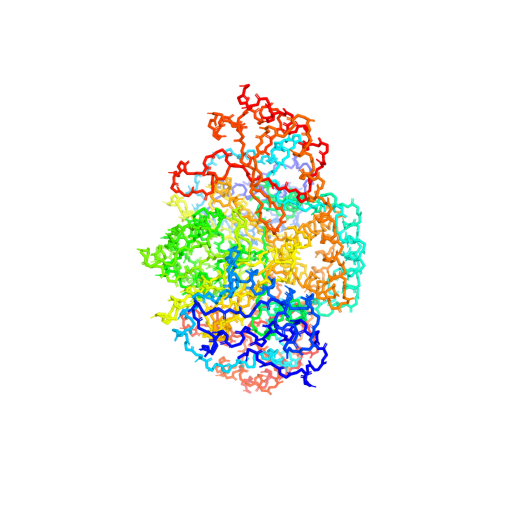

=== Feature glossary ===
Feature key, reading from the visual/contextual features back to the raw sequence:

Rendered structure images. Six rendered views show the 3D structure from the faces of a cube — i.e. along ±x, ±y, ±z. Rendering representation is drawn randomly per protein from cartoon (secondary-structure ribbons), sticks (backbone bonds), or molecular surface; coloring is either N→C rainbow (blue at the N-terminus through red at the C-terminus) or one color per chain.

Contact-map, Ramachandran, and PAE plots. The contact map is a binary N×N matrix image: pixel (i, j) is dark where Cα_i and Cα_j are within 8 Å and |i−j|>4. Because the |i−j|>4 filter removes local helical contacts, off-diagonal stripes parallel to the main diagonal indicate parallel β-sheets; stripes perpendicular to it indicate antiparallel β-sheets. The Ramachandran plot scatters every residue's (φ, ψ) pair against the sterically allowed regions. The PAE heatmap renders the predicted-aligned-error matrix.

InterPro / GO / CATH / organism. Database cross-references. InterPro integrates a dozen domain/family signature databases into unified entries with residue-range hits. GO terms attach function/process/location labels with evidence codes. CATH codes position the fold in a four-level structural taxonomy. Organism is the NCBI-taxonomy species name.

Nearest PDB structures. The Foldseek neighbor list gives the closest experimentally determined structures in the PDB, ranked by structural alignment. TM-score near 1 means near-identical fold; near 0.3 means only rough topology match. This is how one finds what a novel AlphaFold prediction most resembles in the solved-structure universe.

Predicted aligned error. PAE(i, j) answers: if I align the predicted and true structures on residue i, how far off (in Å) do I expect residue j to be? A block-diagonal PAE matrix with low values on the blocks and high values off-diagonal is the signature of a multi-domain protein with confidently predicted domains but uncertain inter-domain orientation.

Solvent-accessible surface area. Accessible surface area quantifies burial. A residue with SASA near zero is packed into the hydrophobic core; one with SASA >100 Å² sits on the surface. Computed here via the Shrake–Rupley numerical algorithm with a 1.4 Å probe.

B-factor. B-factor (Debye–Waller factor) reflects atomic displacement in the crystal lattice. It is an experimental observable (units Å²), not a prediction; low values mean the atom is pinned down, high values mean it moves or is heterogeneous across the crystal.

pLDDT. For AlphaFold models, the B-factor field carries pLDDT — the model's own estimate of local accuracy on a 0–100 scale. Regions with pLDDT<50 should be treated as essentially unmodeled; they often correspond to intrinsically disordered segments.

Backbone torsions (φ/ψ). φ (phi) and ψ (psi) are the two rotatable backbone dihedrals per residue: φ is the C(i-1)–N–Cα–C torsion, ψ is the N–Cα–C–N(i+1) torsion, both in degrees on (−180°, 180°]. α-helical residues cluster near (−60°, −45°); β-strand residues near (−120°, +130°). A Ramachandran plot is simply a scatter of (φ, ψ) for every residue.

Radius of gyration, Cα contacts, bounding box. Radius of gyration (Rg) is the root-mean-square distance of Cα atoms from their centroid — a single number for overall size and compactness. A globular domain of N residues has Rg ≈ 2.2·N^0.38 Å; an extended or disordered chain has a much larger Rg. The Cα contact count is the number of residue pairs whose Cα atoms are within 8 Å and are more than four positions apart in sequence — a standard proxy for tertiary packing density. The bounding box is the smallest axis-aligned box enclosing all Cα atoms.

Secondary structure (3-state, P-SEA). Three-state secondary structure (P-SEA) collapses the eight DSSP classes into helix (a), strand (b), and coil (c). P-SEA assigns these from Cα geometry alone — distances and angles — without requiring backbone oxygens, so it works on any Cα trace.

Secondary structure (8-state, DSSP). DSSP 8-state secondary structure assigns each residue one of H (α-helix), G (3₁₀-helix), I (π-helix), E (extended β-strand), B (isolated β-bridge), T (hydrogen-bonded turn), S (bend), or '-' (coil). The assignment is computed from backbone hydrogen-bond geometry via the Kabsch–Sander algorithm.

Foldseek 3Di. A 3Di character summarizes, for each residue, the relative orientation of the Cα frame of its nearest spatial neighbor. Because it encodes fold topology rather than chemistry, 3Di alignments detect remote structural similarity that sequence alignment misses.

mmCIF coordinates. The mmCIF block holds the 3D Cartesian coordinates of each backbone atom (N, Cα, C, O) in ångströms. mmCIF is the PDB's canonical archive format — a tagged-loop text representation of the atomic model.

Sequence. Sequence gives the chain of amino acids in standard one-letter code (A=alanine, C=cysteine, …, Y=tyrosine), read N→C. It is the only feature that is directly encoded by the gene; all structural features are derived from the folded form of this sequence.